Protein 6SF6 (pdb70)

Organism: Rattus norvegicus (NCBI:txid10116)

Radius of gyration: 32.2 Å; Cα contacts (8 Å, |Δi|>4): 2406; chains: 6; bounding box: 68×95×61 Å

Structure (mmCIF, N/CA/C/O backbone):
data_6SF6
#
_entry.id   6SF6
#
_cell.length_a   80.174
_cell.length_b   84.421
_cell.length_c   151.885
_cell.angle_alpha   90.000
_cell.angle_beta   90.000
_cell.angle_gamma   90.000
#
_symmetry.space_group_name_H-M   'P 21 21 21'
#
loop_
_entity.id
_entity.type
_entity.pdbx_description
1 polymer 'COMP-reactive monoclonal antibody 15A Fab fragment, heavy chain'
2 polymer 'COMP-reactive monoclonal antibody 15A Fab fragment, light chain'
3 polymer 'P6 epitope of cartilage oligomeric matrix protein (COMP)'
4 non-polymer 'SULFATE ION'
5 non-polymer GLYCEROL
6 water water
#
loop_
_atom_site.group_PDB
_atom_site.id
_atom_site.type_symbol
_atom_site.label_atom_id
_atom_site.label_alt_id
_atom_site.label_comp_id
_atom_site.label_asym_id
_atom_site.label_entity_id
_atom_site.label_seq_id
_atom_site.pdbx_PDB_ins_code
_atom_site.Cartn_x
_atom_site.Cartn_y
_atom_site.Cartn_z
_atom_site.occupancy
_atom_site.B_iso_or_equiv
_atom_site.auth_seq_id
_atom_site.auth_comp_id
_atom_site.auth_asym_id
_atom_site.auth_atom_id
_atom_site.pdbx_PDB_model_num
ATOM 1 N N . GLN A 1 1 ? 122.456 33.922 51.544 1.00 55.73 1 GLN H N 1
ATOM 2 C CA . GLN A 1 1 ? 122.421 32.537 50.972 1.00 53.59 1 GLN H CA 1
ATOM 3 C C . GLN A 1 1 ? 122.835 31.486 52.039 1.00 44.74 1 GLN H C 1
ATOM 4 O O . GLN A 1 1 ? 123.615 30.579 51.747 1.00 42.32 1 GLN H O 1
ATOM 10 N N . VAL A 1 2 ? 122.336 31.614 53.271 1.00 39.39 2 VAL H N 1
ATOM 11 C CA . VAL A 1 2 ? 122.867 30.836 54.377 1.00 36.89 2 VAL H CA 1
ATOM 12 C C . VAL A 1 2 ? 122.241 29.464 54.348 1.00 35.13 2 VAL H C 1
ATOM 13 O O . VAL A 1 2 ? 121.020 29.321 54.364 1.00 32.93 2 VAL H O 1
ATOM 17 N N . GLN A 1 3 ? 123.081 28.443 54.239 1.00 33.01 3 GLN H N 1
ATOM 18 C CA . GLN A 1 3 ? 122.558 27.115 54.266 1.00 33.68 3 GLN H CA 1
ATOM 19 C C . GLN A 1 3 ? 123.549 26.077 54.814 1.00 30.95 3 GLN H C 1
ATOM 20 O O . GLN A 1 3 ? 124.774 26.266 54.840 1.00 29.15 3 GLN H O 1
ATOM 26 N N . LEU A 1 4 ? 122.976 24.968 55.237 1.00 28.26 4 LEU H N 1
ATOM 27 C CA . LEU A 1 4 ? 123.721 23.827 55.697 1.00 27.35 4 LEU H CA 1
ATOM 28 C C . LEU A 1 4 ? 123.262 22.680 54.834 1.00 28.43 4 LEU H C 1
ATOM 29 O O . LEU A 1 4 ? 122.090 22.299 54.899 1.00 29.05 4 LEU H O 1
ATOM 34 N N . GLN A 1 5 ? 124.168 22.146 54.015 1.00 27.73 5 GLN H N 1
ATOM 35 C CA . GLN A 1 5 ? 123.806 21.109 53.053 1.00 28.81 5 GLN H CA 1
ATOM 36 C C . GLN A 1 5 ? 124.208 19.742 53.587 1.00 26.69 5 GLN H C 1
ATOM 37 O O . GLN A 1 5 ? 125.385 19.508 53.902 1.00 24.51 5 GLN H O 1
ATOM 43 N N . GLN A 1 6 ? 123.224 18.856 53.696 1.00 24.70 6 GLN H N 1
ATOM 44 C CA . GLN A 1 6 ? 123.455 17.480 54.086 1.00 24.55 6 GLN H CA 1
ATOM 45 C C . GLN A 1 6 ? 123.025 16.564 52.953 1.00 26.83 6 GLN H C 1
ATOM 46 O O . GLN A 1 6 ? 122.065 16.840 52.255 1.00 27.42 6 GLN H O 1
ATOM 52 N N . SER A 1 7 ? 123.687 15.435 52.812 1.00 28.52 7 SER H N 1
ATOM 53 C CA . SER A 1 7 ? 123.238 14.444 51.859 1.00 31.37 7 SER H CA 1
ATOM 54 C C . SER A 1 7 ? 121.874 13.912 52.296 1.00 28.27 7 SER H C 1
ATOM 55 O O . SER A 1 7 ? 121.589 13.794 53.492 1.00 26.60 7 SER H O 1
ATOM 58 N N . GLY A 1 8 ? 121.044 13.598 51.316 1.00 28.15 8 GLY H N 1
ATOM 59 C CA . GLY A 1 8 ? 119.702 13.074 51.563 1.00 28.92 8 GLY H CA 1
ATOM 60 C C . GLY A 1 8 ? 119.643 11.755 52.335 1.00 27.56 8 GLY H C 1
ATOM 61 O O . GLY A 1 8 ? 118.759 11.554 53.184 1.00 26.22 8 GLY H O 1
ATOM 62 N N . ALA A 1 9 ? 120.596 10.860 52.066 1.00 27.32 9 ALA H N 1
ATOM 63 C CA . ALA A 1 9 ? 120.567 9.504 52.626 1.00 27.10 9 ALA H CA 1
ATOM 64 C C . ALA A 1 9 ? 121.951 8.912 52.783 1.00 28.50 9 ALA H C 1
ATOM 65 O O . ALA A 1 9 ? 122.880 9.223 52.017 1.00 29.58 9 ALA H O 1
ATOM 67 N N . GLU A 1 1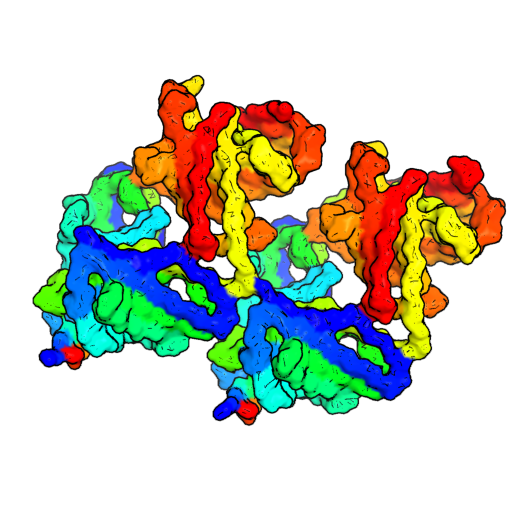0 ? 122.101 8.065 53.789 1.00 27.40 10 GLU H N 1
ATOM 68 C CA . GLU A 1 10 ? 123.270 7.207 53.894 1.00 28.96 10 GLU H CA 1
ATOM 69 C C . GLU A 1 10 ? 122.750 5.825 54.257 1.00 28.09 10 GLU H C 1
ATOM 70 O O . GLU A 1 10 ? 122.021 5.673 55.246 1.00 25.03 10 GLU H O 1
ATOM 76 N N . LEU A 1 11 ? 123.168 4.833 53.479 1.00 27.76 11 LEU H N 1
ATOM 77 C CA . LEU A 1 11 ? 122.930 3.423 53.785 1.00 27.65 11 LEU H CA 1
ATOM 78 C C . LEU A 1 11 ? 124.243 2.881 54.299 1.00 28.19 11 LEU H C 1
ATOM 79 O O . LEU A 1 11 ? 125.260 3.053 53.663 1.00 28.84 11 LEU H O 1
ATOM 84 N N . ALA A 1 12 ? 124.224 2.271 55.482 1.00 28.23 12 ALA H N 1
ATOM 85 C CA . ALA A 1 12 ? 125.411 1.676 56.090 1.00 28.56 12 ALA H CA 1
ATOM 86 C C . ALA A 1 12 ? 125.004 0.401 56.832 1.00 28.99 12 ALA H C 1
ATOM 87 O O . ALA A 1 12 ? 123.865 0.251 57.259 1.00 28.09 12 ALA H O 1
ATOM 89 N N . LYS A 1 13 ? 125.955 -0.509 56.978 1.00 30.08 13 LYS H N 1
ATOM 90 C CA . LYS A 1 13 ? 125.672 -1.845 57.478 1.00 30.20 13 LYS H CA 1
ATOM 91 C C . LYS A 1 13 ? 125.709 -1.883 58.993 1.00 28.55 13 LYS H C 1
ATOM 92 O O . LYS A 1 13 ? 126.486 -1.161 59.596 1.00 26.38 13 LYS H O 1
ATOM 98 N N . PRO A 1 14 ? 124.909 -2.772 59.608 1.00 28.30 14 PRO H N 1
ATOM 99 C CA . PRO A 1 14 ? 125.045 -3.007 61.045 1.00 27.97 14 PRO H CA 1
ATOM 100 C C . PRO A 1 14 ? 126.466 -3.369 61.439 1.00 27.50 14 PRO H C 1
ATOM 101 O O . PRO A 1 14 ? 127.127 -4.136 60.740 1.00 28.79 14 PRO H O 1
ATOM 105 N N . GLY A 1 15 ? 126.911 -2.807 62.546 1.00 26.79 15 GLY H N 1
ATOM 106 C CA . GLY A 1 15 ? 128.219 -3.076 63.077 1.00 28.20 15 GLY H CA 1
ATOM 107 C C . GLY A 1 15 ? 129.287 -2.253 62.390 1.00 28.87 15 GLY H C 1
ATOM 108 O O . GLY A 1 15 ? 130.438 -2.352 62.765 1.00 29.94 15 GLY H O 1
ATOM 109 N N . ALA A 1 16 ? 128.917 -1.428 61.402 1.00 28.50 16 ALA H N 1
ATOM 110 C CA . ALA A 1 16 ? 129.846 -0.510 60.750 1.00 28.23 16 ALA H CA 1
ATOM 111 C C . ALA A 1 16 ? 129.776 0.912 61.304 1.00 27.01 16 ALA H C 1
ATOM 112 O O . ALA A 1 16 ? 129.126 1.194 62.311 1.00 24.75 16 ALA H O 1
ATOM 114 N N . SER A 1 17 ? 130.437 1.841 60.612 1.00 26.81 17 SER H N 1
ATOM 115 C CA A SER A 1 17 ? 130.267 3.236 60.934 0.50 25.93 17 SER H CA 1
ATOM 116 C CA B SER A 1 17 ? 130.405 3.247 60.924 0.50 26.21 17 SER H CA 1
ATOM 117 C C . SER A 1 17 ? 129.905 4.009 59.691 1.00 25.80 17 SER H C 1
ATOM 118 O O . SER A 1 17 ? 129.965 3.507 58.575 1.00 26.53 17 SER H O 1
ATOM 123 N N . VAL A 1 18 ? 129.429 5.214 59.915 1.00 25.04 18 VAL H N 1
ATOM 124 C CA . VAL A 1 18 ? 129.075 6.108 58.834 1.00 25.60 18 VAL H CA 1
ATOM 125 C C . VAL A 1 18 ? 129.449 7.533 59.242 1.00 24.37 18 VAL H C 1
ATOM 126 O O . VAL A 1 18 ? 129.340 7.868 60.425 1.00 22.72 18 VAL H O 1
ATOM 130 N N . ASN A 1 19 ? 129.929 8.324 58.267 1.00 26.32 19 ASN H N 1
ATOM 131 C CA A ASN A 1 19 ? 130.285 9.736 58.439 0.50 26.32 19 ASN H CA 1
ATOM 132 C CA B ASN A 1 19 ? 130.297 9.739 58.484 0.50 27.48 19 ASN H CA 1
ATOM 133 C C . ASN A 1 19 ? 129.269 10.624 57.752 1.00 26.64 19 ASN H C 1
ATOM 134 O O . ASN A 1 19 ? 129.062 10.495 56.541 1.00 28.68 19 ASN H O 1
ATOM 143 N N . LEU A 1 20 ? 128.595 11.482 58.514 1.00 25.26 20 LEU H N 1
ATOM 144 C CA . LEU A 1 20 ? 127.582 12.387 57.974 1.00 25.03 20 LEU H CA 1
ATOM 145 C C . LEU A 1 20 ? 128.258 13.739 57.808 1.00 23.92 20 LEU H C 1
ATOM 146 O O . LEU A 1 20 ? 128.999 14.151 58.692 1.00 23.53 20 LEU H O 1
ATOM 151 N N . SER A 1 21 ? 128.013 14.396 56.682 1.00 24.18 21 SER H N 1
ATOM 152 C CA . SER A 1 21 ? 128.601 15.706 56.398 1.00 23.78 21 SER H CA 1
ATOM 153 C C . SER A 1 21 ? 127.537 16.785 56.424 1.00 22.81 21 SER H C 1
ATOM 154 O O . SER A 1 21 ? 126.375 16.547 56.103 1.00 21.64 21 SER H O 1
ATOM 157 N N . CYS A 1 22 ? 127.963 17.983 56.821 1.00 21.60 22 CYS H N 1
ATOM 158 C CA . CYS A 1 22 ? 127.120 19.153 56.913 1.00 22.37 22 CYS H CA 1
ATOM 159 C C . CYS A 1 22 ? 127.933 20.340 56.409 1.00 23.17 22 CYS H C 1
ATOM 160 O O . CYS A 1 22 ? 128.775 20.868 57.133 1.00 22.99 22 CYS H O 1
ATOM 163 N N . LYS A 1 23 ? 127.676 20.725 55.165 1.00 23.72 23 LYS H N 1
ATOM 164 C CA . LYS A 1 23 ? 128.506 21.701 54.447 1.00 27.64 23 LYS H CA 1
ATOM 165 C C . LYS A 1 23 ? 127.886 23.090 54.590 1.00 26.20 23 LYS H C 1
ATOM 166 O O . LYS A 1 23 ? 126.798 23.332 54.069 1.00 25.79 23 LYS H O 1
ATOM 172 N N . ALA A 1 24 ? 128.598 23.984 55.277 1.00 24.75 24 ALA H N 1
ATOM 173 C CA . ALA A 1 24 ? 128.134 25.365 55.493 1.00 24.81 24 ALA H CA 1
ATOM 174 C C . ALA A 1 24 ? 128.501 26.286 54.328 1.00 25.57 24 ALA H C 1
ATOM 175 O O . ALA A 1 24 ? 129.593 26.215 53.800 1.00 25.92 24 ALA H O 1
ATOM 177 N N . SER A 1 25 ? 127.559 27.109 53.887 1.00 25.19 25 SER H N 1
ATOM 178 C CA . SER A 1 25 ? 127.862 28.125 52.929 1.00 25.99 25 SER H CA 1
ATOM 179 C C . SER A 1 25 ? 127.038 29.367 53.242 1.00 25.21 25 SER H C 1
ATOM 180 O O . SER A 1 25 ? 126.000 29.298 53.929 1.00 22.48 25 SER H O 1
ATOM 183 N N . GLY A 1 26 ? 127.525 30.484 52.733 1.00 25.68 26 GLY H N 1
ATOM 184 C CA . GLY A 1 26 ? 126.862 31.772 52.887 1.00 27.06 26 GLY H CA 1
ATOM 185 C C . GLY A 1 26 ? 127.078 32.456 54.222 1.00 25.21 26 GLY H C 1
ATOM 186 O O . GLY A 1 26 ? 126.500 33.508 54.462 1.00 26.42 26 GLY H O 1
ATOM 187 N N . TYR A 1 27 ? 127.945 31.924 55.070 1.00 23.53 27 TYR H N 1
ATOM 188 C CA . TYR A 1 27 ? 128.300 32.614 56.316 1.00 22.72 27 TYR H CA 1
ATOM 189 C C . TYR A 1 27 ? 129.657 32.131 56.803 1.00 23.45 27 TYR H C 1
ATOM 190 O O . TYR A 1 27 ? 130.199 31.146 56.289 1.00 23.70 27 TYR H O 1
ATOM 199 N N . THR A 1 28 ? 130.213 32.831 57.785 1.00 23.43 28 THR H N 1
ATOM 200 C CA . THR A 1 28 ? 131.530 32.487 58.330 1.00 23.36 28 THR H CA 1
ATOM 201 C C . THR A 1 28 ? 131.394 31.291 59.266 1.00 21.56 28 THR H C 1
ATOM 202 O O . THR A 1 28 ? 130.926 31.389 60.416 1.00 19.93 28 THR H O 1
ATOM 206 N N . PHE A 1 29 ? 131.821 30.142 58.745 1.00 21.78 29 PHE H N 1
ATOM 207 C CA . PHE A 1 29 ? 131.700 28.865 59.433 1.00 22.44 29 PHE H CA 1
ATOM 208 C C . PHE A 1 29 ? 132.275 28.887 60.854 1.00 21.49 29 PHE H C 1
ATOM 209 O O . PHE A 1 29 ? 131.687 28.315 61.781 1.00 20.99 29 PHE H O 1
ATOM 217 N N . THR A 1 30 ? 133.381 29.605 61.033 1.00 22.14 30 THR H N 1
ATOM 218 C CA . THR A 1 30 ? 134.084 29.611 62.305 1.00 23.14 30 THR H CA 1
ATOM 219 C C . THR A 1 30 ? 133.544 30.607 63.336 1.00 21.84 30 THR H C 1
ATOM 220 O O . THR A 1 30 ? 134.217 30.852 64.340 1.00 22.42 30 THR H O 1
ATOM 224 N N . ASN A 1 31 ? 132.362 31.187 63.098 1.00 21.03 31 ASN H N 1
ATOM 225 C CA . ASN A 1 31 ? 131.747 32.119 64.079 1.00 20.14 31 ASN H CA 1
ATOM 226 C C . ASN A 1 31 ? 130.475 31.613 64.738 1.00 19.15 31 ASN H C 1
ATOM 227 O O . ASN A 1 31 ? 129.856 32.345 65.531 1.00 19.12 31 ASN H O 1
ATOM 232 N N . TYR A 1 32 ? 130.046 30.394 64.393 1.00 18.18 32 TYR H N 1
ATOM 233 C CA . TYR A 1 32 ? 128.803 29.852 64.916 1.00 18.14 32 TYR H CA 1
ATOM 234 C C . TYR A 1 32 ? 128.929 28.358 65.261 1.00 17.45 32 TYR H C 1
ATOM 235 O O . TYR A 1 32 ? 129.626 27.612 64.588 1.00 17.04 32 TYR H O 1
ATOM 244 N N . TRP A 1 33 ? 128.211 27.934 66.308 1.00 17.18 33 TRP H N 1
ATOM 245 C CA . TRP A 1 33 ? 128.173 26.527 66.676 1.00 16.74 33 TRP H CA 1
ATOM 246 C C . TRP A 1 33 ? 127.355 25.720 65.688 1.00 16.75 33 TRP H C 1
ATOM 247 O O . TRP A 1 33 ? 126.305 26.172 65.211 1.00 17.11 33 TRP H O 1
ATOM 258 N N . VAL A 1 34 ? 127.831 24.518 65.399 1.00 16.76 34 VAL H N 1
ATOM 259 C CA . VAL A 1 34 ? 127.025 23.550 64.665 1.00 17.88 34 VAL H CA 1
ATOM 260 C C . VAL A 1 34 ? 126.606 22.426 65.631 1.00 17.12 34 VAL H C 1
ATOM 261 O O . VAL A 1 34 ? 127.454 21.814 66.279 1.00 17.82 34 VAL H O 1
ATOM 265 N N . HIS A 1 35 ? 125.306 22.173 65.705 1.00 17.64 35 HIS H N 1
ATOM 266 C CA . HIS A 1 35 ? 124.747 21.115 66.546 1.00 17.56 35 HIS H CA 1
ATOM 267 C C . HIS A 1 35 ? 124.173 19.995 65.698 1.00 18.29 35 HIS H C 1
ATOM 268 O O . HIS A 1 35 ? 123.795 20.191 64.526 1.00 17.73 35 HIS H O 1
ATOM 275 N N . TRP A 1 36 ? 124.059 18.821 66.310 1.00 17.00 36 TRP H N 1
ATOM 276 C CA . TRP A 1 36 ? 123.456 17.685 65.629 1.00 16.63 36 TRP H CA 1
ATOM 277 C C . TRP A 1 36 ? 122.264 17.178 66.435 1.00 17.15 36 TRP H C 1
ATOM 278 O O . TRP A 1 36 ? 122.324 17.111 67.671 1.00 17.21 36 TRP H O 1
ATOM 289 N N . VAL A 1 37 ? 121.209 16.784 65.726 1.00 18.35 37 VAL H N 1
ATOM 290 C CA . VAL A 1 37 ? 119.928 16.405 66.323 1.00 19.01 37 VAL H CA 1
ATOM 291 C C . VAL A 1 37 ? 119.406 15.140 65.629 1.00 19.72 37 VAL H C 1
ATOM 292 O O . VAL A 1 37 ? 119.389 15.057 64.407 1.00 19.76 37 VAL H O 1
ATOM 296 N N . LYS A 1 38 ? 119.013 14.161 66.435 1.00 20.19 38 LYS H N 1
ATOM 297 C CA . LYS A 1 38 ? 118.426 12.905 65.970 1.00 20.20 38 LYS H CA 1
ATOM 298 C C . LYS A 1 38 ? 116.909 12.946 66.002 1.00 21.90 38 LYS H C 1
ATOM 299 O O . LYS A 1 38 ? 116.290 13.323 67.016 1.00 22.86 38 LYS H O 1
ATOM 305 N N . GLN A 1 39 ? 116.293 12.494 64.916 1.00 22.78 39 GLN H N 1
ATOM 306 C CA . GLN A 1 39 ? 114.855 12.318 64.897 1.00 25.02 39 GLN H CA 1
ATOM 307 C C . GLN A 1 39 ? 114.486 10.926 64.392 1.00 29.45 39 GLN H C 1
ATOM 308 O O . GLN A 1 39 ? 114.623 10.636 63.198 1.00 27.02 39 GLN H O 1
ATOM 314 N N . ARG A 1 40 ? 114.005 10.070 65.283 1.00 33.21 40 ARG H N 1
ATOM 315 C CA . ARG A 1 40 ? 113.508 8.747 64.856 1.00 39.39 40 ARG H CA 1
ATOM 316 C C . ARG A 1 40 ? 112.149 8.902 64.158 1.00 42.61 40 ARG H C 1
ATOM 317 O O . ARG A 1 40 ? 111.376 9.786 64.508 1.00 39.76 40 ARG H O 1
ATOM 325 N N . PRO A 1 41 ? 111.842 8.021 63.183 1.00 47.05 41 PRO H N 1
ATOM 326 C CA . PRO A 1 41 ? 110.606 8.212 62.429 1.00 49.47 41 PRO H CA 1
ATOM 327 C C . PRO A 1 41 ? 109.376 8.186 63.332 1.00 48.45 41 PRO H C 1
ATOM 328 O O . PRO A 1 41 ? 109.289 7.339 64.201 1.00 49.50 41 PRO H O 1
ATOM 332 N N . GLY A 1 42 ? 108.476 9.147 63.164 1.00 48.15 42 GLY H N 1
ATOM 333 C CA . GLY A 1 42 ? 107.283 9.262 63.993 1.00 49.83 42 GLY H CA 1
ATOM 334 C C . GLY A 1 42 ? 107.517 9.827 65.386 1.00 49.92 42 GLY H C 1
ATOM 335 O O . GLY A 1 42 ? 106.563 10.001 66.140 1.00 49.52 42 GLY H O 1
ATOM 336 N N . GLN A 1 43 ? 108.778 10.124 65.726 1.00 47.40 43 GLN H N 1
ATOM 337 C CA . GLN A 1 43 ? 109.164 10.462 67.110 1.00 46.53 43 GLN H CA 1
ATOM 338 C C . GLN A 1 43 ? 109.806 11.853 67.219 1.00 41.12 43 GLN H C 1
ATOM 339 O O . GLN A 1 43 ? 109.867 12.580 66.220 1.00 37.12 43 GLN H O 1
ATOM 345 N N . GLY A 1 44 ? 110.224 12.220 68.437 1.00 36.62 44 GLY H N 1
ATOM 346 C CA . GLY A 1 44 ? 110.650 13.577 68.733 1.00 34.11 44 GLY H CA 1
ATOM 347 C C . GLY A 1 44 ? 112.072 13.870 68.327 1.00 29.76 44 GLY H C 1
ATOM 348 O O . GLY A 1 44 ? 112.638 13.198 67.448 1.00 30.36 44 GLY H O 1
ATOM 349 N N . LEU A 1 45 ? 112.674 14.842 68.999 1.00 27.35 45 LEU H N 1
ATOM 350 C CA . LEU A 1 45 ? 113.996 15.331 68.643 1.00 24.64 45 LEU H CA 1
ATOM 351 C C . LEU A 1 45 ? 114.935 15.145 69.819 1.00 24.91 45 LEU H C 1
ATOM 352 O O . LEU A 1 45 ? 114.576 15.382 70.958 1.00 25.49 45 LEU H O 1
ATOM 357 N N . GLU A 1 46 ? 116.142 14.706 69.528 1.00 24.64 46 GLU H N 1
ATOM 358 C CA . GLU A 1 46 ? 117.106 14.421 70.554 1.00 26.10 46 GLU H CA 1
ATOM 359 C C . GLU A 1 46 ? 118.420 15.111 70.225 1.00 23.33 46 GLU H C 1
ATOM 360 O O . GLU A 1 46 ? 118.997 14.882 69.155 1.00 24.58 46 GLU H O 1
ATOM 366 N N . TRP A 1 47 ? 118.900 15.945 71.136 1.00 21.93 47 TRP H N 1
ATOM 367 C CA . TRP A 1 47 ? 120.131 16.689 70.910 1.00 20.35 47 TRP H CA 1
ATOM 368 C C . TRP A 1 47 ? 121.343 15.793 71.184 1.00 19.43 47 TRP H C 1
ATOM 369 O O . TRP A 1 47 ? 121.452 15.181 72.243 1.00 20.81 47 TRP H O 1
ATOM 380 N N . ILE A 1 48 ? 122.246 15.732 70.227 1.00 18.13 48 ILE H N 1
ATOM 381 C CA . ILE A 1 48 ? 123.424 14.864 70.296 1.00 19.07 48 ILE H CA 1
ATOM 382 C C . ILE A 1 48 ? 124.656 15.591 70.862 1.00 18.87 48 ILE H C 1
ATOM 383 O O . ILE A 1 48 ? 125.391 15.052 71.691 1.00 19.12 48 ILE H O 1
ATOM 388 N N . GLY A 1 49 ? 124.867 16.819 70.413 1.00 18.54 49 GLY H N 1
ATOM 389 C CA . GLY A 1 49 ? 126.065 17.567 70.763 1.00 18.28 49 GLY H CA 1
ATOM 390 C C . GLY A 1 49 ? 126.291 18.758 69.867 1.00 18.56 49 GLY H C 1
ATOM 391 O O . GLY A 1 49 ? 125.534 18.975 68.895 1.00 16.71 49 GLY H O 1
ATOM 392 N N . TYR A 1 50 ? 127.331 19.538 70.183 1.00 17.19 50 TYR H N 1
ATOM 393 C CA . TYR A 1 50 ? 127.747 20.603 69.277 1.00 18.35 50 TYR H CA 1
ATOM 394 C C . TYR A 1 50 ? 129.244 20.703 69.190 1.00 17.83 50 TYR H C 1
ATOM 395 O O . TYR A 1 50 ? 129.977 20.222 70.067 1.00 18.80 50 TYR H O 1
ATOM 404 N N . ILE A 1 51 ? 129.681 21.353 68.123 1.00 17.27 51 ILE H N 1
ATOM 405 C CA . ILE A 1 51 ? 131.092 21.675 67.938 1.00 18.27 51 ILE H CA 1
ATOM 406 C C . ILE A 1 51 ? 131.238 23.182 67.665 1.00 18.23 51 ILE H C 1
ATOM 407 O O . ILE A 1 51 ? 130.407 23.802 66.977 1.00 17.71 51 ILE H O 1
ATOM 412 N N . ASN A 1 52 ? 132.272 23.745 68.257 1.00 18.24 52 ASN H N 1
ATOM 413 C CA . ASN A 1 52 ? 132.816 25.034 67.899 1.00 18.27 52 ASN H CA 1
ATOM 414 C C . ASN A 1 52 ? 133.816 24.841 66.735 1.00 18.49 52 ASN H C 1
ATOM 415 O O . ASN A 1 52 ? 134.916 24.342 66.934 1.00 18.64 52 ASN H O 1
ATOM 420 N N . PRO A 1 53 ? 133.441 25.269 65.512 1.00 18.95 53 PRO H N 1
ATOM 421 C CA . PRO A 1 53 ? 134.358 25.032 64.389 1.00 19.99 53 PRO H CA 1
ATOM 422 C C . PRO A 1 53 ? 135.646 25.850 64.416 1.00 21.63 53 PRO H C 1
ATOM 423 O O . PRO A 1 53 ? 136.576 25.500 63.703 1.00 22.83 53 PRO H O 1
ATOM 427 N N . SER A 1 54 ? 135.725 26.937 65.192 1.00 22.05 54 SER H N 1
ATOM 428 C CA . SER A 1 54 ? 136.991 27.720 65.231 1.00 24.72 54 SER H CA 1
ATOM 429 C C . SER A 1 54 ? 138.108 27.037 66.006 1.00 24.69 54 SER H C 1
ATOM 430 O O . SER A 1 54 ? 139.275 27.154 65.639 1.00 25.31 54 SER H O 1
ATOM 433 N N . ASN A 1 55 ? 137.766 26.341 67.082 1.00 23.98 55 ASN H N 1
ATOM 434 C CA . ASN A 1 55 ? 138.799 25.709 67.931 1.00 24.47 55 ASN H CA 1
ATOM 435 C C . ASN A 1 55 ? 138.581 24.218 68.226 1.00 24.64 55 ASN H C 1
ATOM 436 O O . ASN A 1 55 ? 139.340 23.623 68.983 1.00 24.19 55 ASN H O 1
ATOM 441 N N . THR A 1 56 ? 137.541 23.652 67.623 1.00 23.50 56 THR H N 1
ATOM 442 C CA . THR A 1 56 ? 137.184 22.241 67.746 1.00 24.86 56 THR H CA 1
ATOM 443 C C . THR A 1 56 ? 136.694 21.821 69.141 1.00 23.48 56 THR H C 1
ATOM 444 O O . THR A 1 56 ? 136.646 20.630 69.416 1.00 23.59 56 THR H O 1
ATOM 448 N N . TYR A 1 57 ? 136.348 22.772 70.011 1.00 22.29 57 TYR H N 1
ATOM 449 C CA . TYR A 1 57 ? 135.682 22.432 71.282 1.00 22.26 57 TYR H CA 1
ATOM 450 C C . TYR A 1 57 ? 134.376 21.676 70.986 1.00 21.07 57 TYR H C 1
ATOM 451 O O . TYR A 1 57 ? 133.577 22.086 70.130 1.00 19.20 57 TYR H O 1
ATOM 460 N N . ILE A 1 58 ? 134.181 20.555 71.681 1.00 22.06 58 ILE H N 1
ATOM 461 C CA . ILE A 1 58 ? 132.963 19.740 71.513 1.00 21.96 58 ILE H CA 1
ATOM 462 C C . ILE A 1 58 ? 132.265 19.533 72.833 1.00 23.14 58 ILE H C 1
ATOM 463 O O . ILE A 1 58 ? 132.889 19.222 73.838 1.00 22.84 58 ILE H O 1
ATOM 468 N N . SER A 1 59 ? 130.950 19.709 72.803 1.00 23.49 59 SER H N 1
ATOM 469 C CA . SER A 1 59 ? 130.083 19.395 73.935 1.00 26.07 59 SER H CA 1
ATOM 470 C C . SER A 1 59 ? 129.149 18.238 73.497 1.00 25.30 59 SER H C 1
ATOM 471 O O . SER A 1 59 ? 128.458 18.366 72.456 1.00 23.30 59 SER H O 1
ATOM 474 N N . TYR A 1 60 ? 129.133 17.127 74.239 1.00 24.91 60 TYR H N 1
ATOM 475 C CA . TYR A 1 60 ? 128.342 15.939 73.882 1.00 24.97 60 TYR H CA 1
ATOM 476 C C . TYR A 1 60 ? 127.242 15.727 74.927 1.00 24.85 60 TYR H C 1
ATOM 477 O O . TYR A 1 60 ? 127.436 15.948 76.123 1.00 25.11 60 TYR H O 1
ATOM 486 N N . ASN A 1 61 ? 126.105 15.238 74.459 1.00 23.31 61 ASN H N 1
ATOM 487 C CA . ASN A 1 61 ? 125.155 14.547 75.310 1.00 24.64 61 ASN H CA 1
ATOM 488 C C . ASN A 1 61 ? 125.849 13.258 75.719 1.00 26.02 61 ASN H C 1
ATOM 489 O O . ASN A 1 61 ? 126.278 12.470 74.853 1.00 24.06 61 ASN H O 1
ATOM 494 N N . GLN A 1 62 ? 125.938 13.012 77.021 1.00 29.11 62 GLN H N 1
ATOM 495 C CA . GLN A 1 62 ? 126.671 11.841 77.505 1.00 32.55 62 GLN H CA 1
ATOM 496 C C . GLN A 1 62 ? 126.077 10.534 76.925 1.00 32.94 62 GLN H C 1
ATOM 497 O O . GLN A 1 62 ? 126.790 9.540 76.740 1.00 31.91 62 GLN H O 1
ATOM 503 N N . GLN A 1 63 ? 124.781 10.550 76.617 1.00 33.04 63 GLN H N 1
ATOM 504 C CA . GLN A 1 63 ? 124.087 9.417 75.983 1.00 35.43 63 GLN H CA 1
ATOM 505 C C . GLN A 1 63 ? 124.699 8.992 74.645 1.00 33.11 63 GLN H C 1
ATOM 506 O O . GLN A 1 63 ? 124.579 7.838 74.241 1.00 32.88 63 GLN H O 1
ATOM 512 N N . PHE A 1 64 ? 125.343 9.926 73.955 1.00 29.91 64 PHE H N 1
ATOM 513 C CA . PHE A 1 64 ? 125.970 9.637 72.671 1.00 29.18 64 PHE H CA 1
ATOM 514 C C . PHE A 1 64 ? 127.491 9.612 72.716 1.00 32.44 64 PHE H C 1
ATOM 515 O O . PHE A 1 64 ? 128.116 9.547 71.669 1.00 30.08 64 PHE H O 1
ATOM 523 N N . LYS A 1 65 ? 128.088 9.659 73.908 1.00 35.77 65 LYS H N 1
ATOM 524 C CA . LYS A 1 65 ? 129.535 9.856 73.996 1.00 39.26 65 LYS H CA 1
ATOM 525 C C . LYS A 1 65 ? 130.369 8.752 73.309 1.00 39.95 65 LYS H C 1
ATOM 526 O O . LYS A 1 65 ? 131.481 9.030 72.855 1.00 42.17 65 LYS H O 1
ATOM 532 N N . ASP A 1 66 ? 129.835 7.534 73.259 1.00 36.92 66 ASP H N 1
ATOM 533 C CA . ASP A 1 66 ? 130.486 6.428 72.568 1.00 38.61 66 ASP H CA 1
ATOM 534 C C . ASP A 1 66 ? 129.761 6.013 71.279 1.00 34.73 66 ASP H C 1
ATOM 535 O O . ASP A 1 66 ? 129.973 4.897 70.761 1.00 38.66 66 ASP H O 1
ATOM 540 N N . LYS A 1 67 ? 128.863 6.855 70.797 1.00 28.09 67 LYS H N 1
ATOM 541 C CA . LYS A 1 67 ? 128.126 6.588 69.565 1.00 26.54 67 LYS H CA 1
ATOM 542 C C . LYS A 1 67 ? 128.497 7.614 68.496 1.00 25.42 67 LYS H C 1
ATOM 543 O O . LYS A 1 67 ? 128.690 7.260 67.350 1.00 25.14 67 LYS H O 1
ATOM 549 N N . ALA A 1 68 ? 128.570 8.883 68.879 1.00 23.80 68 ALA H N 1
ATOM 550 C CA . ALA A 1 68 ? 128.879 9.963 67.953 1.00 22.71 68 ALA H CA 1
ATOM 551 C C . ALA A 1 68 ? 130.271 10.579 68.178 1.00 23.50 68 ALA H C 1
ATOM 552 O O . ALA A 1 68 ? 130.730 10.737 69.303 1.00 23.68 68 ALA H O 1
ATOM 554 N N . THR A 1 69 ? 130.924 10.940 67.080 1.00 23.38 69 THR H N 1
ATOM 555 C CA . THR A 1 69 ? 132.181 11.683 67.119 1.00 24.16 69 THR H CA 1
ATOM 556 C C . THR A 1 69 ? 132.052 12.889 66.168 1.00 22.75 69 THR H C 1
ATOM 557 O O . THR A 1 69 ? 131.776 12.703 64.983 1.00 21.27 69 THR H O 1
ATOM 561 N N . LEU A 1 70 ? 132.238 14.095 66.699 1.00 21.38 70 LEU H N 1
ATOM 562 C CA . LEU A 1 70 ? 132.068 15.308 65.923 1.00 21.50 70 LEU H CA 1
ATOM 563 C C . LEU A 1 70 ? 133.422 15.827 65.527 1.00 21.80 70 LEU H C 1
ATOM 564 O O . LEU A 1 70 ? 134.347 15.834 66.342 1.00 23.09 70 LEU H O 1
ATOM 569 N N . THR A 1 71 ? 133.526 16.298 64.288 1.00 21.55 71 THR H N 1
ATOM 570 C CA . THR A 1 71 ? 134.725 16.986 63.803 1.00 22.55 71 THR H CA 1
ATOM 571 C C . THR A 1 71 ? 134.278 18.163 62.897 1.00 23.43 71 THR H C 1
ATOM 572 O O . THR A 1 71 ? 133.096 18.303 62.561 1.00 19.89 71 THR H O 1
ATOM 576 N N . ALA A 1 72 ? 135.221 19.006 62.523 1.00 25.25 72 ALA H N 1
ATOM 577 C CA . ALA A 1 72 ? 134.917 20.139 61.641 1.00 28.42 72 ALA H CA 1
ATOM 578 C C . ALA A 1 72 ? 136.148 20.416 60.793 1.00 31.75 72 ALA H C 1
ATOM 579 O O . ALA A 1 72 ? 137.257 20.368 61.310 1.00 36.49 72 ALA H O 1
ATOM 581 N N . ASP A 1 73 ? 135.955 20.651 59.495 1.00 30.86 73 ASP H N 1
ATOM 582 C CA . ASP A 1 73 ? 137.052 20.959 58.583 1.00 32.22 73 ASP H CA 1
ATOM 583 C C . ASP A 1 73 ? 136.911 22.422 58.152 1.00 31.87 73 ASP H C 1
ATOM 584 O O . ASP A 1 73 ? 136.029 22.751 57.378 1.00 28.74 73 ASP H O 1
ATOM 589 N N . LYS A 1 74 ? 137.791 23.276 58.667 1.00 32.34 74 LYS H N 1
ATOM 590 C CA . LYS A 1 74 ? 137.742 24.717 58.393 1.00 35.18 74 LYS H CA 1
ATOM 591 C C . LYS A 1 74 ? 137.927 25.031 56.923 1.00 36.09 74 LYS H C 1
ATOM 592 O O . LYS A 1 74 ? 137.218 25.879 56.409 1.00 35.75 74 LYS H O 1
ATOM 598 N N . SER A 1 75 ? 138.838 24.336 56.237 1.00 36.83 75 SER H N 1
ATOM 599 C CA . SER A 1 75 ? 139.146 24.688 54.843 1.00 39.87 75 SER H CA 1
ATOM 600 C C . SER A 1 75 ? 137.977 24.420 53.902 1.00 38.28 75 SER H C 1
ATOM 601 O O . SER A 1 75 ? 137.805 25.128 52.929 1.00 40.94 75 SER H O 1
ATOM 604 N N . SER A 1 76 ? 137.157 23.425 54.211 1.00 34.62 76 SER H N 1
ATOM 605 C CA . SER A 1 76 ? 135.994 23.104 53.399 1.00 32.89 76 SER H CA 1
ATOM 606 C C . SER A 1 76 ? 134.685 23.554 54.032 1.00 30.09 76 SER H C 1
ATOM 607 O O . SER A 1 76 ? 133.610 23.262 53.509 1.00 30.06 76 SER H O 1
ATOM 610 N N . SER A 1 77 ? 134.771 24.228 55.173 1.00 27.17 77 SER H N 1
ATOM 611 C CA . SER A 1 77 ? 133.584 24.683 55.903 1.00 26.69 77 SER H CA 1
ATOM 612 C C . SER A 1 77 ? 132.556 23.577 56.093 1.00 25.20 77 SER H C 1
ATOM 613 O O . SER A 1 77 ? 131.356 23.772 55.878 1.00 23.53 77 SER H O 1
ATOM 616 N N . THR A 1 78 ? 133.045 22.408 56.508 1.00 25.34 78 THR H N 1
ATOM 617 C CA . THR A 1 78 ? 132.192 21.251 56.648 1.00 24.30 78 THR H CA 1
ATOM 618 C C . THR A 1 78 ? 132.338 20.669 58.058 1.00 23.60 78 THR H C 1
ATOM 619 O O . THR A 1 78 ? 133.451 20.472 58.551 1.00 24.57 78 THR H O 1
ATOM 623 N N . ALA A 1 79 ? 131.202 20.420 58.682 1.00 21.40 79 ALA H N 1
ATOM 624 C CA . ALA A 1 79 ? 131.118 19.714 59.971 1.00 21.10 79 ALA H CA 1
ATOM 625 C C . ALA A 1 79 ? 130.721 18.262 59.687 1.00 21.10 79 ALA H C 1
ATOM 626 O O . ALA A 1 79 ? 129.948 17.983 58.736 1.00 19.81 79 ALA H O 1
ATOM 628 N N . TYR A 1 80 ? 131.261 17.352 60.496 1.00 21.17 80 TYR H N 1
ATOM 629 C CA . TYR A 1 80 ? 131.019 15.916 60.345 1.00 21.29 80 TYR H CA 1
ATOM 630 C C . TYR A 1 80 ? 130.593 15.291 61.664 1.00 20.95 80 TYR H C 1
ATOM 631 O O . TYR A 1 80 ? 130.997 15.744 62.752 1.00 19.49 80 TYR H O 1
ATOM 640 N N . MET A 1 81 ? 129.763 14.254 61.547 1.00 20.52 81 MET H N 1
ATOM 641 C CA . MET A 1 81 ? 129.423 13.416 62.666 1.00 19.92 81 MET H CA 1
ATOM 642 C C . MET A 1 81 ? 129.572 11.966 62.245 1.00 21.67 81 MET H C 1
ATOM 643 O O . MET A 1 81 ? 128.919 11.526 61.297 1.00 21.73 81 MET H O 1
ATOM 648 N N . GLN A 1 82 ? 130.448 11.254 62.930 1.00 22.03 82 GLN H N 1
ATOM 649 C CA . GLN A 1 82 ? 130.602 9.842 62.732 1.00 24.90 82 GLN H CA 1
ATOM 650 C C . GLN A 1 82 ? 129.721 9.105 63.720 1.00 23.15 82 GLN H C 1
ATOM 651 O O . GLN A 1 82 ? 129.749 9.400 64.922 1.00 22.92 82 GLN H O 1
ATOM 657 N N . LEU A 1 83 ? 128.918 8.179 63.210 1.00 22.62 83 LEU H N 1
ATOM 658 C CA . LEU A 1 83 ? 128.172 7.248 64.062 1.00 22.97 83 LEU H CA 1
ATOM 659 C C . LEU A 1 83 ? 128.818 5.877 63.947 1.00 22.51 83 LEU H C 1
ATOM 660 O O . LEU A 1 83 ? 128.903 5.318 62.851 1.00 22.59 83 LEU H O 1
ATOM 665 N N . SER A 1 84 ? 129.264 5.328 65.074 1.00 22.46 84 SER H N 1
ATOM 666 C CA A SER A 1 84 ? 129.982 4.061 65.067 0.50 23.68 84 SER H CA 1
ATOM 667 C CA B SER A 1 84 ? 129.985 4.065 65.088 0.50 23.42 84 SER H CA 1
ATOM 668 C C . SER A 1 84 ? 129.150 2.914 65.652 1.00 23.66 84 SER H C 1
ATOM 669 O O . SER A 1 84 ? 128.126 3.140 66.288 1.00 22.38 84 SER H O 1
ATOM 674 N N . ARG A 1 85 ? 129.605 1.685 65.414 1.00 25.12 85 ARG H N 1
ATOM 675 C CA . ARG A 1 85 ? 128.964 0.457 65.926 1.00 26.73 85 ARG H CA 1
ATOM 676 C C . ARG A 1 85 ? 127.479 0.500 65.644 1.00 25.25 85 ARG H C 1
ATOM 677 O O . ARG A 1 85 ? 126.667 0.392 66.561 1.00 24.91 85 ARG H O 1
ATOM 685 N N . LEU A 1 86 ? 127.134 0.671 64.374 1.00 24.23 86 LEU H N 1
ATOM 686 C CA . LEU A 1 86 ? 125.749 0.955 63.990 1.00 24.33 86 LEU H CA 1
ATOM 687 C C . LEU A 1 86 ? 124.809 -0.180 64.345 1.00 25.32 86 LEU H C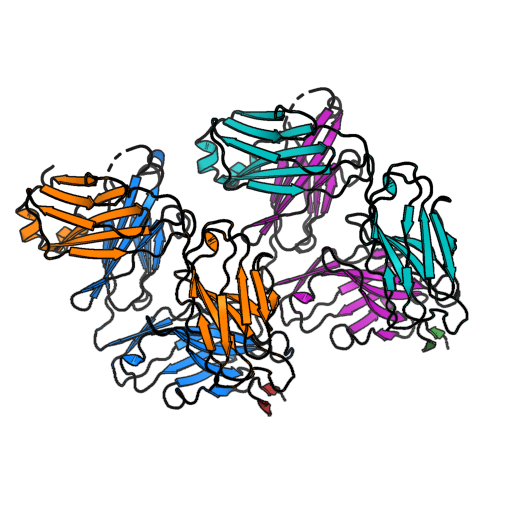 1
ATOM 688 O O . LEU A 1 86 ? 125.147 -1.353 64.158 1.00 25.79 86 LEU H O 1
ATOM 693 N N . THR A 1 87 ? 123.650 0.176 64.901 1.00 25.21 87 THR H N 1
ATOM 694 C CA . THR A 1 87 ? 122.561 -0.781 65.125 1.00 27.82 87 THR H CA 1
ATOM 695 C C . THR A 1 87 ? 121.306 -0.266 64.429 1.00 25.81 87 THR H C 1
ATOM 696 O O . THR A 1 87 ? 121.252 0.905 63.993 1.00 22.65 87 THR H O 1
ATOM 700 N N . TYR A 1 88 ? 120.287 -1.114 64.367 1.00 25.72 88 TYR H N 1
ATOM 701 C CA . TYR A 1 88 ? 119.025 -0.692 63.754 1.00 27.13 88 TYR H CA 1
ATOM 702 C C . TYR A 1 88 ? 118.373 0.490 64.457 1.00 27.26 88 TYR H C 1
ATOM 703 O O . TYR A 1 88 ? 117.666 1.286 63.844 1.00 28.70 88 TYR H O 1
ATOM 712 N N . GLU A 1 89 ? 118.653 0.653 65.743 1.00 28.63 89 GLU H N 1
ATOM 713 C CA . GLU A 1 89 ? 118.155 1.797 66.487 1.00 29.82 89 GLU H CA 1
ATOM 714 C C . GLU A 1 89 ? 118.803 3.132 66.068 1.00 26.15 89 GLU H C 1
ATOM 715 O O . GLU A 1 89 ? 118.296 4.199 66.394 1.00 25.58 89 GLU H O 1
ATOM 721 N N . ASP A 1 90 ? 119.921 3.081 65.348 1.00 24.86 90 ASP H N 1
ATOM 722 C CA . ASP A 1 90 ? 120.557 4.291 64.814 1.00 22.88 90 ASP H CA 1
ATOM 723 C C . ASP A 1 90 ? 119.915 4.768 63.513 1.00 22.27 90 ASP H C 1
ATOM 724 O O . ASP A 1 90 ? 120.189 5.892 63.074 1.00 21.63 90 ASP H O 1
ATOM 729 N N . SER A 1 91 ? 119.095 3.926 62.887 1.00 23.15 91 SER H N 1
ATOM 730 C CA . SER A 1 91 ? 118.328 4.361 61.722 1.00 22.60 91 SER H CA 1
ATOM 731 C C . SER A 1 91 ? 117.448 5.528 62.161 1.00 22.41 91 SER H C 1
ATOM 732 O O . SER A 1 91 ? 116.669 5.407 63.109 1.00 21.98 91 SER H O 1
ATOM 735 N N . SER A 1 92 ? 117.551 6.646 61.452 1.00 22.16 92 SER H N 1
ATOM 736 C CA . SER A 1 92 ? 116.845 7.886 61.805 1.00 22.58 92 SER H CA 1
ATOM 737 C C . SER A 1 92 ? 117.212 8.974 60.829 1.00 21.37 92 SER H C 1
ATOM 738 O O . SER A 1 92 ? 118.186 8.842 60.071 1.00 20.68 92 SER H O 1
ATOM 741 N N . VAL A 1 93 ? 116.475 10.080 60.917 1.00 21.14 93 VAL H N 1
ATOM 742 C CA . VAL A 1 93 ? 116.906 11.327 60.315 1.00 20.72 93 VAL H CA 1
ATOM 743 C C . VAL A 1 93 ? 117.833 12.051 61.287 1.00 19.91 93 VAL H C 1
ATOM 744 O O . VAL A 1 93 ? 117.525 12.172 62.475 1.00 20.57 93 VAL H O 1
ATOM 748 N N . TYR A 1 94 ? 118.965 12.523 60.793 1.00 19.12 94 TYR H N 1
ATOM 749 C CA . TYR A 1 94 ? 119.868 13.352 61.595 1.00 19.16 94 TYR H CA 1
ATOM 750 C C . TYR A 1 94 ? 119.986 14.728 60.953 1.00 19.80 94 TYR H C 1
ATOM 751 O O . TYR A 1 94 ? 120.289 14.826 59.742 1.00 21.04 94 TYR H O 1
ATOM 760 N N . TYR A 1 95 ? 119.752 15.770 61.746 1.00 19.45 95 TYR H N 1
ATOM 761 C CA . TYR A 1 95 ? 119.896 17.174 61.266 1.00 19.54 95 TYR H CA 1
ATOM 762 C C . TYR A 1 95 ? 121.155 17.761 61.846 1.00 18.99 95 TYR H C 1
ATOM 763 O O . TYR A 1 95 ? 121.509 17.457 63.001 1.00 18.71 95 TYR H O 1
ATOM 772 N N . CYS A 1 96 ? 121.838 18.593 61.057 1.00 18.74 96 CYS H N 1
ATOM 773 C CA . CYS A 1 96 ? 122.759 19.556 61.641 1.00 18.38 96 CYS H CA 1
ATOM 774 C C . CYS A 1 96 ? 122.029 20.885 61.688 1.00 17.86 96 CYS H C 1
ATOM 775 O O . CYS A 1 96 ? 121.078 21.123 60.917 1.00 18.31 96 CYS H O 1
ATOM 778 N N . ALA A 1 97 ? 122.437 21.743 62.599 1.00 17.03 97 ALA H N 1
ATOM 779 C CA . ALA A 1 97 ? 121.781 23.046 62.732 1.00 18.45 97 ALA H CA 1
ATOM 780 C C . ALA A 1 97 ? 122.763 24.085 63.228 1.00 18.34 97 ALA H C 1
ATOM 781 O O . ALA A 1 97 ? 123.626 23.778 64.074 1.00 16.95 97 ALA H O 1
ATOM 783 N N . ARG A 1 98 ? 122.621 25.308 62.727 1.00 17.47 98 ARG H N 1
ATOM 784 C CA . ARG A 1 98 ? 123.433 26.412 63.201 1.00 18.24 98 ARG H CA 1
ATOM 785 C C . ARG A 1 98 ? 122.814 26.934 64.480 1.00 18.96 98 ARG H C 1
ATOM 786 O O . ARG A 1 98 ? 121.644 27.304 64.487 1.00 20.65 98 ARG H O 1
ATOM 794 N N . GLY A 1 99 ? 123.569 26.925 65.571 1.00 18.79 99 GLY H N 1
ATOM 795 C CA . GLY A 1 99 ? 122.980 27.137 66.867 1.00 19.35 99 GLY H CA 1
ATOM 796 C C . GLY A 1 99 ? 123.741 28.131 67.690 1.00 19.96 99 GLY H C 1
ATOM 797 O O . GLY A 1 99 ? 124.171 27.818 68.821 1.00 19.10 99 GLY H O 1
ATOM 798 N N . GLY A 1 100 ? 123.903 29.321 67.114 1.00 19.04 100 GLY H N 1
ATOM 799 C CA . GLY A 1 100 ? 124.363 30.470 67.847 1.00 18.98 100 GLY H CA 1
ATOM 800 C C . GLY A 1 100 ? 125.610 31.106 67.274 1.00 19.61 100 GLY H C 1
ATOM 801 O O . GLY A 1 100 ? 126.645 30.467 67.175 1.00 18.95 100 GLY H O 1
ATOM 802 N N . PHE A 1 101 ? 125.502 32.397 66.943 1.00 19.35 101 PHE H N 1
ATOM 803 C CA . PHE A 1 101 ? 126.663 33.250 66.725 1.00 19.17 101 PHE H CA 1
ATOM 804 C C . PHE A 1 101 ? 127.347 33.402 68.079 1.00 18.80 101 PHE H C 1
ATOM 805 O O . PHE A 1 101 ? 126.665 33.734 69.058 1.00 20.07 101 PHE H O 1
ATOM 813 N N . PHE A 1 102 ? 128.658 33.197 68.153 1.00 18.30 102 PHE H N 1
ATOM 814 C CA . PHE A 1 102 ? 129.356 33.154 69.445 1.00 20.11 102 PHE H CA 1
ATOM 815 C C . PHE A 1 102 ? 129.159 34.416 70.299 1.00 21.27 102 PHE H C 1
ATOM 816 O O . PHE A 1 102 ? 128.959 34.307 71.498 1.00 22.73 102 PHE H O 1
ATOM 824 N N . TYR A 1 103 ? 129.216 35.586 69.678 1.00 21.61 103 TYR H N 1
ATOM 825 C CA . TYR A 1 103 ? 129.414 36.832 70.416 1.00 23.61 103 TYR H CA 1
ATOM 826 C C . TYR A 1 103 ? 128.153 37.669 70.621 1.00 24.34 103 TYR H C 1
ATOM 827 O O . TYR A 1 103 ? 128.247 38.830 71.010 1.00 25.41 103 TYR H O 1
ATOM 836 N N . ASP A 1 104 ? 126.982 37.097 70.369 1.00 22.09 104 ASP H N 1
ATOM 837 C CA . ASP A 1 104 ? 125.710 37.743 70.701 1.00 23.01 104 ASP H CA 1
ATOM 838 C C . ASP A 1 104 ? 124.881 36.680 71.406 1.00 22.75 104 ASP H C 1
ATOM 839 O O . ASP A 1 104 ? 124.305 35.814 70.762 1.00 21.38 104 ASP H O 1
ATOM 844 N N . TYR A 1 105 ? 124.834 36.766 72.725 1.00 25.11 105 TYR H N 1
ATOM 845 C CA . TYR A 1 105 ? 124.192 35.745 73.549 1.00 27.02 105 TYR H CA 1
ATOM 846 C C . TYR A 1 105 ? 122.673 35.672 73.392 1.00 26.57 105 TYR H C 1
ATOM 847 O O . TYR A 1 105 ? 122.064 34.644 73.707 1.00 26.10 105 TYR H O 1
ATOM 856 N N . ASP A 1 106 ? 122.058 36.727 72.882 1.00 27.15 106 ASP H N 1
ATOM 857 C CA . ASP A 1 106 ? 120.607 36.720 72.677 1.00 27.94 106 ASP H CA 1
ATOM 858 C C . ASP A 1 106 ? 120.159 35.842 71.510 1.00 26.40 106 ASP H C 1
ATOM 859 O O . ASP A 1 106 ? 118.986 35.469 71.453 1.00 28.48 106 ASP H O 1
ATOM 864 N N . VAL A 1 107 ? 121.060 35.503 70.594 1.00 23.03 107 VAL H N 1
ATOM 865 C CA . VAL A 1 107 ? 120.674 34.760 69.384 1.00 23.46 107 VAL H CA 1
ATOM 866 C C . VAL A 1 107 ? 121.255 33.338 69.385 1.00 21.82 107 VAL H C 1
ATOM 867 O O . VAL A 1 107 ? 121.543 32.741 68.332 1.00 20.99 107 VAL H O 1
ATOM 871 N N . TRP A 1 108 ? 121.437 32.785 70.593 1.00 21.46 108 TRP H N 1
ATOM 872 C CA . TRP A 1 108 ? 121.815 31.391 70.705 1.00 20.67 108 TRP H CA 1
ATOM 873 C C . TRP A 1 108 ? 120.540 30.596 70.570 1.00 21.06 108 TRP H C 1
ATOM 874 O O . TRP A 1 108 ? 119.762 30.460 71.540 1.00 21.48 108 TRP H O 1
ATOM 885 N N . TYR A 1 109 ? 120.294 30.150 69.344 1.00 20.60 109 TYR H N 1
ATOM 886 C CA . TYR A 1 109 ? 119.096 29.406 68.964 1.00 21.26 109 TYR H CA 1
ATOM 887 C C . TYR A 1 109 ? 119.369 28.733 67.618 1.00 20.20 109 TYR H C 1
ATOM 888 O O . TYR A 1 109 ? 120.407 29.012 66.987 1.00 19.44 109 TYR H O 1
ATOM 897 N N . PHE A 1 110 ? 118.489 27.824 67.201 1.00 19.94 110 PHE H N 1
ATOM 898 C CA . PHE A 1 110 ? 118.676 27.092 65.938 1.00 19.31 110 PHE H CA 1
ATOM 899 C C . PHE A 1 110 ? 117.962 27.824 64.815 1.00 20.74 110 PHE H C 1
ATOM 900 O O . PHE A 1 110 ? 116.800 27.577 64.544 1.00 21.42 110 PHE H O 1
ATOM 908 N N . ASP A 1 111 ? 118.660 28.744 64.171 1.00 21.20 111 ASP H N 1
ATOM 909 C CA . ASP A 1 111 ? 118.012 29.546 63.154 1.00 22.89 111 ASP H CA 1
ATOM 910 C C . ASP A 1 111 ? 118.088 28.935 61.762 1.00 23.47 111 ASP H C 1
ATOM 911 O O . ASP A 1 111 ? 117.210 29.209 60.958 1.00 25.08 111 ASP H O 1
ATOM 916 N N . VAL A 1 112 ? 119.110 28.147 61.472 1.00 20.75 112 VAL H N 1
ATOM 917 C CA . VAL A 1 112 ? 119.249 27.541 60.168 1.00 22.87 112 VAL H CA 1
ATOM 918 C C . VAL A 1 112 ? 119.450 26.050 60.388 1.00 21.32 112 VAL H C 1
ATOM 919 O O . VAL A 1 112 ? 120.331 25.636 61.152 1.00 19.58 112 VAL H O 1
ATOM 923 N N . TRP A 1 113 ? 118.615 25.254 59.738 1.00 21.11 113 TRP H N 1
ATOM 924 C CA . TRP A 1 113 ? 118.703 23.800 59.814 1.00 20.93 113 TRP H CA 1
ATOM 925 C C . TRP A 1 113 ? 119.139 23.231 58.497 1.00 21.64 113 TRP H C 1
ATOM 926 O O . TRP A 1 113 ? 118.722 23.721 57.447 1.00 22.01 113 TRP H O 1
ATOM 937 N N . GLY A 1 114 ? 119.938 22.168 58.555 1.00 20.99 114 GLY H N 1
ATOM 938 C CA . GLY A 1 114 ? 120.246 21.387 57.364 1.00 22.19 114 GLY H CA 1
ATOM 939 C C . GLY A 1 114 ? 118.972 20.650 56.914 1.00 23.44 114 GLY H C 1
ATOM 940 O O . GLY A 1 114 ? 118.000 20.631 57.647 1.00 21.78 114 GLY H O 1
ATOM 941 N N . THR A 1 115 ? 118.929 20.073 55.715 1.00 26.66 115 THR H N 1
ATOM 942 C CA . THR A 1 115 ? 117.698 19.422 55.259 1.00 28.64 115 THR H CA 1
ATOM 943 C C . THR A 1 115 ? 117.574 18.007 55.819 1.00 27.37 115 THR H C 1
ATOM 944 O O . THR A 1 115 ? 116.534 17.370 55.667 1.00 28.20 115 THR H O 1
ATOM 948 N N . GLY A 1 116 ? 118.590 17.528 56.521 1.00 24.08 116 GLY H N 1
ATOM 949 C CA . GLY A 1 116 ? 118.476 16.233 57.172 1.00 23.51 116 GLY H CA 1
ATOM 950 C C . GLY A 1 116 ? 119.034 15.103 56.348 1.00 22.67 116 GLY H C 1
ATOM 951 O O . GLY A 1 116 ? 118.850 15.067 55.156 1.00 23.02 116 GLY H O 1
ATOM 952 N N . THR A 1 117 ? 119.705 14.170 56.991 1.00 21.65 117 THR H N 1
ATOM 953 C CA . THR A 1 117 ? 120.150 12.945 56.315 1.00 21.50 117 THR H CA 1
ATOM 954 C C . THR A 1 117 ? 119.384 11.738 56.895 1.00 21.91 117 THR H C 1
ATOM 955 O O . THR A 1 117 ? 119.348 11.565 58.130 1.00 21.19 117 THR H O 1
ATOM 959 N N . THR A 1 118 ? 118.709 10.976 56.034 1.00 21.29 118 THR H N 1
ATOM 960 C CA . THR A 1 118 ? 118.081 9.727 56.465 1.00 22.31 118 THR H CA 1
ATOM 961 C C . THR A 1 118 ? 119.112 8.613 56.451 1.00 22.52 118 THR H C 1
ATOM 962 O O . THR A 1 118 ? 119.573 8.178 55.389 1.00 23.09 118 THR H O 1
ATOM 966 N N . VAL A 1 119 ? 119.525 8.212 57.645 1.00 22.16 119 VAL H N 1
ATOM 967 C CA . VAL A 1 119 ? 120.422 7.080 57.818 1.00 23.27 119 VAL H CA 1
ATOM 968 C C . VAL A 1 119 ? 119.609 5.787 57.943 1.00 23.24 119 VAL H C 1
ATOM 969 O O . VAL A 1 119 ? 118.713 5.679 58.793 1.00 22.79 119 VAL H O 1
ATOM 973 N N . THR A 1 120 ? 119.903 4.821 57.083 1.00 23.71 120 THR H N 1
ATOM 974 C CA . THR A 1 120 ? 119.307 3.485 57.160 1.00 24.27 120 THR H CA 1
ATOM 975 C C . THR A 1 120 ? 120.419 2.506 57.456 1.00 24.26 120 THR H C 1
ATOM 976 O O . THR A 1 120 ? 121.394 2.417 56.705 1.00 24.82 120 THR H O 1
ATOM 980 N N . VAL A 1 121 ? 120.281 1.779 58.562 1.00 23.61 121 VAL H N 1
ATOM 981 C CA . VAL A 1 121 ? 121.212 0.724 58.908 1.00 24.15 121 VAL H CA 1
ATOM 982 C C . VAL A 1 121 ? 120.638 -0.570 58.384 1.00 25.18 121 VAL H C 1
ATOM 983 O O . VAL A 1 121 ? 119.605 -1.032 58.856 1.00 25.69 121 VAL H O 1
ATOM 987 N N . SER A 1 122 ? 121.281 -1.143 57.374 1.00 25.36 122 SER H N 1
ATOM 988 C CA . SER A 1 122 ? 120.804 -2.373 56.760 1.00 27.41 122 SER H CA 1
ATOM 989 C C . SER A 1 122 ? 121.928 -3.017 55.974 1.00 28.27 122 SER H C 1
ATOM 990 O O . SER A 1 122 ? 122.839 -2.325 55.511 1.00 29.10 122 SER H O 1
ATOM 993 N N . SER A 1 123 ? 121.853 -4.323 55.808 1.00 30.43 123 SER H N 1
ATOM 994 C CA . SER A 1 123 ? 122.844 -5.042 55.025 1.00 31.59 123 SER H CA 1
ATOM 995 C C . SER A 1 123 ? 122.406 -5.151 53.552 1.00 32.89 123 SER H C 1
ATOM 996 O O . SER A 1 123 ? 123.166 -5.648 52.697 1.00 33.61 123 SER H O 1
ATOM 999 N N . ALA A 1 124 ? 121.165 -4.748 53.260 1.00 32.48 124 ALA H N 1
ATOM 1000 C CA . ALA A 1 124 ? 120.641 -4.827 51.897 1.00 34.75 124 ALA H CA 1
ATOM 1001 C C . ALA A 1 124 ? 121.349 -3.811 51.012 1.00 35.12 124 ALA H C 1
ATOM 1002 O O . ALA A 1 124 ? 121.908 -2.818 51.488 1.00 34.69 124 ALA H O 1
ATOM 1004 N N . LYS A 1 125 ? 121.321 -4.051 49.717 1.00 39.11 125 LYS H N 1
ATOM 1005 C CA . LYS A 1 125 ? 121.903 -3.103 48.805 1.00 39.63 125 LYS H CA 1
ATOM 1006 C C . LYS A 1 125 ? 120.905 -2.048 48.326 1.00 36.90 125 LYS H C 1
ATOM 1007 O O . LYS A 1 125 ? 119.706 -2.165 48.514 1.00 35.43 125 LYS H O 1
ATOM 1013 N N . THR A 1 126 ? 121.451 -1.001 47.730 1.00 35.31 126 THR H N 1
ATOM 1014 C CA . THR A 1 126 ? 120.674 0.091 47.206 1.00 35.35 126 THR H CA 1
ATOM 1015 C C . THR A 1 126 ? 119.949 -0.354 45.954 1.00 35.34 126 THR H C 1
ATOM 1016 O O . THR A 1 126 ? 120.548 -0.994 45.113 1.00 37.06 126 THR H O 1
ATOM 1020 N N . THR A 1 127 ? 118.664 -0.026 45.833 1.00 34.56 127 THR H N 1
ATOM 1021 C CA . THR A 1 127 ? 117.914 -0.262 44.592 1.00 34.78 127 THR H CA 1
ATOM 1022 C C . THR A 1 127 ? 117.217 1.037 44.180 1.00 33.35 127 THR H C 1
ATOM 1023 O O . THR A 1 127 ? 116.415 1.563 44.949 1.00 32.06 127 THR H O 1
ATOM 1027 N N . PRO A 1 128 ? 117.542 1.592 42.993 1.00 33.75 128 PRO H N 1
ATOM 1028 C CA . PRO A 1 128 ? 116.841 2.805 42.555 1.00 32.48 128 PRO H CA 1
ATOM 1029 C C . PRO A 1 128 ? 115.397 2.530 42.108 1.00 32.65 128 PRO H C 1
ATOM 1030 O O . PRO A 1 128 ? 115.084 1.406 41.724 1.00 33.64 128 PRO H O 1
ATOM 1034 N N . PRO A 1 129 ? 114.518 3.549 42.149 1.00 31.77 129 PRO H N 1
ATOM 1035 C CA . PRO A 1 129 ? 113.116 3.319 41.814 1.00 32.24 129 PRO H CA 1
ATOM 1036 C C . PRO A 1 129 ? 112.860 3.231 40.327 1.00 32.73 129 PRO H C 1
ATOM 1037 O O . PRO A 1 129 ? 113.572 3.824 39.545 1.00 32.88 129 PRO H O 1
ATOM 1041 N N . SER A 1 130 ? 111.827 2.495 39.948 1.00 33.64 130 SER H N 1
ATOM 1042 C CA . SER A 1 130 ? 111.221 2.666 38.649 1.00 35.25 130 SER H CA 1
ATOM 1043 C C . SER A 1 130 ? 110.163 3.740 38.811 1.00 34.22 130 SER H C 1
ATOM 1044 O O . SER A 1 130 ? 109.460 3.774 39.828 1.00 33.42 130 SER H O 1
ATOM 1047 N N . VAL A 1 131 ? 110.052 4.630 37.829 1.00 33.39 131 VAL H N 1
ATOM 1048 C CA . VAL A 1 131 ? 109.081 5.724 37.894 1.00 32.37 131 VAL H CA 1
ATOM 1049 C C . VAL A 1 131 ? 108.127 5.612 36.721 1.00 34.35 131 VAL H C 1
ATOM 1050 O O . VAL A 1 131 ? 108.552 5.633 35.553 1.00 33.70 131 VAL H O 1
ATOM 1054 N N . TYR A 1 132 ? 106.846 5.471 37.028 1.00 34.66 132 TYR H N 1
ATOM 1055 C CA . TYR A 1 132 ? 105.843 5.276 35.991 1.00 37.42 132 TYR H CA 1
ATOM 1056 C C . TYR A 1 132 ? 104.863 6.451 35.983 1.00 37.91 132 TYR H C 1
ATOM 1057 O O . TYR A 1 132 ? 104.362 6.860 37.042 1.00 35.23 132 TYR H O 1
ATOM 1066 N N . PRO A 1 133 ? 104.585 7.002 34.795 1.00 39.96 133 PRO H N 1
ATOM 1067 C CA . PRO A 1 133 ? 103.626 8.092 34.709 1.00 40.51 133 PRO H CA 1
ATOM 1068 C C . PRO A 1 133 ? 102.205 7.565 34.872 1.00 42.35 133 PRO H C 1
ATOM 1069 O O . PRO A 1 133 ? 101.900 6.455 34.435 1.00 44.72 133 PRO H O 1
ATOM 1073 N N . LEU A 1 134 ? 101.345 8.359 35.494 1.00 41.84 134 LEU H N 1
ATOM 1074 C CA . LEU A 1 134 ? 99.932 8.020 35.633 1.00 43.21 134 LEU H CA 1
ATOM 1075 C C . LEU A 1 134 ? 99.118 9.077 34.897 1.00 43.67 134 LEU H C 1
ATOM 1076 O O . LEU A 1 134 ? 98.986 10.218 35.356 1.00 41.84 134 LEU H O 1
ATOM 1081 N N . ALA A 1 135 ? 98.607 8.705 33.733 1.00 46.30 135 ALA H N 1
ATOM 1082 C CA . ALA A 1 135 ? 97.823 9.599 32.910 1.00 48.13 135 ALA H CA 1
ATOM 1083 C C . ALA A 1 135 ? 96.399 9.075 32.835 1.00 50.56 135 ALA H C 1
ATOM 1084 O O . ALA A 1 135 ? 96.183 7.869 32.818 1.00 51.58 135 ALA H O 1
ATOM 1086 N N . PRO A 1 136 ? 95.417 9.984 32.774 1.00 52.11 136 PRO H N 1
ATOM 1087 C CA . PRO A 1 136 ? 94.063 9.570 32.404 1.00 56.11 136 PRO H CA 1
ATOM 1088 C C . PRO A 1 136 ? 93.977 9.263 30.916 1.00 57.66 136 PRO H C 1
ATOM 1089 O O . PRO A 1 136 ? 94.100 8.111 30.540 1.00 60.56 136 PRO H O 1
ATOM 1093 N N . ASN A 1 143 ? 85.204 17.515 32.752 1.00 89.56 143 ASN H N 1
ATOM 1094 C CA . ASN A 1 143 ? 85.500 17.862 34.137 1.00 87.47 143 ASN H CA 1
ATOM 1095 C C . ASN A 1 143 ? 86.340 19.138 34.265 1.00 84.29 143 ASN H C 1
ATOM 1096 O O . ASN A 1 143 ? 87.169 19.433 33.415 1.00 84.10 143 ASN H O 1
ATOM 1101 N N . SER A 1 144 ? 86.121 19.880 35.344 1.00 81.78 144 SER H N 1
ATOM 1102 C CA . SER A 1 144 ? 86.808 21.154 35.574 1.00 79.12 144 SER H CA 1
ATOM 1103 C C . SER A 1 144 ? 88.316 20.988 35.833 1.00 74.62 144 SER H C 1
ATOM 1104 O O . SER A 1 144 ? 89.125 21.833 35.459 1.00 71.80 144 SER H O 1
ATOM 1107 N N . MET A 1 145 ? 88.688 19.891 36.469 1.00 70.80 145 MET H N 1
ATOM 1108 C CA . MET A 1 145 ? 90.069 19.666 36.862 1.00 67.25 145 MET H CA 1
ATOM 1109 C C . MET A 1 145 ? 90.537 18.312 36.367 1.00 63.50 145 MET H C 1
ATOM 1110 O O . MET A 1 145 ? 89.726 17.454 36.026 1.00 65.51 145 MET H O 1
ATOM 1115 N N . VAL A 1 146 ? 91.850 18.122 36.317 1.00 57.34 146 VAL H N 1
ATOM 1116 C CA . VAL A 1 146 ? 92.396 16.827 35.950 1.00 54.76 146 VAL H CA 1
ATOM 1117 C C . VAL A 1 146 ? 93.526 16.443 36.899 1.00 50.15 146 VAL H C 1
ATOM 1118 O O . VAL A 1 146 ? 94.393 17.258 37.224 1.00 47.27 146 VAL H O 1
ATOM 1122 N N . THR A 1 147 ? 93.498 15.189 37.339 1.00 48.61 147 THR H N 1
ATOM 1123 C CA . THR A 1 147 ? 94.497 14.662 38.250 1.00 44.99 147 THR H CA 1
ATOM 1124 C C . THR A 1 147 ? 95.460 13.755 37.501 1.00 43.93 147 THR H C 1
ATOM 1125 O O . THR A 1 147 ? 95.040 12.877 36.750 1.00 44.72 147 THR H O 1
ATOM 1129 N N . LEU A 1 148 ? 96.750 14.007 37.701 1.00 41.27 148 LEU H N 1
ATOM 1130 C CA . LEU A 1 148 ? 97.827 13.222 37.135 1.00 39.79 148 LEU H CA 1
ATOM 1131 C C . LEU A 1 148 ? 98.629 12.653 38.298 1.00 37.72 148 LEU H C 1
ATOM 1132 O O . LEU A 1 148 ? 98.447 13.060 39.447 1.00 36.80 148 LEU H O 1
ATOM 1137 N N . GLY A 1 149 ? 99.524 11.726 38.005 1.00 36.90 149 GLY H N 1
ATOM 1138 C CA . GLY A 1 149 ? 100.339 11.133 39.051 1.00 36.18 149 GLY H CA 1
ATOM 1139 C C . GLY A 1 149 ? 101.598 10.473 38.556 1.00 36.35 149 GLY H C 1
ATOM 1140 O O . GLY A 1 149 ? 101.816 10.354 37.346 1.00 36.13 149 GLY H O 1
ATOM 1141 N N . CYS A 1 150 ? 102.437 10.084 39.515 1.00 36.35 150 CYS H N 1
ATOM 1142 C CA . CYS A 1 150 ? 103.639 9.301 39.268 1.00 37.44 150 CYS H CA 1
ATOM 1143 C C . CYS A 1 150 ? 103.684 8.184 40.294 1.00 34.70 150 CYS H C 1
ATOM 1144 O O . CYS A 1 150 ? 103.422 8.417 41.483 1.00 32.29 150 CYS H O 1
ATOM 1147 N N . LEU A 1 151 ? 103.971 6.976 39.825 1.00 33.36 151 LEU H N 1
ATOM 1148 C CA . LEU A 1 151 ? 104.155 5.826 40.686 1.00 33.19 151 LEU H CA 1
ATOM 1149 C C . LEU A 1 151 ? 105.647 5.554 40.792 1.00 31.58 151 LEU H C 1
ATOM 1150 O O . LEU A 1 151 ? 106.346 5.412 39.783 1.00 30.52 151 LEU H O 1
ATOM 1155 N N . VAL A 1 152 ? 106.132 5.495 42.026 1.00 30.56 152 VAL H N 1
ATOM 1156 C CA . VAL A 1 152 ? 107.549 5.338 42.296 1.00 30.09 152 VAL H CA 1
ATOM 1157 C C . VAL A 1 152 ? 107.748 3.984 42.978 1.00 31.78 152 VAL H C 1
ATOM 1158 O O . VAL A 1 152 ? 107.478 3.834 44.166 1.00 31.57 152 VAL H O 1
ATOM 1162 N N . LYS A 1 153 ? 108.211 3.003 42.219 1.00 33.25 153 LYS H N 1
ATOM 1163 C CA . LYS A 1 153 ? 108.121 1.611 42.647 1.00 35.76 153 LYS H CA 1
ATOM 1164 C C . LYS A 1 153 ? 109.470 0.915 42.789 1.00 34.86 153 LYS H C 1
ATOM 1165 O O . LYS A 1 153 ? 110.368 1.084 41.950 1.00 34.15 153 LYS H O 1
ATOM 1171 N N . GLY A 1 154 ? 109.601 0.144 43.867 1.00 34.53 154 GLY H N 1
ATOM 1172 C CA . GLY A 1 154 ? 110.670 -0.817 44.021 1.00 34.42 154 GLY H CA 1
ATOM 1173 C C . GLY A 1 154 ? 112.020 -0.248 44.384 1.00 33.31 154 GLY H C 1
ATOM 1174 O O . GLY A 1 154 ? 113.035 -0.665 43.825 1.00 34.81 154 GLY H O 1
ATOM 1175 N N . TYR A 1 155 ? 112.051 0.683 45.335 1.00 31.41 155 TYR H N 1
ATOM 1176 C CA . TYR A 1 155 ? 113.315 1.293 45.745 1.00 29.64 155 TYR H CA 1
ATOM 1177 C C . TYR A 1 155 ? 113.713 0.957 47.193 1.00 29.34 155 TYR H C 1
ATOM 1178 O O . TYR A 1 155 ? 112.888 0.555 48.011 1.00 29.68 155 TYR H O 1
ATOM 1187 N N . PHE A 1 156 ? 115.000 1.111 47.477 1.00 28.45 156 PHE H N 1
ATOM 1188 C CA . PHE A 1 156 ? 115.547 0.925 48.821 1.00 28.23 156 PHE H CA 1
ATOM 1189 C C . PHE A 1 156 ? 116.889 1.627 48.881 1.00 27.63 156 PHE H C 1
ATOM 1190 O O . PHE A 1 156 ? 117.654 1.543 47.932 1.00 28.19 156 PHE H O 1
ATOM 1198 N N . PRO A 1 157 ? 117.208 2.283 50.011 1.00 28.13 157 PRO H N 1
ATOM 1199 C CA . PRO A 1 157 ? 116.369 2.558 51.156 1.00 28.23 157 PRO H CA 1
ATOM 1200 C C . PRO A 1 157 ? 115.573 3.856 50.948 1.00 28.37 157 PRO H C 1
ATOM 1201 O O . PRO A 1 157 ? 115.602 4.441 49.868 1.00 26.97 157 PRO H O 1
ATOM 1205 N N . GLU A 1 158 ? 114.889 4.307 51.990 1.00 29.76 158 GLU H N 1
ATOM 1206 C CA . GLU A 1 158 ? 114.264 5.623 51.994 1.00 31.33 158 GLU H CA 1
ATOM 1207 C C . GLU A 1 158 ? 115.343 6.705 52.043 1.00 31.12 158 GLU H C 1
ATOM 1208 O O . GLU A 1 158 ? 116.472 6.437 52.456 1.00 32.26 158 GLU H O 1
ATOM 1214 N N . PRO A 1 159 ? 114.994 7.936 51.643 1.00 29.92 159 PRO H N 1
ATOM 1215 C CA . PRO A 1 159 ? 113.710 8.337 51.106 1.00 29.54 159 PRO H CA 1
ATOM 1216 C C . PRO A 1 159 ? 113.759 8.543 49.595 1.00 29.27 159 PRO H C 1
ATOM 1217 O O . PRO A 1 159 ? 114.802 8.358 48.957 1.00 28.19 159 PRO H O 1
ATOM 1221 N N . VAL A 1 160 ? 112.615 8.905 49.028 1.00 29.81 160 VAL H N 1
ATOM 1222 C CA . VAL A 1 160 ? 112.582 9.578 47.728 1.00 30.47 160 VAL H CA 1
ATOM 1223 C C . VAL A 1 160 ? 111.865 10.926 47.908 1.00 31.56 160 VAL H C 1
ATOM 1224 O O . VAL A 1 160 ? 111.020 11.085 48.807 1.00 30.88 160 VAL H O 1
ATOM 1228 N N . THR A 1 161 ? 112.246 11.912 47.116 1.00 31.55 161 THR H N 1
ATOM 1229 C CA . THR A 1 161 ? 111.533 13.183 47.131 1.00 32.49 161 THR H CA 1
ATOM 1230 C C . THR A 1 161 ? 110.935 13.377 45.742 1.00 31.16 161 THR H C 1
ATOM 1231 O O . THR A 1 161 ? 111.577 13.076 44.723 1.00 30.77 161 THR H O 1
ATOM 1235 N N . VAL A 1 162 ? 109.702 13.866 45.710 1.00 29.29 162 VAL H N 1
ATOM 1236 C CA . VAL A 1 162 ? 109.000 14.075 44.473 1.00 28.15 162 VAL H CA 1
ATOM 1237 C C . VAL A 1 162 ? 108.638 15.544 44.373 1.00 28.99 162 VAL H C 1
ATOM 1238 O O . VAL A 1 162 ? 108.074 16.107 45.321 1.00 27.26 162 VAL H O 1
ATOM 1242 N N . THR A 1 163 ? 108.973 16.165 43.242 1.00 28.31 163 THR H N 1
ATOM 1243 C CA . THR A 1 163 ? 108.449 17.485 42.904 1.00 29.09 163 THR H CA 1
ATOM 1244 C C . THR A 1 163 ? 107.797 17.404 41.544 1.00 29.52 163 THR H C 1
ATOM 1245 O O . THR A 1 163 ? 107.925 16.381 40.834 1.00 29.33 163 THR H O 1
ATOM 1249 N N . TRP A 1 164 ? 107.096 18.469 41.169 1.00 29.54 164 TRP H N 1
ATOM 1250 C CA . TRP A 1 164 ? 106.466 18.549 39.858 1.00 30.25 164 TRP H CA 1
ATOM 1251 C C . TRP A 1 164 ? 106.948 19.811 39.153 1.00 31.25 164 TRP H C 1
ATOM 1252 O O . TRP A 1 164 ? 107.003 20.896 39.747 1.00 30.61 164 TRP H O 1
ATOM 1263 N N . ASN A 1 165 ? 107.321 19.665 37.884 1.00 32.43 165 ASN H N 1
ATOM 1264 C CA . ASN A 1 165 ? 107.914 20.756 37.111 1.00 34.25 165 ASN H CA 1
ATOM 1265 C C . ASN A 1 165 ? 109.023 21.451 37.896 1.00 34.75 165 ASN H C 1
ATOM 1266 O O . ASN A 1 165 ? 109.072 22.671 37.992 1.00 35.86 165 ASN H O 1
ATOM 1271 N N . SER A 1 166 ? 109.910 20.637 38.460 1.00 34.92 166 SER H N 1
ATOM 1272 C CA . SER A 1 166 ? 111.055 21.109 39.238 1.00 35.81 166 SER H CA 1
ATOM 1273 C C . SER A 1 166 ? 110.685 22.024 40.406 1.00 37.01 166 SER H C 1
ATOM 1274 O O . SER A 1 166 ? 111.442 22.908 40.753 1.00 38.23 166 SER H O 1
ATOM 1277 N N . GLY A 1 167 ? 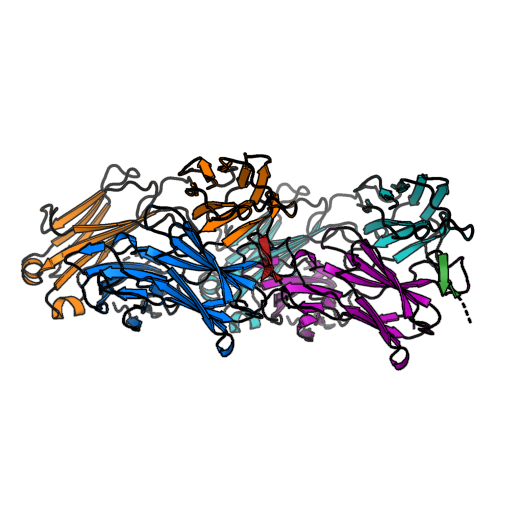109.527 21.802 41.016 1.00 36.66 167 GLY H N 1
ATOM 1278 C CA . GLY A 1 167 ? 109.100 22.590 42.163 1.00 37.05 167 GLY H CA 1
ATOM 1279 C C . GLY A 1 167 ? 108.201 23.765 41.830 1.00 39.22 167 GLY H C 1
ATOM 1280 O O . GLY A 1 167 ? 107.612 24.362 42.733 1.00 39.93 167 GLY H O 1
ATOM 1281 N N . SER A 1 168 ? 108.089 24.114 40.552 1.00 39.58 168 SER H N 1
ATOM 1282 C CA . SER A 1 168 ? 107.260 25.242 40.167 1.00 41.66 168 SER H CA 1
ATOM 1283 C C . SER A 1 168 ? 105.762 24.920 40.215 1.00 41.03 168 SER H C 1
ATOM 1284 O O . SER A 1 168 ? 104.938 25.813 40.266 1.00 41.78 168 SER H O 1
ATOM 1287 N N . LEU A 1 169 ? 105.412 23.643 40.214 1.00 39.63 169 LEU H N 1
ATOM 1288 C CA . LEU A 1 169 ? 104.028 23.207 40.385 1.00 39.95 169 LEU H CA 1
ATOM 1289 C C . LEU A 1 169 ? 103.893 22.605 41.778 1.00 39.20 169 LEU H C 1
ATOM 1290 O O . LEU A 1 169 ? 104.261 21.451 42.001 1.00 36.53 169 LEU H O 1
ATOM 1295 N N . SER A 1 170 ? 103.418 23.406 42.728 1.00 41.42 170 SER H N 1
ATOM 1296 C CA . SER A 1 170 ? 103.320 22.969 44.135 1.00 42.07 170 SER H CA 1
ATOM 1297 C C . SER A 1 170 ? 101.880 22.858 44.652 1.00 43.11 170 SER H C 1
ATOM 1298 O O . SER A 1 170 ? 101.608 22.071 45.570 1.00 42.52 170 SER H O 1
ATOM 1301 N N . SER A 1 171 ? 100.963 23.619 44.061 1.00 43.88 171 SER H N 1
ATOM 1302 C CA . SER A 1 171 ? 99.559 23.546 44.438 1.00 45.69 171 SER H CA 1
ATOM 1303 C C . SER A 1 171 ? 98.924 22.292 43.883 1.00 44.43 171 SER H C 1
ATOM 1304 O O . SER A 1 171 ? 99.231 21.883 42.773 1.00 44.76 171 SER H O 1
ATOM 1307 N N . GLY A 1 172 ? 98.029 21.695 44.667 1.00 44.37 172 GLY H N 1
ATOM 1308 C CA . GLY A 1 172 ? 97.264 20.521 44.257 1.00 43.97 172 GLY H CA 1
ATOM 1309 C C . GLY A 1 172 ? 98.076 19.238 44.305 1.00 41.39 172 GLY H C 1
ATOM 1310 O O . GLY A 1 172 ? 97.671 18.231 43.722 1.00 42.35 172 GLY H O 1
ATOM 1311 N N . VAL A 1 173 ? 99.224 19.267 44.982 1.00 38.86 173 VAL H N 1
ATOM 1312 C CA . VAL A 1 173 ? 100.118 18.109 45.028 1.00 35.90 173 VAL H CA 1
ATOM 1313 C C . VAL A 1 173 ? 99.882 17.322 46.303 1.00 35.78 173 VAL H C 1
ATOM 1314 O O . VAL A 1 173 ? 99.790 17.909 47.368 1.00 37.21 173 VAL H O 1
ATOM 1318 N N . HIS A 1 174 ? 99.788 15.998 46.179 1.00 34.66 174 HIS H N 1
ATOM 1319 C CA . HIS A 1 174 ? 99.800 15.081 47.320 1.00 35.58 174 HIS H CA 1
ATOM 1320 C C . HIS A 1 174 ? 100.859 14.027 47.067 1.00 33.88 174 HIS H C 1
ATOM 1321 O O . HIS A 1 174 ? 100.771 13.286 46.091 1.00 32.82 174 HIS H O 1
ATOM 1328 N N . THR A 1 175 ? 101.850 13.951 47.951 1.00 33.02 175 THR H N 1
ATOM 1329 C CA . THR A 1 175 ? 102.847 12.903 47.877 1.00 31.86 175 THR H CA 1
ATOM 1330 C C . THR A 1 175 ? 102.639 11.998 49.091 1.00 32.83 175 THR H C 1
ATOM 1331 O O . THR A 1 175 ? 102.608 12.468 50.221 1.00 32.77 175 THR H O 1
ATOM 1335 N N . PHE A 1 176 ? 102.446 10.704 48.843 1.00 32.29 176 PHE H N 1
ATOM 1336 C CA . PHE A 1 176 ? 101.977 9.780 49.863 1.00 33.47 176 PHE H CA 1
ATOM 1337 C C . PHE A 1 176 ? 103.149 9.043 50.508 1.00 33.03 176 PHE H C 1
ATOM 1338 O O . PHE A 1 176 ? 104.149 8.796 49.841 1.00 31.67 176 PHE H O 1
ATOM 1346 N N . PRO A 1 177 ? 103.044 8.712 51.814 1.00 34.39 177 PRO H N 1
ATOM 1347 C CA . PRO A 1 177 ? 104.095 7.907 52.435 1.00 34.40 177 PRO H CA 1
ATOM 1348 C C . PRO A 1 177 ? 104.318 6.564 51.729 1.00 34.79 177 PRO H C 1
ATOM 1349 O O . PRO A 1 177 ? 103.359 5.925 51.282 1.00 35.18 177 PRO H O 1
ATOM 1353 N N . ALA A 1 178 ? 105.572 6.143 51.645 1.00 35.03 178 ALA H N 1
ATOM 1354 C CA . ALA A 1 178 ? 105.925 4.876 50.998 1.00 36.57 178 ALA H CA 1
ATOM 1355 C C . ALA A 1 178 ? 105.401 3.704 51.802 1.00 39.79 178 ALA H C 1
ATOM 1356 O O . ALA A 1 178 ? 105.224 3.811 53.008 1.00 42.01 178 ALA H O 1
ATOM 1358 N N . VAL A 1 179 ? 105.134 2.600 51.120 1.00 41.41 179 VAL H N 1
ATOM 1359 C CA . VAL A 1 179 ? 104.810 1.350 51.790 1.00 44.68 179 VAL H CA 1
ATOM 1360 C C . VAL A 1 179 ? 105.867 0.329 51.407 1.00 44.56 179 VAL H C 1
ATOM 1361 O O . VAL A 1 179 ? 106.398 0.332 50.290 1.00 41.65 179 VAL H O 1
ATOM 1365 N N . LEU A 1 180 ? 106.197 -0.511 52.372 1.00 47.56 180 LEU H N 1
ATOM 1366 C CA . LEU A 1 180 ? 107.231 -1.512 52.227 1.00 49.51 180 LEU H CA 1
ATOM 1367 C C . LEU A 1 180 ? 106.570 -2.832 51.899 1.00 53.26 180 LEU H C 1
ATOM 1368 O O . LEU A 1 180 ? 105.676 -3.275 52.614 1.00 55.44 180 LEU H O 1
ATOM 1373 N N . GLN A 1 181 ? 107.011 -3.449 50.813 1.00 53.26 181 GLN H N 1
ATOM 1374 C CA . GLN A 1 181 ? 106.507 -4.743 50.409 1.00 57.83 181 GLN H CA 1
ATOM 1375 C C . GLN A 1 181 ? 107.632 -5.542 49.745 1.00 56.03 181 GLN H C 1
ATOM 1376 O O . GLN A 1 181 ? 108.244 -5.089 48.782 1.00 53.83 181 GLN H O 1
ATOM 1382 N N . SER A 1 182 ? 107.897 -6.737 50.265 1.00 57.20 182 SER H N 1
ATOM 1383 C CA . SER A 1 182 ? 108.953 -7.613 49.745 1.00 57.22 182 SER H CA 1
ATOM 1384 C C . SER A 1 182 ? 110.306 -6.907 49.741 1.00 52.62 182 SER H C 1
ATOM 1385 O O . SER A 1 182 ? 111.050 -6.975 48.769 1.00 49.06 182 SER H O 1
ATOM 1388 N N . ASP A 1 183 ? 110.602 -6.232 50.848 1.00 51.57 183 ASP H N 1
ATOM 1389 C CA . ASP A 1 183 ? 111.897 -5.585 51.069 1.00 49.56 183 ASP H CA 1
ATOM 1390 C C . ASP A 1 183 ? 112.157 -4.351 50.196 1.00 45.71 183 ASP H C 1
ATOM 1391 O O . ASP A 1 183 ? 113.285 -3.872 50.123 1.00 43.49 183 ASP H O 1
ATOM 1396 N N . LEU A 1 184 ? 111.117 -3.830 49.543 1.00 44.93 184 LEU H N 1
ATOM 1397 C CA . LEU A 1 184 ? 111.255 -2.641 48.703 1.00 41.56 184 LEU H CA 1
ATOM 1398 C C . LEU A 1 184 ? 110.125 -1.684 48.958 1.00 38.95 184 LEU H C 1
ATOM 1399 O O . LEU A 1 184 ? 109.028 -2.101 49.304 1.00 40.36 184 LEU H O 1
ATOM 1404 N N . TYR A 1 185 ? 110.397 -0.398 48.760 1.00 36.20 185 TYR H N 1
ATOM 1405 C CA . TYR A 1 185 ? 109.394 0.650 48.966 1.00 35.47 185 TYR H CA 1
ATOM 1406 C C . TYR A 1 185 ? 108.702 1.066 47.675 1.00 34.68 185 TYR H C 1
ATOM 1407 O O . TYR A 1 185 ? 109.276 0.996 46.587 1.00 33.53 185 TYR H O 1
ATOM 1416 N N . THR A 1 186 ? 107.455 1.501 47.823 1.00 35.03 186 THR H N 1
ATOM 1417 C CA . THR A 1 186 ? 106.671 2.068 46.728 1.00 34.14 186 THR H CA 1
ATOM 1418 C C . THR A 1 186 ? 105.885 3.259 47.252 1.00 33.15 186 THR H C 1
ATOM 1419 O O . THR A 1 186 ? 105.275 3.190 48.308 1.00 34.12 186 THR H O 1
ATOM 1423 N N . LEU A 1 187 ? 105.909 4.349 46.508 1.00 32.28 187 LEU H N 1
ATOM 1424 C CA . LEU A 1 187 ? 105.033 5.460 46.787 1.00 33.39 187 LEU H CA 1
ATOM 1425 C C . LEU A 1 187 ? 104.472 6.065 45.524 1.00 33.32 187 LEU H C 1
ATOM 1426 O O . LEU A 1 187 ? 104.872 5.726 44.414 1.00 33.22 187 LEU H O 1
ATOM 1431 N N . SER A 1 188 ? 103.517 6.959 45.711 1.00 33.66 188 SER H N 1
ATOM 1432 C CA . SER A 1 188 ? 102.900 7.656 44.607 1.00 33.02 188 SER H CA 1
ATOM 1433 C C . SER A 1 188 ? 102.766 9.128 44.943 1.00 32.20 188 SER H C 1
ATOM 1434 O O . SER A 1 188 ? 102.849 9.530 46.119 1.00 32.13 188 SER H O 1
ATOM 1437 N N . SER A 1 189 ? 102.580 9.929 43.899 1.00 31.00 189 SER H N 1
ATOM 1438 C CA . SER A 1 189 ? 102.301 11.344 44.048 1.00 30.91 189 SER H CA 1
ATOM 1439 C C . SER A 1 189 ? 101.252 11.730 43.022 1.00 32.43 189 SER H C 1
ATOM 1440 O O . SER A 1 189 ? 101.285 11.253 41.875 1.00 32.57 189 SER H O 1
ATOM 1443 N N . SER A 1 190 ? 100.321 12.580 43.440 1.00 33.45 190 SER H N 1
ATOM 1444 C CA . SER A 1 190 ? 99.310 13.098 42.551 1.00 35.35 190 SER H CA 1
ATOM 1445 C C . SER A 1 190 ? 99.429 14.603 42.467 1.00 35.66 190 SER H C 1
ATOM 1446 O O . SER A 1 190 ? 99.900 15.267 43.394 1.00 33.97 190 SER H O 1
ATOM 1449 N N . VAL A 1 191 ? 99.002 15.132 41.330 1.00 36.68 191 VAL H N 1
ATOM 1450 C CA . VAL A 1 191 ? 98.911 16.563 41.132 1.00 37.28 191 VAL H CA 1
ATOM 1451 C C . VAL A 1 191 ? 97.629 16.814 40.362 1.00 39.49 191 VAL H C 1
ATOM 1452 O O . VAL A 1 191 ? 97.279 16.055 39.454 1.00 39.62 191 VAL H O 1
ATOM 1456 N N . THR A 1 192 ? 96.906 17.850 40.773 1.00 41.07 192 THR H N 1
ATOM 1457 C CA . THR A 1 192 ? 95.639 18.204 40.166 1.00 43.39 192 THR H CA 1
ATOM 1458 C C . THR A 1 192 ? 95.788 19.593 39.581 1.00 44.53 192 THR H C 1
ATOM 1459 O O . THR A 1 192 ? 96.163 20.522 40.295 1.00 44.76 192 THR H O 1
ATOM 1463 N N . VAL A 1 193 ? 95.492 19.737 38.291 1.00 45.34 193 VAL H N 1
ATOM 1464 C CA . VAL A 1 193 ? 95.612 21.026 37.594 1.00 46.66 193 VAL H CA 1
ATOM 1465 C C . VAL A 1 193 ? 94.341 21.346 36.786 1.00 50.05 193 VAL H C 1
ATOM 1466 O O . VAL A 1 193 ? 93.459 20.486 36.643 1.00 50.56 193 VAL H O 1
ATOM 1470 N N . PRO A 1 194 ? 94.224 22.588 36.267 1.00 52.94 194 PRO H N 1
ATOM 1471 C CA . PRO A 1 194 ? 93.040 22.888 35.472 1.00 56.30 194 PRO H CA 1
ATOM 1472 C C . PRO A 1 194 ? 93.031 22.095 34.177 1.00 57.20 194 PRO H C 1
ATOM 1473 O O . PRO A 1 194 ? 94.058 21.972 33.511 1.00 56.36 194 PRO H O 1
ATOM 1477 N N . SER A 1 195 ? 91.858 21.569 33.838 1.00 59.28 195 SER H N 1
ATOM 1478 C CA . SER A 1 195 ? 91.690 20.691 32.682 1.00 60.87 195 SER H CA 1
ATOM 1479 C C . SER A 1 195 ? 92.062 21.370 31.366 1.00 62.86 195 SER H C 1
ATOM 1480 O O . SER A 1 195 ? 92.521 20.714 30.448 1.00 62.97 195 SER H O 1
ATOM 1483 N N . SER A 1 196 ? 91.910 22.683 31.291 1.00 64.90 196 SER H N 1
ATOM 1484 C CA A SER A 1 196 ? 92.330 23.420 30.108 0.50 67.01 196 SER H CA 1
ATOM 1485 C CA B SER A 1 196 ? 92.334 23.437 30.114 0.50 67.02 196 SER H CA 1
ATOM 1486 C C . SER A 1 196 ? 93.854 23.442 29.926 1.00 65.85 196 SER H C 1
ATOM 1487 O O . SER A 1 196 ? 94.338 23.695 28.832 1.00 67.95 196 SER H O 1
ATOM 1492 N N . THR A 1 197 ? 94.601 23.176 30.992 1.00 63.72 197 THR H N 1
ATOM 1493 C CA . THR A 1 197 ? 96.025 23.489 31.017 1.00 63.00 197 THR H CA 1
ATOM 1494 C C . THR A 1 197 ? 96.896 22.366 30.527 1.00 62.43 197 THR H C 1
ATOM 1495 O O . THR A 1 197 ? 97.950 22.605 29.921 1.00 64.01 197 THR H O 1
ATOM 1499 N N . TRP A 1 198 ? 96.461 21.151 30.839 1.00 60.42 198 TRP H N 1
ATOM 1500 C CA . TRP A 1 198 ? 97.134 19.950 30.426 1.00 57.80 198 TRP H CA 1
ATOM 1501 C C . TRP A 1 198 ? 96.233 19.378 29.342 1.00 59.87 198 TRP H C 1
ATOM 1502 O O . TRP A 1 198 ? 95.012 19.511 29.442 1.00 60.81 198 TRP H O 1
ATOM 1513 N N . PRO A 1 199 ? 96.822 18.769 28.301 1.00 59.85 199 PRO H N 1
ATOM 1514 C CA . PRO A 1 199 ? 98.262 18.580 28.170 1.00 58.25 199 PRO H CA 1
ATOM 1515 C C . PRO A 1 199 ? 98.995 19.750 27.507 1.00 57.94 199 PRO H C 1
ATOM 1516 O O . PRO A 1 199 ? 100.160 19.611 27.137 1.00 56.99 199 PRO H O 1
ATOM 1520 N N . SER A 1 200 ? 98.334 20.895 27.394 1.00 58.37 200 SER H N 1
ATOM 1521 C CA . SER A 1 200 ? 98.906 22.042 26.714 1.00 59.50 200 SER H CA 1
ATOM 1522 C C . SER A 1 200 ? 100.177 22.535 27.388 1.00 57.68 200 SER H C 1
ATOM 1523 O O . SER A 1 200 ? 101.177 22.810 26.719 1.00 59.07 200 SER H O 1
ATOM 1526 N N . GLU A 1 201 ? 100.133 22.613 28.717 1.00 55.10 201 GLU H N 1
ATOM 1527 C CA . GLU A 1 201 ? 101.244 23.074 29.529 1.00 52.94 201 GLU H CA 1
ATOM 1528 C C . GLU A 1 201 ? 101.768 21.836 30.260 1.00 48.74 201 GLU H C 1
ATOM 1529 O O . GLU A 1 201 ? 101.072 21.245 31.100 1.00 46.17 201 GLU H O 1
ATOM 1535 N N . THR A 1 202 ? 102.998 21.456 29.925 1.00 47.68 202 THR H N 1
ATOM 1536 C CA . THR A 1 202 ? 103.517 20.131 30.233 1.00 45.97 202 THR H CA 1
ATOM 1537 C C . THR A 1 202 ? 103.599 19.953 31.742 1.00 42.73 202 THR H C 1
ATOM 1538 O O . THR A 1 202 ? 103.755 20.923 32.473 1.00 41.97 202 THR H O 1
ATOM 1542 N N . VAL A 1 203 ? 103.465 18.713 32.193 1.00 40.80 203 VAL H N 1
ATOM 1543 C CA . VAL A 1 203 ? 103.589 18.360 33.582 1.00 38.86 203 VAL H CA 1
ATOM 1544 C C . VAL A 1 203 ? 104.550 17.182 33.676 1.00 37.57 203 VAL H C 1
ATOM 1545 O O . VAL A 1 203 ? 104.389 16.182 32.967 1.00 37.83 203 VAL H O 1
ATOM 1549 N N . THR A 1 204 ? 105.555 17.328 34.534 1.00 35.34 204 THR H N 1
ATOM 1550 C CA . THR A 1 204 ? 106.603 16.348 34.719 1.00 34.89 204 THR H CA 1
ATOM 1551 C C . THR A 1 204 ? 106.812 16.106 36.194 1.00 33.02 204 THR H C 1
ATOM 1552 O O . THR A 1 204 ? 106.871 17.047 36.978 1.00 31.89 204 THR H O 1
ATOM 1556 N N . CYS A 1 205 ? 106.945 14.852 36.594 1.00 33.71 205 CYS H N 1
ATOM 1557 C CA . CYS A 1 205 ? 107.309 14.586 37.980 1.00 34.26 205 CYS H CA 1
ATOM 1558 C C . CYS A 1 205 ? 108.796 14.291 38.049 1.00 32.77 205 CYS H C 1
ATOM 1559 O O . CYS A 1 205 ? 109.347 13.604 37.186 1.00 33.10 205 CYS H O 1
ATOM 1562 N N . ASN A 1 206 ? 109.441 14.854 39.061 1.00 30.30 206 ASN H N 1
ATOM 1563 C CA . ASN A 1 206 ? 110.872 14.730 39.267 1.00 30.24 206 ASN H CA 1
ATOM 1564 C C . ASN A 1 206 ? 111.065 13.929 40.554 1.00 28.34 206 ASN H C 1
ATOM 1565 O O . ASN A 1 206 ? 110.601 14.333 41.614 1.00 27.93 206 ASN H O 1
ATOM 1570 N N . VAL A 1 207 ? 111.725 12.786 40.446 1.00 27.67 207 VAL H N 1
ATOM 1571 C CA . VAL A 1 207 ? 111.904 11.876 41.574 1.00 26.32 207 VAL H CA 1
ATOM 1572 C C . VAL A 1 207 ? 113.372 11.782 41.898 1.00 27.07 207 VAL H C 1
ATOM 1573 O O . VAL A 1 207 ? 114.171 11.424 41.027 1.00 29.34 207 VAL H O 1
ATOM 1577 N N . ALA A 1 208 ? 113.742 12.086 43.138 1.00 26.49 208 ALA H N 1
ATOM 1578 C CA . ALA A 1 208 ? 115.116 11.925 43.568 1.00 26.50 208 ALA H CA 1
ATOM 1579 C C . ALA A 1 208 ? 115.186 10.786 44.567 1.00 26.00 208 ALA H C 1
ATOM 1580 O O . ALA A 1 208 ? 114.357 10.699 45.481 1.00 27.63 208 ALA H O 1
ATOM 1582 N N . HIS A 1 209 ? 116.178 9.926 44.389 1.00 25.50 209 HIS H N 1
ATOM 1583 C CA . HIS A 1 209 ? 116.464 8.854 45.316 1.00 25.74 209 HIS H CA 1
ATOM 1584 C C . HIS A 1 209 ? 117.903 9.038 45.791 1.00 26.00 209 HIS H C 1
ATOM 1585 O O . HIS A 1 209 ? 118.842 8.579 45.147 1.00 26.29 209 HIS H O 1
ATOM 1592 N N . PRO A 1 210 ? 118.086 9.746 46.907 1.00 25.71 210 PRO H N 1
ATOM 1593 C CA . PRO A 1 210 ? 119.449 10.162 47.232 1.00 26.10 210 PRO H CA 1
ATOM 1594 C C . PRO A 1 210 ? 120.415 9.009 47.510 1.00 26.66 210 PRO H C 1
ATOM 1595 O O . PRO A 1 210 ? 121.589 9.112 47.173 1.00 27.30 210 PRO H O 1
ATOM 1599 N N . ALA A 1 211 ? 119.933 7.886 48.025 1.00 27.42 211 ALA H N 1
ATOM 1600 C CA . ALA A 1 211 ? 120.835 6.756 48.285 1.00 28.72 211 ALA H CA 1
ATOM 1601 C C . ALA A 1 211 ? 121.523 6.200 47.039 1.00 30.38 211 ALA H C 1
ATOM 1602 O O . ALA A 1 211 ? 122.667 5.729 47.124 1.00 32.50 211 ALA H O 1
ATOM 1604 N N . SER A 1 212 ? 120.861 6.250 45.884 1.00 29.51 212 SER H N 1
ATOM 1605 C CA . SER A 1 212 ? 121.481 5.810 44.635 1.00 30.30 212 SER H CA 1
ATOM 1606 C C . SER A 1 212 ? 121.998 6.962 43.791 1.00 30.50 212 SER H C 1
ATOM 1607 O O . SER A 1 212 ? 122.421 6.751 42.646 1.00 31.37 212 SER H O 1
ATOM 1610 N N . SER A 1 213 ? 121.949 8.168 44.346 1.00 30.18 213 SER H N 1
ATOM 1611 C CA . SER A 1 213 ? 122.311 9.397 43.646 1.00 31.30 213 SER H CA 1
ATOM 1612 C C . SER A 1 213 ? 121.607 9.529 42.296 1.00 31.41 213 SER H C 1
ATOM 1613 O O . SER A 1 213 ? 122.216 9.993 41.334 1.00 31.33 213 SER H O 1
ATOM 1616 N N . THR A 1 214 ? 120.345 9.103 42.229 1.00 30.34 214 THR H N 1
ATOM 1617 C CA A THR A 1 214 ? 119.615 9.114 40.965 0.50 31.19 214 THR H CA 1
ATOM 1618 C CA B THR A 1 214 ? 119.586 9.069 40.977 0.50 31.08 214 THR H CA 1
ATOM 1619 C C . THR A 1 214 ? 118.444 10.075 40.997 1.00 30.34 214 THR H C 1
ATOM 1620 O O . THR A 1 214 ? 117.802 10.265 42.030 1.00 28.68 214 THR H O 1
ATOM 1627 N N . LYS A 1 215 ? 118.206 10.696 39.860 1.00 31.25 215 LYS H N 1
ATOM 1628 C CA . LYS A 1 215 ? 117.066 11.556 39.658 1.00 32.87 215 LYS H CA 1
ATOM 1629 C C . LYS A 1 215 ? 116.414 11.125 38.359 1.00 32.54 215 LYS H C 1
ATOM 1630 O O . LYS A 1 215 ? 117.106 10.911 37.360 1.00 33.41 215 LYS H O 1
ATOM 1636 N N . VAL A 1 216 ? 115.094 10.999 38.386 1.00 31.33 216 VAL H N 1
ATOM 1637 C CA . VAL A 1 216 ? 114.309 10.629 37.219 1.00 33.29 216 VAL H CA 1
ATOM 1638 C C . VAL A 1 216 ? 113.255 11.688 36.936 1.00 35.63 216 VAL H C 1
ATOM 1639 O O . VAL A 1 216 ? 112.559 12.129 37.840 1.00 35.49 216 VAL H O 1
ATOM 1643 N N . ASP A 1 217 ? 113.133 12.100 35.683 1.00 39.77 217 ASP H N 1
ATOM 1644 C CA . ASP A 1 217 ? 112.112 13.065 35.291 1.00 43.18 217 ASP H CA 1
ATOM 1645 C C . ASP A 1 217 ? 111.173 12.398 34.315 1.00 44.05 217 ASP H C 1
ATOM 1646 O O . ASP A 1 217 ? 111.601 11.987 33.255 1.00 45.74 217 ASP H O 1
ATOM 1651 N N . LYS A 1 218 ? 109.902 12.275 34.666 1.00 42.73 218 LYS H N 1
ATOM 1652 C CA . LYS A 1 218 ? 108.960 11.599 33.783 1.00 44.84 218 LYS H CA 1
ATOM 1653 C C . LYS A 1 218 ? 107.852 12.544 33.390 1.00 41.75 218 LYS H C 1
ATOM 1654 O O . LYS A 1 218 ? 107.078 12.969 34.243 1.00 37.92 218 LYS H O 1
ATOM 1660 N N . LYS A 1 219 ? 107.770 12.848 32.104 1.00 42.04 219 LYS H N 1
ATOM 1661 C CA . LYS A 1 219 ? 106.688 13.672 31.586 1.00 42.81 219 LYS H CA 1
ATOM 1662 C C . LYS A 1 219 ? 105.412 12.845 31.565 1.00 43.03 219 LYS H C 1
ATOM 1663 O O . LYS A 1 219 ? 105.435 11.661 31.221 1.00 44.24 219 LYS H O 1
ATOM 1669 N N . ILE A 1 220 ? 104.301 13.468 31.925 1.00 41.86 220 ILE H N 1
ATOM 1670 C CA . ILE A 1 220 ? 103.017 12.806 31.884 1.00 43.39 220 ILE H CA 1
ATOM 1671 C C . ILE A 1 220 ? 102.335 13.113 30.558 1.00 46.62 220 ILE H C 1
ATOM 1672 O O . ILE A 1 220 ? 102.051 14.261 30.270 1.00 47.52 220 ILE H O 1
ATOM 1677 N N . VAL A 1 221 ? 102.087 12.078 29.760 1.00 49.30 221 VAL H N 1
ATOM 1678 C CA . VAL A 1 221 ? 101.575 12.211 28.394 1.00 52.39 221 VAL H CA 1
ATOM 1679 C C . VAL A 1 221 ? 100.195 11.569 28.303 1.00 53.31 221 VAL H C 1
ATOM 1680 O O . VAL A 1 221 ? 99.977 10.516 28.887 1.00 52.77 221 VAL H O 1
ATOM 1684 N N . PRO A 1 222 ? 99.257 12.187 27.561 1.00 55.62 222 PRO H N 1
ATOM 1685 C CA . PRO A 1 222 ? 97.895 11.621 27.462 1.00 57.73 222 PRO H CA 1
ATOM 1686 C C . PRO A 1 222 ? 97.829 10.158 27.036 1.00 58.49 222 PRO H C 1
ATOM 1687 O O . PRO A 1 222 ? 98.652 9.734 26.242 1.00 59.33 222 PRO H O 1
ATOM 1691 N N . ASP B 2 1 ? 119.474 15.458 83.891 1.00 33.72 1 ASP L N 1
ATOM 1692 C CA . ASP B 2 1 ? 119.051 16.223 82.707 1.00 31.43 1 ASP L CA 1
ATOM 1693 C C . ASP B 2 1 ? 117.763 16.947 83.005 1.00 30.49 1 ASP L C 1
ATOM 1694 O O . ASP B 2 1 ? 117.012 16.549 83.884 1.00 30.84 1 ASP L O 1
ATOM 1699 N N . VAL B 2 2 ? 117.516 18.013 82.269 1.00 28.01 2 VAL L N 1
ATOM 1700 C CA . VAL B 2 2 ? 116.265 18.732 82.348 1.00 28.52 2 VAL L CA 1
ATOM 1701 C C . VAL B 2 2 ? 115.221 18.014 81.485 1.00 27.44 2 VAL L C 1
ATOM 1702 O O . VAL B 2 2 ? 115.393 17.877 80.269 1.00 26.46 2 VAL L O 1
ATOM 1706 N N . LEU B 2 3 ? 114.172 17.511 82.120 1.00 27.17 3 LEU L N 1
ATOM 1707 C CA . LEU B 2 3 ? 113.052 16.935 81.382 1.00 28.01 3 LEU L CA 1
ATOM 1708 C C . LEU B 2 3 ? 112.124 18.079 80.969 1.00 26.78 3 LEU L C 1
ATOM 1709 O O . LEU B 2 3 ? 111.753 18.912 81.810 1.00 26.32 3 LEU L O 1
ATOM 1714 N N . MET B 2 4 ? 111.732 18.103 79.695 1.00 25.24 4 MET L N 1
ATOM 1715 C CA . MET B 2 4 ? 110.772 19.077 79.166 1.00 24.55 4 MET L CA 1
ATOM 1716 C C . MET B 2 4 ? 109.463 18.324 78.892 1.00 26.21 4 MET L C 1
ATOM 1717 O O . MET B 2 4 ? 109.391 17.515 77.981 1.00 27.65 4 MET L O 1
ATOM 1722 N N . THR B 2 5 ? 108.440 18.581 79.700 1.00 26.00 5 THR L N 1
ATOM 1723 C CA . THR B 2 5 ? 107.161 17.879 79.578 1.00 27.87 5 THR L CA 1
ATOM 1724 C C . THR B 2 5 ? 106.134 18.754 78.871 1.00 26.94 5 THR L C 1
ATOM 1725 O O . THR B 2 5 ? 105.747 19.801 79.372 1.00 28.48 5 THR L O 1
ATOM 1729 N N . GLN B 2 6 ? 105.708 18.314 77.699 1.00 25.51 6 GLN L N 1
ATOM 1730 C CA . GLN B 2 6 ? 104.775 19.046 76.883 1.00 25.16 6 GLN L CA 1
ATOM 1731 C C . GLN B 2 6 ? 103.374 18.487 76.983 1.00 25.28 6 GLN L C 1
ATOM 1732 O O . GLN B 2 6 ? 103.189 17.281 76.919 1.00 24.96 6 GLN L O 1
ATOM 1738 N N . ILE B 2 7 ? 102.408 19.386 77.112 1.00 23.77 7 ILE L N 1
ATOM 1739 C CA . ILE B 2 7 ? 101.007 19.030 77.244 1.00 26.33 7 ILE L CA 1
ATOM 1740 C C . ILE B 2 7 ? 100.217 19.949 76.308 1.00 26.79 7 ILE L C 1
ATOM 1741 O O . ILE B 2 7 ? 100.438 21.178 76.310 1.00 27.16 7 ILE L O 1
ATOM 1746 N N . PRO B 2 8 ? 99.347 19.378 75.457 1.00 26.03 8 PRO L N 1
ATOM 1747 C CA . PRO B 2 8 ? 99.066 17.969 75.222 1.00 26.56 8 PRO L CA 1
ATOM 1748 C C . PRO B 2 8 ? 100.037 17.369 74.202 1.00 27.02 8 PRO L C 1
ATOM 1749 O O . PRO B 2 8 ? 100.934 18.060 73.744 1.00 26.64 8 PRO L O 1
ATOM 1753 N N . LEU B 2 9 ? 99.844 16.095 73.854 1.00 28.20 9 LEU L N 1
ATOM 1754 C CA . LEU B 2 9 ? 100.611 15.435 72.790 1.00 28.56 9 LEU L CA 1
ATOM 1755 C C . LEU B 2 9 ? 99.985 15.715 71.424 1.00 26.33 9 LEU L C 1
ATOM 1756 O O . LEU B 2 9 ? 100.689 15.820 70.432 1.00 24.30 9 LEU L O 1
ATOM 1761 N N . SER B 2 10 ? 98.659 15.787 71.377 1.00 25.59 10 SER L N 1
ATOM 1762 C CA . SER B 2 10 ? 97.955 16.218 70.180 1.00 25.59 10 SER L CA 1
ATOM 1763 C C . SER B 2 10 ? 96.745 17.057 70.554 1.00 25.56 10 SER L C 1
ATOM 1764 O O . SER B 2 10 ? 96.089 16.821 71.579 1.00 24.47 10 SER L O 1
ATOM 1767 N N . LEU B 2 11 ? 96.477 18.052 69.719 1.00 25.29 11 LEU L N 1
ATOM 1768 C CA . LEU B 2 11 ? 95.495 19.087 70.014 1.00 25.44 11 LEU L CA 1
ATOM 1769 C C . LEU B 2 11 ? 94.714 19.462 68.745 1.00 26.91 11 LEU L C 1
ATOM 1770 O O . LEU B 2 11 ? 95.251 20.126 67.868 1.00 26.14 11 LEU L O 1
ATOM 1775 N N . PRO B 2 12 ? 93.441 19.051 68.652 1.00 28.24 12 PRO L N 1
ATOM 1776 C CA . PRO B 2 12 ? 92.615 19.511 67.548 1.00 30.14 12 PRO L CA 1
ATOM 1777 C C . PRO B 2 12 ? 92.020 20.876 67.847 1.00 31.82 12 PRO L C 1
ATOM 1778 O O . PRO B 2 12 ? 91.567 21.120 68.962 1.00 32.57 12 PRO L O 1
ATOM 1782 N N . VAL B 2 13 ? 92.011 21.758 66.858 1.00 32.78 13 VAL L N 1
ATOM 1783 C CA A VAL B 2 13 ? 91.509 23.120 67.040 0.50 33.55 13 VAL L CA 1
ATOM 1784 C CA B VAL B 2 13 ? 91.501 23.115 67.040 0.50 33.61 13 VAL L CA 1
ATOM 1785 C C . VAL B 2 13 ? 90.739 23.545 65.789 1.00 35.32 13 VAL L C 1
ATOM 1786 O O . VAL B 2 13 ? 91.142 23.224 64.678 1.00 35.21 13 VAL L O 1
ATOM 1793 N N . SER B 2 14 ? 89.638 24.272 65.985 1.00 36.55 14 SER L N 1
ATOM 1794 C CA . SER B 2 14 ? 88.903 24.866 64.873 1.00 37.97 14 SER L CA 1
ATOM 1795 C C . SER B 2 14 ? 89.641 26.091 64.339 1.00 38.74 14 SER L C 1
ATOM 1796 O O . SER B 2 14 ? 90.300 26.813 65.095 1.00 36.59 14 SER L O 1
ATOM 1799 N N . LEU B 2 15 ? 89.540 26.325 63.026 1.00 40.88 15 LEU L N 1
ATOM 1800 C CA . LEU B 2 15 ? 90.130 27.515 62.416 1.00 41.88 15 LEU L CA 1
ATOM 1801 C C . LEU B 2 15 ? 89.583 28.730 63.124 1.00 41.94 15 LEU L C 1
ATOM 1802 O O . LEU B 2 15 ? 88.380 28.828 63.339 1.00 42.08 15 LEU L O 1
ATOM 1807 N N . GLY B 2 16 ? 90.453 29.663 63.467 1.00 40.64 16 GLY L N 1
ATOM 1808 C CA . GLY B 2 16 ? 90.019 30.908 64.067 1.00 42.48 16 GLY L CA 1
ATOM 1809 C C . GLY B 2 16 ? 90.056 30.893 65.572 1.00 41.92 16 GLY L C 1
ATOM 1810 O O . GLY B 2 16 ? 89.997 31.947 66.188 1.00 44.41 16 GLY L O 1
ATOM 1811 N N . ASP B 2 17 ? 90.156 29.715 66.181 1.00 40.79 17 ASP L N 1
ATOM 1812 C CA . ASP B 2 17 ? 90.220 29.635 67.631 1.00 40.65 17 ASP L CA 1
ATOM 1813 C C . ASP B 2 17 ? 91.651 29.799 68.108 1.00 38.55 17 ASP L C 1
ATOM 1814 O O . ASP B 2 17 ? 92.593 29.715 67.324 1.00 38.30 17 ASP L O 1
ATOM 1819 N N . GLN B 2 18 ? 91.808 30.032 69.408 1.00 37.59 18 GLN L N 1
ATOM 1820 C CA . GLN B 2 18 ? 93.126 30.063 70.024 1.00 37.73 18 GLN L CA 1
ATOM 1821 C C . GLN B 2 18 ? 93.547 28.656 70.441 1.00 34.83 18 GLN L C 1
ATOM 1822 O O . GLN B 2 18 ? 92.725 27.898 70.963 1.00 35.14 18 GLN L O 1
ATOM 1828 N N . ALA B 2 19 ? 94.808 28.304 70.203 1.00 32.19 19 ALA L N 1
ATOM 1829 C CA . ALA B 2 19 ? 95.380 27.0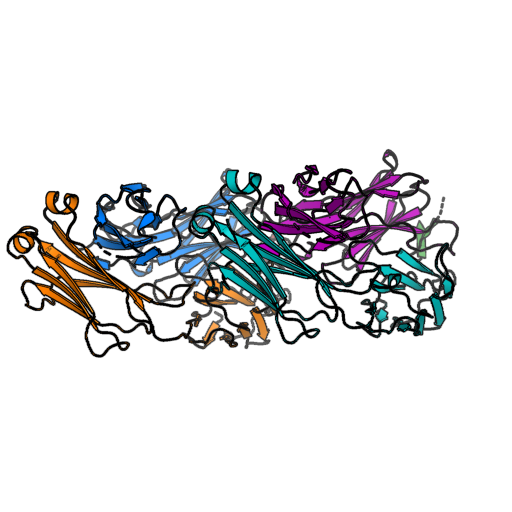86 70.755 1.00 30.97 19 ALA L CA 1
ATOM 1830 C C . ALA B 2 19 ? 96.414 27.465 71.806 1.00 31.27 19 ALA L C 1
ATOM 1831 O O . ALA B 2 19 ? 97.083 28.481 71.673 1.00 31.47 19 ALA L O 1
ATOM 1833 N N . SER B 2 20 ? 96.543 26.646 72.840 1.00 30.88 20 SER L N 1
ATOM 1834 C CA . SER B 2 20 ? 97.515 26.874 73.884 1.00 31.23 20 SER L CA 1
ATOM 1835 C C . SER B 2 20 ? 98.276 25.575 74.161 1.00 29.84 20 SER L C 1
ATOM 1836 O O . SER B 2 20 ? 97.673 24.497 74.250 1.00 29.21 20 SER L O 1
ATOM 1839 N N . ILE B 2 21 ? 99.596 25.677 74.262 1.00 27.47 21 ILE L N 1
ATOM 1840 C CA . ILE B 2 21 ? 100.476 24.516 74.453 1.00 26.82 21 ILE L CA 1
ATOM 1841 C C . ILE B 2 21 ? 101.417 24.838 75.599 1.00 26.70 21 ILE L C 1
ATOM 1842 O O . ILE B 2 21 ? 101.990 25.932 75.663 1.00 25.74 21 ILE L O 1
ATOM 1847 N N . SER B 2 22 ? 101.557 23.875 76.504 1.00 26.72 22 SER L N 1
ATOM 1848 C CA A SER B 2 22 ? 102.306 24.050 77.733 0.70 27.68 22 SER L CA 1
ATOM 1849 C CA B SER B 2 22 ? 102.334 24.057 77.722 0.30 27.46 22 SER L CA 1
ATOM 1850 C C . SER B 2 22 ? 103.605 23.230 77.698 1.00 27.33 22 SER L C 1
ATOM 1851 O O . SER B 2 22 ? 103.658 22.132 77.125 1.00 25.57 22 SER L O 1
ATOM 1856 N N . CYS B 2 23 ? 104.632 23.754 78.341 1.00 27.99 23 CYS L N 1
ATOM 1857 C CA . CYS B 2 23 ? 105.906 23.078 78.428 1.00 29.22 23 CYS L CA 1
ATOM 1858 C C . CYS B 2 23 ? 106.438 23.318 79.821 1.00 30.22 23 CYS L C 1
ATOM 1859 O O . CYS B 2 23 ? 106.577 24.468 80.231 1.00 29.84 23 CYS L O 1
ATOM 1862 N N . ARG B 2 24 ? 106.655 22.245 80.576 1.00 31.35 24 ARG L N 1
ATOM 1863 C CA . ARG B 2 24 ? 107.161 22.343 81.940 1.00 33.33 24 ARG L CA 1
ATOM 1864 C C . ARG B 2 24 ? 108.542 21.694 82.069 1.00 31.91 24 ARG L C 1
ATOM 1865 O O . ARG B 2 24 ? 108.748 20.559 81.665 1.00 31.55 24 ARG L O 1
ATOM 1873 N N . SER B 2 25 ? 109.490 22.441 82.612 1.00 30.63 25 SER L N 1
ATOM 1874 C CA . SER B 2 25 ? 110.848 21.949 82.788 1.00 29.48 25 SER L CA 1
ATOM 1875 C C . SER B 2 25 ? 110.941 21.327 84.178 1.00 30.96 25 SER L C 1
ATOM 1876 O O . SER B 2 25 ? 110.317 21.805 85.117 1.00 31.32 25 SER L O 1
ATOM 1879 N N . SER B 2 26 ? 111.722 20.262 84.324 1.00 30.39 26 SER L N 1
ATOM 1880 C CA . SER B 2 26 ? 111.838 19.593 85.608 1.00 31.12 26 SER L CA 1
ATOM 1881 C C . SER B 2 26 ? 112.695 20.387 86.587 1.00 33.13 26 SER L C 1
ATOM 1882 O O . SER B 2 26 ? 112.739 20.065 87.775 1.00 34.42 26 SER L O 1
ATOM 1885 N N . GLN B 2 27 ? 113.402 21.393 86.087 1.00 32.35 27 GLN L N 1
ATOM 1886 C CA . GLN B 2 27 ? 114.149 22.314 86.935 1.00 34.78 27 GLN L CA 1
ATOM 1887 C C . GLN B 2 27 ? 114.301 23.660 86.221 1.00 32.82 27 GLN L C 1
ATOM 1888 O O . GLN B 2 27 ? 113.885 23.804 85.064 1.00 30.64 27 GLN L O 1
ATOM 1894 N N . ASN B 2 28 ? 114.868 24.644 86.912 1.00 33.60 28 ASN L N 1
ATOM 1895 C CA . ASN B 2 28 ? 115.008 25.965 86.329 1.00 34.03 28 ASN L CA 1
ATOM 1896 C C . ASN B 2 28 ? 115.928 25.906 85.120 1.00 30.41 28 ASN L C 1
ATOM 1897 O O . ASN B 2 28 ? 116.855 25.099 85.073 1.00 29.17 28 ASN L O 1
ATOM 1902 N N . ILE B 2 29 ? 115.645 26.745 84.132 1.00 29.00 29 ILE L N 1
ATOM 1903 C CA . ILE B 2 29 ? 116.437 26.778 82.887 1.00 27.88 29 ILE L CA 1
ATOM 1904 C C . ILE B 2 29 ? 116.979 28.183 82.625 1.00 28.52 29 ILE L C 1
ATOM 1905 O O . ILE B 2 29 ? 116.998 28.666 81.487 1.00 27.49 29 ILE L O 1
ATOM 1910 N N . VAL B 2 30 ? 117.439 28.839 83.679 1.00 29.93 30 VAL L N 1
ATOM 1911 C CA . VAL B 2 30 ? 118.167 30.089 83.526 1.00 31.21 30 VAL L CA 1
ATOM 1912 C C . VAL B 2 30 ? 119.639 29.761 83.337 1.00 31.16 30 VAL L C 1
ATOM 1913 O O . VAL B 2 30 ? 120.270 29.192 84.224 1.00 31.53 30 VAL L O 1
ATOM 1917 N N . HIS B 2 31 ? 120.187 30.116 82.177 1.00 30.04 31 HIS L N 1
ATOM 1918 C CA . HIS B 2 31 ? 121.589 29.880 81.887 1.00 30.29 31 HIS L CA 1
ATOM 1919 C C . HIS B 2 31 ? 122.483 30.751 82.778 1.00 31.83 31 HIS L C 1
ATOM 1920 O O . HIS B 2 31 ? 122.076 31.814 83.239 1.00 30.96 31 HIS L O 1
ATOM 1927 N N . SER B 2 32 ? 123.716 30.292 82.996 1.00 32.30 32 SER L N 1
ATOM 1928 C CA . SER B 2 32 ? 124.670 31.009 83.822 1.00 34.93 32 SER L CA 1
ATOM 1929 C C . SER B 2 32 ? 124.987 32.419 83.304 1.00 35.27 32 SER L C 1
ATOM 1930 O O . SER B 2 32 ? 125.450 33.240 84.073 1.00 38.60 32 SER L O 1
ATOM 1933 N N . ASN B 2 33 ? 124.737 32.714 82.028 1.00 33.14 33 ASN L N 1
ATOM 1934 C CA . ASN B 2 33 ? 124.904 34.090 81.518 1.00 33.92 33 ASN L CA 1
ATOM 1935 C C . ASN B 2 33 ? 123.665 34.960 81.723 1.00 35.48 33 ASN L C 1
ATOM 1936 O O . ASN B 2 33 ? 123.620 36.089 81.239 1.00 37.76 33 ASN L O 1
ATOM 1941 N N . GLY B 2 34 ? 122.662 34.447 82.438 1.00 35.26 34 GLY L N 1
ATOM 1942 C CA . GLY B 2 34 ? 121.454 35.213 82.756 1.00 35.82 34 GLY L CA 1
ATOM 1943 C C . GLY B 2 34 ? 120.266 35.028 81.822 1.00 34.57 34 GLY L C 1
ATOM 1944 O O . GLY B 2 34 ? 119.147 35.385 82.177 1.00 36.61 34 GLY L O 1
ATOM 1945 N N . ASN B 2 35 ? 120.468 34.462 80.639 1.00 31.80 35 ASN L N 1
ATOM 1946 C CA . ASN B 2 35 ? 119.340 34.268 79.720 1.00 30.59 35 ASN L CA 1
ATOM 1947 C C . ASN B 2 35 ? 118.596 32.967 79.958 1.00 28.64 35 ASN L C 1
ATOM 1948 O O . ASN B 2 35 ? 119.213 31.947 80.269 1.00 28.32 35 ASN L O 1
ATOM 1953 N N . THR B 2 36 ? 117.280 32.996 79.762 1.00 27.84 36 THR L N 1
ATOM 1954 C CA . THR B 2 36 ? 116.470 31.774 79.714 1.00 26.16 36 THR L CA 1
ATOM 1955 C C . THR B 2 36 ? 116.285 31.305 78.273 1.00 24.67 36 THR L C 1
ATOM 1956 O O . THR B 2 36 ? 115.464 31.851 77.528 1.00 24.00 36 THR L O 1
ATOM 1960 N N . TYR B 2 37 ? 117.048 30.290 77.874 1.00 23.65 37 TYR L N 1
ATOM 1961 C CA . TYR B 2 37 ? 117.018 29.815 76.495 1.00 22.30 37 TYR L CA 1
ATOM 1962 C C . TYR B 2 37 ? 115.887 28.809 76.329 1.00 21.83 37 TYR L C 1
ATOM 1963 O O . TYR B 2 37 ? 116.108 27.606 76.329 1.00 22.11 37 TYR L O 1
ATOM 1972 N N . LEU B 2 38 ? 114.670 29.337 76.215 1.00 21.21 38 LEU L N 1
ATOM 1973 C CA . LEU B 2 38 ? 113.486 28.570 75.937 1.00 21.23 38 LEU L CA 1
ATOM 1974 C C . LEU B 2 38 ? 112.983 28.980 74.574 1.00 21.47 38 LEU L C 1
ATOM 1975 O O . LEU B 2 38 ? 112.638 30.159 74.349 1.00 22.24 38 LEU L O 1
ATOM 1980 N N . GLU B 2 39 ? 112.977 28.014 73.656 1.00 21.02 39 GLU L N 1
ATOM 1981 C CA . GLU B 2 39 ? 112.508 28.215 72.292 1.00 21.04 39 GLU L CA 1
ATOM 1982 C C . GLU B 2 39 ? 111.318 27.320 71.972 1.00 20.33 39 GLU L C 1
ATOM 1983 O O . GLU B 2 39 ? 111.148 26.258 72.561 1.00 18.87 39 GLU L O 1
ATOM 1989 N N . TRP B 2 40 ? 110.527 27.771 70.995 1.00 20.29 40 TRP L N 1
ATOM 1990 C CA . TRP B 2 40 ? 109.477 26.988 70.404 1.00 19.63 40 TRP L CA 1
ATOM 1991 C C . TRP B 2 40 ? 109.810 26.844 68.924 1.00 20.00 40 TRP L C 1
ATOM 1992 O O . TRP B 2 40 ? 110.098 27.855 68.240 1.00 20.23 40 TRP L O 1
ATOM 2003 N N . TYR B 2 41 ? 109.753 25.598 68.458 1.00 19.13 41 TYR L N 1
ATOM 2004 C CA . TYR B 2 41 ? 109.985 25.208 67.079 1.00 19.86 41 TYR L CA 1
ATOM 2005 C C . TYR B 2 41 ? 108.725 24.579 66.518 1.00 20.89 41 TYR L C 1
ATOM 2006 O O . TYR B 2 41 ? 107.946 23.960 67.257 1.00 23.55 41 TYR L O 1
ATOM 2015 N N . LEU B 2 42 ? 108.512 24.756 65.221 1.00 20.61 42 LEU L N 1
ATOM 2016 C CA . LEU B 2 42 ? 107.420 24.106 64.492 1.00 21.52 42 LEU L CA 1
ATOM 2017 C C . LEU B 2 42 ? 108.018 23.275 63.383 1.00 21.94 42 LEU L C 1
ATOM 2018 O O . LEU B 2 42 ? 108.856 23.772 62.589 1.00 22.67 42 LEU L O 1
ATOM 2023 N N . GLN B 2 43 ? 107.641 22.010 63.342 1.00 21.82 43 GLN L N 1
ATOM 2024 C CA . GLN B 2 43 ? 108.076 21.141 62.263 1.00 23.72 43 GLN L CA 1
ATOM 2025 C C . GLN B 2 43 ? 106.858 20.690 61.490 1.00 26.68 43 GLN L C 1
ATOM 2026 O O . GLN B 2 43 ? 105.976 19.989 62.027 1.00 24.29 43 GLN L O 1
ATOM 2032 N N . LYS B 2 44 ? 106.799 21.125 60.234 1.00 30.11 44 LYS L N 1
ATOM 2033 C CA . LYS B 2 44 ? 105.711 20.728 59.344 1.00 34.58 44 LYS L CA 1
ATOM 2034 C C . LYS B 2 44 ? 106.108 19.438 58.655 1.00 37.53 44 LYS L C 1
ATOM 2035 O O . LYS B 2 44 ? 107.300 19.124 58.553 1.00 37.56 44 LYS L O 1
ATOM 2041 N N . PRO B 2 45 ? 105.114 18.673 58.170 1.00 40.99 45 PRO L N 1
ATOM 2042 C CA . PRO B 2 45 ? 105.368 17.381 57.562 1.00 42.97 45 PRO L CA 1
ATOM 2043 C C . PRO B 2 45 ? 106.405 17.452 56.437 1.00 43.03 45 PRO L C 1
ATOM 2044 O O . PRO B 2 45 ? 106.317 18.317 55.583 1.00 44.19 45 PRO L O 1
ATOM 2048 N N . GLY B 2 46 ? 107.379 16.555 56.475 1.00 41.91 46 GLY L N 1
ATOM 2049 C CA . GLY B 2 46 ? 108.453 16.509 55.492 1.00 42.67 46 GLY L CA 1
ATOM 2050 C C . GLY B 2 46 ? 109.562 17.544 55.648 1.00 41.16 46 GLY L C 1
ATOM 2051 O O . GLY B 2 46 ? 110.519 17.521 54.891 1.00 44.23 46 GLY L O 1
ATOM 2052 N N . GLN B 2 47 ? 109.454 18.445 56.615 1.00 37.12 47 GLN L N 1
ATOM 2053 C CA . GLN B 2 47 ? 110.392 19.552 56.712 1.00 35.91 47 GLN L CA 1
ATOM 2054 C C . GLN B 2 47 ? 111.235 19.508 57.983 1.00 31.56 47 GLN L C 1
ATOM 2055 O O . GLN B 2 47 ? 110.932 18.781 58.929 1.00 28.14 47 GLN L O 1
ATOM 2061 N N . SER B 2 48 ? 112.285 20.327 58.003 1.00 30.13 48 SER L N 1
ATOM 2062 C CA A SER B 2 48 ? 113.065 20.519 59.220 0.50 28.81 48 SER L CA 1
ATOM 2063 C CA B SER B 2 48 ? 113.074 20.523 59.207 0.50 28.94 48 SER L CA 1
ATOM 2064 C C . SER B 2 48 ? 112.304 21.437 60.170 1.00 28.11 48 SER L C 1
ATOM 2065 O O . SER B 2 48 ? 111.413 22.172 59.758 1.00 28.81 48 SER L O 1
ATOM 2070 N N . PRO B 2 49 ? 112.630 21.381 61.464 1.00 26.83 49 PRO L N 1
ATOM 2071 C CA . PRO B 2 49 ? 111.989 22.316 62.367 1.00 25.50 49 PRO L CA 1
ATOM 2072 C C . PRO B 2 49 ? 112.356 23.758 62.007 1.00 25.27 49 PRO L C 1
ATOM 2073 O O . PRO B 2 49 ? 113.364 23.996 61.357 1.00 24.95 49 PRO L O 1
ATOM 2077 N N . LYS B 2 50 ? 111.507 24.702 62.389 1.00 24.87 50 LYS L N 1
ATOM 2078 C CA . LYS B 2 50 ? 111.805 26.119 62.166 1.00 26.29 50 LYS L CA 1
ATOM 2079 C C . LYS B 2 50 ? 111.478 26.919 63.419 1.00 24.37 50 LYS L C 1
ATOM 2080 O O . LYS B 2 50 ? 110.478 26.650 64.116 1.00 22.85 50 LYS L O 1
ATOM 2086 N N . LEU B 2 51 ? 112.335 27.897 63.707 1.00 22.00 51 LEU L N 1
ATOM 2087 C CA . LEU B 2 51 ? 112.244 28.667 64.922 1.00 21.53 51 LEU L CA 1
ATOM 2088 C C . LEU B 2 51 ? 111.046 29.632 64.900 1.00 22.13 51 LEU L C 1
ATOM 2089 O O . LEU B 2 51 ? 110.851 30.368 63.932 1.00 21.93 51 LEU L O 1
ATOM 2094 N N . LEU B 2 52 ? 110.261 29.628 65.965 1.00 21.71 52 LEU L N 1
ATOM 2095 C CA . LEU B 2 52 ? 109.141 30.562 66.116 1.00 23.72 52 LEU L CA 1
ATOM 2096 C C . LEU B 2 52 ? 109.402 31.601 67.207 1.00 23.35 52 LEU L C 1
ATOM 2097 O O . LEU B 2 52 ? 109.218 32.801 66.983 1.00 24.49 52 LEU L O 1
ATOM 2102 N N . ILE B 2 53 ? 109.807 31.126 68.384 1.00 22.43 53 ILE L N 1
ATOM 2103 C CA . ILE B 2 53 ? 109.949 31.953 69.554 1.00 22.83 53 ILE L CA 1
ATOM 2104 C C . ILE B 2 53 ? 111.249 31.619 70.256 1.00 21.67 53 ILE L C 1
ATOM 2105 O O . ILE B 2 53 ? 111.620 30.451 70.350 1.00 21.17 53 ILE L O 1
ATOM 2110 N N . TYR B 2 54 ? 111.949 32.640 70.739 1.00 21.41 54 TYR L N 1
ATOM 2111 C CA . TYR B 2 54 ? 113.188 32.420 71.484 1.00 21.19 54 TYR L CA 1
ATOM 2112 C C . TYR B 2 54 ? 113.205 33.268 72.743 1.00 22.38 54 TYR L C 1
ATOM 2113 O O . TYR B 2 54 ? 112.452 34.234 72.864 1.00 23.23 54 TYR L O 1
ATOM 2122 N N . LYS B 2 55 ? 114.074 32.893 73.672 1.00 22.24 55 LYS L N 1
ATOM 2123 C CA . LYS B 2 55 ? 114.149 33.537 74.970 1.00 23.73 55 LYS L CA 1
ATOM 2124 C C . LYS B 2 55 ? 112.754 33.763 75.559 1.00 23.65 55 LYS L C 1
ATOM 2125 O O . LYS B 2 55 ? 112.405 34.876 75.986 1.00 24.21 55 LYS L O 1
ATOM 2131 N N . VAL B 2 56 ? 111.974 32.683 75.555 1.00 22.49 56 VAL L N 1
ATOM 2132 C CA . VAL B 2 56 ? 110.647 32.582 76.171 1.00 23.60 56 VAL L CA 1
ATOM 2133 C C . VAL B 2 56 ? 109.531 33.290 75.395 1.00 24.69 56 VAL L C 1
ATOM 2134 O O . VAL B 2 56 ? 108.494 32.691 75.128 1.00 25.77 56 VAL L O 1
ATOM 2138 N N . SER B 2 57 ? 109.741 34.551 75.041 1.00 26.08 57 SER L N 1
ATOM 2139 C CA . SER B 2 57 ? 108.673 35.384 74.538 1.00 27.58 57 SER L CA 1
ATOM 2140 C C . SER B 2 57 ? 109.024 36.228 73.328 1.00 28.57 57 SER L C 1
ATOM 2141 O O . SER B 2 57 ? 108.223 37.065 72.932 1.00 28.60 57 SER L O 1
ATOM 2144 N N . ASN B 2 58 ? 110.202 36.034 72.728 1.00 27.59 58 ASN L N 1
ATOM 2145 C CA . ASN B 2 58 ? 110.596 36.881 71.594 1.00 28.98 58 ASN L CA 1
ATOM 2146 C C . ASN B 2 58 ? 110.254 36.207 70.294 1.00 28.36 58 ASN L C 1
ATOM 2147 O O . ASN B 2 58 ? 110.679 35.070 70.066 1.00 27.20 58 ASN L O 1
ATOM 2152 N N . ARG B 2 59 ? 109.512 36.896 69.438 1.00 28.89 59 ARG L N 1
ATOM 2153 C CA . ARG B 2 59 ? 109.176 36.334 68.143 1.00 30.41 59 ARG L CA 1
ATOM 2154 C C . ARG B 2 59 ? 110.376 36.421 67.212 1.00 30.43 59 ARG L C 1
ATOM 2155 O O . ARG B 2 59 ? 110.972 37.483 67.059 1.00 30.62 59 ARG L O 1
ATOM 2163 N N . PHE B 2 60 ? 110.693 35.319 66.554 1.00 29.60 60 PHE L N 1
ATOM 2164 C CA . PHE B 2 60 ? 111.739 35.321 65.550 1.00 29.08 60 PHE L CA 1
ATOM 2165 C C . PHE B 2 60 ? 111.292 36.065 64.287 1.00 31.56 60 PHE L C 1
ATOM 2166 O O . PHE B 2 60 ? 110.102 36.135 63.965 1.00 31.07 60 PHE L O 1
ATOM 2174 N N . SER B 2 61 ? 112.263 36.628 63.585 1.00 32.49 61 SER L N 1
ATOM 2175 C CA . SER B 2 61 ? 112.030 37.328 62.340 1.00 36.78 61 SER L CA 1
ATOM 2176 C C . SER B 2 61 ? 111.102 36.579 61.406 1.00 35.39 61 SER L C 1
ATOM 2177 O O . SER B 2 61 ? 111.334 35.417 61.104 1.00 35.13 61 SER L O 1
ATOM 2180 N N . GLY B 2 62 ? 110.044 37.251 60.965 1.00 35.46 62 GLY L N 1
ATOM 2181 C CA . GLY B 2 62 ? 109.114 36.705 59.989 1.00 36.30 62 GLY L CA 1
ATOM 2182 C C . GLY B 2 62 ? 107.940 35.935 60.587 1.00 36.22 62 GLY L C 1
ATOM 2183 O O . GLY B 2 62 ? 107.016 35.577 59.868 1.00 36.61 62 GLY L O 1
ATOM 2184 N N . VAL B 2 63 ? 107.961 35.676 61.890 1.00 33.72 63 VAL L N 1
ATOM 2185 C CA . VAL B 2 63 ? 106.876 34.912 62.520 1.00 33.80 63 VAL L CA 1
ATOM 2186 C C . VAL B 2 63 ? 105.683 35.815 62.830 1.00 36.76 63 VAL L C 1
ATOM 2187 O O . VAL B 2 63 ? 105.856 36.881 63.422 1.00 36.07 63 VAL L O 1
ATOM 2191 N N . PRO B 2 64 ? 104.464 35.382 62.460 1.00 38.39 64 PRO L N 1
ATOM 2192 C CA . PRO B 2 64 ? 103.301 36.248 62.661 1.00 41.69 64 PRO L CA 1
ATOM 2193 C C . PRO B 2 64 ? 103.014 36.599 64.116 1.00 41.58 64 PRO L C 1
ATOM 2194 O O . PRO B 2 64 ? 103.300 35.811 65.030 1.00 38.20 64 PRO L O 1
ATOM 2198 N N . ASP B 2 65 ? 102.397 37.762 64.279 1.00 43.29 65 ASP L N 1
ATOM 2199 C CA . ASP B 2 65 ? 101.937 38.307 65.547 1.00 45.96 65 ASP L CA 1
ATOM 2200 C C . ASP B 2 65 ? 101.058 37.337 66.362 1.00 42.31 65 ASP L C 1
ATOM 2201 O O . ASP B 2 65 ? 100.972 37.440 67.583 1.00 40.76 65 ASP L O 1
ATOM 2206 N N . ARG B 2 66 ? 100.380 36.418 65.703 1.00 40.38 66 ARG L N 1
ATOM 2207 C CA . ARG B 2 66 ? 99.463 35.548 66.449 1.00 40.55 66 ARG L CA 1
ATOM 2208 C C . ARG B 2 66 ? 100.130 34.478 67.292 1.00 36.63 66 ARG L C 1
ATOM 2209 O O . ARG B 2 66 ? 99.453 33.850 68.103 1.00 34.64 66 ARG L O 1
ATOM 2217 N N . PHE B 2 67 ? 101.437 34.284 67.119 1.00 33.86 67 PHE L N 1
ATOM 2218 C CA . PHE B 2 67 ? 102.209 33.380 67.968 1.00 31.25 67 PHE L CA 1
ATOM 2219 C C . PHE B 2 67 ? 102.774 34.182 69.120 1.00 31.73 67 PHE L C 1
ATOM 2220 O O . PHE B 2 67 ? 103.498 35.138 68.900 1.00 32.19 67 PHE L O 1
ATOM 2228 N N . SER B 2 68 ? 102.487 33.779 70.349 1.00 31.29 68 SER L N 1
ATOM 2229 C CA . SER B 2 68 ? 103.115 34.410 71.487 1.00 32.13 68 SER L CA 1
ATOM 2230 C C . SER B 2 68 ? 103.565 33.383 72.517 1.00 31.25 68 SER L C 1
ATOM 2231 O O . SER B 2 68 ? 102.920 32.345 72.703 1.00 32.58 68 SER L O 1
ATOM 2234 N N . GLY B 2 69 ? 104.699 33.669 73.140 1.00 28.48 69 GLY L N 1
ATOM 2235 C CA . GLY B 2 69 ? 105.266 32.818 74.152 1.00 27.89 69 GLY L CA 1
ATOM 2236 C C . GLY B 2 69 ? 105.315 33.572 75.459 1.00 29.73 69 GLY L C 1
ATOM 2237 O O . GLY B 2 69 ? 105.500 34.796 75.482 1.00 29.93 69 GLY L O 1
ATOM 2238 N N . SER B 2 70 ? 105.122 32.843 76.546 1.00 29.50 70 SER L N 1
ATOM 2239 C CA . SER B 2 70 ? 105.187 33.414 77.863 1.00 31.60 70 SER L CA 1
ATOM 2240 C C . SER B 2 70 ? 105.691 32.373 78.858 1.00 32.51 70 SER L C 1
ATOM 2241 O O . SER B 2 70 ? 105.862 31.197 78.523 1.00 30.07 70 SER L O 1
ATOM 2244 N N . GLY B 2 71 ? 105.928 32.825 80.079 1.00 36.05 71 GLY L N 1
ATOM 2245 C CA . GLY B 2 71 ? 106.145 31.935 81.202 1.00 39.04 71 GLY L CA 1
ATOM 2246 C C . GLY B 2 71 ? 107.369 32.321 81.984 1.00 43.09 71 GLY L C 1
ATOM 2247 O O . GLY B 2 71 ? 108.052 33.289 81.653 1.00 45.36 71 GLY L O 1
ATOM 2248 N N . SER B 2 72 ? 107.648 31.553 83.027 1.00 45.63 72 SER L N 1
ATOM 2249 C CA . SER B 2 72 ? 108.822 31.774 83.862 1.00 47.61 72 SER L CA 1
ATOM 2250 C C . SER B 2 72 ? 109.022 30.569 84.765 1.00 48.20 72 SER L C 1
ATOM 2251 O O . SER B 2 72 ? 108.123 29.744 84.926 1.00 47.27 72 SER L O 1
ATOM 2254 N N . GLY B 2 73 ? 110.183 30.501 85.396 1.00 49.61 73 GLY L N 1
ATOM 2255 C CA . GLY B 2 73 ? 110.457 29.435 86.342 1.00 49.95 73 GLY L CA 1
ATOM 2256 C C . GLY B 2 73 ? 110.472 28.148 85.553 1.00 47.09 73 GLY L C 1
ATOM 2257 O O . GLY B 2 73 ? 111.313 27.972 84.677 1.00 43.47 73 GLY L O 1
ATOM 2258 N N . THR B 2 74 ? 109.501 27.274 85.810 1.00 43.87 74 THR L N 1
ATOM 2259 C CA . THR B 2 74 ? 109.464 26.025 85.104 1.00 40.36 74 THR L CA 1
ATOM 2260 C C . THR B 2 74 ? 108.213 25.831 84.261 1.00 38.83 74 THR L C 1
ATOM 2261 O O . THR B 2 74 ? 107.993 24.735 83.789 1.00 37.83 74 THR L O 1
ATOM 2265 N N . ASP B 2 75 ? 107.399 26.867 84.058 1.00 37.63 75 ASP L N 1
ATOM 2266 C CA . ASP B 2 75 ? 106.209 26.709 83.235 1.00 37.46 75 ASP L CA 1
ATOM 2267 C C . ASP B 2 75 ? 106.151 27.721 82.076 1.00 33.19 75 ASP L C 1
ATOM 2268 O O . ASP B 2 75 ? 106.110 28.923 82.286 1.00 31.80 75 ASP L O 1
ATOM 2273 N N . PHE B 2 76 ? 106.136 27.205 80.854 1.00 28.82 76 PHE L N 1
ATOM 2274 C CA . PHE B 2 76 ? 106.152 28.027 79.648 1.00 27.60 76 PHE L CA 1
ATOM 2275 C C . PHE B 2 76 ? 104.968 27.686 78.772 1.00 27.02 76 PHE L C 1
ATOM 2276 O O . PHE B 2 76 ? 104.501 26.550 78.770 1.00 26.26 76 PHE L O 1
ATOM 2284 N N . THR B 2 77 ? 104.483 28.667 78.016 1.00 27.11 77 THR L N 1
ATOM 2285 C CA . THR B 2 77 ? 103.278 28.493 77.238 1.00 27.11 77 THR L CA 1
ATOM 2286 C C . THR B 2 77 ? 103.411 29.159 75.891 1.00 26.82 77 THR L C 1
ATOM 2287 O O . THR B 2 77 ? 103.843 30.319 75.797 1.00 27.03 77 THR L O 1
ATOM 2291 N N . LEU B 2 78 ? 102.998 28.435 74.864 1.00 25.89 78 LEU L N 1
ATOM 2292 C CA . LEU B 2 78 ? 102.843 28.979 73.517 1.00 26.24 78 LEU L CA 1
ATOM 2293 C C . LEU B 2 78 ? 101.352 29.119 73.248 1.00 28.03 78 LEU L C 1
ATOM 2294 O O . LEU B 2 78 ? 100.591 28.152 73.406 1.00 26.06 78 LEU L O 1
ATOM 2299 N N . LYS B 2 79 ? 100.949 30.325 72.845 1.00 28.74 79 LYS L N 1
ATOM 2300 C CA . LYS B 2 79 ? 99.586 30.587 72.408 1.00 32.48 79 LYS L CA 1
ATOM 2301 C C . LYS B 2 79 ? 99.561 30.963 70.945 1.00 32.63 79 LYS L C 1
ATOM 2302 O O . LYS B 2 79 ? 100.350 31.804 70.505 1.00 33.13 79 LYS L O 1
ATOM 2308 N N . ILE B 2 80 ? 98.667 30.325 70.196 1.00 32.02 80 ILE L N 1
ATOM 2309 C CA . ILE B 2 80 ? 98.464 30.639 68.802 1.00 31.62 80 ILE L CA 1
ATOM 2310 C C . ILE B 2 80 ? 97.053 31.187 68.674 1.00 34.04 80 ILE L C 1
ATOM 2311 O O . ILE B 2 80 ? 96.077 30.442 68.795 1.00 34.27 80 ILE L O 1
ATOM 2316 N N . SER B 2 81 ? 96.939 32.491 68.447 1.00 34.64 81 SER L N 1
ATOM 2317 C CA . SER B 2 81 ? 95.636 33.104 68.261 1.00 38.68 81 SER L CA 1
ATOM 2318 C C . SER B 2 81 ? 95.187 32.868 66.830 1.00 40.55 81 SER L C 1
ATOM 2319 O O . SER B 2 81 ? 96.034 32.713 65.923 1.00 40.37 81 SER L O 1
ATOM 2322 N N . ARG B 2 82 ? 93.879 32.822 66.632 1.00 48.49 82 ARG L N 1
ATOM 2323 C CA . ARG B 2 82 ? 93.313 32.774 65.302 1.00 51.39 82 ARG L CA 1
ATOM 2324 C C . ARG B 2 82 ? 94.025 31.747 64.433 1.00 47.65 82 ARG L C 1
ATOM 2325 O O . ARG B 2 82 ? 94.578 32.076 63.390 1.00 48.76 82 ARG L O 1
ATOM 2333 N N . VAL B 2 83 ? 93.986 30.493 64.862 1.00 44.27 83 VAL L N 1
ATOM 2334 C CA . VAL B 2 83 ? 94.650 29.413 64.154 1.00 41.38 83 VAL L CA 1
ATOM 2335 C C . VAL B 2 83 ? 94.251 29.333 62.677 1.00 42.82 83 VAL L C 1
ATOM 2336 O O . VAL B 2 83 ? 93.060 29.477 62.323 1.00 43.28 83 VAL L O 1
ATOM 2340 N N . GLU B 2 84 ? 95.277 29.141 61.838 1.00 42.20 84 GLU L N 1
ATOM 2341 C CA . GLU B 2 84 ? 95.140 29.020 60.389 1.00 45.14 84 GLU L CA 1
ATOM 2342 C C . GLU B 2 84 ? 95.583 27.643 59.947 1.00 42.47 84 GLU L C 1
ATOM 2343 O O . GLU B 2 84 ? 96.360 26.975 60.633 1.00 39.93 84 GLU L O 1
ATOM 2349 N N . ALA B 2 85 ? 95.104 27.222 58.786 1.00 42.49 85 ALA L N 1
ATOM 2350 C CA . ALA B 2 85 ? 95.458 25.916 58.238 1.00 42.46 85 ALA L CA 1
ATOM 2351 C C . ALA B 2 85 ? 96.979 25.705 58.149 1.00 41.97 85 ALA L C 1
ATOM 2352 O O . ALA B 2 85 ? 97.480 24.595 58.390 1.00 41.26 85 ALA L O 1
ATOM 2354 N N . GLU B 2 86 ? 97.710 26.780 57.840 1.00 41.98 86 GLU L N 1
ATOM 2355 C CA . GLU B 2 86 ? 99.169 26.724 57.693 1.00 41.83 86 GLU L CA 1
ATOM 2356 C C . GLU B 2 86 ? 99.919 26.466 59.020 1.00 36.90 86 GLU L C 1
ATOM 2357 O O . GLU B 2 86 ? 101.104 26.127 59.027 1.00 33.53 86 GLU L O 1
ATOM 2363 N N . ASP B 2 87 ? 99.211 26.575 60.139 1.00 35.82 87 ASP L N 1
ATOM 2364 C CA . ASP B 2 87 ? 99.809 26.367 61.455 1.00 34.04 87 ASP L CA 1
ATOM 2365 C C . ASP B 2 87 ? 99.985 24.900 61.845 1.00 33.37 87 ASP L C 1
ATOM 2366 O O . ASP B 2 87 ? 100.570 24.587 62.884 1.00 31.81 87 ASP L O 1
ATOM 2371 N N . LEU B 2 88 ? 99.467 24.012 61.016 1.00 33.71 88 LEU L N 1
ATOM 2372 C CA . LEU B 2 88 ? 99.552 22.583 61.225 1.00 35.43 88 LEU L CA 1
ATOM 2373 C C . LEU B 2 88 ? 100.980 22.042 61.347 1.00 31.98 88 LEU L C 1
ATOM 2374 O O . LEU B 2 88 ? 101.832 22.390 60.554 1.00 29.80 88 LEU L O 1
ATOM 2379 N N . GLY B 2 89 ? 101.199 21.109 62.275 1.00 28.89 89 GLY L N 1
ATOM 2380 C CA . GLY B 2 89 ? 102.479 20.434 62.385 1.00 26.42 89 GLY L CA 1
ATOM 2381 C C . GLY B 2 89 ? 102.729 20.112 63.831 1.00 24.89 89 GLY L C 1
ATOM 2382 O O . GLY B 2 89 ? 101.806 20.119 64.658 1.00 25.03 89 GLY L O 1
ATOM 2383 N N . VAL B 2 90 ? 103.977 19.809 64.141 1.00 23.31 90 VAL L N 1
ATOM 2384 C CA . VAL B 2 90 ? 104.346 19.431 65.507 1.00 23.03 90 VAL L CA 1
ATOM 2385 C C . VAL B 2 90 ? 105.181 20.538 66.117 1.00 22.35 90 VAL L C 1
ATOM 2386 O O . VAL B 2 90 ? 106.223 20.940 65.542 1.00 22.75 90 VAL L O 1
ATOM 2390 N N . TYR B 2 91 ? 104.721 21.018 67.273 1.00 21.40 91 TYR L N 1
ATOM 2391 C CA . TYR B 2 91 ? 105.368 22.111 68.005 1.00 20.88 91 TYR L CA 1
ATOM 2392 C C . TYR B 2 91 ? 106.232 21.502 69.090 1.00 20.36 91 TYR L C 1
ATOM 2393 O O . TYR B 2 91 ? 105.766 20.633 69.841 1.00 20.36 91 TYR L O 1
ATOM 2402 N N . TYR B 2 92 ? 107.482 21.973 69.193 1.00 20.39 92 TYR L N 1
ATOM 2403 C CA . TYR B 2 92 ? 108.392 21.502 70.219 1.00 20.02 92 TYR L CA 1
ATOM 2404 C C . TYR B 2 92 ? 108.910 22.668 71.032 1.00 20.53 92 TYR L C 1
ATOM 2405 O O . TYR B 2 92 ? 109.351 23.680 70.479 1.00 21.51 92 TYR L O 1
ATOM 2414 N N . CYS B 2 93 ? 108.884 22.543 72.344 1.00 20.37 93 CYS L N 1
ATOM 2415 C CA . CYS B 2 93 ? 109.668 23.437 73.152 1.00 21.10 93 CYS L CA 1
ATOM 2416 C C . CYS B 2 93 ? 111.091 22.862 73.272 1.00 20.22 93 CYS L C 1
ATOM 2417 O O . CYS B 2 93 ? 111.319 21.677 73.027 1.00 21.29 93 CYS L O 1
ATOM 2420 N N . PHE B 2 94 ? 112.038 23.717 73.627 1.00 20.49 94 PHE L N 1
ATOM 2421 C CA . PHE B 2 94 ? 113.443 23.357 73.732 1.00 19.17 94 PHE L CA 1
ATOM 2422 C C . PHE B 2 94 ? 114.093 24.241 74.786 1.00 19.35 94 PHE L C 1
ATOM 2423 O O . PHE B 2 94 ? 113.846 25.448 74.810 1.00 20.33 94 PHE L O 1
ATOM 2431 N N . GLN B 2 95 ? 114.926 23.643 75.636 1.00 19.05 95 GLN L N 1
ATOM 2432 C CA . GLN B 2 95 ? 115.784 24.400 76.545 1.00 19.86 95 GLN L CA 1
ATOM 2433 C C . GLN B 2 95 ? 117.228 24.264 76.116 1.00 19.01 95 GLN L C 1
ATOM 2434 O O . GLN B 2 95 ? 117.733 23.148 75.925 1.00 18.48 95 GLN L O 1
ATOM 2440 N N . GLY B 2 96 ? 117.856 25.428 75.963 1.00 20.52 96 GLY L N 1
ATOM 2441 C CA . GLY B 2 96 ? 119.252 25.557 75.564 1.00 21.28 96 GLY L CA 1
ATOM 2442 C C . GLY B 2 96 ? 120.118 26.127 76.686 1.00 21.88 96 GLY L C 1
ATOM 2443 O O . GLY B 2 96 ? 121.156 26.723 76.413 1.00 21.47 96 GLY L O 1
ATOM 2444 N N . SER B 2 97 ? 119.713 25.891 77.937 1.00 21.91 97 SER L N 1
ATOM 2445 C CA . SER B 2 97 ? 120.356 26.491 79.111 1.00 24.19 97 SER L CA 1
ATOM 2446 C C . SER B 2 97 ? 121.302 25.552 79.885 1.00 25.47 97 SER L C 1
ATOM 2447 O O . SER B 2 97 ? 122.297 26.008 80.469 1.00 28.42 97 SER L O 1
ATOM 2450 N N . HIS B 2 98 ? 120.983 24.266 79.929 1.00 24.47 98 HIS L N 1
ATOM 2451 C CA . HIS B 2 98 ? 121.794 23.300 80.664 1.00 25.65 98 HIS L CA 1
ATOM 2452 C C . HIS B 2 98 ? 122.014 22.072 79.814 1.00 25.70 98 HIS L C 1
ATOM 2453 O O . HIS B 2 98 ? 121.051 21.441 79.351 1.00 26.15 98 HIS L O 1
ATOM 2460 N N . VAL B 2 99 ? 123.278 21.739 79.584 1.00 24.97 99 VAL L N 1
ATOM 2461 C CA A VAL B 2 99 ? 123.620 20.524 78.858 0.50 24.85 99 VAL L CA 1
ATOM 2462 C CA B VAL B 2 99 ? 123.644 20.534 78.858 0.50 25.12 99 VAL L CA 1
ATOM 2463 C C . VAL B 2 99 ? 123.254 19.294 79.675 1.00 25.61 99 VAL L C 1
ATOM 2464 O O . VAL B 2 99 ? 123.434 19.285 80.895 1.00 25.55 99 VAL L O 1
ATOM 2471 N N . PRO B 2 100 ? 122.712 18.253 79.011 1.00 24.58 100 PRO L N 1
ATOM 2472 C CA . PRO B 2 100 ? 122.405 18.135 77.596 1.00 22.94 100 PRO L CA 1
ATOM 2473 C C . PRO B 2 100 ? 121.154 18.932 77.258 1.00 21.80 100 PRO L C 1
ATOM 2474 O O . PRO B 2 100 ? 120.183 18.897 78.000 1.00 20.54 100 PRO L O 1
ATOM 2478 N N . PHE B 2 101 ? 121.189 19.694 76.169 1.00 20.73 101 PHE L N 1
ATOM 2479 C CA . PHE B 2 101 ? 120.014 20.449 75.770 1.00 19.38 101 PHE L CA 1
ATOM 2480 C C . PHE B 2 101 ? 118.892 19.465 75.437 1.00 19.07 101 PHE L C 1
ATOM 2481 O O . PHE B 2 101 ? 119.165 18.360 74.961 1.00 19.19 101 PHE L O 1
ATOM 2489 N N . THR B 2 102 ? 117.638 19.850 75.686 1.00 19.06 102 THR L N 1
ATOM 2490 C CA . THR B 2 102 ? 116.535 18.910 75.594 1.00 20.20 102 THR L CA 1
ATOM 2491 C C . THR B 2 102 ? 115.294 19.527 74.975 1.00 19.76 102 THR L C 1
ATOM 2492 O O . THR B 2 102 ? 114.983 20.710 75.198 1.00 19.70 102 THR L O 1
ATOM 2496 N N . PHE B 2 103 ? 114.600 18.697 74.188 1.00 20.11 103 PHE L N 1
ATOM 2497 C CA . PHE B 2 103 ? 113.327 19.064 73.547 1.00 20.53 103 PHE L CA 1
ATOM 2498 C C . PHE B 2 103 ? 112.158 18.473 74.322 1.00 21.57 103 PHE L C 1
ATOM 2499 O O . PHE B 2 103 ? 112.287 17.417 74.910 1.00 21.41 103 PHE L O 1
ATOM 2507 N N . GLY B 2 104 ? 111.002 19.148 74.320 1.00 21.86 104 GLY L N 1
ATOM 2508 C CA . GLY B 2 104 ? 109.755 18.530 74.746 1.00 22.81 104 GLY L CA 1
ATOM 2509 C C . GLY B 2 104 ? 109.367 17.414 73.779 1.00 23.29 104 GLY L C 1
ATOM 2510 O O . GLY B 2 104 ? 109.950 17.286 72.712 1.00 21.06 104 GLY L O 1
ATOM 2511 N N . SER B 2 105 ? 108.377 16.613 74.150 1.00 24.94 105 SER L N 1
ATOM 2512 C CA . SER B 2 105 ? 107.966 15.477 73.338 1.00 28.27 105 SER L CA 1
ATOM 2513 C C . SER B 2 105 ? 107.151 15.878 72.108 1.00 27.57 105 SER L C 1
ATOM 2514 O O . SER B 2 105 ? 106.920 15.059 71.226 1.00 29.25 105 SER L O 1
ATOM 2517 N N . GLY B 2 106 ? 106.755 17.141 72.008 1.00 24.92 106 GLY L N 1
ATOM 2518 C CA . GLY B 2 106 ? 106.055 17.589 70.820 1.00 24.32 106 GLY L CA 1
ATOM 2519 C C . GLY B 2 106 ? 104.561 17.584 71.015 1.00 24.53 106 GLY L C 1
ATOM 2520 O O . GLY B 2 106 ? 104.027 16.760 71.745 1.00 26.51 106 GLY L O 1
ATOM 2521 N N . THR B 2 107 ? 103.898 18.548 70.382 1.00 23.84 107 THR L N 1
ATOM 2522 C CA . THR B 2 107 ? 102.467 18.653 70.381 1.00 24.36 107 THR L CA 1
ATOM 2523 C C . THR B 2 107 ? 102.048 18.740 68.924 1.00 24.51 107 THR L C 1
ATOM 2524 O O . THR B 2 107 ? 102.416 19.673 68.222 1.00 23.70 107 THR L O 1
ATOM 2528 N N . LYS B 2 108 ? 101.277 17.760 68.464 1.00 25.12 108 LYS L N 1
ATOM 2529 C CA . LYS B 2 108 ? 100.783 17.785 67.114 1.00 26.53 108 LYS L CA 1
ATOM 2530 C C . LYS B 2 108 ? 99.484 18.604 67.070 1.00 27.99 108 LYS L C 1
ATOM 2531 O O . LYS B 2 108 ? 98.467 18.216 67.688 1.00 27.31 108 LYS L O 1
ATOM 2537 N N . LEU B 2 109 ? 99.533 19.731 66.356 1.00 27.31 109 LEU L N 1
ATOM 2538 C CA . LEU B 2 109 ? 98.357 20.580 66.154 1.00 29.63 109 LEU L CA 1
ATOM 2539 C C . LEU B 2 109 ? 97.586 20.066 64.936 1.00 30.21 109 LEU L C 1
ATOM 2540 O O . LEU B 2 109 ? 98.158 19.919 63.862 1.00 28.83 109 LEU L O 1
ATOM 2545 N N . GLU B 2 110 ? 96.306 19.767 65.150 1.00 31.25 110 GLU L N 1
ATOM 2546 C CA . GLU B 2 110 ? 95.410 19.211 64.140 1.00 33.05 110 GLU L CA 1
ATOM 2547 C C . GLU B 2 110 ? 94.263 20.196 63.958 1.00 34.73 110 GLU L C 1
ATOM 2548 O O . GLU B 2 110 ? 93.857 20.855 64.921 1.00 33.44 110 GLU L O 1
ATOM 2554 N N . ILE B 2 111 ? 93.746 20.293 62.730 1.00 36.09 111 ILE L N 1
ATOM 2555 C CA . ILE B 2 111 ? 92.717 21.257 62.395 1.00 39.05 111 ILE L CA 1
ATOM 2556 C C . ILE B 2 111 ? 91.367 20.547 62.228 1.00 41.09 111 ILE L C 1
ATOM 2557 O O . ILE B 2 111 ? 91.249 19.537 61.516 1.00 40.18 111 ILE L O 1
ATOM 2562 N N . LYS B 2 112 ? 90.351 21.107 62.871 1.00 43.04 112 LYS L N 1
ATOM 2563 C CA . LYS B 2 112 ? 88.971 20.700 62.639 1.00 46.98 112 LYS L CA 1
ATOM 2564 C C . LYS B 2 112 ? 88.404 21.522 61.502 1.00 48.70 112 LYS L C 1
ATOM 2565 O O . LYS B 2 112 ? 88.692 22.691 61.390 1.00 50.11 112 LYS L O 1
ATOM 2571 N N . ARG B 2 113 ? 87.587 20.918 60.658 1.00 50.85 113 ARG L N 1
ATOM 2572 C CA . ARG B 2 113 ? 86.966 21.652 59.545 1.00 52.27 113 ARG L CA 1
ATOM 2573 C C . ARG B 2 113 ? 85.708 20.941 59.084 1.00 55.38 113 ARG L C 1
ATOM 2574 O O . ARG B 2 113 ? 85.382 19.876 59.603 1.00 55.00 113 ARG L O 1
ATOM 2582 N N . ALA B 2 114 ? 85.024 21.523 58.096 1.00 57.99 114 ALA L N 1
ATOM 2583 C CA . ALA B 2 114 ? 83.798 20.948 57.563 1.00 61.68 114 ALA L CA 1
ATOM 2584 C C . ALA B 2 114 ? 84.084 19.644 56.819 1.00 61.72 114 ALA L C 1
ATOM 2585 O O . ALA B 2 114 ? 85.176 19.445 56.272 1.00 60.21 114 ALA L O 1
ATOM 2587 N N . ASP B 2 115 ? 83.099 18.757 56.809 1.00 64.25 115 ASP L N 1
ATOM 2588 C CA . ASP B 2 115 ? 83.192 17.515 56.057 1.00 64.80 115 ASP L CA 1
ATOM 2589 C C . ASP B 2 115 ? 83.384 17.793 54.569 1.00 63.88 115 ASP L C 1
ATOM 2590 O O . ASP B 2 115 ? 82.830 18.749 54.031 1.00 65.61 115 ASP L O 1
ATOM 2595 N N . ALA B 2 116 ? 84.172 16.939 53.923 1.00 61.88 116 ALA L N 1
ATOM 2596 C CA . ALA B 2 116 ? 84.399 17.006 52.482 1.00 61.28 116 ALA L CA 1
ATOM 2597 C C . ALA B 2 116 ? 84.448 15.593 51.887 1.00 60.57 116 ALA L C 1
ATOM 2598 O O . ALA B 2 116 ? 85.074 14.679 52.445 1.00 59.79 116 ALA L O 1
ATOM 2600 N N . ALA B 2 117 ? 83.775 15.418 50.757 1.00 62.04 117 ALA L N 1
ATOM 2601 C CA . ALA B 2 117 ? 83.774 14.149 50.040 1.00 61.95 117 ALA L CA 1
ATOM 2602 C C . ALA B 2 117 ? 85.080 14.010 49.251 1.00 59.19 117 ALA L C 1
ATOM 2603 O O . ALA B 2 117 ? 85.632 15.008 48.779 1.00 57.91 117 ALA L O 1
ATOM 2605 N N . PRO B 2 118 ? 85.579 12.773 49.108 1.00 58.10 118 PRO L N 1
ATOM 2606 C CA . PRO B 2 118 ? 86.831 12.560 48.389 1.00 56.38 118 PRO L CA 1
ATOM 2607 C C . PRO B 2 118 ? 86.654 12.748 46.899 1.00 57.60 118 PRO L C 1
ATOM 2608 O O . PRO B 2 118 ? 85.586 12.465 46.377 1.00 59.95 118 PRO L O 1
ATOM 2612 N N . THR B 2 119 ? 87.684 13.253 46.234 1.00 56.47 119 THR L N 1
ATOM 2613 C CA . THR B 2 119 ? 87.745 13.222 44.779 1.00 57.81 119 THR L CA 1
ATOM 2614 C C . THR B 2 119 ? 88.529 11.971 44.400 1.00 56.94 119 THR L C 1
ATOM 2615 O O . THR B 2 119 ? 89.696 11.828 44.792 1.00 53.61 119 THR L O 1
ATOM 2619 N N . VAL B 2 120 ? 87.882 11.072 43.655 1.00 58.29 120 VAL L N 1
ATOM 2620 C CA . VAL B 2 120 ? 88.445 9.759 43.329 1.00 58.30 120 VAL L CA 1
ATOM 2621 C C . VAL B 2 120 ? 88.892 9.681 41.869 1.00 58.40 120 VAL L C 1
ATOM 2622 O O . VAL B 2 120 ? 88.169 10.093 40.970 1.00 60.06 120 VAL L O 1
ATOM 2626 N N . SER B 2 121 ? 90.091 9.140 41.655 1.00 56.59 121 SER L N 1
ATOM 2627 C CA . SER B 2 121 ? 90.663 8.982 40.323 1.00 57.38 121 SER L CA 1
ATOM 2628 C C . SER B 2 121 ? 91.372 7.634 40.235 1.00 56.66 121 SER L C 1
ATOM 2629 O O . SER B 2 121 ? 92.155 7.282 41.118 1.00 54.90 121 SER L O 1
ATOM 2632 N N . ILE B 2 122 ? 91.105 6.895 39.163 1.00 57.69 122 ILE L N 1
ATOM 2633 C CA . ILE B 2 122 ? 91.681 5.570 38.959 1.00 57.10 122 ILE L CA 1
ATOM 2634 C C . ILE B 2 122 ? 92.593 5.623 37.731 1.00 56.50 122 ILE L C 1
ATOM 2635 O O . ILE B 2 122 ? 92.295 6.327 36.771 1.00 56.50 122 ILE L O 1
ATOM 2640 N N . PHE B 2 123 ? 93.715 4.907 37.780 1.00 54.97 123 PHE L N 1
ATOM 2641 C CA . PHE B 2 123 ? 94.689 4.906 36.686 1.00 54.84 123 PHE L CA 1
ATOM 2642 C C . PHE B 2 123 ? 95.136 3.496 36.358 1.00 56.42 123 PHE L C 1
ATOM 2643 O O . PHE B 2 123 ? 95.534 2.746 37.262 1.00 55.11 123 PHE L O 1
ATOM 2651 N N . PRO B 2 124 ? 95.096 3.130 35.064 1.00 58.54 124 PRO L N 1
ATOM 2652 C CA . PRO B 2 124 ? 95.568 1.818 34.664 1.00 59.82 124 PRO L CA 1
ATOM 2653 C C . PRO B 2 124 ? 97.087 1.759 34.699 1.00 58.13 124 PRO L C 1
ATOM 2654 O O . PRO B 2 124 ? 97.743 2.793 34.768 1.00 56.29 124 PRO L O 1
ATOM 2658 N N . PRO B 2 125 ? 97.650 0.545 34.652 1.00 59.61 125 PRO L N 1
ATOM 2659 C CA . PRO B 2 125 ? 99.095 0.412 34.548 1.00 58.56 125 PRO L CA 1
ATOM 2660 C C . PRO B 2 125 ? 99.614 1.197 33.347 1.00 59.12 125 PRO L C 1
ATOM 2661 O O . PRO B 2 125 ? 98.954 1.222 32.307 1.00 60.43 125 PRO L O 1
ATOM 2665 N N . SER B 2 126 ? 100.764 1.841 33.500 1.00 57.24 126 SER L N 1
ATOM 2666 C CA . SER B 2 126 ? 101.426 2.494 32.384 1.00 58.26 126 SER L CA 1
ATOM 2667 C C . SER B 2 126 ? 101.956 1.455 31.406 1.00 60.92 126 SER L C 1
ATOM 2668 O O . SER B 2 126 ? 102.253 0.321 31.780 1.00 61.30 126 SER L O 1
ATOM 2671 N N . SER B 2 127 ? 102.069 1.846 30.143 1.00 63.24 127 SER L N 1
ATOM 2672 C CA . SER B 2 127 ? 102.659 0.974 29.130 1.00 66.15 127 SER L CA 1
ATOM 2673 C C . SER B 2 127 ? 104.099 0.642 29.506 1.00 64.88 127 SER L C 1
ATOM 2674 O O . SER B 2 127 ? 104.549 -0.474 29.286 1.00 65.80 127 SER L O 1
ATOM 2677 N N . GLU B 2 128 ? 104.813 1.595 30.101 1.00 63.13 128 GLU L N 1
ATOM 2678 C CA . GLU B 2 128 ? 106.185 1.337 30.547 1.00 62.35 128 GLU L CA 1
ATOM 2679 C C . GLU B 2 128 ? 106.274 0.212 31.569 1.00 60.58 128 GLU L C 1
ATOM 2680 O O . GLU B 2 128 ? 107.149 -0.641 31.469 1.00 62.19 128 GLU L O 1
ATOM 2686 N N . GLN B 2 129 ? 105.375 0.202 32.545 1.00 58.13 129 GLN L N 1
ATOM 2687 C CA . GLN B 2 129 ? 105.389 -0.846 33.561 1.00 57.10 129 GLN L CA 1
ATOM 2688 C C . GLN B 2 129 ? 105.081 -2.212 32.938 1.00 60.29 129 GLN L C 1
ATOM 2689 O O . GLN B 2 129 ? 105.721 -3.210 33.267 1.00 60.31 129 GLN L O 1
ATOM 2695 N N . LEU B 2 130 ? 104.103 -2.237 32.040 1.00 62.48 130 LEU L N 1
ATOM 2696 C CA . LEU B 2 130 ? 103.708 -3.470 31.375 1.00 66.48 130 LEU L CA 1
ATOM 2697 C C . LEU B 2 130 ? 104.869 -4.083 30.598 1.00 69.06 130 LEU L C 1
ATOM 2698 O O . LEU B 2 130 ? 105.053 -5.296 30.602 1.00 70.43 130 LEU L O 1
ATOM 2703 N N . THR B 2 131 ? 105.673 -3.237 29.968 1.00 70.35 131 THR L N 1
ATOM 2704 C CA . THR B 2 131 ? 106.879 -3.697 29.294 1.00 73.02 131 THR L CA 1
ATOM 2705 C C . THR B 2 131 ? 107.840 -4.373 30.276 1.00 72.49 131 THR L C 1
ATOM 2706 O O . THR B 2 131 ? 1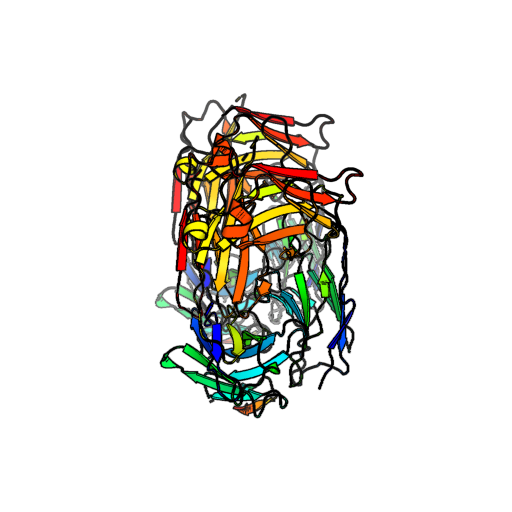08.540 -5.310 29.909 1.00 74.62 131 THR L O 1
ATOM 2710 N N . SER B 2 132 ? 107.867 -3.916 31.521 1.00 70.14 132 SER L N 1
ATOM 2711 C CA . SER B 2 132 ? 108.722 -4.545 32.532 1.00 69.62 132 SER L CA 1
ATOM 2712 C C . SER B 2 132 ? 108.116 -5.811 33.170 1.00 70.06 132 SER L C 1
ATOM 2713 O O . SER B 2 132 ? 108.768 -6.453 34.001 1.00 69.95 132 SER L O 1
ATOM 2716 N N . GLY B 2 133 ? 106.876 -6.150 32.823 1.00 70.17 133 GLY L N 1
ATOM 2717 C CA . GLY B 2 133 ? 106.247 -7.380 33.304 1.00 71.00 133 GLY L CA 1
ATOM 2718 C C . GLY B 2 133 ? 105.420 -7.269 34.580 1.00 69.16 133 GLY L C 1
ATOM 2719 O O . GLY B 2 133 ? 104.975 -8.282 35.120 1.00 70.02 133 GLY L O 1
ATOM 2720 N N . GLY B 2 134 ? 105.218 -6.046 35.066 1.00 66.27 134 GLY L N 1
ATOM 2721 C CA . GLY B 2 134 ? 104.334 -5.786 36.213 1.00 65.08 134 GLY L CA 1
ATOM 2722 C C . GLY B 2 134 ? 103.115 -4.967 35.814 1.00 64.64 134 GLY L C 1
ATOM 2723 O O . GLY B 2 134 ? 103.087 -4.385 34.729 1.00 65.47 134 GLY L O 1
ATOM 2724 N N . ALA B 2 135 ? 102.114 -4.933 36.695 1.00 63.63 135 ALA L N 1
ATOM 2725 C CA . ALA B 2 135 ? 100.883 -4.177 36.476 1.00 63.18 135 ALA L CA 1
ATOM 2726 C C . ALA B 2 135 ? 100.338 -3.646 37.806 1.00 61.74 135 ALA L C 1
ATOM 2727 O O . ALA B 2 135 ? 99.853 -4.411 38.641 1.00 64.31 135 ALA L O 1
ATOM 2729 N N . SER B 2 136 ? 100.438 -2.335 38.008 1.00 57.58 136 SER L N 1
ATOM 2730 C CA . SER B 2 136 ? 99.893 -1.686 39.198 1.00 55.47 136 SER L CA 1
ATOM 2731 C C . SER B 2 136 ? 98.726 -0.802 38.792 1.00 55.44 136 SER L C 1
ATOM 2732 O O . SER B 2 136 ? 98.837 -0.012 37.858 1.00 56.11 136 SER L O 1
ATOM 2735 N N . VAL B 2 137 ? 97.611 -0.939 39.496 1.00 55.37 137 VAL L N 1
ATOM 2736 C CA . VAL B 2 137 ? 96.467 -0.074 39.282 1.00 55.89 137 VAL L CA 1
ATOM 2737 C C . VAL B 2 137 ? 96.375 0.870 40.475 1.00 54.20 137 VAL L C 1
ATOM 2738 O O . VAL B 2 137 ? 96.389 0.428 41.625 1.00 53.41 137 VAL L O 1
ATOM 2742 N N . VAL B 2 138 ? 96.320 2.172 40.199 1.00 53.25 138 VAL L N 1
ATOM 2743 C CA . VAL B 2 138 ? 96.393 3.181 41.252 1.00 51.04 138 VAL L CA 1
ATOM 2744 C C . VAL B 2 138 ? 95.089 3.949 41.355 1.00 52.12 138 VAL L C 1
ATOM 2745 O O . VAL B 2 138 ? 94.487 4.316 40.347 1.00 53.01 138 VAL L O 1
ATOM 2749 N N . CYS B 2 139 ? 94.654 4.151 42.593 1.00 52.49 139 CYS L N 1
ATOM 2750 C CA . CYS B 2 139 ? 93.466 4.913 42.895 1.00 54.62 139 CYS L CA 1
ATOM 2751 C C . CYS B 2 139 ? 93.797 5.970 43.938 1.00 52.64 139 CYS L C 1
ATOM 2752 O O . CYS B 2 139 ? 94.294 5.633 45.024 1.00 51.03 139 CYS L O 1
ATOM 2755 N N . PHE B 2 140 ? 93.556 7.239 43.600 1.00 51.77 140 PHE L N 1
ATOM 2756 C CA . PHE B 2 140 ? 93.728 8.346 44.546 1.00 49.85 140 PHE L CA 1
ATOM 2757 C C . PHE B 2 140 ? 92.365 8.766 45.082 1.00 51.30 140 PHE L C 1
ATOM 2758 O O . PHE B 2 140 ? 91.437 8.978 44.311 1.00 52.35 140 PHE L O 1
ATOM 2766 N N . LEU B 2 141 ? 92.261 8.869 46.405 1.00 50.50 141 LEU L N 1
ATOM 2767 C CA . LEU B 2 141 ? 91.085 9.414 47.070 1.00 51.95 141 LEU L CA 1
ATOM 2768 C C . LEU B 2 141 ? 91.537 10.694 47.757 1.00 49.64 141 LEU L C 1
ATOM 2769 O O . LEU B 2 141 ? 92.174 10.645 48.812 1.00 48.73 141 LEU L O 1
ATOM 2774 N N . ASN B 2 142 ? 91.237 11.843 47.152 1.00 49.83 142 ASN L N 1
ATOM 2775 C CA . ASN B 2 142 ? 91.872 13.099 47.552 1.00 48.39 142 ASN L CA 1
ATOM 2776 C C . ASN B 2 142 ? 90.976 14.150 48.187 1.00 48.86 142 ASN L C 1
ATOM 2777 O O . ASN B 2 142 ? 89.813 14.312 47.813 1.00 49.71 142 ASN L O 1
ATOM 2782 N N . ASN B 2 143 ? 91.565 14.861 49.152 1.00 46.82 143 ASN L N 1
ATOM 2783 C CA . ASN B 2 143 ? 90.951 16.017 49.804 1.00 47.88 143 ASN L CA 1
ATOM 2784 C C . ASN B 2 143 ? 89.607 15.737 50.455 1.00 48.87 143 ASN L C 1
ATOM 2785 O O . ASN B 2 143 ? 88.610 16.367 50.129 1.00 51.03 143 ASN L O 1
ATOM 2790 N N . PHE B 2 144 ? 89.603 14.796 51.388 1.00 48.31 144 PHE L N 1
ATOM 2791 C CA . PHE B 2 144 ? 88.408 14.464 52.144 1.00 50.23 144 PHE L CA 1
ATOM 2792 C C . PHE B 2 144 ? 88.585 14.762 53.621 1.00 48.86 144 PHE L C 1
ATOM 2793 O O . PHE B 2 144 ? 89.709 14.901 54.109 1.00 45.86 144 PHE L O 1
ATOM 2801 N N . TYR B 2 145 ? 87.458 14.860 54.324 1.00 53.01 145 TYR L N 1
ATOM 2802 C CA . TYR B 2 145 ? 87.436 15.063 55.766 1.00 53.31 145 TYR L CA 1
ATOM 2803 C C . TYR B 2 145 ? 86.127 14.517 56.331 1.00 57.65 145 TYR L C 1
ATOM 2804 O O . TYR B 2 145 ? 85.076 14.746 55.753 1.00 59.11 145 TYR L O 1
ATOM 2813 N N . PRO B 2 146 ? 86.178 13.797 57.464 1.00 59.77 146 PRO L N 1
ATOM 2814 C CA . PRO B 2 146 ? 87.328 13.459 58.300 1.00 59.03 146 PRO L CA 1
ATOM 2815 C C . PRO B 2 146 ? 88.169 12.316 57.727 1.00 59.35 146 PRO L C 1
ATOM 2816 O O . PRO B 2 146 ? 87.855 11.785 56.657 1.00 60.71 146 PRO L O 1
ATOM 2820 N N . LYS B 2 147 ? 89.216 11.938 58.449 1.00 59.63 147 LYS L N 1
ATOM 2821 C CA . LYS B 2 147 ? 90.264 11.068 57.913 1.00 60.57 147 LYS L CA 1
ATOM 2822 C C . LYS B 2 147 ? 89.858 9.627 57.624 1.00 63.00 147 LYS L C 1
ATOM 2823 O O . LYS B 2 147 ? 90.504 8.964 56.814 1.00 63.09 147 LYS L O 1
ATOM 2829 N N . ASP B 2 148 ? 88.807 9.137 58.269 1.00 66.58 148 ASP L N 1
ATOM 2830 C CA . ASP B 2 148 ? 88.410 7.740 58.094 1.00 69.52 148 ASP L CA 1
ATOM 2831 C C . ASP B 2 148 ? 87.726 7.534 56.756 1.00 68.79 148 ASP L C 1
ATOM 2832 O O . ASP B 2 148 ? 86.849 8.296 56.371 1.00 68.43 148 ASP L O 1
ATOM 2837 N N . ILE B 2 149 ? 88.156 6.501 56.044 1.00 68.41 149 ILE L N 1
ATOM 2838 C CA . ILE B 2 149 ? 87.614 6.189 54.737 1.00 68.58 149 ILE L CA 1
ATOM 2839 C C . ILE B 2 149 ? 87.838 4.710 54.434 1.00 70.09 149 ILE L C 1
ATOM 2840 O O . ILE B 2 149 ? 88.745 4.095 54.983 1.00 69.81 149 ILE L O 1
ATOM 2845 N N . ASN B 2 150 ? 87.013 4.141 53.567 1.00 71.76 150 ASN L N 1
ATOM 2846 C CA . ASN B 2 150 ? 87.176 2.748 53.154 1.00 74.09 150 ASN L CA 1
ATOM 2847 C C . ASN B 2 150 ? 87.317 2.671 51.645 1.00 72.75 150 ASN L C 1
ATOM 2848 O O . ASN B 2 150 ? 86.615 3.375 50.923 1.00 72.88 150 ASN L O 1
ATOM 2853 N N . VAL B 2 151 ? 88.227 1.827 51.174 1.00 71.90 151 VAL L N 1
ATOM 2854 C CA . VAL B 2 151 ? 88.394 1.597 49.745 1.00 71.48 151 VAL L CA 1
ATOM 2855 C C . VAL B 2 151 ? 88.280 0.104 49.456 1.00 74.13 151 VAL L C 1
ATOM 2856 O O . VAL B 2 151 ? 88.804 -0.716 50.202 1.00 74.76 151 VAL L O 1
ATOM 2860 N N . LYS B 2 152 ? 87.580 -0.243 48.383 1.00 75.89 152 LYS L N 1
ATOM 2861 C CA . LYS B 2 152 ? 87.514 -1.624 47.931 1.00 78.91 152 LYS L CA 1
ATOM 2862 C C . LYS B 2 152 ? 87.819 -1.712 46.456 1.00 77.53 152 LYS L C 1
ATOM 2863 O O . LYS B 2 152 ? 87.430 -0.834 45.685 1.00 76.54 152 LYS L O 1
ATOM 2869 N N . TRP B 2 153 ? 88.499 -2.788 46.070 1.00 77.69 153 TRP L N 1
ATOM 2870 C CA . TRP B 2 153 ? 88.794 -3.053 44.676 1.00 77.38 153 TRP L CA 1
ATOM 2871 C C . TRP B 2 153 ? 87.971 -4.225 44.167 1.00 81.80 153 TRP L C 1
ATOM 2872 O O . TRP B 2 153 ? 87.793 -5.217 44.867 1.00 84.03 153 TRP L O 1
ATOM 2883 N N . LYS B 2 154 ? 87.488 -4.107 42.936 1.00 83.53 154 LYS L N 1
ATOM 2884 C CA . LYS B 2 154 ? 86.796 -5.206 42.276 1.00 88.46 154 LYS L CA 1
ATOM 2885 C C . LYS B 2 154 ? 87.348 -5.406 40.875 1.00 87.88 154 LYS L C 1
ATOM 2886 O O . LYS B 2 154 ? 87.627 -4.434 40.172 1.00 85.45 154 LYS L O 1
ATOM 2892 N N . ILE B 2 155 ? 87.518 -6.674 40.499 1.00 90.37 155 ILE L N 1
ATOM 2893 C CA . ILE B 2 155 ? 87.954 -7.070 39.163 1.00 90.46 155 ILE L CA 1
ATOM 2894 C C . ILE B 2 155 ? 86.837 -7.904 38.548 1.00 95.58 155 ILE L C 1
ATOM 2895 O O . ILE B 2 155 ? 86.493 -8.953 39.078 1.00 99.26 155 ILE L O 1
ATOM 2900 N N . ASP B 2 156 ? 86.251 -7.409 37.462 1.00 96.89 156 ASP L N 1
ATOM 2901 C CA . ASP B 2 156 ? 85.065 -8.025 36.855 1.00 102.30 156 ASP L CA 1
ATOM 2902 C C . ASP B 2 156 ? 83.973 -8.308 37.878 1.00 106.11 156 ASP L C 1
ATOM 2903 O O . ASP B 2 156 ? 83.437 -9.416 37.951 1.00 110.34 156 ASP L O 1
ATOM 2908 N N . GLY B 2 157 ? 83.674 -7.296 38.684 1.00 104.61 157 GLY L N 1
ATOM 2909 C CA . GLY B 2 157 ? 82.604 -7.368 39.670 1.00 108.72 157 GLY L CA 1
ATOM 2910 C C . GLY B 2 157 ? 82.942 -8.090 40.964 1.00 109.75 157 GLY L C 1
ATOM 2911 O O . GLY B 2 157 ? 82.128 -8.109 41.885 1.00 112.35 157 GLY L O 1
ATOM 2912 N N . SER B 2 158 ? 84.138 -8.671 41.056 1.00 108.05 158 SER L N 1
ATOM 2913 C CA . SER B 2 158 ? 84.502 -9.492 42.207 1.00 110.19 158 SER L CA 1
ATOM 2914 C C . SER B 2 158 ? 85.551 -8.810 43.077 1.00 105.59 158 SER L C 1
ATOM 2915 O O . SER B 2 158 ? 86.590 -8.363 42.583 1.00 101.22 158 SER L O 1
ATOM 2918 N N . GLU B 2 159 ? 85.280 -8.759 44.379 1.00 107.11 159 GLU L N 1
ATOM 2919 C CA . GLU B 2 159 ? 86.158 -8.063 45.317 1.00 103.33 159 GLU L CA 1
ATOM 2920 C C . GLU B 2 159 ? 87.521 -8.728 45.363 1.00 101.08 159 GLU L C 1
ATOM 2921 O O . GLU B 2 159 ? 87.634 -9.935 45.150 1.00 103.62 159 GLU L O 1
ATOM 2927 N N . ARG B 2 160 ? 88.552 -7.926 45.601 1.00 96.62 160 ARG L N 1
ATOM 2928 C CA . ARG B 2 160 ? 89.897 -8.453 45.750 1.00 95.13 160 ARG L CA 1
ATOM 2929 C C . ARG B 2 160 ? 90.649 -7.800 46.893 1.00 92.07 160 ARG L C 1
ATOM 2930 O O . ARG B 2 160 ? 91.225 -6.726 46.750 1.00 88.35 160 ARG L O 1
ATOM 2938 N N . GLN B 2 161 ? 90.699 -8.474 48.025 1.00 94.19 161 GLN L N 1
ATOM 2939 C CA . GLN B 2 161 ? 91.426 -7.919 49.145 1.00 91.95 161 GLN L CA 1
ATOM 2940 C C . GLN B 2 161 ? 92.916 -8.059 48.899 1.00 89.15 161 GLN L C 1
ATOM 2941 O O . GLN B 2 161 ? 93.691 -7.221 49.336 1.00 85.81 161 GLN L O 1
ATOM 2947 N N . ASN B 2 162 ? 93.311 -9.109 48.182 1.00 89.96 162 ASN L N 1
ATOM 2948 C CA . ASN B 2 162 ? 94.728 -9.450 48.045 1.00 88.18 162 ASN L CA 1
ATOM 2949 C C . ASN B 2 162 ? 95.467 -8.487 47.107 1.00 82.59 162 ASN L C 1
ATOM 2950 O O . ASN B 2 162 ? 94.921 -8.080 46.086 1.00 80.93 162 ASN L O 1
ATOM 2955 N N . GLY B 2 163 ? 96.695 -8.119 47.474 1.00 79.45 163 GLY L N 1
ATOM 2956 C CA . GLY B 2 163 ? 97.580 -7.339 46.604 1.00 75.36 163 GLY L CA 1
ATOM 2957 C C . GLY B 2 163 ? 97.395 -5.832 46.671 1.00 71.02 163 GLY L C 1
ATOM 2958 O O . GLY B 2 163 ? 97.940 -5.096 45.841 1.00 68.30 163 GLY L O 1
ATOM 2959 N N . VAL B 2 164 ? 96.647 -5.363 47.665 1.00 70.00 164 VAL L N 1
ATOM 2960 C CA . VAL B 2 164 ? 96.326 -3.947 47.780 1.00 66.10 164 VAL L CA 1
ATOM 2961 C C . VAL B 2 164 ? 97.179 -3.307 48.862 1.00 64.29 164 VAL L C 1
ATOM 2962 O O . VAL B 2 164 ? 97.260 -3.822 49.973 1.00 66.26 164 VAL L O 1
ATOM 2966 N N . LEU B 2 165 ? 97.809 -2.183 48.532 1.00 60.61 165 LEU L N 1
ATOM 2967 C CA . LEU B 2 165 ? 98.600 -1.430 49.499 1.00 58.71 165 LEU L CA 1
ATOM 2968 C C . LEU B 2 165 ? 98.096 0.005 49.569 1.00 55.20 165 LEU L C 1
ATOM 2969 O O . LEU B 2 165 ? 97.838 0.649 48.541 1.00 53.18 165 LEU L O 1
ATOM 2974 N N . ASN B 2 166 ? 97.962 0.494 50.797 1.00 54.36 166 ASN L N 1
ATOM 2975 C CA . ASN B 2 166 ? 97.309 1.764 51.067 1.00 52.38 166 ASN L CA 1
ATOM 2976 C C . ASN B 2 166 ? 98.223 2.726 51.816 1.00 50.87 166 ASN L C 1
ATOM 2977 O O . ASN B 2 166 ? 99.041 2.300 52.634 1.00 52.05 166 ASN L O 1
ATOM 2982 N N . SER B 2 167 ? 98.058 4.021 51.559 1.00 48.44 167 SER L N 1
ATOM 2983 C CA . SER B 2 167 ? 98.881 5.050 52.189 1.00 47.55 167 SER L CA 1
ATOM 2984 C C . SER B 2 167 ? 98.080 6.339 52.391 1.00 46.35 167 SER L C 1
ATOM 2985 O O . SER B 2 167 ? 97.373 6.771 51.486 1.00 44.70 167 SER L O 1
ATOM 2988 N N . TRP B 2 168 ? 98.225 6.957 53.562 1.00 47.12 168 TRP L N 1
ATOM 2989 C CA . TRP B 2 168 ? 97.493 8.176 53.929 1.00 47.67 168 TRP L CA 1
ATOM 2990 C C . TRP B 2 168 ? 98.447 9.354 54.105 1.00 45.78 168 TRP L C 1
ATOM 2991 O O . TRP B 2 168 ? 99.499 9.216 54.724 1.00 45.37 168 TRP L O 1
ATOM 3002 N N . THR B 2 169 ? 98.083 10.517 53.570 1.00 44.37 169 THR L N 1
ATOM 3003 C CA . THR B 2 169 ? 98.862 11.718 53.816 1.00 44.12 169 THR L CA 1
ATOM 3004 C C . THR B 2 169 ? 98.607 12.280 55.201 1.00 44.19 169 THR L C 1
ATOM 3005 O O . THR B 2 169 ? 97.610 11.980 55.849 1.00 43.61 169 THR L O 1
ATOM 3009 N N . ASP B 2 170 ? 99.531 13.121 55.634 1.00 44.62 170 ASP L N 1
ATOM 3010 C CA . ASP B 2 170 ? 99.280 14.029 56.745 1.00 45.00 170 ASP L CA 1
ATOM 3011 C C . ASP B 2 170 ? 98.230 15.055 56.292 1.00 42.88 170 ASP L C 1
ATOM 3012 O O . ASP B 2 170 ? 98.006 15.250 55.096 1.00 41.08 170 ASP L O 1
ATOM 3017 N N . GLN B 2 171 ? 97.600 15.710 57.254 1.00 41.80 171 GLN L N 1
ATOM 3018 C CA . GLN B 2 171 ? 96.617 16.739 56.966 1.00 41.28 171 GLN L CA 1
ATOM 3019 C C . GLN B 2 171 ? 97.222 17.837 56.062 1.00 41.04 171 GLN L C 1
ATOM 3020 O O . GLN B 2 171 ? 98.384 18.207 56.195 1.00 40.88 171 GLN L O 1
ATOM 3026 N N . ASP B 2 172 ? 96.442 18.323 55.123 1.00 41.61 172 ASP L N 1
ATOM 3027 C CA . ASP B 2 172 ? 96.921 19.292 54.136 1.00 43.17 172 ASP L CA 1
ATOM 3028 C C . ASP B 2 172 ? 97.057 20.672 54.749 1.00 43.68 172 ASP L C 1
ATOM 3029 O O . ASP B 2 172 ? 96.167 21.113 55.464 1.00 43.62 172 ASP L O 1
ATOM 3034 N N . SER B 2 173 ? 98.169 21.348 54.464 1.00 45.61 173 SER L N 1
ATOM 3035 C CA . SER B 2 173 ? 98.459 22.666 55.052 1.00 47.56 173 SER L CA 1
ATOM 3036 C C . SER B 2 173 ? 97.617 23.810 54.508 1.00 48.90 173 SER L C 1
ATOM 3037 O O . SER B 2 173 ? 97.594 24.882 55.099 1.00 50.84 173 SER L O 1
ATOM 3040 N N . LYS B 2 174 ? 96.952 23.603 53.380 1.00 49.53 174 LYS L N 1
ATOM 3041 C CA . LYS B 2 174 ? 96.129 24.666 52.812 1.00 51.71 174 LYS L CA 1
ATOM 3042 C C . LYS B 2 174 ? 94.641 24.497 53.159 1.00 50.20 174 LYS L C 1
ATOM 3043 O O . LYS B 2 174 ? 94.011 25.453 53.602 1.00 51.56 174 LYS L O 1
ATOM 3049 N N . ASP B 2 175 ? 94.079 23.304 52.961 1.00 48.00 175 ASP L N 1
ATOM 3050 C CA . ASP B 2 175 ? 92.633 23.111 53.150 1.00 47.46 175 ASP L CA 1
ATOM 3051 C C . ASP B 2 175 ? 92.266 22.165 54.295 1.00 45.84 175 ASP L C 1
ATOM 3052 O O . ASP B 2 175 ? 91.097 21.827 54.461 1.00 46.48 175 ASP L O 1
ATOM 3057 N N . SER B 2 176 ? 93.271 21.735 55.059 1.00 44.24 176 SER L N 1
ATOM 3058 C CA . SER B 2 176 ? 93.072 20.868 56.210 1.00 42.98 176 SER L CA 1
ATOM 3059 C C . SER B 2 176 ? 92.368 19.549 55.889 1.00 42.76 176 SER L C 1
ATOM 3060 O O . SER B 2 176 ? 91.722 18.969 56.770 1.00 42.86 176 SER L O 1
ATOM 3063 N N . THR B 2 177 ? 92.489 19.066 54.650 1.00 41.91 177 THR L N 1
ATOM 3064 C CA . THR B 2 177 ? 91.923 17.772 54.304 1.00 42.06 177 THR L CA 1
ATOM 3065 C C . THR B 2 177 ? 92.967 16.676 54.372 1.00 41.09 177 THR L C 1
ATOM 3066 O O . THR B 2 177 ? 94.155 16.931 54.622 1.00 39.75 177 THR L O 1
ATOM 3070 N N . TYR B 2 178 ? 92.487 15.450 54.195 1.00 41.35 178 TYR L N 1
ATOM 3071 C CA . TYR B 2 178 ? 93.313 14.270 54.116 1.00 41.31 178 TYR L CA 1
ATOM 3072 C C . TYR B 2 178 ? 93.183 13.670 52.723 1.00 41.33 178 TYR L C 1
ATOM 3073 O O . TYR B 2 178 ? 92.192 13.909 52.013 1.00 42.41 178 TYR L O 1
ATOM 3082 N N . SER B 2 179 ? 94.191 12.894 52.335 1.00 40.68 179 SER L N 1
ATOM 3083 C CA . SER B 2 179 ? 94.147 12.143 51.091 1.00 41.32 179 SER L CA 1
ATOM 3084 C C . SER B 2 179 ? 94.670 10.736 51.318 1.00 42.02 179 SER L C 1
ATOM 3085 O O . SER B 2 179 ? 95.366 10.471 52.294 1.00 41.48 179 SER L O 1
ATOM 3088 N N . MET B 2 180 ? 94.320 9.841 50.401 1.00 43.68 180 MET L N 1
ATOM 3089 C CA . MET B 2 180 ? 94.721 8.443 50.492 1.00 45.33 180 MET L CA 1
ATOM 3090 C C . MET B 2 180 ? 95.005 7.868 49.111 1.00 45.36 180 MET L C 1
ATOM 3091 O O . MET B 2 180 ? 94.324 8.179 48.140 1.00 45.37 180 MET L O 1
ATOM 3096 N N . SER B 2 181 ? 96.020 7.020 49.045 1.00 45.53 181 SER L N 1
ATOM 3097 C CA . SER B 2 181 ? 96.404 6.356 47.819 1.00 46.29 181 SER L CA 1
ATOM 3098 C C . SER B 2 181 ? 96.239 4.856 48.028 1.00 47.85 181 SER L C 1
ATOM 3099 O O . SER B 2 181 ? 96.637 4.331 49.061 1.00 48.72 181 SER L O 1
ATOM 3102 N N . SER B 2 182 ? 95.637 4.179 47.057 1.00 49.01 182 SER L N 1
ATOM 3103 C CA . SER B 2 182 ? 95.487 2.730 47.094 1.00 51.11 182 SER L CA 1
ATOM 3104 C C . SER B 2 182 ? 96.021 2.146 45.795 1.00 51.25 182 SER L C 1
ATOM 3105 O O . SER B 2 182 ? 95.649 2.597 44.714 1.00 50.60 182 SER L O 1
ATOM 3108 N N . THR B 2 183 ? 96.902 1.155 45.912 1.00 51.83 183 THR L N 1
ATOM 3109 C CA . THR B 2 183 ? 97.520 0.522 44.754 1.00 52.04 183 THR L CA 1
ATOM 3110 C C . THR B 2 183 ? 97.271 -0.979 44.768 1.00 54.56 183 THR L C 1
ATOM 3111 O O . THR B 2 183 ? 97.610 -1.671 45.732 1.00 55.73 183 THR L O 1
ATOM 3115 N N . LEU B 2 184 ? 96.672 -1.463 43.686 1.00 55.69 184 LEU L N 1
ATOM 3116 C CA . LEU B 2 184 ? 96.466 -2.884 43.469 1.00 58.25 184 LEU L CA 1
ATOM 3117 C C . LEU B 2 184 ? 97.577 -3.392 42.554 1.00 58.43 184 LEU L C 1
ATOM 3118 O O . LEU B 2 184 ? 97.667 -2.994 41.389 1.00 57.59 184 LEU L O 1
ATOM 3123 N N . THR B 2 185 ? 98.440 -4.258 43.067 1.00 59.75 185 THR L N 1
ATOM 3124 C CA . THR B 2 185 ? 99.521 -4.775 42.237 1.00 60.94 185 THR L CA 1
ATOM 3125 C C . THR B 2 185 ? 99.283 -6.233 41.841 1.00 64.19 185 THR L C 1
ATOM 3126 O O . THR B 2 185 ? 98.946 -7.076 42.676 1.00 65.46 185 THR L O 1
ATOM 3130 N N . LEU B 2 186 ? 99.452 -6.485 40.541 1.00 65.39 186 LEU L N 1
ATOM 3131 C CA . LEU B 2 186 ? 99.210 -7.777 39.922 1.00 68.66 186 LEU L CA 1
ATOM 3132 C C . LEU B 2 186 ? 100.388 -8.108 39.028 1.00 69.36 186 LEU L C 1
ATOM 3133 O O . LEU B 2 186 ? 101.194 -7.237 38.683 1.00 67.43 186 LEU L O 1
ATOM 3138 N N . THR B 2 187 ? 100.467 -9.369 38.623 1.00 72.01 187 THR L N 1
ATOM 3139 C CA . THR B 2 187 ? 101.350 -9.747 37.534 1.00 72.91 187 THR L CA 1
ATOM 3140 C C . THR B 2 187 ? 100.692 -9.227 36.268 1.00 72.54 187 THR L C 1
ATOM 3141 O O . THR B 2 187 ? 99.465 -9.097 36.208 1.00 72.44 187 THR L O 1
ATOM 3145 N N . LYS B 2 188 ? 101.506 -8.906 35.273 1.00 73.07 188 LYS L N 1
ATOM 3146 C CA . LYS B 2 188 ? 100.998 -8.600 33.947 1.00 74.81 188 LYS L CA 1
ATOM 3147 C C . LYS B 2 188 ? 100.100 -9.745 33.455 1.00 78.37 188 LYS L C 1
ATOM 3148 O O . LYS B 2 188 ? 99.053 -9.489 32.855 1.00 79.35 188 LYS L O 1
ATOM 3154 N N . ASP B 2 189 ? 100.499 -10.993 33.730 1.00 81.60 189 ASP L N 1
ATOM 3155 C CA . ASP B 2 189 ? 99.704 -12.158 33.320 1.00 85.78 189 ASP L CA 1
ATOM 3156 C C . ASP B 2 189 ? 98.272 -12.077 33.842 1.00 86.11 189 ASP L C 1
ATOM 3157 O O . ASP B 2 189 ? 97.322 -12.186 33.068 1.00 87.93 189 ASP L O 1
ATOM 3162 N N . GLU B 2 190 ? 98.118 -11.857 35.145 1.00 85.28 190 GLU L N 1
ATOM 3163 C CA . GLU B 2 190 ? 96.780 -11.788 35.727 1.00 86.02 190 GLU L CA 1
ATOM 3164 C C . GLU B 2 190 ? 96.015 -10.547 35.266 1.00 83.15 190 GLU L C 1
ATOM 3165 O O . GLU B 2 190 ? 94.803 -10.608 35.063 1.00 84.04 190 GLU L O 1
ATOM 3171 N N . TYR B 2 191 ? 96.723 -9.429 35.099 1.00 79.39 191 TYR L N 1
ATOM 3172 C CA . TYR B 2 191 ? 96.102 -8.192 34.624 1.00 77.07 191 TYR L CA 1
ATOM 3173 C C . TYR B 2 191 ? 95.471 -8.408 33.245 1.00 79.47 191 TYR L C 1
ATOM 3174 O O . TYR B 2 191 ? 94.314 -8.043 33.007 1.00 79.75 191 TYR L O 1
ATOM 3183 N N . GLU B 2 192 ? 96.245 -9.026 32.358 1.00 81.29 192 GLU L N 1
ATOM 3184 C CA . GLU B 2 192 ? 95.821 -9.265 30.990 1.00 84.40 192 GLU L CA 1
ATOM 3185 C C . GLU B 2 192 ? 94.644 -10.229 30.895 1.00 87.52 192 GLU L C 1
ATOM 3186 O O . GLU B 2 192 ? 93.902 -10.190 29.916 1.00 89.74 192 GLU L O 1
ATOM 3192 N N . ARG B 2 193 ? 94.465 -11.087 31.895 1.00 88.20 193 ARG L N 1
ATOM 3193 C CA . ARG B 2 193 ? 93.391 -12.073 31.856 1.00 92.20 193 ARG L CA 1
ATOM 3194 C C . ARG B 2 193 ? 92.029 -11.408 32.047 1.00 92.93 193 ARG L C 1
ATOM 3195 O O . ARG B 2 193 ? 91.028 -11.913 31.566 1.00 96.46 193 ARG L O 1
ATOM 3203 N N . HIS B 2 194 ? 91.995 -10.271 32.736 1.00 89.92 194 HIS L N 1
ATOM 3204 C CA . HIS B 2 194 ? 90.744 -9.585 33.058 1.00 90.96 194 HIS L CA 1
ATOM 3205 C C . HIS B 2 194 ? 90.712 -8.203 32.413 1.00 88.89 194 HIS L C 1
ATOM 3206 O O . HIS B 2 194 ? 91.758 -7.625 32.143 1.00 86.49 194 HIS L O 1
ATOM 3213 N N . ASN B 2 195 ? 89.523 -7.659 32.181 1.00 90.79 195 ASN L N 1
ATOM 3214 C CA . ASN B 2 195 ? 89.405 -6.347 31.527 1.00 90.19 195 ASN L CA 1
ATOM 3215 C C . ASN B 2 195 ? 88.780 -5.220 32.380 1.00 88.71 195 ASN L C 1
ATOM 3216 O O . ASN B 2 195 ? 88.977 -4.053 32.051 1.00 86.90 195 ASN L O 1
ATOM 3221 N N . SER B 2 196 ? 88.044 -5.533 33.454 1.00 89.05 196 SER L N 1
ATOM 3222 C CA . SER B 2 196 ? 87.388 -4.479 34.251 1.00 87.77 196 SER L CA 1
ATOM 3223 C C . SER B 2 196 ? 87.949 -4.307 35.667 1.00 84.46 196 SER L C 1
ATOM 3224 O O . SER B 2 196 ? 87.966 -5.252 36.458 1.00 85.37 196 SER L O 1
ATOM 3227 N N . TYR B 2 197 ? 88.374 -3.081 35.980 1.00 80.65 197 TYR L N 1
ATOM 3228 C CA . TYR B 2 197 ? 89.021 -2.774 37.256 1.00 77.03 197 TYR L CA 1
ATOM 3229 C C . TYR B 2 197 ? 88.330 -1.605 37.942 1.00 76.08 197 TYR L C 1
ATOM 3230 O O . TYR B 2 197 ? 88.119 -0.550 37.341 1.00 75.24 197 TYR L O 1
ATOM 3239 N N . THR B 2 198 ? 87.969 -1.802 39.205 1.00 76.36 198 THR L N 1
ATOM 3240 C CA . THR B 2 198 ? 87.122 -0.855 39.900 1.00 76.88 198 THR L CA 1
ATOM 3241 C C . THR B 2 198 ? 87.659 -0.513 41.271 1.00 74.81 198 THR L C 1
ATOM 3242 O O . THR B 2 198 ? 88.011 -1.399 42.048 1.00 74.70 198 THR L O 1
ATOM 3246 N N . CYS B 2 199 ? 87.702 0.791 41.539 1.00 73.29 199 CYS L N 1
ATOM 3247 C CA . CYS B 2 199 ? 88.070 1.337 42.829 1.00 71.87 199 CYS L CA 1
ATOM 3248 C C . CYS B 2 199 ? 86.864 2.112 43.344 1.00 72.60 199 CYS L C 1
ATOM 3249 O O . CYS B 2 199 ? 86.394 3.032 42.681 1.00 71.90 199 CYS L O 1
ATOM 3252 N N . GLU B 2 200 ? 86.352 1.739 44.512 1.00 74.08 200 GLU L N 1
ATOM 3253 C CA . GLU B 2 200 ? 85.244 2.484 45.108 1.00 76.12 200 GLU L CA 1
ATOM 3254 C C . GLU B 2 200 ? 85.499 2.834 46.571 1.00 74.47 200 GLU L C 1
ATOM 3255 O O . GLU B 2 200 ? 86.061 2.046 47.329 1.00 73.33 200 GLU L O 1
ATOM 3261 N N . ALA B 2 201 ? 85.063 4.032 46.949 1.00 74.08 201 ALA L N 1
ATOM 3262 C CA . ALA B 2 201 ? 85.368 4.610 48.246 1.00 72.56 201 ALA L CA 1
ATOM 3263 C C . ALA B 2 201 ? 84.104 4.806 49.053 1.00 75.87 201 ALA L C 1
ATOM 3264 O O . ALA B 2 201 ? 83.149 5.387 48.552 1.00 78.34 201 ALA L O 1
ATOM 3266 N N . THR B 2 202 ? 84.117 4.349 50.301 1.00 76.70 202 THR L N 1
ATOM 3267 C CA . THR B 2 202 ? 83.031 4.609 51.224 1.00 79.77 202 THR L CA 1
ATOM 3268 C C . THR B 2 202 ? 83.478 5.657 52.226 1.00 77.01 202 THR L C 1
ATOM 3269 O O . THR B 2 202 ? 84.468 5.458 52.927 1.00 74.62 202 THR L O 1
ATOM 3273 N N . HIS B 2 203 ? 82.748 6.769 52.284 1.00 77.62 203 HIS L N 1
ATOM 3274 C CA . HIS B 2 203 ? 83.060 7.870 53.198 1.00 75.76 203 HIS L CA 1
ATOM 3275 C C . HIS B 2 203 ? 81.793 8.367 53.906 1.00 79.36 203 HIS L C 1
ATOM 3276 O O . HIS B 2 203 ? 80.699 8.271 53.366 1.00 83.39 203 HIS L O 1
ATOM 3283 N N . LYS B 2 204 ? 81.966 8.911 55.111 1.00 78.62 204 LYS L N 1
ATOM 3284 C CA . LYS B 2 204 ? 80.872 9.451 55.934 1.00 81.84 204 LYS L CA 1
ATOM 3285 C C . LYS B 2 204 ? 80.021 10.524 55.229 1.00 82.41 204 LYS L C 1
ATOM 3286 O O . LYS B 2 204 ? 78.852 10.727 55.565 1.00 86.24 204 LYS L O 1
ATOM 3292 N N . THR B 2 205 ? 80.604 11.199 54.246 1.00 78.98 205 THR L N 1
ATOM 3293 C CA . THR B 2 205 ? 79.887 12.230 53.511 1.00 79.91 205 THR L CA 1
ATOM 3294 C C . THR B 2 205 ? 78.679 11.683 52.735 1.00 85.40 205 THR L C 1
ATOM 3295 O O . THR B 2 205 ? 77.714 12.410 52.517 1.00 87.87 205 THR L O 1
ATOM 3299 N N . SER B 2 206 ? 78.725 10.418 52.315 1.00 87.03 206 SER L N 1
ATOM 3300 C CA . SER B 2 206 ? 77.596 9.832 51.587 1.00 92.31 206 SER L CA 1
ATOM 3301 C C . SER B 2 206 ? 77.312 8.391 51.993 1.00 95.75 206 SER L C 1
ATOM 3302 O O . SER B 2 206 ? 78.203 7.668 52.435 1.00 93.86 206 SER L O 1
ATOM 3305 N N . THR B 2 207 ? 76.057 7.975 51.839 1.00 101.75 207 THR L N 1
ATOM 3306 C CA . THR B 2 207 ? 75.683 6.590 52.107 1.00 105.38 207 THR L CA 1
ATOM 3307 C C . THR B 2 207 ? 76.168 5.689 50.975 1.00 104.28 207 THR L C 1
ATOM 3308 O O . THR B 2 207 ? 76.539 4.542 51.214 1.00 104.78 207 THR L O 1
ATOM 3312 N N . SER B 2 208 ? 76.167 6.217 49.750 1.00 102.95 208 SER L N 1
ATOM 3313 C CA . SER B 2 208 ? 76.571 5.458 48.563 1.00 102.13 208 SER L CA 1
ATOM 3314 C C . SER B 2 208 ? 78.060 5.622 48.275 1.00 95.53 208 SER L C 1
ATOM 3315 O O . SER B 2 208 ? 78.578 6.735 48.348 1.00 91.11 208 SER L O 1
ATOM 3318 N N . PRO B 2 209 ? 78.752 4.519 47.926 1.00 94.49 209 PRO L N 1
ATOM 3319 C CA . PRO B 2 209 ? 80.169 4.668 47.604 1.00 89.08 209 PRO L CA 1
ATOM 3320 C C . PRO B 2 209 ? 80.415 5.436 46.307 1.00 87.51 209 PRO L C 1
ATOM 3321 O O . PRO B 2 209 ? 79.618 5.354 45.379 1.00 91.02 209 PRO L O 1
ATOM 3325 N N . ILE B 2 210 ? 81.513 6.181 46.258 1.00 83.21 210 ILE L N 1
ATOM 3326 C CA . ILE B 2 210 ? 81.965 6.801 45.021 1.00 81.66 210 ILE L CA 1
ATOM 3327 C C . ILE B 2 210 ? 82.766 5.745 44.270 1.00 80.60 210 ILE L C 1
ATOM 3328 O O . ILE B 2 210 ? 83.682 5.130 44.822 1.00 78.11 210 ILE L O 1
ATOM 3333 N N . VAL B 2 211 ? 82.424 5.545 43.003 1.00 82.66 211 VAL L N 1
ATOM 3334 C CA . VAL B 2 211 ? 82.955 4.433 42.230 1.00 82.38 211 VAL L CA 1
ATOM 3335 C C . VAL B 2 211 ? 83.666 4.958 40.986 1.00 80.02 211 VAL L C 1
ATOM 3336 O O . VAL B 2 211 ? 83.130 5.793 40.259 1.00 81.60 211 VAL L O 1
ATOM 3340 N N . LYS B 2 212 ? 84.890 4.484 40.765 1.00 76.23 212 LYS L N 1
ATOM 3341 C CA . LYS B 2 212 ? 85.625 4.793 39.545 1.00 74.80 212 LYS L CA 1
ATOM 3342 C C . LYS B 2 212 ? 86.162 3.514 38.941 1.00 75.00 212 LYS L C 1
ATOM 3343 O O . LYS B 2 212 ? 86.594 2.612 39.663 1.00 74.21 212 LYS L O 1
ATOM 3349 N N . SER B 2 213 ? 86.132 3.437 37.616 1.00 76.31 213 SER L N 1
ATOM 3350 C CA . SER B 2 213 ? 86.548 2.234 36.934 1.00 77.16 213 SER L CA 1
ATOM 3351 C C . SER B 2 213 ? 87.018 2.480 35.508 1.00 77.60 213 SER L C 1
ATOM 3352 O O . SER B 2 213 ? 86.818 3.555 34.961 1.00 77.92 213 SER L O 1
ATOM 3355 N N . PHE B 2 214 ? 87.650 1.467 34.923 1.00 77.78 214 PHE L N 1
ATOM 3356 C CA . PHE B 2 214 ? 88.009 1.490 33.514 1.00 79.54 214 PHE L CA 1
ATOM 3357 C C . PHE B 2 214 ? 87.997 0.065 32.979 1.00 81.89 214 PHE L C 1
ATOM 3358 O O . PHE B 2 214 ? 88.083 -0.896 33.751 1.00 80.86 214 PHE L O 1
ATOM 3366 N N . ASN B 2 215 ? 87.893 -0.055 31.659 1.00 84.92 215 ASN L N 1
ATOM 3367 C CA . ASN B 2 215 ? 88.054 -1.333 30.982 1.00 87.32 215 ASN L CA 1
ATOM 3368 C C . ASN B 2 215 ? 89.386 -1.391 30.280 1.00 85.62 215 ASN L C 1
ATOM 3369 O O . ASN B 2 215 ? 89.751 -0.467 29.558 1.00 85.87 215 ASN L O 1
ATOM 3374 N N . ARG B 2 216 ? 90.118 -2.470 30.513 1.00 84.52 216 ARG L N 1
ATOM 3375 C CA . ARG B 2 216 ? 91.328 -2.741 29.768 1.00 83.91 216 ARG L CA 1
ATOM 3376 C C . ARG B 2 216 ? 90.960 -3.048 28.327 1.00 88.01 216 ARG L C 1
ATOM 3377 O O . ARG B 2 216 ? 91.568 -2.514 27.408 1.00 88.97 216 ARG L O 1
ATOM 3385 N N . GLN C 1 1 ? 123.494 -7.995 51.577 1.00 53.55 1 GLN A N 1
ATOM 3386 C CA . GLN C 1 1 ? 122.829 -8.861 52.606 1.00 50.86 1 GLN A CA 1
ATOM 3387 C C . GLN C 1 1 ? 123.803 -9.832 53.239 1.00 44.10 1 GLN A C 1
ATOM 3388 O O . GLN C 1 1 ? 124.791 -10.215 52.649 1.00 44.42 1 GLN A O 1
ATOM 3394 N N . VAL C 1 2 ? 123.537 -10.175 54.485 1.00 38.86 2 VAL A N 1
ATOM 3395 C CA . VAL C 1 2 ? 124.392 -11.085 55.201 1.00 35.49 2 VAL A CA 1
ATOM 3396 C C . VAL C 1 2 ? 123.932 -12.503 54.907 1.00 33.06 2 VAL A C 1
ATOM 3397 O O . VAL C 1 2 ? 122.752 -12.774 54.892 1.00 31.10 2 VAL A O 1
ATOM 3401 N N . GLN C 1 3 ? 124.878 -13.399 54.697 1.00 31.70 3 GLN A N 1
ATOM 3402 C CA . GLN C 1 3 ? 124.550 -14.806 54.465 1.00 31.56 3 GLN A CA 1
ATOM 3403 C C . GLN C 1 3 ? 125.477 -15.711 55.235 1.00 28.25 3 GLN A C 1
ATOM 3404 O O . GLN C 1 3 ? 126.645 -15.381 55.410 1.00 26.62 3 GLN A O 1
ATOM 3410 N N . LEU C 1 4 ? 124.930 -16.799 55.766 1.00 26.45 4 LEU A N 1
ATOM 3411 C CA . LEU C 1 4 ? 125.725 -17.875 56.330 1.00 26.32 4 LEU A CA 1
ATOM 3412 C C . LEU C 1 4 ? 125.378 -19.135 55.545 1.00 26.30 4 LEU A C 1
ATOM 3413 O O . LEU C 1 4 ? 124.319 -19.747 55.740 1.00 25.96 4 LEU A O 1
ATOM 3418 N N . GLN C 1 5 ? 126.265 -19.526 54.656 1.00 26.32 5 GLN A N 1
ATOM 3419 C CA . GLN C 1 5 ? 125.946 -20.579 53.693 1.00 28.38 5 GLN A CA 1
ATOM 3420 C C . GLN C 1 5 ? 126.482 -21.941 54.173 1.00 25.84 5 GLN A C 1
ATOM 3421 O O . GLN C 1 5 ? 127.673 -22.086 54.406 1.00 24.54 5 GLN A O 1
ATOM 3427 N N . GLN C 1 6 ? 125.589 -22.912 54.349 1.00 24.76 6 GLN A N 1
ATOM 3428 C CA . GLN C 1 6 ? 125.947 -24.247 54.804 1.00 23.52 6 GLN A CA 1
ATOM 3429 C C . GLN C 1 6 ? 125.751 -25.272 53.718 1.00 24.88 6 GLN A C 1
ATOM 3430 O O . GLN C 1 6 ? 124.919 -25.100 52.852 1.00 26.18 6 GLN A O 1
ATOM 3436 N N . SER C 1 7 ? 126.494 -26.373 53.763 1.00 25.12 7 SER A N 1
ATOM 3437 C CA A SER C 1 7 ? 126.231 -27.468 52.846 0.50 26.57 7 SER A CA 1
ATOM 3438 C CA B SER C 1 7 ? 126.231 -27.462 52.845 0.50 26.44 7 SER A CA 1
ATOM 3439 C C . SER C 1 7 ? 124.858 -28.035 53.181 1.00 25.93 7 SER A C 1
ATOM 3440 O O . SER C 1 7 ? 124.465 -28.071 54.344 1.00 24.84 7 SER A O 1
ATOM 3445 N N . GLY C 1 8 ? 124.139 -28.462 52.169 1.00 26.24 8 GLY A N 1
ATOM 3446 C CA . GLY C 1 8 ? 122.806 -29.015 52.336 1.00 27.28 8 GLY A CA 1
ATOM 3447 C C . GLY C 1 8 ? 122.753 -30.304 53.140 1.00 25.93 8 GLY A C 1
ATOM 3448 O O . GLY C 1 8 ? 121.808 -30.521 53.909 1.00 25.62 8 GLY A O 1
ATOM 3449 N N . ALA C 1 9 ? 123.765 -31.163 52.981 1.00 25.60 9 ALA A N 1
ATOM 3450 C CA . ALA C 1 9 ? 123.748 -32.493 53.567 1.00 25.15 9 ALA A CA 1
ATOM 3451 C C . ALA C 1 9 ? 125.156 -33.017 53.848 1.00 26.55 9 ALA A C 1
ATOM 3452 O O . ALA C 1 9 ? 126.099 -32.701 53.120 1.00 27.29 9 ALA A O 1
ATOM 3454 N N . GLU C 1 10 ? 125.286 -33.808 54.908 1.00 25.32 10 GLU A N 1
ATOM 3455 C CA . GLU C 1 10 ? 126.494 -34.577 55.167 1.00 26.02 10 GLU A CA 1
ATOM 3456 C C . GLU C 1 10 ? 126.049 -35.982 55.595 1.00 25.23 10 GLU A C 1
ATOM 3457 O O . GLU C 1 10 ? 125.166 -36.108 56.439 1.00 24.10 10 GLU A O 1
ATOM 3463 N N . LEU C 1 11 ? 126.622 -37.000 54.964 1.00 24.53 11 LEU A N 1
ATOM 3464 C CA . LEU C 1 11 ? 126.306 -38.409 55.215 1.00 24.52 11 LEU A CA 1
ATOM 3465 C C . LEU C 1 11 ? 127.577 -39.106 55.674 1.00 24.40 11 LEU A C 1
ATOM 3466 O O . LEU C 1 11 ? 128.586 -39.016 54.980 1.00 24.90 11 LEU A O 1
ATOM 3471 N N . ALA C 1 12 ? 127.537 -39.806 56.804 1.00 23.37 12 ALA A N 1
ATOM 3472 C CA . ALA C 1 12 ? 128.666 -40.644 57.248 1.00 22.82 12 ALA A CA 1
ATOM 3473 C C . ALA C 1 12 ? 128.167 -41.826 58.033 1.00 23.72 12 ALA A C 1
ATOM 3474 O O . ALA C 1 12 ? 127.045 -41.801 58.573 1.00 21.82 12 ALA A O 1
ATOM 3476 N N . LYS C 1 13 ? 129.025 -42.852 58.127 1.00 24.17 13 LYS A N 1
ATOM 3477 C CA . LYS C 1 13 ? 128.660 -44.079 58.780 1.00 25.23 13 LYS A CA 1
ATOM 3478 C C . LYS C 1 13 ? 128.805 -43.925 60.271 1.00 24.21 13 LYS A C 1
ATOM 3479 O O . LYS C 1 13 ? 129.555 -43.054 60.769 1.00 23.91 13 LYS A O 1
ATOM 3485 N N . PRO C 1 14 ? 128.057 -44.750 61.004 1.00 24.20 14 PRO A N 1
ATOM 3486 C CA . PRO C 1 14 ? 128.212 -44.757 62.438 1.00 24.07 14 PRO A CA 1
ATOM 3487 C C . PRO C 1 14 ? 129.691 -44.981 62.818 1.00 24.90 14 PRO A C 1
ATOM 3488 O O . PRO C 1 14 ? 130.367 -45.812 62.198 1.00 24.72 14 PRO A O 1
ATOM 3492 N N . GLY C 1 15 ? 130.150 -44.249 63.818 1.00 24.71 15 GLY A N 1
ATOM 3493 C CA . GLY C 1 15 ? 131.535 -44.310 64.307 1.00 26.43 15 GLY A CA 1
ATOM 3494 C C . GLY C 1 15 ? 132.469 -43.337 63.608 1.00 26.19 15 GLY A C 1
ATOM 3495 O O . GLY C 1 15 ? 133.554 -43.059 64.095 1.00 26.56 15 GLY A O 1
ATOM 3496 N N . ALA C 1 16 ? 132.045 -42.824 62.461 1.00 25.84 16 ALA A N 1
ATOM 3497 C CA . ALA C 1 16 ? 132.868 -41.926 61.668 1.00 26.55 16 ALA A CA 1
ATOM 3498 C C . ALA C 1 16 ? 132.658 -40.460 62.099 1.00 26.81 16 ALA A C 1
ATOM 3499 O O . ALA C 1 16 ? 132.109 -40.183 63.164 1.00 25.93 16 ALA A O 1
ATOM 3501 N N . SER C 1 17 ? 133.115 -39.525 61.276 1.00 27.57 17 SER A N 1
ATOM 3502 C CA . SER C 1 17 ? 132.905 -38.104 61.558 1.00 28.75 17 SER A CA 1
ATOM 3503 C C . SER C 1 17 ? 132.378 -37.362 60.332 1.00 28.63 17 SER A C 1
ATOM 3504 O O . SER C 1 17 ? 132.493 -37.842 59.207 1.00 28.01 17 SER A O 1
ATOM 3507 N N . VAL C 1 18 ? 131.799 -36.187 60.569 1.00 26.89 18 VAL A N 1
ATOM 3508 C CA . VAL C 1 18 ? 131.397 -35.267 59.499 1.00 27.34 18 VAL A CA 1
ATOM 3509 C C . VAL C 1 18 ? 131.890 -33.877 59.882 1.00 25.93 18 VAL A C 1
ATOM 3510 O O . VAL C 1 18 ? 132.027 -33.581 61.060 1.00 24.13 18 VAL A O 1
ATOM 3514 N N . ASN C 1 19 ? 132.174 -33.061 58.870 1.00 26.97 19 ASN A N 1
ATOM 3515 C CA A ASN C 1 19 ? 132.624 -31.690 59.021 0.50 27.30 19 ASN A CA 1
ATOM 3516 C CA B ASN C 1 19 ? 132.633 -31.671 59.073 0.50 27.55 19 ASN A CA 1
ATOM 3517 C C . ASN C 1 19 ? 131.612 -30.780 58.344 1.00 27.39 19 ASN A C 1
ATOM 3518 O O . ASN C 1 19 ? 131.366 -30.922 57.128 1.00 27.52 19 ASN A O 1
ATOM 3527 N N . LEU C 1 20 ? 130.995 -29.895 59.109 1.00 24.43 20 LEU A N 1
ATOM 3528 C CA . LEU C 1 20 ? 129.974 -28.994 58.571 1.00 23.90 20 LEU A CA 1
ATOM 3529 C C . LEU C 1 20 ? 130.634 -27.635 58.384 1.00 23.23 20 LEU A C 1
ATOM 3530 O O . LEU C 1 20 ? 131.415 -27.218 59.227 1.00 22.40 20 LEU A O 1
ATOM 3535 N N . SER C 1 21 ? 130.330 -26.978 57.277 1.00 24.21 21 SER A N 1
ATOM 3536 C CA . SER C 1 21 ? 130.884 -25.662 56.967 1.00 25.06 21 SER A CA 1
ATOM 3537 C C . SER C 1 21 ? 129.786 -24.610 57.040 1.00 24.40 21 SER A C 1
ATOM 3538 O O . SER C 1 21 ? 128.616 -24.879 56.742 1.00 23.16 21 SER A O 1
ATOM 3541 N N . CYS C 1 22 ? 130.212 -23.394 57.376 1.00 24.38 22 CYS A N 1
ATOM 3542 C CA . CYS C 1 22 ? 129.341 -22.237 57.471 1.00 24.08 22 CYS A CA 1
ATOM 3543 C C . CYS C 1 22 ? 130.118 -21.030 56.944 1.00 23.48 22 CYS A C 1
ATOM 3544 O O . CYS C 1 22 ? 130.924 -20.467 57.661 1.00 22.07 22 CYS A O 1
ATOM 3547 N N . LYS C 1 23 ? 129.861 -20.674 55.685 1.00 24.68 23 LYS A N 1
ATOM 3548 C CA . LYS C 1 23 ? 130.596 -19.632 54.973 1.00 27.44 23 LYS A CA 1
ATOM 3549 C C . LYS C 1 23 ? 129.897 -18.284 55.141 1.00 26.32 23 LYS A C 1
ATOM 3550 O O . LYS C 1 23 ? 128.774 -18.104 54.653 1.00 25.46 23 LYS A O 1
ATOM 3556 N N . ALA C 1 24 ? 130.563 -17.352 55.825 1.00 25.68 24 ALA A N 1
ATOM 3557 C CA . ALA C 1 24 ? 130.030 -15.993 56.092 1.00 25.69 24 ALA A CA 1
ATOM 3558 C C . ALA C 1 24 ? 130.309 -15.022 54.964 1.00 27.37 24 ALA A C 1
ATOM 3559 O O . ALA C 1 24 ? 131.416 -15.004 54.409 1.00 27.45 24 ALA A O 1
ATOM 3561 N N . SER C 1 25 ? 129.316 -14.219 54.602 1.00 26.84 25 SER A N 1
ATOM 3562 C CA . SER C 1 25 ? 129.540 -13.126 53.686 1.00 28.03 25 SER A CA 1
ATOM 3563 C C . SER C 1 25 ? 128.652 -11.948 54.050 1.00 28.05 25 SER A C 1
ATOM 3564 O O . SER C 1 25 ? 127.640 -12.111 54.746 1.00 25.94 25 SER A O 1
ATOM 3567 N N . GLY C 1 26 ? 129.057 -10.778 53.577 1.00 28.41 26 GLY A N 1
ATOM 3568 C CA . GLY C 1 26 ? 128.321 -9.527 53.767 1.00 28.72 26 GLY A CA 1
ATOM 3569 C C . GLY C 1 26 ? 128.574 -8.813 55.088 1.00 27.49 26 GLY A C 1
ATOM 3570 O O . GLY C 1 26 ? 127.888 -7.836 55.383 1.00 27.07 26 GLY A O 1
ATOM 3571 N N . TYR C 1 27 ? 129.548 -9.278 55.883 1.00 25.80 27 TYR A N 1
ATOM 3572 C CA . TYR C 1 27 ? 129.917 -8.594 57.112 1.00 25.62 27 TYR A CA 1
ATOM 3573 C C . TYR C 1 27 ? 131.340 -8.962 57.529 1.00 26.43 27 TYR A C 1
ATOM 3574 O O . TYR C 1 27 ? 131.949 -9.856 56.948 1.00 26.36 27 TYR A O 1
ATOM 3583 N N . THR C 1 28 ? 131.851 -8.282 58.550 1.00 26.07 28 THR A N 1
ATOM 3584 C CA . THR C 1 28 ? 133.184 -8.572 59.076 1.00 26.86 28 THR A CA 1
ATOM 3585 C C . THR C 1 28 ? 133.140 -9.799 59.990 1.00 24.53 28 THR A C 1
ATOM 3586 O O . THR C 1 28 ? 132.689 -9.745 61.148 1.00 22.50 28 THR A O 1
ATOM 3590 N N . PHE C 1 29 ? 133.597 -10.912 59.435 1.00 25.16 29 PHE A N 1
ATOM 3591 C CA . PHE C 1 29 ? 133.562 -12.212 60.074 1.00 23.95 29 PHE A CA 1
ATOM 3592 C C . PHE C 1 29 ? 134.159 -12.185 61.490 1.00 23.37 29 PHE A C 1
ATOM 3593 O O . PHE C 1 29 ? 133.647 -12.834 62.402 1.00 21.97 29 PHE A O 1
ATOM 3601 N N . THR C 1 30 ? 135.234 -11.429 61.661 1.00 24.06 30 THR A N 1
ATOM 3602 C CA . THR C 1 30 ? 135.970 -11.449 62.926 1.00 24.04 30 THR A CA 1
ATOM 3603 C C . THR C 1 30 ? 135.404 -10.516 63.996 1.00 23.34 30 THR A C 1
ATOM 3604 O O . THR C 1 30 ? 136.098 -10.286 64.975 1.00 23.96 30 THR A O 1
ATOM 3608 N N . ASN C 1 31 ? 134.174 -9.998 63.816 1.00 22.00 31 ASN A N 1
ATOM 3609 C CA . ASN C 1 31 ? 133.533 -9.134 64.806 1.00 21.86 31 ASN A CA 1
ATOM 3610 C C . ASN C 1 31 ? 132.269 -9.727 65.458 1.00 20.91 31 ASN A C 1
ATOM 3611 O O . ASN C 1 31 ? 131.644 -9.051 66.269 1.00 21.00 31 ASN A O 1
ATOM 3616 N N . TYR C 1 32 ? 131.901 -10.956 65.091 1.00 20.08 32 TYR A N 1
ATOM 3617 C CA . TYR C 1 32 ? 130.702 -11.607 65.631 1.00 19.53 32 TYR A CA 1
ATOM 3618 C C . TYR C 1 32 ? 130.932 -13.068 65.961 1.00 19.22 32 TYR A C 1
ATOM 3619 O O . TYR C 1 32 ? 131.670 -13.764 65.253 1.00 18.43 32 TYR A O 1
ATOM 3628 N N . TRP C 1 33 ? 130.235 -13.545 66.989 1.00 19.06 33 TRP A N 1
ATOM 3629 C CA . TRP C 1 33 ? 130.250 -14.951 67.343 1.00 19.24 33 TRP A CA 1
ATOM 3630 C C . TRP C 1 33 ? 129.424 -15.771 66.349 1.00 19.25 33 TRP A C 1
ATOM 3631 O O . TRP C 1 33 ? 128.358 -15.336 65.891 1.00 18.71 33 TRP A O 1
ATOM 3642 N N . VAL C 1 34 ? 129.956 -16.936 65.995 1.00 19.19 34 VAL A N 1
ATOM 3643 C CA . VAL C 1 34 ? 129.202 -17.931 65.236 1.00 19.44 34 VAL A CA 1
ATOM 3644 C C . VAL C 1 34 ? 128.861 -19.077 66.177 1.00 18.94 34 VAL A C 1
ATOM 3645 O O . VAL C 1 34 ? 129.759 -19.658 66.817 1.00 19.81 34 VAL A O 1
ATOM 3649 N N . HIS C 1 35 ? 127.572 -19.360 66.314 1.00 18.45 35 HIS A N 1
ATOM 3650 C CA . HIS C 1 35 ? 127.067 -20.445 67.169 1.00 18.60 35 HIS A CA 1
ATOM 3651 C C . HIS C 1 35 ? 126.557 -21.605 66.299 1.00 18.22 35 HIS A C 1
ATOM 3652 O O . HIS C 1 35 ? 126.173 -21.408 65.145 1.00 18.72 35 HIS A O 1
ATOM 3659 N N . TRP C 1 36 ? 126.451 -22.775 66.911 1.00 18.04 36 TRP A N 1
ATOM 3660 C CA . TRP C 1 36 ? 125.866 -23.943 66.267 1.00 17.50 36 TRP A CA 1
ATOM 3661 C C . TRP C 1 36 ? 124.727 -24.513 67.106 1.00 17.64 36 TRP A C 1
ATOM 3662 O O . TRP C 1 36 ? 124.804 -24.543 68.333 1.00 17.94 36 TRP A O 1
ATOM 3673 N N . VAL C 1 37 ? 123.662 -24.921 66.421 1.00 16.90 37 VAL A N 1
ATOM 3674 C CA . VAL C 1 37 ? 122.412 -25.312 67.027 1.00 18.42 37 VAL A CA 1
ATOM 3675 C C . VAL C 1 37 ? 121.898 -26.575 66.336 1.00 19.01 37 VAL A C 1
ATOM 3676 O O . VAL C 1 37 ? 121.861 -26.659 65.093 1.00 18.65 37 VAL A O 1
ATOM 3680 N N . LYS C 1 38 ? 121.546 -27.556 67.146 1.00 19.27 38 LYS A N 1
ATOM 3681 C CA . LYS C 1 38 ? 121.012 -28.833 66.684 1.00 19.73 38 LYS A CA 1
ATOM 3682 C C . LYS C 1 38 ? 119.494 -28.845 66.715 1.00 22.19 38 LYS A C 1
ATOM 3683 O O . LYS C 1 38 ? 118.870 -28.506 67.736 1.00 23.51 38 LYS A O 1
ATOM 3689 N N . GLN C 1 39 ? 118.886 -29.316 65.635 1.00 23.24 39 GLN A N 1
ATOM 3690 C CA . GLN C 1 39 ? 117.460 -29.533 65.620 1.00 26.24 39 GLN A CA 1
ATOM 3691 C C . GLN C 1 39 ? 117.140 -30.941 65.167 1.00 29.75 39 GLN A C 1
ATOM 3692 O O . GLN C 1 39 ? 117.261 -31.285 63.982 1.00 28.25 39 GLN A O 1
ATOM 3698 N N . ARG C 1 40 ? 116.705 -31.770 66.108 1.00 33.68 40 ARG A N 1
ATOM 3699 C CA . ARG C 1 40 ? 116.337 -33.138 65.791 1.00 39.45 40 ARG A CA 1
ATOM 3700 C C . ARG C 1 40 ? 114.859 -33.158 65.364 1.00 42.15 40 ARG A C 1
ATOM 3701 O O . ARG C 1 40 ? 114.148 -32.203 65.610 1.00 42.39 40 ARG A O 1
ATOM 3709 N N . PRO C 1 41 ? 114.410 -34.198 64.648 1.00 47.50 41 PRO A N 1
ATOM 3710 C CA . PRO C 1 41 ? 112.983 -34.179 64.289 1.00 52.05 41 PRO A CA 1
ATOM 3711 C C . PRO C 1 41 ? 112.026 -33.943 65.449 1.00 55.64 41 PRO A C 1
ATOM 3712 O O . PRO C 1 41 ? 111.085 -33.170 65.289 1.00 63.87 41 PRO A O 1
ATOM 3716 N N . GLY C 1 42 ? 112.244 -34.579 66.596 1.00 54.88 42 GLY A N 1
ATOM 3717 C CA . GLY C 1 42 ? 111.304 -34.423 67.728 1.00 60.76 42 GLY A CA 1
ATOM 3718 C C . GLY C 1 42 ? 111.760 -33.708 69.004 1.00 61.94 42 GLY A C 1
ATOM 3719 O O . GLY C 1 42 ? 111.054 -33.757 70.026 1.00 63.06 42 GLY A O 1
ATOM 3720 N N . GLN C 1 43 ? 112.899 -33.016 68.948 1.00 59.40 43 GLN A N 1
ATOM 3721 C CA . GLN C 1 43 ? 113.597 -32.554 70.158 1.00 60.07 43 GLN A CA 1
ATOM 3722 C C . GLN C 1 43 ? 113.951 -31.041 70.157 1.00 56.60 43 GLN A C 1
ATOM 3723 O O . GLN C 1 43 ? 115.030 -30.663 70.672 1.00 56.99 43 GLN A O 1
ATOM 3729 N N . GLY C 1 44 ? 113.101 -30.184 69.553 1.00 37.62 44 GLY A N 1
ATOM 3730 C CA . GLY C 1 44 ? 113.283 -28.712 69.626 1.00 32.47 44 GLY A CA 1
ATOM 3731 C C . GLY C 1 44 ? 114.628 -28.213 69.089 1.00 27.55 44 GLY A C 1
ATOM 3732 O O . GLY C 1 44 ? 115.160 -28.750 68.106 1.00 26.12 44 GLY A O 1
ATOM 3733 N N . LEU C 1 45 ? 115.206 -27.221 69.764 1.00 24.63 45 LEU A N 1
ATOM 3734 C CA . LEU C 1 45 ? 116.532 -26.686 69.399 1.00 21.72 45 LEU A CA 1
ATOM 3735 C C . LEU C 1 45 ? 117.473 -26.858 70.569 1.00 20.94 45 LEU A C 1
ATOM 3736 O O . LEU C 1 45 ? 117.099 -26.654 71.704 1.00 20.93 45 LEU A O 1
ATOM 3741 N N . GLU C 1 46 ? 118.708 -27.195 70.282 1.00 20.71 46 GLU A N 1
ATOM 3742 C CA . GLU C 1 46 ? 119.712 -27.392 71.305 1.00 21.54 46 GLU A CA 1
ATOM 3743 C C . GLU C 1 46 ? 120.989 -26.652 70.959 1.00 20.12 46 GLU A C 1
ATOM 3744 O O . GLU C 1 46 ? 121.556 -26.842 69.874 1.00 20.11 46 GLU A O 1
ATOM 3750 N N . TRP C 1 47 ? 121.452 -25.797 71.858 1.00 19.39 47 TRP A N 1
ATOM 3751 C CA . TRP C 1 47 ? 122.649 -25.009 71.610 1.00 18.24 47 TRP A CA 1
ATOM 3752 C C . TRP C 1 47 ? 123.902 -25.867 71.871 1.00 19.15 47 TRP A C 1
ATOM 3753 O O . TRP C 1 47 ? 124.043 -26.452 72.940 1.00 18.96 47 TRP A O 1
ATOM 3764 N N . ILE C 1 48 ? 124.801 -25.893 70.904 1.00 18.09 48 ILE A N 1
ATOM 3765 C CA . ILE C 1 48 ? 126.012 -26.702 70.975 1.00 18.35 48 ILE A CA 1
ATOM 3766 C C . ILE C 1 48 ? 127.207 -25.937 71.508 1.00 17.19 48 ILE A C 1
ATOM 3767 O O . ILE C 1 48 ? 127.962 -26.431 72.346 1.00 16.84 48 ILE A O 1
ATOM 3772 N N . GLY C 1 49 ? 127.371 -24.714 71.010 1.00 17.18 49 GLY A N 1
ATOM 3773 C CA . GLY C 1 49 ? 128.513 -23.888 71.349 1.00 17.62 49 GLY A CA 1
ATOM 3774 C C . GLY C 1 49 ? 128.677 -22.709 70.424 1.00 17.50 49 GLY A C 1
ATOM 3775 O O . GLY C 1 49 ? 127.901 -22.541 69.466 1.00 17.22 49 GLY A O 1
ATOM 3776 N N . TYR C 1 50 ? 129.681 -21.896 70.695 1.00 17.69 50 TYR A N 1
ATOM 3777 C CA . TYR C 1 50 ? 130.079 -20.835 69.792 1.00 18.05 50 TYR A CA 1
ATOM 3778 C C . TYR C 1 50 ? 131.580 -20.679 69.693 1.00 19.08 50 TYR A C 1
ATOM 3779 O O . TYR C 1 50 ? 132.323 -21.107 70.574 1.00 18.19 50 TYR A O 1
ATOM 3788 N N . ILE C 1 51 ? 131.996 -20.026 68.607 1.00 18.64 51 ILE A N 1
ATOM 3789 C CA . ILE C 1 51 ? 133.383 -19.659 68.420 1.00 18.92 51 ILE A CA 1
ATOM 3790 C C . ILE C 1 51 ? 133.482 -18.154 68.152 1.00 19.28 51 ILE A C 1
ATOM 3791 O O . ILE C 1 51 ? 132.618 -17.548 67.505 1.00 18.87 51 ILE A O 1
ATOM 3796 N N . ASN C 1 52 ? 134.507 -17.570 68.744 1.00 19.41 52 ASN A N 1
ATOM 3797 C CA . ASN C 1 52 ? 135.011 -16.259 68.404 1.00 20.06 52 ASN A CA 1
ATOM 3798 C C . ASN C 1 52 ? 135.977 -16.387 67.225 1.00 20.96 52 ASN A C 1
ATOM 3799 O O . ASN C 1 52 ? 137.118 -16.877 67.396 1.00 20.27 52 ASN A O 1
ATOM 3804 N N . PRO C 1 53 ? 135.558 -15.950 66.023 1.00 20.82 53 PRO A N 1
ATOM 3805 C CA . PRO C 1 53 ? 136.462 -16.141 64.889 1.00 22.21 53 PRO A CA 1
ATOM 3806 C C . PRO C 1 53 ? 137.710 -15.261 64.893 1.00 22.89 53 PRO A C 1
ATOM 3807 O O . PRO C 1 53 ? 138.641 -15.550 64.142 1.00 23.65 53 PRO A O 1
ATOM 3811 N N . SER C 1 54 ? 137.764 -14.206 65.706 1.00 22.43 54 SER A N 1
ATOM 3812 C CA A SER C 1 54 ? 138.983 -13.374 65.736 0.50 23.88 54 SER A CA 1
ATOM 3813 C CA B SER C 1 54 ? 138.954 -13.377 65.764 0.50 23.40 54 SER A CA 1
ATOM 3814 C C . SER C 1 54 ? 140.134 -14.052 66.464 1.00 24.07 54 SER A C 1
ATOM 3815 O O . SER C 1 54 ? 141.281 -13.879 66.072 1.00 25.10 54 SER A O 1
ATOM 3820 N N . ASN C 1 55 ? 139.842 -14.793 67.532 1.00 23.21 55 ASN A N 1
ATOM 3821 C CA . ASN C 1 55 ? 140.910 -15.372 68.366 1.00 24.34 55 ASN A CA 1
ATOM 3822 C C . ASN C 1 55 ? 140.761 -16.857 68.673 1.00 24.36 55 ASN A C 1
ATOM 3823 O O . ASN C 1 55 ? 141.590 -17.436 69.363 1.00 24.45 55 ASN A O 1
ATOM 3828 N N . THR C 1 56 ? 139.732 -17.468 68.095 1.00 23.76 56 THR A N 1
ATOM 3829 C CA . THR C 1 56 ? 139.445 -18.900 68.213 1.00 24.62 56 THR A CA 1
ATOM 3830 C C . THR C 1 56 ? 138.954 -19.376 69.593 1.00 24.24 56 THR A C 1
ATOM 3831 O O . THR C 1 56 ? 138.932 -20.569 69.842 1.00 24.39 56 THR A O 1
ATOM 3835 N N . TYR C 1 57 ? 138.568 -18.466 70.479 1.00 22.98 57 TYR A N 1
ATOM 3836 C CA . TYR C 1 57 ? 137.951 -18.851 71.734 1.00 21.58 57 TYR A CA 1
ATOM 3837 C C . TYR C 1 57 ? 136.662 -19.625 71.455 1.00 21.85 57 TYR A C 1
ATOM 3838 O O . TYR C 1 57 ? 135.843 -19.206 70.607 1.00 20.53 57 TYR A O 1
ATOM 3847 N N . ILE C 1 58 ? 136.483 -20.744 72.161 1.00 20.71 58 ILE A N 1
ATOM 3848 C CA . ILE C 1 58 ? 135.274 -21.539 72.019 1.00 21.79 58 ILE A CA 1
ATOM 3849 C C . ILE C 1 58 ? 134.577 -21.715 73.350 1.00 22.00 58 ILE A C 1
ATOM 3850 O O . ILE C 1 58 ? 135.214 -22.051 74.367 1.00 22.06 58 ILE A O 1
ATOM 3855 N N . SER C 1 59 ? 133.266 -21.508 73.338 1.00 21.15 59 SER A N 1
ATOM 3856 C CA . SER C 1 59 ? 132.403 -21.798 74.482 1.00 22.20 59 SER A CA 1
ATOM 3857 C C . SER C 1 59 ? 131.500 -22.975 74.067 1.00 22.56 59 SER A C 1
ATOM 3858 O O . SER C 1 59 ? 130.866 -22.938 72.987 1.00 22.39 59 SER A O 1
ATOM 3861 N N . TYR C 1 60 ? 131.478 -24.031 74.874 1.00 22.21 60 TYR A N 1
ATOM 3862 C CA . TYR C 1 60 ? 130.738 -25.243 74.530 1.00 22.99 60 TYR A CA 1
ATOM 3863 C C . TYR C 1 60 ? 129.748 -25.663 75.616 1.00 21.56 60 TYR A C 1
ATOM 3864 O O . TYR C 1 60 ? 129.972 -25.463 76.817 1.00 21.34 60 TYR A O 1
ATOM 3873 N N . ASN C 1 61 ? 128.641 -26.227 75.150 1.00 20.04 61 ASN A N 1
ATOM 3874 C CA . ASN C 1 61 ? 127.725 -26.963 76.006 1.00 19.67 61 ASN A CA 1
ATOM 3875 C C . ASN C 1 61 ? 128.458 -28.235 76.420 1.00 20.48 61 ASN A C 1
ATOM 3876 O O . ASN C 1 61 ? 128.956 -28.967 75.560 1.00 21.28 61 ASN A O 1
ATOM 3881 N N . GLN C 1 62 ? 128.540 -28.488 77.723 1.00 20.55 62 GLN A N 1
ATOM 3882 C CA . GLN C 1 62 ? 129.293 -29.636 78.231 1.00 22.68 62 GLN A CA 1
ATOM 3883 C C . GLN C 1 62 ? 128.757 -30.932 77.639 1.00 23.82 62 GLN A C 1
ATOM 3884 O O . GLN C 1 62 ? 129.497 -31.889 77.448 1.00 23.14 62 GLN A O 1
ATOM 3890 N N . GLN C 1 63 ? 127.469 -30.942 77.302 1.00 24.18 63 GLN A N 1
ATOM 3891 C CA . GLN C 1 63 ? 126.842 -32.118 76.687 1.00 27.16 63 GLN A CA 1
ATOM 3892 C C . GLN C 1 63 ? 127.517 -32.510 75.358 1.00 25.14 63 GLN A C 1
ATOM 3893 O O . GLN C 1 63 ? 127.443 -33.670 74.947 1.00 24.55 63 GLN A O 1
ATOM 3899 N N . PHE C 1 64 ? 128.117 -31.537 74.665 1.00 23.66 64 PHE A N 1
ATOM 3900 C CA . PHE C 1 64 ? 128.767 -31.786 73.369 1.00 23.64 64 PHE A CA 1
ATOM 3901 C C . PHE C 1 64 ? 130.298 -31.733 73.432 1.00 24.92 64 PHE A C 1
ATOM 3902 O O . PHE C 1 64 ? 130.960 -31.712 72.389 1.00 24.03 64 PHE A O 1
ATOM 3910 N N . LYS C 1 65 ? 130.859 -31.714 74.637 1.00 26.68 65 LYS A N 1
ATOM 3911 C CA . LYS C 1 65 ? 132.317 -31.531 74.780 1.00 29.43 65 LYS A CA 1
ATOM 3912 C C . LYS C 1 65 ? 133.170 -32.606 74.093 1.00 29.56 65 LYS A C 1
ATOM 3913 O O . LYS C 1 65 ? 134.309 -32.317 73.705 1.00 28.79 65 LYS A O 1
ATOM 3919 N N . ASP C 1 66 ? 132.647 -33.827 73.988 1.00 28.41 66 ASP A N 1
ATOM 3920 C CA . ASP C 1 66 ? 133.342 -34.911 73.294 1.00 31.07 66 ASP A CA 1
ATOM 3921 C C . ASP C 1 66 ? 132.728 -35.263 71.943 1.00 30.48 66 ASP A C 1
ATOM 3922 O O . ASP C 1 66 ? 133.060 -36.318 71.368 1.00 37.67 66 ASP A O 1
ATOM 3927 N N . LYS C 1 67 ? 131.806 -34.436 71.473 1.00 25.61 67 LYS A N 1
ATOM 3928 C CA . LYS C 1 67 ? 131.086 -34.696 70.250 1.00 24.09 67 LYS A CA 1
ATOM 3929 C C . LYS C 1 67 ? 131.406 -33.666 69.186 1.00 23.30 67 LYS A C 1
ATOM 3930 O O . LYS C 1 67 ? 131.587 -34.021 68.026 1.00 24.14 67 LYS A O 1
ATOM 3936 N N . ALA C 1 68 ? 131.412 -32.394 69.560 1.00 22.02 68 ALA A N 1
ATOM 3937 C CA . ALA C 1 68 ? 131.635 -31.319 68.601 1.00 21.65 68 ALA A CA 1
ATOM 3938 C C . ALA C 1 68 ? 133.010 -30.654 68.762 1.00 22.49 68 ALA A C 1
ATOM 3939 O O . ALA C 1 68 ? 133.495 -30.460 69.878 1.00 21.61 68 ALA A O 1
ATOM 3941 N N . THR C 1 69 ? 133.620 -30.314 67.626 1.00 22.53 69 THR A N 1
ATOM 3942 C CA . THR C 1 69 ? 134.857 -29.533 67.599 1.00 23.09 69 THR A CA 1
ATOM 3943 C C . THR C 1 69 ? 134.657 -28.357 66.638 1.00 21.97 69 THR A C 1
ATOM 3944 O O . THR C 1 69 ? 134.349 -28.561 65.464 1.00 20.90 69 THR A O 1
ATOM 3948 N N . LEU C 1 70 ? 134.793 -27.140 67.151 1.00 21.77 70 LEU A N 1
ATOM 3949 C CA . LEU C 1 70 ? 134.549 -25.919 66.376 1.00 21.91 70 LEU A CA 1
ATOM 3950 C C . LEU C 1 70 ? 135.880 -25.323 65.945 1.00 23.44 70 LEU A C 1
ATOM 3951 O O . LEU C 1 70 ? 136.839 -25.311 66.732 1.00 24.35 70 LEU A O 1
ATOM 3956 N N . THR C 1 71 ? 135.944 -24.871 64.693 1.00 23.61 71 THR A N 1
ATOM 3957 C CA . THR C 1 71 ? 137.109 -24.131 64.195 1.00 24.67 71 THR A CA 1
ATOM 3958 C C . THR C 1 71 ? 136.601 -22.984 63.308 1.00 24.15 71 THR A C 1
ATOM 3959 O O . THR C 1 71 ? 135.423 -22.909 62.992 1.00 22.62 71 THR A O 1
ATOM 3963 N N . ALA C 1 72 ? 137.495 -22.081 62.938 1.00 25.57 72 ALA A N 1
ATOM 3964 C CA . ALA C 1 72 ? 137.133 -20.943 62.088 1.00 27.56 72 ALA A CA 1
ATOM 3965 C C . ALA C 1 72 ? 138.342 -20.580 61.239 1.00 30.17 72 ALA A C 1
ATOM 3966 O O . ALA C 1 72 ? 139.462 -20.547 61.746 1.00 31.54 72 ALA A O 1
ATOM 3968 N N . ASP C 1 73 ? 138.124 -20.378 59.944 1.00 30.58 73 ASP A N 1
ATOM 3969 C CA . ASP C 1 73 ? 139.182 -19.961 59.049 1.00 33.29 73 ASP A CA 1
ATOM 3970 C C . ASP C 1 73 ? 138.968 -18.498 58.621 1.00 33.03 73 ASP A C 1
ATOM 3971 O O . ASP C 1 73 ? 138.056 -18.201 57.865 1.00 30.02 73 ASP A O 1
ATOM 3976 N N . LYS C 1 74 ? 139.846 -17.616 59.078 1.00 35.51 74 LYS A N 1
ATOM 3977 C CA . LYS C 1 74 ? 139.722 -16.173 58.826 1.00 36.89 74 LYS A CA 1
ATOM 3978 C C . LYS C 1 74 ? 139.843 -15.830 57.359 1.00 38.14 74 LYS A C 1
ATOM 3979 O O . LYS C 1 74 ? 139.066 -15.029 56.872 1.00 37.92 74 LYS A O 1
ATOM 3985 N N . SER C 1 75 ? 140.777 -16.453 56.645 1.00 39.24 75 SER A N 1
ATOM 3986 C CA . SER C 1 75 ? 141.025 -16.062 55.265 1.00 42.44 75 SER A CA 1
ATOM 3987 C C . SER C 1 75 ? 139.834 -16.380 54.367 1.00 40.71 75 SER A C 1
ATOM 3988 O O . SER C 1 75 ? 139.597 -15.661 53.396 1.00 43.02 75 SER A O 1
ATOM 3991 N N . SER C 1 76 ? 139.083 -17.433 54.683 1.00 35.36 76 SER A N 1
ATOM 3992 C CA . SER C 1 76 ? 137.929 -17.799 53.875 1.00 33.88 76 SER A CA 1
ATOM 3993 C C . SER C 1 76 ? 136.607 -17.419 54.530 1.00 31.26 76 SER A C 1
ATOM 3994 O O . SER C 1 76 ? 135.546 -17.751 54.023 1.00 29.92 76 SER A O 1
ATOM 3997 N N . SER C 1 77 ? 136.675 -16.763 55.679 1.00 30.47 77 SER A N 1
ATOM 3998 C CA . SER C 1 77 ? 135.479 -16.380 56.445 1.00 28.41 77 SER A CA 1
ATOM 3999 C C . SER C 1 77 ? 134.530 -17.555 56.605 1.00 27.40 77 SER A C 1
ATOM 4000 O O . SER C 1 77 ? 133.315 -17.423 56.410 1.00 25.13 77 SER A O 1
ATOM 4003 N N . THR C 1 78 ? 135.085 -18.705 57.003 1.00 25.96 78 THR A N 1
ATOM 4004 C CA . THR C 1 78 ? 134.288 -19.923 57.136 1.00 24.85 78 THR A CA 1
ATOM 4005 C C . THR C 1 78 ? 134.479 -20.502 58.537 1.00 23.55 78 THR A C 1
ATOM 4006 O O . THR C 1 78 ? 135.612 -20.641 59.007 1.00 24.48 78 THR A O 1
ATOM 4010 N N . ALA C 1 79 ? 133.359 -20.816 59.184 1.00 22.63 79 ALA A N 1
ATOM 4011 C CA . ALA C 1 79 ? 133.343 -21.539 60.449 1.00 21.89 79 ALA A CA 1
ATOM 4012 C C . ALA C 1 79 ? 133.019 -23.024 60.150 1.00 22.09 79 ALA A C 1
ATOM 4013 O O . ALA C 1 79 ? 132.256 -23.332 59.230 1.00 22.28 79 ALA A O 1
ATOM 4015 N N . TYR C 1 80 ? 133.579 -23.908 60.959 1.00 22.50 80 TYR A N 1
ATOM 4016 C CA . TYR C 1 80 ? 133.386 -25.342 60.814 1.00 24.02 80 TYR A CA 1
ATOM 4017 C C . TYR C 1 80 ? 133.018 -25.994 62.124 1.00 22.49 80 TYR A C 1
ATOM 4018 O O . TYR C 1 80 ? 133.416 -25.538 63.214 1.00 21.01 80 TYR A O 1
ATOM 4027 N N . MET C 1 81 ? 132.250 -27.082 62.011 1.00 22.78 81 MET A N 1
ATOM 4028 C CA . MET C 1 81 ? 131.947 -27.928 63.163 1.00 21.84 81 MET A CA 1
ATOM 4029 C C . MET C 1 81 ? 132.111 -29.371 62.782 1.00 22.10 81 MET A C 1
ATOM 4030 O O . MET C 1 81 ? 131.438 -29.848 61.874 1.00 22.00 81 MET A O 1
ATOM 4035 N N . GLN C 1 82 ? 133.016 -30.049 63.467 1.00 22.76 82 GLN A N 1
ATOM 4036 C CA . GLN C 1 82 ? 133.193 -31.473 63.279 1.00 25.07 82 GLN A CA 1
ATOM 4037 C C . GLN C 1 82 ? 132.356 -32.210 64.308 1.00 24.14 82 GLN A C 1
ATOM 4038 O O . GLN C 1 82 ? 132.430 -31.901 65.500 1.00 24.66 82 GLN A O 1
ATOM 4044 N N . LEU C 1 83 ? 131.586 -33.191 63.853 1.00 23.19 83 LEU A N 1
ATOM 4045 C CA . LEU C 1 83 ? 130.924 -34.132 64.757 1.00 23.45 83 LEU A CA 1
ATOM 4046 C C . LEU C 1 83 ? 131.596 -35.486 64.643 1.00 23.56 83 LEU A C 1
ATOM 4047 O O . LEU C 1 83 ? 131.672 -36.046 63.552 1.00 24.58 83 LEU A O 1
ATOM 4052 N N . SER C 1 84 ? 132.126 -35.990 65.748 1.00 23.10 84 SER A N 1
ATOM 4053 C CA . SER C 1 84 ? 132.928 -37.203 65.733 1.00 25.35 84 SER A CA 1
ATOM 4054 C C . SER C 1 84 ? 132.211 -38.384 66.425 1.00 24.87 84 SER A C 1
ATOM 4055 O O . SER C 1 84 ? 131.202 -38.186 67.105 1.00 22.24 84 SER A O 1
ATOM 4058 N N . ARG C 1 85 ? 132.735 -39.591 66.215 1.00 25.91 85 ARG A N 1
ATOM 4059 C CA . ARG C 1 85 ? 132.177 -40.818 66.831 1.00 28.25 85 ARG A CA 1
ATOM 4060 C C . ARG C 1 85 ? 130.673 -40.880 66.633 1.00 25.59 85 ARG A C 1
ATOM 4061 O O . ARG C 1 85 ? 129.898 -40.977 67.588 1.00 24.81 85 ARG A O 1
ATOM 4069 N N . LEU C 1 86 ? 130.266 -40.773 65.380 1.00 23.93 86 LEU A N 1
ATOM 4070 C CA . LEU C 1 86 ? 128.855 -40.553 65.064 1.00 23.35 86 LEU A CA 1
ATOM 4071 C C . LEU C 1 86 ? 127.971 -41.708 65.553 1.00 24.34 86 LEU A C 1
ATOM 4072 O O . LEU C 1 86 ? 128.358 -42.872 65.429 1.00 24.70 86 LEU A O 1
ATOM 4077 N N . THR C 1 87 ? 126.810 -41.367 66.119 1.00 23.68 87 THR A N 1
ATOM 4078 C CA . THR C 1 87 ? 125.752 -42.342 66.410 1.00 24.07 87 THR A CA 1
ATOM 4079 C C . THR C 1 87 ? 124.472 -41.869 65.746 1.00 24.04 87 THR A C 1
ATOM 4080 O O . THR C 1 87 ? 124.382 -40.745 65.209 1.00 21.53 87 THR A O 1
ATOM 4084 N N . TYR C 1 88 ? 123.455 -42.721 65.775 1.00 24.77 88 TYR A N 1
ATOM 4085 C CA . TYR C 1 88 ? 122.199 -42.379 65.138 1.00 25.46 88 TYR A CA 1
ATOM 4086 C C . TYR C 1 88 ? 121.548 -41.149 65.790 1.00 24.65 88 TYR A C 1
ATOM 4087 O O . TYR C 1 88 ? 120.808 -40.432 65.127 1.00 24.22 88 TYR A O 1
ATOM 4096 N N . GLU C 1 89 ? 121.872 -40.905 67.055 1.00 25.71 89 GLU A N 1
ATOM 4097 C CA . GLU C 1 89 ? 121.362 -39.747 67.766 1.00 28.18 89 GLU A CA 1
ATOM 4098 C C . GLU C 1 89 ? 121.883 -38.433 67.163 1.00 25.33 89 GLU A C 1
ATOM 4099 O O . GLU C 1 89 ? 121.328 -37.373 67.428 1.00 23.08 89 GLU A O 1
ATOM 4105 N N . ASP C 1 90 ? 122.981 -38.505 66.423 1.00 22.97 90 ASP A N 1
ATOM 4106 C CA . ASP C 1 90 ? 123.563 -37.317 65.805 1.00 22.33 90 ASP A CA 1
ATOM 4107 C C . ASP C 1 90 ? 122.877 -36.939 64.492 1.00 21.02 90 ASP A C 1
ATOM 4108 O O . ASP C 1 90 ? 123.075 -35.828 64.011 1.00 20.86 90 ASP A O 1
ATOM 4113 N N . SER C 1 91 ? 122.072 -37.839 63.922 1.00 20.08 91 SER A N 1
ATOM 4114 C CA . SER C 1 91 ? 121.259 -37.491 62.769 1.00 20.12 91 SER A CA 1
ATOM 4115 C C . SER C 1 91 ? 120.291 -36.352 63.140 1.00 21.08 91 SER A C 1
ATOM 4116 O O . SER C 1 91 ? 119.552 -36.459 64.105 1.00 21.14 91 SER A O 1
ATOM 4119 N N . SER C 1 92 ? 120.329 -35.263 62.375 1.00 20.25 92 SER A N 1
ATOM 4120 C CA . SER C 1 92 ? 119.577 -34.033 62.683 1.00 20.82 92 SER A CA 1
ATOM 4121 C C . SER C 1 92 ? 119.895 -32.949 61.657 1.00 20.01 92 SER A C 1
ATOM 4122 O O . SER C 1 92 ? 120.859 -33.073 60.869 1.00 19.55 92 SER A O 1
ATOM 4125 N N . VAL C 1 93 ? 119.106 -31.867 61.701 1.00 19.21 93 VAL A N 1
ATOM 4126 C CA . VAL C 1 93 ? 119.476 -30.611 61.047 1.00 20.12 93 VAL A CA 1
ATOM 4127 C C . VAL C 1 93 ? 120.327 -29.769 61.996 1.00 19.58 93 VAL A C 1
ATOM 4128 O O . VAL C 1 93 ? 120.058 -29.701 63.195 1.00 19.73 93 VAL A O 1
ATOM 4132 N N . TYR C 1 94 ? 121.417 -29.211 61.489 1.00 18.32 94 TYR A N 1
ATOM 4133 C CA . TYR C 1 94 ? 122.274 -28.348 62.288 1.00 18.42 94 TYR A CA 1
ATOM 4134 C C . TYR C 1 94 ? 122.330 -26.972 61.619 1.00 19.11 94 TYR A C 1
ATOM 4135 O O . TYR C 1 94 ? 122.572 -26.882 60.400 1.00 19.54 94 TYR A O 1
ATOM 4144 N N . TYR C 1 95 ? 122.146 -25.932 62.422 1.00 18.48 95 TYR A N 1
ATOM 4145 C CA . TYR C 1 95 ? 122.287 -24.546 61.945 1.00 18.86 95 TYR A CA 1
ATOM 4146 C C . TYR C 1 95 ? 123.528 -23.919 62.533 1.00 20.77 95 TYR A C 1
ATOM 4147 O O . TYR C 1 95 ? 123.868 -24.166 63.696 1.00 19.59 95 TYR A O 1
ATOM 4156 N N . CYS C 1 96 ? 124.203 -23.086 61.737 1.00 20.49 96 CYS A N 1
ATOM 4157 C CA . CYS C 1 96 ? 125.085 -22.075 62.310 1.00 21.37 96 CYS A CA 1
ATOM 4158 C C . CYS C 1 96 ? 124.286 -20.786 62.390 1.00 20.66 96 CYS A C 1
ATOM 4159 O O . CYS C 1 96 ? 123.292 -20.607 61.670 1.00 21.69 96 CYS A O 1
ATOM 4162 N N . ALA C 1 97 ? 124.686 -19.890 63.286 1.00 18.85 97 ALA A N 1
ATOM 4163 C CA . ALA C 1 97 ? 123.965 -18.640 63.445 1.00 18.96 97 ALA A CA 1
ATOM 4164 C C . ALA C 1 97 ? 124.883 -17.576 63.941 1.00 19.02 97 ALA A C 1
ATOM 4165 O O . ALA C 1 97 ? 125.759 -17.839 64.789 1.00 19.03 97 ALA A O 1
ATOM 4167 N N . ARG C 1 98 ? 124.675 -16.365 63.449 1.00 18.72 98 ARG A N 1
ATOM 4168 C CA . ARG C 1 98 ? 125.456 -15.231 63.917 1.00 19.54 98 ARG A CA 1
ATOM 4169 C C . ARG C 1 98 ? 124.820 -14.736 65.200 1.00 19.63 98 ARG A C 1
ATOM 4170 O O . ARG C 1 98 ? 123.677 -14.342 65.198 1.00 20.56 98 ARG A O 1
ATOM 4178 N N . GLY C 1 99 ? 125.584 -14.721 66.283 1.00 20.20 99 GLY A N 1
ATOM 4179 C CA . GLY C 1 99 ? 125.016 -14.495 67.582 1.00 20.51 99 GLY A CA 1
ATOM 4180 C C . GLY C 1 99 ? 125.772 -13.508 68.420 1.00 21.01 99 GLY A C 1
ATOM 4181 O O . GLY C 1 99 ? 126.233 -13.834 69.532 1.00 20.82 99 GLY A O 1
ATOM 4182 N N . GLY C 1 100 ? 125.864 -12.285 67.895 1.00 20.38 100 GLY A N 1
ATOM 4183 C CA . GLY C 1 100 ? 126.303 -11.151 68.702 1.00 19.63 100 GLY A CA 1
ATOM 4184 C C . GLY C 1 100 ? 127.558 -10.463 68.195 1.00 20.19 100 GLY A C 1
ATOM 4185 O O . GLY C 1 100 ? 128.590 -11.087 68.000 1.00 20.28 100 GLY A O 1
ATOM 4186 N N . PHE C 1 101 ? 127.426 -9.178 67.927 1.00 21.21 101 PHE A N 1
ATOM 4187 C CA . PHE C 1 101 ? 128.541 -8.290 67.648 1.00 21.80 101 PHE A CA 1
ATOM 4188 C C . PHE C 1 101 ? 129.274 -8.131 68.963 1.00 22.20 101 PHE A C 1
ATOM 4189 O O . PHE C 1 101 ? 128.654 -7.805 69.963 1.00 21.65 101 PHE A O 1
ATOM 4197 N N . PHE C 1 102 ? 130.586 -8.344 68.949 1.00 22.62 102 PHE A N 1
ATOM 4198 C CA . PHE C 1 102 ? 131.359 -8.336 70.195 1.00 22.75 102 PHE A CA 1
ATOM 4199 C C . PHE C 1 102 ? 131.202 -7.038 70.978 1.00 23.52 102 PHE A C 1
ATOM 4200 O O . PHE C 1 102 ? 131.189 -7.071 72.198 1.00 24.46 102 PHE A O 1
ATOM 4208 N N . TYR C 1 103 ? 131.085 -5.907 70.282 1.00 23.91 103 TYR A N 1
ATOM 4209 C CA . TYR C 1 103 ? 131.319 -4.598 70.882 1.00 25.30 103 TYR A CA 1
ATOM 4210 C C . TYR C 1 103 ? 130.056 -3.846 71.252 1.00 25.87 103 TYR A C 1
ATOM 4211 O O . TYR C 1 103 ? 130.113 -2.653 71.500 1.00 26.02 103 TYR A O 1
ATOM 4220 N N . ASP C 1 104 ? 128.913 -4.534 71.277 1.00 24.07 104 ASP A N 1
ATOM 4221 C CA . ASP C 1 104 ? 127.687 -3.925 71.769 1.00 25.34 104 ASP A CA 1
ATOM 4222 C C . ASP C 1 104 ? 126.847 -5.026 72.419 1.00 24.97 104 ASP A C 1
ATOM 4223 O O . ASP C 1 104 ? 126.232 -5.828 71.725 1.00 23.04 104 ASP A O 1
ATOM 4228 N N . TYR C 1 105 ? 126.803 -5.038 73.750 1.00 25.97 105 TYR A N 1
ATOM 4229 C CA . TYR C 1 105 ? 126.131 -6.126 74.457 1.00 27.06 105 TYR A CA 1
ATOM 4230 C C . TYR C 1 105 ? 124.594 -6.110 74.336 1.00 27.25 105 TYR A C 1
ATOM 4231 O O . TYR C 1 105 ? 123.948 -7.113 74.621 1.00 25.38 105 TYR A O 1
ATOM 4240 N N . ASP C 1 106 ? 124.013 -5.011 73.860 1.00 26.96 106 ASP A N 1
ATOM 4241 C CA . ASP C 1 106 ? 122.567 -4.960 73.629 1.00 28.73 106 ASP A CA 1
ATOM 4242 C C . ASP C 1 106 ? 122.086 -5.745 72.418 1.00 27.39 106 ASP A C 1
ATOM 4243 O O . ASP C 1 106 ? 120.904 -6.091 72.337 1.00 29.02 106 ASP A O 1
ATOM 4248 N N . VAL C 1 107 ? 122.995 -6.102 71.503 1.00 24.76 107 VAL A N 1
ATOM 4249 C CA . VAL C 1 107 ? 122.593 -6.806 70.281 1.00 23.76 107 VAL A CA 1
ATOM 4250 C C . VAL C 1 107 ? 123.162 -8.228 70.237 1.00 22.40 107 VAL A C 1
ATOM 4251 O O . VAL C 1 107 ? 123.429 -8.819 69.174 1.00 21.76 107 VAL A O 1
ATOM 4255 N N . TRP C 1 108 ? 123.340 -8.809 71.418 1.00 22.11 108 TRP A N 1
ATOM 4256 C CA . TRP C 1 108 ? 123.690 -10.217 71.506 1.00 21.81 108 TRP A CA 1
ATOM 4257 C C . TRP C 1 108 ? 122.426 -11.041 71.322 1.00 21.90 108 TRP A C 1
ATOM 4258 O O . TRP C 1 108 ? 121.636 -11.210 72.262 1.00 22.96 108 TRP A O 1
ATOM 4269 N N . TYR C 1 109 ? 122.230 -11.502 70.091 1.00 21.01 109 TYR A N 1
ATOM 4270 C CA . TYR C 1 109 ? 121.067 -12.287 69.686 1.00 21.10 109 TYR A CA 1
ATOM 4271 C C . TYR C 1 109 ? 121.387 -12.971 68.348 1.00 21.26 109 TYR A C 1
ATOM 4272 O O . TYR C 1 109 ? 122.416 -12.643 67.720 1.00 20.40 109 TYR A O 1
ATOM 4281 N N . PHE C 1 110 ? 120.535 -13.901 67.915 1.00 20.16 110 PHE A N 1
ATOM 4282 C CA . PHE C 1 110 ? 120.752 -14.615 66.663 1.00 20.65 110 PHE A CA 1
ATOM 4283 C C . PHE C 1 110 ? 120.052 -13.884 65.522 1.00 21.47 110 PHE A C 1
ATOM 4284 O O . PHE C 1 110 ? 118.897 -14.171 65.210 1.00 21.39 110 PHE A O 1
ATOM 4292 N N . ASP C 1 111 ? 120.735 -12.913 64.909 1.00 21.78 111 ASP A N 1
ATOM 4293 C CA . ASP C 1 111 ? 120.061 -12.104 63.906 1.00 23.25 111 ASP A CA 1
ATOM 4294 C C . ASP C 1 111 ? 120.110 -12.713 62.515 1.00 23.41 111 ASP A C 1
ATOM 4295 O O . ASP C 1 111 ? 119.280 -12.372 61.706 1.00 24.48 111 ASP A O 1
ATOM 4300 N N . VAL C 1 112 ? 121.062 -13.607 62.256 1.00 22.37 112 VAL A N 1
ATOM 4301 C CA . VAL C 1 112 ? 121.173 -14.276 60.973 1.00 23.83 112 VAL A CA 1
ATOM 4302 C C . VAL C 1 112 ? 121.425 -15.761 61.213 1.00 23.88 112 VAL A C 1
ATOM 4303 O O . VAL C 1 112 ? 122.354 -16.131 61.947 1.00 22.30 112 VAL A O 1
ATOM 4307 N N . TRP C 1 113 ? 120.579 -16.598 60.620 1.00 24.19 113 TRP A N 1
ATOM 4308 C CA . TRP C 1 113 ? 120.717 -18.052 60.691 1.00 23.68 113 TRP A CA 1
ATOM 4309 C C . TRP C 1 113 ? 121.163 -18.604 59.367 1.00 22.95 113 TRP A C 1
ATOM 4310 O O . TRP C 1 113 ? 120.765 -18.120 58.318 1.00 25.57 113 TRP A O 1
ATOM 4321 N N . GLY C 1 114 ? 122.042 -19.594 59.404 1.00 22.64 114 GLY A N 1
ATOM 4322 C CA . GLY C 1 114 ? 122.424 -20.309 58.203 1.00 22.84 114 GLY A CA 1
ATOM 4323 C C . GLY C 1 114 ? 121.291 -21.113 57.615 1.00 22.55 114 GLY A C 1
ATOM 4324 O O . GLY C 1 114 ? 120.193 -21.237 58.185 1.00 21.27 114 GLY A O 1
ATOM 4325 N N . THR C 1 115 ? 121.626 -21.651 56.463 1.00 23.28 115 THR A N 1
ATOM 4326 C CA . THR C 1 115 ? 120.687 -22.341 55.592 1.00 25.59 115 THR A CA 1
ATOM 4327 C C . THR C 1 115 ? 120.366 -23.755 56.102 1.00 24.20 115 THR A C 1
ATOM 4328 O O . THR C 1 115 ? 119.425 -24.361 55.637 1.00 25.99 115 THR A O 1
ATOM 4332 N N . GLY C 1 116 ? 121.169 -24.270 57.028 1.00 20.79 116 GLY A N 1
ATOM 4333 C CA . GLY C 1 116 ? 120.956 -25.571 57.668 1.00 22.19 116 GLY A CA 1
ATOM 4334 C C . GLY C 1 116 ? 121.615 -26.713 56.915 1.00 21.15 116 GLY A C 1
ATOM 4335 O O . GLY C 1 116 ? 121.657 -26.713 55.704 1.00 23.29 116 GLY A O 1
ATOM 4336 N N . THR C 1 117 ? 122.180 -27.667 57.638 1.00 21.30 117 THR A N 1
ATOM 4337 C CA . THR C 1 117 ? 122.735 -28.882 57.052 1.00 20.59 117 THR A CA 1
ATOM 4338 C C . THR C 1 117 ? 122.018 -30.101 57.634 1.00 20.86 117 THR A C 1
ATOM 4339 O O . THR C 1 117 ? 121.908 -30.231 58.860 1.00 22.46 117 THR A O 1
ATOM 4343 N N . THR C 1 118 ? 121.519 -30.978 56.773 1.00 20.20 118 THR A N 1
ATOM 4344 C CA . THR C 1 118 ? 120.951 -32.250 57.225 1.00 20.41 118 THR A CA 1
ATOM 4345 C C . THR C 1 118 ? 122.033 -33.320 57.329 1.00 19.52 118 THR A C 1
ATOM 4346 O O . THR C 1 118 ? 122.602 -33.740 56.307 1.00 21.66 118 THR A O 1
ATOM 4350 N N . VAL C 1 119 ? 122.352 -33.703 58.558 1.00 18.31 119 VAL A N 1
ATOM 4351 C CA . VAL C 1 119 ? 123.298 -34.762 58.838 1.00 18.89 119 VAL A CA 1
ATOM 4352 C C . VAL C 1 119 ? 122.569 -36.106 58.998 1.00 19.51 119 VAL A C 1
ATOM 4353 O O . VAL C 1 119 ? 121.636 -36.236 59.799 1.00 18.55 119 VAL A O 1
ATOM 4357 N N . THR C 1 120 ? 122.982 -37.083 58.203 1.00 18.93 120 THR A N 1
ATOM 4358 C CA . THR C 1 120 ? 122.460 -38.428 58.294 1.00 19.78 120 THR A CA 1
ATOM 4359 C C . THR C 1 120 ? 123.585 -39.411 58.656 1.00 20.06 120 THR A C 1
ATOM 4360 O O . THR C 1 120 ? 124.646 -39.451 57.996 1.00 20.82 120 THR A O 1
ATOM 4364 N N . VAL C 1 121 ? 123.360 -40.171 59.717 1.00 19.08 121 VAL A N 1
ATOM 4365 C CA . VAL C 1 121 ? 124.283 -41.227 60.123 1.00 20.36 121 VAL A CA 1
ATOM 4366 C C . VAL C 1 121 ? 123.738 -42.552 59.645 1.00 21.28 121 VAL A C 1
ATOM 4367 O O . VAL C 1 121 ? 122.719 -43.027 60.151 1.00 21.86 121 VAL A O 1
ATOM 4371 N N . SER C 1 122 ? 124.414 -43.135 58.659 1.00 20.77 122 SER A N 1
ATOM 4372 C CA . SER C 1 122 ? 123.949 -44.341 58.033 1.00 21.82 122 SER A CA 1
ATOM 4373 C C . SER C 1 122 ? 125.070 -44.967 57.231 1.00 22.84 122 SER A C 1
ATOM 4374 O O . SER C 1 122 ? 126.002 -44.274 56.815 1.00 22.91 122 SER A O 1
ATOM 4377 N N . SER C 1 123 ? 124.976 -46.268 57.002 1.00 24.00 123 SER A N 1
ATOM 4378 C CA . SER C 1 123 ? 125.960 -46.974 56.213 1.00 24.65 123 SER A CA 1
ATOM 4379 C C . SER C 1 123 ? 125.578 -46.944 54.725 1.00 25.74 123 SER A C 1
ATOM 4380 O O . SER C 1 123 ? 126.368 -47.346 53.871 1.00 26.55 123 SER A O 1
ATOM 4383 N N . ALA C 1 124 ? 124.354 -46.547 54.424 1.00 25.59 124 ALA A N 1
ATOM 4384 C CA . ALA C 1 124 ? 123.876 -46.533 53.048 1.00 27.25 124 ALA A CA 1
ATOM 4385 C C . ALA C 1 124 ? 124.578 -45.454 52.215 1.00 27.71 124 ALA A C 1
ATOM 4386 O O . ALA C 1 124 ? 125.127 -44.486 52.746 1.00 26.00 124 ALA A O 1
ATOM 4388 N N . LYS C 1 125 ? 124.657 -45.675 50.915 1.00 29.41 125 LYS A N 1
ATOM 4389 C CA . LYS C 1 125 ? 125.424 -44.757 50.079 1.00 32.01 125 LYS A CA 1
ATOM 4390 C C . LYS C 1 125 ? 124.518 -43.687 49.485 1.00 30.66 125 LYS A C 1
ATOM 4391 O O . LYS C 1 125 ? 123.308 -43.819 49.523 1.00 30.36 125 LYS A O 1
ATOM 4397 N N . THR C 1 126 ? 125.125 -42.632 48.958 1.00 29.81 126 THR A N 1
ATOM 4398 C CA . THR C 1 126 ? 124.386 -41.559 48.316 1.00 28.84 126 THR A CA 1
ATOM 4399 C C . THR C 1 126 ? 123.789 -42.062 47.010 1.00 29.41 126 THR A C 1
ATOM 4400 O O . THR C 1 126 ? 124.478 -42.700 46.225 1.00 29.77 126 THR A O 1
ATOM 4404 N N . THR C 1 127 ? 122.498 -41.836 46.821 1.00 28.94 127 THR A N 1
ATOM 4405 C CA . THR C 1 127 ? 121.782 -42.209 45.585 1.00 30.61 127 THR A CA 1
ATOM 4406 C C .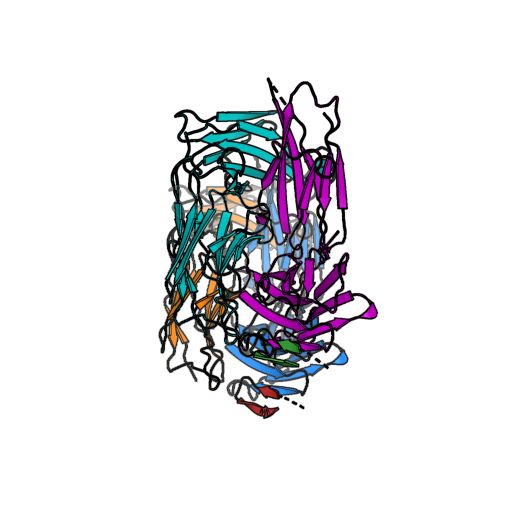 THR C 1 127 ? 120.987 -40.983 45.123 1.00 28.37 127 THR A C 1
ATOM 4407 O O . THR C 1 127 ? 120.156 -40.491 45.871 1.00 25.39 127 THR A O 1
ATOM 4411 N N . PRO C 1 128 ? 121.259 -40.461 43.908 1.00 28.48 128 PRO A N 1
ATOM 4412 C CA . PRO C 1 128 ? 120.462 -39.332 43.424 1.00 28.57 128 PRO A CA 1
ATOM 4413 C C . PRO C 1 128 ? 119.043 -39.760 43.019 1.00 28.90 128 PRO A C 1
ATOM 4414 O O . PRO C 1 128 ? 118.811 -40.911 42.722 1.00 27.86 128 PRO A O 1
ATOM 4418 N N . PRO C 1 129 ? 118.088 -38.817 42.998 1.00 29.47 129 PRO A N 1
ATOM 4419 C CA . PRO C 1 129 ? 116.697 -39.206 42.734 1.00 30.02 129 PRO A CA 1
ATOM 4420 C C . PRO C 1 129 ? 116.407 -39.428 41.272 1.00 30.45 129 PRO A C 1
ATOM 4421 O O . PRO C 1 129 ? 117.074 -38.868 40.443 1.00 31.46 129 PRO A O 1
ATOM 4425 N N . SER C 1 130 ? 115.421 -40.256 40.974 1.00 31.81 130 SER A N 1
ATOM 4426 C CA . SER C 1 130 ? 114.790 -40.259 39.664 1.00 32.84 130 SER A CA 1
ATOM 4427 C C . SER C 1 130 ? 113.654 -39.269 39.773 1.00 32.93 130 SER A C 1
ATOM 4428 O O . SER C 1 130 ? 112.967 -39.228 40.792 1.00 32.70 130 SER A O 1
ATOM 4431 N N . VAL C 1 131 ? 113.468 -38.456 38.741 1.00 32.73 131 VAL A N 1
ATOM 4432 C CA . VAL C 1 131 ? 112.425 -37.447 38.746 1.00 32.89 131 VAL A CA 1
ATOM 4433 C C . VAL C 1 131 ? 111.447 -37.730 37.589 1.00 34.68 131 VAL A C 1
ATOM 4434 O O . VAL C 1 131 ? 111.842 -37.759 36.416 1.00 36.03 131 VAL A O 1
ATOM 4438 N N . TYR C 1 132 ? 110.189 -37.998 37.926 1.00 34.53 132 TYR A N 1
ATOM 4439 C CA . TYR C 1 132 ? 109.196 -38.391 36.952 1.00 36.33 132 TYR A CA 1
ATOM 4440 C C . TYR C 1 132 ? 108.102 -37.317 36.873 1.00 37.18 132 TYR A C 1
ATOM 4441 O O . TYR C 1 132 ? 107.582 -36.865 37.896 1.00 35.59 132 TYR A O 1
ATOM 4450 N N . PRO C 1 133 ? 107.738 -36.929 35.653 1.00 38.80 133 PRO A N 1
ATOM 4451 C CA . PRO C 1 133 ? 106.695 -35.933 35.501 1.00 40.67 133 PRO A CA 1
ATOM 4452 C C . PRO C 1 133 ? 105.311 -36.536 35.751 1.00 41.24 133 PRO A C 1
ATOM 4453 O O . PRO C 1 133 ? 105.075 -37.694 35.435 1.00 42.67 133 PRO A O 1
ATOM 4457 N N . LEU C 1 134 ? 104.407 -35.741 36.311 1.00 41.83 134 LEU A N 1
ATOM 4458 C CA . LEU C 1 134 ? 103.024 -36.156 36.522 1.00 43.34 134 LEU A CA 1
ATOM 4459 C C . LEU C 1 134 ? 102.128 -35.225 35.709 1.00 45.45 134 LEU A C 1
ATOM 4460 O O . LEU C 1 134 ? 101.934 -34.065 36.063 1.00 45.54 134 LEU A O 1
ATOM 4465 N N . ALA C 1 135 ? 101.614 -35.737 34.607 1.00 48.07 135 ALA A N 1
ATOM 4466 C CA . ALA C 1 135 ? 100.753 -34.972 33.719 1.00 51.04 135 ALA A CA 1
ATOM 4467 C C . ALA C 1 135 ? 99.361 -35.573 33.707 1.00 53.32 135 ALA A C 1
ATOM 4468 O O . ALA C 1 135 ? 99.212 -36.784 33.823 1.00 53.37 135 ALA A O 1
ATOM 4470 N N . PRO C 1 136 ? 98.331 -34.731 33.544 1.00 56.75 136 PRO A N 1
ATOM 4471 C CA . PRO C 1 136 ? 96.993 -35.255 33.297 1.00 59.55 136 PRO A CA 1
ATOM 4472 C C . PRO C 1 136 ? 96.867 -35.781 31.872 1.00 62.18 136 PRO A C 1
ATOM 4473 O O . PRO C 1 136 ? 97.003 -36.982 31.668 1.00 63.41 136 PRO A O 1
ATOM 4477 N N . ASN C 1 143 ? 88.958 -27.860 34.780 1.00 95.83 143 ASN A N 1
ATOM 4478 C CA . ASN C 1 143 ? 88.332 -26.775 34.032 1.00 97.75 143 ASN A CA 1
ATOM 4479 C C . ASN C 1 143 ? 89.205 -25.517 34.028 1.00 94.31 143 ASN A C 1
ATOM 4480 O O . ASN C 1 143 ? 90.147 -25.442 33.246 1.00 93.87 143 ASN A O 1
ATOM 4485 N N . SER C 1 144 ? 88.911 -24.542 34.889 1.00 91.77 144 SER A N 1
ATOM 4486 C CA . SER C 1 144 ? 89.656 -23.294 34.903 1.00 88.85 144 SER A CA 1
ATOM 4487 C C . SER C 1 144 ? 91.090 -23.479 35.416 1.00 83.26 144 SER A C 1
ATOM 4488 O O . SER C 1 144 ? 91.982 -22.727 35.022 1.00 83.25 144 SER A O 1
ATOM 4491 N N . MET C 1 145 ? 91.321 -24.480 36.271 1.00 78.78 145 MET A N 1
ATOM 4492 C CA A MET C 1 145 ? 92.651 -24.760 36.807 0.50 74.13 145 MET A CA 1
ATOM 4493 C CA B MET C 1 145 ? 92.666 -24.748 36.780 0.50 73.59 145 MET A CA 1
ATOM 4494 C C . MET C 1 145 ? 93.099 -26.172 36.449 1.00 70.94 145 MET A C 1
ATOM 4495 O O . MET C 1 145 ? 92.273 -27.050 36.189 1.00 71.98 145 MET A O 1
ATOM 4504 N N . VAL C 1 146 ? 94.406 -26.389 36.437 1.00 48.31 146 VAL A N 1
ATOM 4505 C CA . VAL C 1 146 ? 94.980 -27.717 36.190 1.00 46.07 146 VAL A CA 1
ATOM 4506 C C . VAL C 1 146 ? 96.141 -27.975 37.152 1.00 43.09 146 VAL A C 1
ATOM 4507 O O . VAL C 1 146 ? 96.976 -27.103 37.383 1.00 41.52 146 VAL A O 1
ATOM 4511 N N . THR C 1 147 ? 96.176 -29.185 37.700 1.00 40.84 147 THR A N 1
ATOM 4512 C CA . THR C 1 147 ? 97.213 -29.584 38.633 1.00 38.81 147 THR A CA 1
ATOM 4513 C C . THR C 1 147 ? 98.215 -30.510 37.943 1.00 38.53 147 THR A C 1
ATOM 4514 O O . THR C 1 147 ? 97.827 -31.476 37.286 1.00 38.79 147 THR A O 1
ATOM 4518 N N . LEU C 1 148 ? 99.494 -30.177 38.097 1.00 38.01 148 LEU A N 1
ATOM 4519 C CA . LEU C 1 148 ? 100.611 -30.958 37.589 1.00 37.93 148 LEU A CA 1
ATOM 4520 C C . LEU C 1 148 ? 101.459 -31.377 38.777 1.00 36.33 148 LEU A C 1
ATOM 4521 O O . LEU C 1 148 ? 101.261 -30.895 39.892 1.00 34.83 148 LEU A O 1
ATOM 4526 N N . GLY C 1 149 ? 102.409 -32.280 38.550 1.00 35.94 149 GLY A N 1
ATOM 4527 C CA . GLY C 1 149 ? 103.287 -32.720 39.639 1.00 34.81 149 GLY A CA 1
ATOM 4528 C C . GLY C 1 149 ? 104.590 -33.332 39.169 1.00 35.19 149 GLY A C 1
ATOM 4529 O O . GLY C 1 149 ? 104.787 -33.553 37.976 1.00 34.67 149 GLY A O 1
ATOM 4530 N N . CYS C 1 150 ? 105.470 -33.589 40.137 1.00 35.07 150 CYS A N 1
ATOM 4531 C CA . CYS C 1 150 ? 106.717 -34.309 39.940 1.00 36.16 150 CYS A CA 1
ATOM 4532 C C . CYS C 1 150 ? 106.852 -35.340 41.060 1.00 33.15 150 CYS A C 1
ATOM 4533 O O . CYS C 1 150 ? 106.600 -35.029 42.225 1.00 31.01 150 CYS A O 1
ATOM 4536 N N . LEU C 1 151 ? 107.228 -36.557 40.682 1.00 31.59 151 LEU A N 1
ATOM 4537 C CA . LEU C 1 151 ? 107.519 -37.609 41.628 1.00 31.00 151 LEU A CA 1
ATOM 4538 C C . LEU C 1 151 ? 109.034 -37.766 41.714 1.00 30.47 151 LEU A C 1
ATOM 4539 O O . LEU C 1 151 ? 109.730 -37.905 40.701 1.00 30.14 151 LEU A O 1
ATOM 4544 N N . VAL C 1 152 ? 109.546 -37.688 42.932 1.00 29.50 152 VAL A N 1
ATOM 4545 C CA . VAL C 1 152 ? 110.974 -37.682 43.184 1.00 29.46 152 VAL A CA 1
ATOM 4546 C C . VAL C 1 152 ? 111.260 -38.959 43.951 1.00 30.06 152 VAL A C 1
ATOM 4547 O O . VAL C 1 152 ? 111.019 -39.031 45.154 1.00 29.99 152 VAL A O 1
ATOM 4551 N N . LYS C 1 153 ? 111.777 -39.958 43.254 1.00 30.60 153 LYS A N 1
ATOM 4552 C CA . LYS C 1 153 ? 111.795 -41.308 43.778 1.00 32.88 153 LYS A CA 1
ATOM 4553 C C . LYS C 1 153 ? 113.205 -41.864 43.935 1.00 32.26 153 LYS A C 1
ATOM 4554 O O . LYS C 1 153 ? 114.085 -41.639 43.088 1.00 32.96 153 LYS A O 1
ATOM 4560 N N . GLY C 1 154 ? 113.419 -42.551 45.051 1.00 32.18 154 GLY A N 1
ATOM 4561 C CA . GLY C 1 154 ? 114.573 -43.407 45.213 1.00 32.30 154 GLY A CA 1
ATOM 4562 C C . GLY C 1 154 ? 115.880 -42.690 45.476 1.00 31.00 154 GLY A C 1
ATOM 4563 O O . GLY C 1 154 ? 116.921 -43.072 44.929 1.00 31.81 154 GLY A O 1
ATOM 4564 N N . TYR C 1 155 ? 115.855 -41.683 46.345 1.00 28.96 155 TYR A N 1
ATOM 4565 C CA . TYR C 1 155 ? 117.080 -40.947 46.705 1.00 27.27 155 TYR A CA 1
ATOM 4566 C C . TYR C 1 155 ? 117.505 -41.190 48.147 1.00 26.28 155 TYR A C 1
ATOM 4567 O O . TYR C 1 155 ? 116.710 -41.628 48.988 1.00 26.52 155 TYR A O 1
ATOM 4576 N N . PHE C 1 156 ? 118.778 -40.933 48.409 1.00 25.26 156 PHE A N 1
ATOM 4577 C CA . PHE C 1 156 ? 119.313 -41.000 49.771 1.00 24.48 156 PHE A CA 1
ATOM 4578 C C . PHE C 1 156 ? 120.591 -40.195 49.800 1.00 24.29 156 PHE A C 1
ATOM 4579 O O . PHE C 1 156 ? 121.342 -40.242 48.833 1.00 24.42 156 PHE A O 1
ATOM 4587 N N . PRO C 1 157 ? 120.850 -39.448 50.900 1.00 23.70 157 PRO A N 1
ATOM 4588 C CA . PRO C 1 157 ? 119.985 -39.197 52.047 1.00 23.52 157 PRO A CA 1
ATOM 4589 C C . PRO C 1 157 ? 119.113 -37.968 51.790 1.00 22.98 157 PRO A C 1
ATOM 4590 O O . PRO C 1 157 ? 119.127 -37.411 50.688 1.00 22.70 157 PRO A O 1
ATOM 4594 N N . GLU C 1 158 ? 118.412 -37.499 52.821 1.00 23.58 158 GLU A N 1
ATOM 4595 C CA . GLU C 1 158 ? 117.716 -36.220 52.741 1.00 24.28 158 GLU A CA 1
ATOM 4596 C C . GLU C 1 158 ? 118.732 -35.089 52.706 1.00 24.34 158 GLU A C 1
ATOM 4597 O O . GLU C 1 158 ? 119.856 -35.276 53.164 1.00 24.78 158 GLU A O 1
ATOM 4603 N N . PRO C 1 159 ? 118.330 -33.894 52.214 1.00 24.47 159 PRO A N 1
ATOM 4604 C CA . PRO C 1 159 ? 117.024 -33.581 51.681 1.00 25.01 159 PRO A CA 1
ATOM 4605 C C . PRO C 1 159 ? 117.040 -33.454 50.160 1.00 26.01 159 PRO A C 1
ATOM 4606 O O . PRO C 1 159 ? 118.089 -33.607 49.536 1.00 25.55 159 PRO A O 1
ATOM 4610 N N . VAL C 1 160 ? 115.873 -33.185 49.588 1.00 26.49 160 VAL A N 1
ATOM 4611 C CA . VAL C 1 160 ? 115.782 -32.611 48.267 1.00 28.20 160 VAL A CA 1
ATOM 4612 C C . VAL C 1 160 ? 114.987 -31.312 48.383 1.00 28.65 160 VAL A C 1
ATOM 4613 O O . VAL C 1 160 ? 114.133 -31.181 49.256 1.00 28.20 160 VAL A O 1
ATOM 4617 N N . THR C 1 161 ? 115.256 -30.365 47.507 1.00 30.03 161 THR A N 1
ATOM 4618 C CA . THR C 1 161 ? 114.426 -29.161 47.427 1.00 32.29 161 THR A CA 1
ATOM 4619 C C . THR C 1 161 ? 113.802 -29.119 46.041 1.00 32.67 161 THR A C 1
ATOM 4620 O O . THR C 1 161 ? 114.446 -29.438 45.047 1.00 33.53 161 THR A O 1
ATOM 4624 N N . VAL C 1 162 ? 112.535 -28.733 45.977 1.00 32.83 162 VAL A N 1
ATOM 4625 C CA . VAL C 1 162 ? 111.804 -28.689 44.722 1.00 32.95 162 VAL A CA 1
ATOM 4626 C C . VAL C 1 162 ? 111.337 -27.265 44.502 1.00 34.09 162 VAL A C 1
ATOM 4627 O O . VAL C 1 162 ? 110.756 -26.669 45.403 1.00 33.80 162 VAL A O 1
ATOM 4631 N N . THR C 1 163 ? 111.609 -26.717 43.322 1.00 34.83 163 THR A N 1
ATOM 4632 C CA . THR C 1 163 ? 110.979 -25.486 42.879 1.00 36.71 163 THR A CA 1
ATOM 4633 C C . THR C 1 163 ? 110.314 -25.741 41.529 1.00 36.48 163 THR A C 1
ATOM 4634 O O . THR C 1 163 ? 110.504 -26.796 40.915 1.00 35.36 163 THR A O 1
ATOM 4638 N N . TRP C 1 164 ? 109.530 -24.769 41.075 1.00 37.47 164 TRP A N 1
ATOM 4639 C CA . TRP C 1 164 ? 108.878 -24.853 39.771 1.00 38.77 164 TRP A CA 1
ATOM 4640 C C . TRP C 1 164 ? 109.231 -23.626 38.939 1.00 42.04 164 TRP A C 1
ATOM 4641 O O . TRP C 1 164 ? 109.206 -22.481 39.439 1.00 42.94 164 TRP A O 1
ATOM 4652 N N . ASN C 1 165 ? 109.570 -23.863 37.672 1.00 44.11 165 ASN A N 1
ATOM 4653 C CA . ASN C 1 165 ? 110.056 -22.803 36.790 1.00 46.86 165 ASN A CA 1
ATOM 4654 C C . ASN C 1 165 ? 111.102 -21.943 37.493 1.00 48.60 165 ASN A C 1
ATOM 4655 O O . ASN C 1 165 ? 111.047 -20.706 37.477 1.00 50.48 165 ASN A O 1
ATOM 4660 N N . SER C 1 166 ? 112.068 -22.626 38.102 1.00 47.98 166 SER A N 1
ATOM 4661 C CA . SER C 1 166 ? 113.192 -21.989 38.791 1.00 50.17 166 SER A CA 1
ATOM 4662 C C . SER C 1 166 ? 112.787 -21.007 39.884 1.00 51.53 166 SER A C 1
ATOM 4663 O O . SER C 1 166 ? 113.478 -20.027 40.120 1.00 54.40 166 SER A O 1
ATOM 4666 N N . GLY C 1 167 ? 111.674 -21.271 40.556 1.00 50.99 167 GLY A N 1
ATOM 4667 C CA . GLY C 1 167 ? 111.225 -20.421 41.649 1.00 51.72 167 GLY A CA 1
ATOM 4668 C C . GLY C 1 167 ? 110.224 -19.358 41.249 1.00 54.79 167 GLY A C 1
ATOM 4669 O O . GLY C 1 167 ? 109.606 -18.739 42.114 1.00 57.06 167 GLY A O 1
ATOM 4670 N N . SER C 1 168 ? 110.042 -19.132 39.952 1.00 56.97 168 SER A N 1
ATOM 4671 C CA . SER C 1 168 ? 109.102 -18.121 39.505 1.00 59.13 168 SER A CA 1
ATOM 4672 C C . SER C 1 168 ? 107.636 -18.562 39.656 1.00 57.14 168 SER A C 1
ATOM 4673 O O . SER C 1 168 ? 106.733 -17.727 39.648 1.00 59.22 168 SER A O 1
ATOM 4676 N N . LEU C 1 169 ? 107.400 -19.863 39.753 1.00 54.18 169 LEU A N 1
ATOM 4677 C CA . LEU C 1 169 ? 106.081 -20.411 40.057 1.00 52.64 169 LEU A CA 1
ATOM 4678 C C . LEU C 1 169 ? 106.102 -20.835 41.502 1.00 50.11 169 LEU A C 1
ATOM 4679 O O . LEU C 1 169 ? 106.572 -21.936 41.796 1.00 47.51 169 LEU A O 1
ATOM 4684 N N . SER C 1 170 ? 105.614 -19.988 42.405 1.00 50.90 170 SER A N 1
ATOM 4685 C CA . SER C 1 170 ? 105.566 -20.335 43.835 1.00 50.59 170 SER A CA 1
ATOM 4686 C C . SER C 1 170 ? 104.141 -20.500 44.392 1.00 49.46 170 SER A C 1
ATOM 4687 O O . SER C 1 170 ? 103.928 -21.254 45.351 1.00 48.57 170 SER A O 1
ATOM 4690 N N . SER C 1 171 ? 103.169 -19.832 43.785 1.00 49.40 171 SER A N 1
ATOM 4691 C CA . SER C 1 171 ? 101.772 -19.992 44.166 1.00 48.21 171 SER A CA 1
ATOM 4692 C C . SER C 1 171 ? 101.230 -21.306 43.653 1.00 44.92 171 SER A C 1
ATOM 4693 O O . SER C 1 171 ? 101.570 -21.741 42.558 1.00 45.36 171 SER A O 1
ATOM 4696 N N . GLY C 1 172 ? 100.381 -21.928 44.464 1.00 42.71 172 GLY A N 1
ATOM 4697 C CA . GLY C 1 172 ? 99.697 -23.159 44.104 1.00 40.41 172 GLY A CA 1
ATOM 4698 C C . GLY C 1 172 ? 100.588 -24.386 44.224 1.00 37.38 172 GLY A C 1
ATOM 4699 O O . GLY C 1 172 ? 100.229 -25.444 43.742 1.00 36.74 172 GLY A O 1
ATOM 4700 N N . VAL C 1 173 ? 101.730 -24.245 44.892 1.00 35.96 173 VAL A N 1
ATOM 4701 C CA . VAL C 1 173 ? 102.696 -25.330 45.032 1.00 34.45 173 VAL A CA 1
ATOM 4702 C C . VAL C 1 173 ? 102.532 -26.024 46.384 1.00 33.23 173 VAL A C 1
ATOM 4703 O O . VAL C 1 173 ? 102.427 -25.362 47.408 1.00 33.12 173 VAL A O 1
ATOM 4707 N N . HIS C 1 174 ? 102.510 -27.353 46.356 1.00 31.68 174 HIS A N 1
ATOM 4708 C CA . HIS C 1 174 ? 102.569 -28.174 47.553 1.00 31.53 174 HIS A CA 1
ATOM 4709 C C . HIS C 1 174 ? 103.694 -29.176 47.377 1.00 30.55 174 HIS A C 1
ATOM 4710 O O . HIS C 1 174 ? 103.656 -29.988 46.462 1.00 29.56 174 HIS A O 1
ATOM 4717 N N . THR C 1 175 ? 104.690 -29.118 48.250 1.00 30.85 175 THR A N 1
ATOM 4718 C CA . THR C 1 175 ? 105.771 -30.094 48.245 1.00 30.97 175 THR A CA 1
ATOM 4719 C C . THR C 1 175 ? 105.650 -30.916 49.520 1.00 31.03 175 THR A C 1
ATOM 4720 O O . THR C 1 175 ? 105.612 -30.363 50.617 1.00 30.89 175 THR A O 1
ATOM 4724 N N . PHE C 1 176 ? 105.544 -32.235 49.366 1.00 29.36 176 PHE A N 1
ATOM 4725 C CA . PHE C 1 176 ? 105.179 -33.103 50.467 1.00 29.91 176 PHE A CA 1
ATOM 4726 C C . PHE C 1 176 ? 106.418 -33.689 51.143 1.00 30.02 176 PHE A C 1
ATOM 4727 O O . PHE C 1 176 ? 107.412 -33.931 50.473 1.00 30.03 176 PHE A O 1
ATOM 4735 N N . PRO C 1 177 ? 106.376 -33.905 52.470 1.00 30.59 177 PRO A N 1
ATOM 4736 C CA . PRO C 1 177 ? 107.491 -34.589 53.117 1.00 30.56 177 PRO A CA 1
ATOM 4737 C C . PRO C 1 177 ? 107.786 -35.966 52.512 1.00 30.60 177 PRO A C 1
ATOM 4738 O O . PRO C 1 177 ? 106.860 -36.712 52.165 1.00 30.61 177 PRO A O 1
ATOM 4742 N N . ALA C 1 178 ? 109.071 -36.308 52.432 1.00 29.71 178 ALA A N 1
ATOM 4743 C CA . ALA C 1 178 ? 109.507 -37.603 51.887 1.00 29.76 178 ALA A CA 1
ATOM 4744 C C . ALA C 1 178 ? 109.101 -38.735 52.802 1.00 31.46 178 ALA A C 1
ATOM 4745 O O . ALA C 1 178 ? 108.941 -38.526 54.006 1.00 31.22 178 ALA A O 1
ATOM 4747 N N . VAL C 1 179 ? 108.893 -39.919 52.218 1.00 32.64 179 VAL A N 1
ATOM 4748 C CA . VAL C 1 179 ? 108.695 -41.136 52.963 1.00 36.06 179 VAL A CA 1
ATOM 4749 C C . VAL C 1 179 ? 109.860 -42.081 52.659 1.00 37.50 179 VAL A C 1
ATOM 4750 O O . VAL C 1 179 ? 110.333 -42.160 51.524 1.00 35.68 179 VAL A O 1
ATOM 4754 N N . LEU C 1 180 ? 110.312 -42.779 53.694 1.00 39.91 180 LEU A N 1
ATOM 4755 C CA . LEU C 1 180 ? 111.413 -43.720 53.584 1.00 42.85 180 LEU A CA 1
ATOM 4756 C C . LEU C 1 180 ? 110.839 -45.107 53.400 1.00 47.05 180 LEU A C 1
ATOM 4757 O O . LEU C 1 180 ? 109.995 -45.536 54.178 1.00 48.95 180 LEU A O 1
ATOM 4762 N N . GLN C 1 181 ? 111.274 -45.794 52.354 1.00 51.13 181 GLN A N 1
ATOM 4763 C CA . GLN C 1 181 ? 110.833 -47.168 52.087 1.00 56.72 181 GLN A CA 1
ATOM 4764 C C . GLN C 1 181 ? 111.964 -47.944 51.419 1.00 57.21 181 GLN A C 1
ATOM 4765 O O . GLN C 1 181 ? 112.512 -47.510 50.394 1.00 56.65 181 GLN A O 1
ATOM 4771 N N . SER C 1 182 ? 112.336 -49.068 52.013 1.00 59.20 182 SER A N 1
ATOM 4772 C CA . SER C 1 182 ? 113.416 -49.890 51.474 1.00 59.04 182 SER A CA 1
ATOM 4773 C C . SER C 1 182 ? 114.730 -49.121 51.365 1.00 54.26 182 SER A C 1
ATOM 4774 O O . SER C 1 182 ? 115.434 -49.217 50.359 1.00 53.94 182 SER A O 1
ATOM 4777 N N . ASP C 1 183 ? 115.034 -48.339 52.399 1.00 51.08 183 ASP A N 1
ATOM 4778 C CA . ASP C 1 183 ? 116.281 -47.590 52.504 1.00 47.45 183 ASP A CA 1
ATOM 4779 C C . ASP C 1 183 ? 116.424 -46.407 51.525 1.00 42.01 183 ASP A C 1
ATOM 4780 O O . ASP C 1 183 ? 117.503 -45.868 51.374 1.00 39.45 183 ASP A O 1
ATOM 4785 N N . LEU C 1 184 ? 115.336 -45.996 50.886 1.00 38.48 184 LEU A N 1
ATOM 4786 C CA . LEU C 1 184 ? 115.361 -44.867 49.956 1.00 35.20 184 LEU A CA 1
ATOM 4787 C C . LEU C 1 184 ? 114.153 -43.978 50.193 1.00 33.20 184 LEU A C 1
ATOM 4788 O O . LEU C 1 184 ? 113.105 -44.452 50.615 1.00 34.45 184 LEU A O 1
ATOM 4793 N N . TYR C 1 185 ? 114.315 -42.699 49.910 1.00 30.18 185 TYR A N 1
ATOM 4794 C CA . TYR C 1 185 ? 113.238 -41.716 50.075 1.00 29.73 185 TYR A CA 1
ATOM 4795 C C . TYR C 1 185 ? 112.480 -41.469 48.782 1.00 29.06 185 TYR A C 1
ATOM 4796 O O . TYR C 1 185 ? 113.043 -41.558 47.686 1.00 28.74 185 TYR A O 1
ATOM 4805 N N . THR C 1 186 ? 111.212 -41.129 48.940 1.00 28.92 186 THR A N 1
ATOM 4806 C CA . THR C 1 186 ? 110.369 -40.700 47.827 1.00 29.05 186 THR A CA 1
ATOM 4807 C C . THR C 1 186 ? 109.510 -39.530 48.286 1.00 28.63 186 THR A C 1
ATOM 4808 O O . THR C 1 186 ? 108.952 -39.542 49.376 1.00 28.96 186 THR A O 1
ATOM 4812 N N . LEU C 1 187 ? 109.432 -38.506 47.459 1.00 28.76 187 LEU A N 1
ATOM 4813 C CA . LEU C 1 187 ? 108.491 -37.432 47.692 1.00 29.58 187 LEU A CA 1
ATOM 4814 C C . LEU C 1 187 ? 107.846 -36.991 46.414 1.00 29.30 187 LEU A C 1
ATOM 4815 O O . LEU C 1 187 ? 108.282 -37.348 45.322 1.00 27.64 187 LEU A O 1
ATOM 4820 N N . SER C 1 188 ? 106.819 -36.170 46.562 1.00 30.29 188 SER A N 1
ATOM 4821 C CA . SER C 1 188 ? 106.143 -35.580 45.419 1.00 30.28 188 SER A CA 1
ATOM 4822 C C . SER C 1 188 ? 105.915 -34.090 45.627 1.00 29.42 188 SER A C 1
ATOM 4823 O O . SER C 1 188 ? 106.000 -33.579 46.748 1.00 28.62 188 SER A O 1
ATOM 4826 N N . SER C 1 189 ? 105.683 -33.390 44.523 1.00 29.08 189 SER A N 1
ATOM 4827 C CA . SER C 1 189 ? 105.314 -31.983 44.545 1.00 29.18 189 SER A CA 1
ATOM 4828 C C . SER C 1 189 ? 104.217 -31.763 43.517 1.00 29.87 189 SER A C 1
ATOM 4829 O O . SER C 1 189 ? 104.267 -32.331 42.420 1.00 29.09 189 SER A O 1
ATOM 4832 N N . SER C 1 190 ? 103.233 -30.941 43.880 1.00 30.24 190 SER A N 1
ATOM 4833 C CA . SER C 1 190 ? 102.163 -30.566 42.962 1.00 31.80 190 SER A CA 1
ATOM 4834 C C . SER C 1 190 ? 102.195 -29.069 42.750 1.00 32.67 190 SER A C 1
ATOM 4835 O O . SER C 1 190 ? 102.657 -28.308 43.615 1.00 32.75 190 SER A O 1
ATOM 4838 N N . VAL C 1 191 ? 101.725 -28.655 41.585 1.00 34.01 191 VAL A N 1
ATOM 4839 C CA . VAL C 1 191 ? 101.540 -27.253 41.285 1.00 35.43 191 VAL A CA 1
ATOM 4840 C C . VAL C 1 191 ? 100.234 -27.130 40.514 1.00 37.37 191 VAL A C 1
ATOM 4841 O O . VAL C 1 191 ? 99.918 -27.966 39.665 1.00 36.68 191 VAL A O 1
ATOM 4845 N N . THR C 1 192 ? 99.475 -26.086 40.831 1.00 38.92 192 THR A N 1
ATOM 4846 C CA . THR C 1 192 ? 98.189 -25.848 40.209 1.00 41.32 192 THR A CA 1
ATOM 4847 C C . THR C 1 192 ? 98.259 -24.506 39.511 1.00 42.73 192 THR A C 1
ATOM 4848 O O . THR C 1 192 ? 98.611 -23.509 40.127 1.00 42.93 192 THR A O 1
ATOM 4852 N N . VAL C 1 193 ? 97.951 -24.495 38.218 1.00 44.39 193 VAL A N 1
ATOM 4853 C CA . VAL C 1 193 ? 98.022 -23.275 37.425 1.00 46.62 193 VAL A CA 1
ATOM 4854 C C . VAL C 1 193 ? 96.720 -23.055 36.644 1.00 49.02 193 VAL A C 1
ATOM 4855 O O . VAL C 1 193 ? 95.894 -23.971 36.537 1.00 48.97 193 VAL A O 1
ATOM 4859 N N . PRO C 1 194 ? 96.525 -21.833 36.109 1.00 50.93 194 PRO A N 1
ATOM 4860 C CA . PRO C 1 194 ? 95.357 -21.638 35.270 1.00 52.89 194 PRO A CA 1
ATOM 4861 C C . PRO C 1 194 ? 95.414 -22.519 34.024 1.00 54.87 194 PRO A C 1
ATOM 4862 O O . PRO C 1 194 ? 96.463 -22.641 33.382 1.00 54.62 194 PRO A O 1
ATOM 4866 N N . SER C 1 195 ? 94.282 -23.107 33.673 1.00 55.79 195 SER A N 1
ATOM 4867 C CA . SER C 1 195 ? 94.203 -24.010 32.534 1.00 57.58 195 SER A CA 1
ATOM 4868 C C . SER C 1 195 ? 94.640 -23.365 31.209 1.00 59.16 195 SER A C 1
ATOM 4869 O O . SER C 1 195 ? 95.143 -24.038 30.321 1.00 58.96 195 SER A O 1
ATOM 4872 N N . SER C 1 196 ? 94.430 -22.062 31.079 1.00 60.87 196 SER A N 1
ATOM 4873 C CA . SER C 1 196 ? 94.895 -21.325 29.899 1.00 64.14 196 SER A CA 1
ATOM 4874 C C . SER C 1 196 ? 96.420 -21.297 29.756 1.00 65.67 196 SER A C 1
ATOM 4875 O O . SER C 1 196 ? 96.939 -21.087 28.658 1.00 68.87 196 SER A O 1
ATOM 4878 N N . THR C 1 197 ? 97.128 -21.499 30.861 1.00 63.92 197 THR A N 1
ATOM 4879 C CA . THR C 1 197 ? 98.561 -21.286 30.902 1.00 65.72 197 THR A CA 1
ATOM 4880 C C . THR C 1 197 ? 99.341 -22.546 30.507 1.00 64.99 197 THR A C 1
ATOM 4881 O O . THR C 1 197 ? 100.454 -22.445 29.987 1.00 67.24 197 THR A O 1
ATOM 4885 N N . TRP C 1 198 ? 98.758 -23.723 30.732 1.00 61.50 198 TRP A N 1
ATOM 4886 C CA . TRP C 1 198 ? 99.370 -24.983 30.314 1.00 60.91 198 TRP A CA 1
ATOM 4887 C C . TRP C 1 198 ? 98.479 -25.803 29.360 1.00 62.76 198 TRP A C 1
ATOM 4888 O O . TRP C 1 198 ? 97.271 -25.831 29.528 1.00 65.46 198 TRP A O 1
ATOM 4899 N N . PRO C 1 199 ? 99.079 -26.469 28.350 1.00 64.55 199 PRO A N 1
ATOM 4900 C CA . PRO C 1 199 ? 100.516 -26.526 28.124 1.00 65.07 199 PRO A CA 1
ATOM 4901 C C . PRO C 1 199 ? 101.067 -25.390 27.253 1.00 68.28 199 PRO A C 1
ATOM 4902 O O . PRO C 1 199 ? 102.210 -25.481 26.798 1.00 70.27 199 PRO A O 1
ATOM 4906 N N . SER C 1 200 ? 100.302 -24.318 27.055 1.00 68.85 200 SER A N 1
ATOM 4907 C CA . SER C 1 200 ? 100.730 -23.240 26.157 1.00 72.66 200 SER A CA 1
ATOM 4908 C C . SER C 1 200 ? 102.005 -22.570 26.684 1.00 72.17 200 SER A C 1
ATOM 4909 O O . SER C 1 200 ? 102.868 -22.196 25.901 1.00 74.52 200 SER A O 1
ATOM 4912 N N . GLU C 1 201 ? 102.118 -22.429 28.006 1.00 68.72 201 GLU A N 1
ATOM 4913 C CA . GLU C 1 201 ? 103.372 -22.012 28.661 1.00 67.47 201 GLU A CA 1
ATOM 4914 C C . GLU C 1 201 ? 103.955 -23.223 29.377 1.00 63.69 201 GLU A C 1
ATOM 4915 O O . GLU C 1 201 ? 103.219 -24.006 29.971 1.00 60.42 201 GLU A O 1
ATOM 4921 N N . THR C 1 202 ? 105.272 -23.369 29.332 1.00 62.13 202 THR A N 1
ATOM 4922 C CA . THR C 1 202 ? 105.905 -24.544 29.894 1.00 59.31 202 THR A CA 1
ATOM 4923 C C . THR C 1 202 ? 105.968 -24.522 31.431 1.00 54.61 202 THR A C 1
ATOM 4924 O O . THR C 1 202 ? 106.068 -23.471 32.068 1.00 53.89 202 THR A O 1
ATOM 4928 N N . VAL C 1 203 ? 105.873 -25.708 32.015 1.00 51.36 203 VAL A N 1
ATOM 4929 C CA . VAL C 1 203 ? 106.009 -25.881 33.446 1.00 47.51 203 VAL A CA 1
ATOM 4930 C C . VAL C 1 203 ? 107.043 -26.972 33.668 1.00 45.98 203 VAL A C 1
ATOM 4931 O O . VAL C 1 203 ? 106.950 -28.051 33.072 1.00 44.65 203 VAL A O 1
ATOM 4935 N N . THR C 1 204 ? 108.010 -26.658 34.527 1.00 44.67 204 THR A N 1
ATOM 4936 C CA . THR C 1 204 ? 109.134 -27.522 34.824 1.00 44.34 204 THR A CA 1
ATOM 4937 C C . THR C 1 204 ? 109.370 -27.591 36.328 1.00 42.18 204 THR A C 1
ATOM 4938 O O . THR C 1 204 ? 109.351 -26.585 37.018 1.00 41.13 204 THR A O 1
ATOM 4942 N N . CYS C 1 205 ? 109.596 -28.785 36.845 1.00 41.75 205 CYS A N 1
ATOM 4943 C CA . CYS C 1 205 ? 109.982 -28.889 38.241 1.00 41.45 205 CYS A CA 1
ATOM 4944 C C . CYS C 1 205 ? 111.494 -29.063 38.342 1.00 39.56 205 CYS A C 1
ATOM 4945 O O . CYS C 1 205 ? 112.090 -29.757 37.521 1.00 41.40 205 CYS A O 1
ATOM 4948 N N . ASN C 1 206 ? 112.098 -28.356 39.293 1.00 37.60 206 ASN A N 1
ATOM 4949 C CA . ASN C 1 206 ? 113.540 -28.326 39.481 1.00 38.31 206 ASN A CA 1
ATOM 4950 C C . ASN C 1 206 ? 113.839 -28.981 40.821 1.00 35.89 206 ASN A C 1
ATOM 4951 O O . ASN C 1 206 ? 113.364 -28.521 41.852 1.00 35.46 206 ASN A O 1
ATOM 4956 N N . VAL C 1 207 ? 114.597 -30.070 40.792 1.00 34.39 207 VAL A N 1
ATOM 4957 C CA . VAL C 1 207 ? 114.837 -30.875 41.983 1.00 33.08 207 VAL A CA 1
ATOM 4958 C C . VAL C 1 207 ? 116.318 -30.844 42.313 1.00 32.97 207 VAL A C 1
ATOM 4959 O O . VAL C 1 207 ? 117.140 -31.247 41.488 1.00 34.31 207 VAL A O 1
ATOM 4963 N N . ALA C 1 208 ? 116.664 -30.362 43.500 1.00 31.14 208 ALA A N 1
ATOM 4964 C CA . ALA C 1 208 ? 118.056 -30.356 43.926 1.00 30.79 208 ALA A CA 1
ATOM 4965 C C . ALA C 1 208 ? 118.241 -31.406 45.012 1.00 29.31 208 ALA A C 1
ATOM 4966 O O . ALA C 1 208 ? 117.426 -31.511 45.943 1.00 28.26 208 ALA A O 1
ATOM 4968 N N . HIS C 1 209 ? 119.301 -32.204 44.868 1.00 27.94 209 HIS A N 1
ATOM 4969 C CA . HIS C 1 209 ? 119.688 -33.189 45.861 1.00 26.43 209 HIS A CA 1
ATOM 4970 C C . HIS C 1 209 ? 121.116 -32.874 46.317 1.00 26.74 209 HIS A C 1
ATOM 4971 O O . HIS C 1 209 ? 122.082 -33.286 45.684 1.00 27.38 209 HIS A O 1
ATOM 4978 N N . PRO C 1 210 ? 121.259 -32.126 47.416 1.00 26.16 210 PRO A N 1
ATOM 4979 C CA . PRO C 1 210 ? 122.609 -31.631 47.701 1.00 26.50 210 PRO A CA 1
ATOM 4980 C C . PRO C 1 210 ? 123.663 -32.727 47.996 1.00 25.87 210 PRO A C 1
ATOM 4981 O O . PRO C 1 210 ? 124.835 -32.560 47.644 1.00 24.81 210 PRO A O 1
ATOM 4985 N N . ALA C 1 211 ? 123.255 -33.839 48.596 1.00 24.84 211 ALA A N 1
ATOM 4986 C CA . ALA C 1 211 ? 124.223 -34.875 48.939 1.00 25.07 211 ALA A CA 1
ATOM 4987 C C . ALA C 1 211 ? 124.935 -35.441 47.697 1.00 26.20 211 ALA A C 1
ATOM 4988 O O . ALA C 1 211 ? 126.094 -35.824 47.802 1.00 27.09 211 ALA A O 1
ATOM 4990 N N . SER C 1 212 ? 124.263 -35.474 46.542 1.00 26.28 212 SER A N 1
ATOM 4991 C CA . SER C 1 212 ? 124.900 -35.944 45.294 1.00 27.35 212 SER A CA 1
ATOM 4992 C C . SER C 1 212 ? 125.319 -34.794 44.380 1.00 28.44 212 SER A C 1
ATOM 4993 O O . SER C 1 212 ? 125.752 -35.027 43.245 1.00 29.31 212 SER A O 1
ATOM 4996 N N . SER C 1 213 ? 125.197 -33.558 44.873 1.00 28.21 213 SER A N 1
ATOM 4997 C CA . SER C 1 213 ? 125.483 -32.347 44.104 1.00 29.91 213 SER A CA 1
ATOM 4998 C C . SER C 1 213 ? 124.757 -32.309 42.761 1.00 30.90 213 SER A C 1
ATOM 4999 O O . SER C 1 213 ? 125.305 -31.815 41.780 1.00 32.21 213 SER A O 1
ATOM 5002 N N . THR C 1 214 ? 123.533 -32.827 42.721 1.00 30.68 214 THR A N 1
ATOM 5003 C CA A THR C 1 214 ? 122.782 -32.933 41.464 0.50 32.29 214 THR A CA 1
ATOM 5004 C CA B THR C 1 214 ? 122.783 -32.944 41.469 0.50 32.05 214 THR A CA 1
ATOM 5005 C C . THR C 1 214 ? 121.539 -32.056 41.463 1.00 32.45 214 THR A C 1
ATOM 5006 O O . THR C 1 214 ? 120.904 -31.864 42.501 1.00 31.30 214 THR A O 1
ATOM 5013 N N . LYS C 1 215 ? 121.214 -31.525 40.286 1.00 34.37 215 LYS A N 1
ATOM 5014 C CA . LYS C 1 215 ? 119.978 -30.833 40.034 1.00 36.33 215 LYS A CA 1
ATOM 5015 C C . LYS C 1 215 ? 119.353 -31.423 38.782 1.00 37.17 215 LYS A C 1
ATOM 5016 O O . LYS C 1 215 ? 120.039 -31.631 37.790 1.00 38.27 215 LYS A O 1
ATOM 5022 N N . VAL C 1 216 ? 118.057 -31.702 38.839 1.00 36.76 216 VAL A N 1
ATOM 5023 C CA . VAL C 1 216 ? 117.318 -32.244 37.698 1.00 38.76 216 VAL A CA 1
ATOM 5024 C C . VAL C 1 216 ? 116.168 -31.324 37.327 1.00 40.92 216 VAL A C 1
ATOM 5025 O O . VAL C 1 216 ? 115.433 -30.878 38.202 1.00 39.72 216 VAL A O 1
ATOM 5029 N N . ASP C 1 217 ? 116.007 -31.039 36.045 1.00 44.35 217 ASP A N 1
ATOM 5030 C CA . ASP C 1 217 ? 114.897 -30.203 35.605 1.00 48.38 217 ASP A CA 1
ATOM 5031 C C . ASP C 1 217 ? 114.012 -31.030 34.725 1.00 49.63 217 ASP A C 1
ATOM 5032 O O . ASP C 1 217 ? 114.444 -31.507 33.696 1.00 55.69 217 ASP A O 1
ATOM 5037 N N . LYS C 1 218 ? 112.765 -31.203 35.104 1.00 47.22 218 LYS A N 1
ATOM 5038 C CA . LYS C 1 218 ? 111.913 -32.072 34.362 1.00 47.51 218 LYS A CA 1
ATOM 5039 C C . LYS C 1 218 ? 110.675 -31.335 33.852 1.00 46.94 218 LYS A C 1
ATOM 5040 O O . LYS C 1 218 ? 109.852 -30.869 34.640 1.00 43.29 218 LYS A O 1
ATOM 5046 N N . LYS C 1 219 ? 110.551 -31.211 32.528 1.00 48.29 219 LYS A N 1
ATOM 5047 C CA . LYS C 1 219 ? 109.410 -30.531 31.929 1.00 49.29 219 LYS A CA 1
ATOM 5048 C C . LYS C 1 219 ? 108.180 -31.430 31.971 1.00 48.10 219 LYS A C 1
ATOM 5049 O O . LYS C 1 219 ? 108.265 -32.628 31.717 1.00 48.30 219 LYS A O 1
ATOM 5055 N N . ILE C 1 220 ? 107.034 -30.845 32.280 1.00 46.79 220 ILE A N 1
ATOM 5056 C CA . ILE C 1 220 ? 105.777 -31.583 32.298 1.00 46.57 220 ILE A CA 1
ATOM 5057 C C . ILE C 1 220 ? 105.071 -31.452 30.945 1.00 49.70 220 ILE A C 1
ATOM 5058 O O . ILE C 1 220 ? 104.702 -30.353 30.559 1.00 50.37 220 ILE A O 1
ATOM 5063 N N . VAL C 1 221 ? 104.863 -32.579 30.259 1.00 50.96 221 VAL A N 1
ATOM 5064 C CA . VAL C 1 221 ? 104.314 -32.620 28.904 1.00 54.02 221 VAL A CA 1
ATOM 5065 C C . VAL C 1 221 ? 102.966 -33.365 28.883 1.00 54.05 221 VAL A C 1
ATOM 5066 O O . VAL C 1 221 ? 102.808 -34.359 29.576 1.00 52.04 221 VAL A O 1
ATOM 5070 N N . PRO C 1 222 ? 101.986 -32.894 28.089 1.00 56.05 222 PRO A N 1
ATOM 5071 C CA . PRO C 1 222 ? 100.653 -33.531 28.107 1.00 55.97 222 PRO A CA 1
ATOM 5072 C C . PRO C 1 222 ? 100.686 -35.025 27.848 1.00 56.08 222 PRO A C 1
ATOM 5073 O O . PRO C 1 222 ? 101.514 -35.469 27.064 1.00 58.04 222 PRO A O 1
ATOM 5077 N N . ASP D 2 1 ? 121.741 -26.438 84.457 1.00 31.16 1 ASP B N 1
ATOM 5078 C CA . ASP D 2 1 ? 121.321 -25.669 83.270 1.00 29.56 1 ASP B CA 1
ATOM 5079 C C . ASP D 2 1 ? 119.974 -25.009 83.546 1.00 28.24 1 ASP B C 1
ATOM 5080 O O . ASP D 2 1 ? 119.207 -25.462 84.383 1.00 28.44 1 ASP B O 1
ATOM 5085 N N . VAL D 2 2 ? 119.698 -23.947 82.814 1.00 25.84 2 VAL B N 1
ATOM 5086 C CA . VAL D 2 2 ? 118.404 -23.294 82.854 1.00 25.26 2 VAL B CA 1
ATOM 5087 C C . VAL D 2 2 ? 117.425 -24.059 81.957 1.00 24.53 2 VAL B C 1
ATOM 5088 O O . VAL D 2 2 ? 117.634 -24.177 80.750 1.00 25.73 2 VAL B O 1
ATOM 5092 N N . LEU D 2 3 ? 116.371 -24.587 82.543 1.00 24.71 3 LEU B N 1
ATOM 5093 C CA . LEU D 2 3 ? 115.294 -25.199 81.782 1.00 26.05 3 LEU B CA 1
ATOM 5094 C C . LEU D 2 3 ? 114.310 -24.097 81.358 1.00 25.17 3 LEU B C 1
ATOM 5095 O O . LEU D 2 3 ? 113.887 -23.293 82.199 1.00 23.72 3 LEU B O 1
ATOM 5100 N N . MET D 2 4 ? 113.948 -24.074 80.070 1.00 24.31 4 MET B N 1
ATOM 5101 C CA . MET D 2 4 ? 112.982 -23.134 79.529 1.00 24.45 4 MET B CA 1
ATOM 5102 C C . MET D 2 4 ? 111.710 -23.921 79.197 1.00 25.22 4 MET B C 1
ATOM 5103 O O . MET D 2 4 ? 111.707 -24.751 78.282 1.00 27.38 4 MET B O 1
ATOM 5108 N N . THR D 2 5 ? 110.653 -23.717 79.969 1.00 23.99 5 THR B N 1
ATOM 5109 C CA . THR D 2 5 ? 109.433 -24.491 79.806 1.00 24.79 5 THR B CA 1
ATOM 5110 C C . THR D 2 5 ? 108.406 -23.671 79.052 1.00 24.44 5 THR B C 1
ATOM 5111 O O . THR D 2 5 ? 107.946 -22.634 79.541 1.00 24.50 5 THR B O 1
ATOM 5115 N N . GLN D 2 6 ? 108.065 -24.120 77.851 1.00 23.51 6 GLN B N 1
ATOM 5116 C CA . GLN D 2 6 ? 107.125 -23.412 76.989 1.00 23.65 6 GLN B CA 1
ATOM 5117 C C . GLN D 2 6 ? 105.763 -24.042 77.027 1.00 23.77 6 GLN B C 1
ATOM 5118 O O . GLN D 2 6 ? 105.625 -25.269 76.954 1.00 24.09 6 GLN B O 1
ATOM 5124 N N . ILE D 2 7 ? 104.747 -23.194 77.108 1.00 23.00 7 ILE B N 1
ATOM 5125 C CA . ILE D 2 7 ? 103.351 -23.622 77.138 1.00 24.02 7 ILE B CA 1
ATOM 5126 C C . ILE D 2 7 ? 102.567 -22.729 76.159 1.00 23.77 7 ILE B C 1
ATOM 5127 O O . ILE D 2 7 ? 102.709 -21.506 76.198 1.00 24.78 7 ILE B O 1
ATOM 5132 N N . PRO D 2 8 ? 101.719 -23.318 75.291 1.00 23.92 8 PRO B N 1
ATOM 5133 C CA . PRO D 2 8 ? 101.447 -24.734 75.061 1.00 24.56 8 PRO B CA 1
ATOM 5134 C C . PRO D 2 8 ? 102.446 -25.287 74.056 1.00 24.93 8 PRO B C 1
ATOM 5135 O O . PRO D 2 8 ? 103.351 -24.566 73.634 1.00 25.44 8 PRO B O 1
ATOM 5139 N N . LEU D 2 9 ? 102.298 -26.552 73.696 1.00 26.10 9 LEU B N 1
ATOM 5140 C CA . LEU D 2 9 ? 103.113 -27.162 72.650 1.00 28.28 9 LEU B CA 1
ATOM 5141 C C . LEU D 2 9 ? 102.514 -26.864 71.288 1.00 26.07 9 LEU B C 1
ATOM 5142 O O . LEU D 2 9 ? 103.245 -26.715 70.305 1.00 26.02 9 LEU B O 1
ATOM 5147 N N . SER D 2 10 ? 101.188 -26.809 71.217 1.00 24.94 10 SER B N 1
ATOM 5148 C CA . SER D 2 10 ? 100.490 -26.372 70.007 1.00 25.18 10 SER B CA 1
ATOM 5149 C C . SER D 2 10 ? 99.240 -25.581 70.352 1.00 24.98 10 SER B C 1
ATOM 5150 O O . SER D 2 10 ? 98.559 -25.873 71.346 1.00 24.86 10 SER B O 1
ATOM 5153 N N . LEU D 2 11 ? 98.939 -24.600 69.506 1.00 23.63 11 LEU B N 1
ATOM 5154 C CA . LEU D 2 11 ? 97.914 -23.592 69.788 1.00 24.24 11 LEU B CA 1
ATOM 5155 C C . LEU D 2 11 ? 97.162 -23.200 68.521 1.00 24.50 11 LEU B C 1
ATOM 5156 O O . LEU D 2 11 ? 97.713 -22.517 67.662 1.00 24.21 11 LEU B O 1
ATOM 5161 N N . PRO D 2 12 ? 95.904 -23.612 68.392 1.00 25.45 12 PRO B N 1
ATOM 5162 C CA . PRO D 2 12 ? 95.084 -23.138 67.275 1.00 26.05 12 PRO B CA 1
ATOM 5163 C C . PRO D 2 12 ? 94.444 -21.768 67.556 1.00 25.90 12 PRO B C 1
ATOM 5164 O O . PRO D 2 12 ? 93.960 -21.536 68.658 1.00 26.23 12 PRO B O 1
ATOM 5168 N N . VAL D 2 13 ? 94.451 -20.884 66.571 1.00 25.27 13 VAL B N 1
ATOM 5169 C CA A VAL D 2 13 ? 93.907 -19.542 66.746 0.50 25.43 13 VAL B CA 1
ATOM 5170 C CA B VAL D 2 13 ? 93.941 -19.516 66.738 0.50 25.80 13 VAL B CA 1
ATOM 5171 C C . VAL D 2 13 ? 93.177 -19.095 65.482 1.00 26.43 13 VAL B C 1
ATOM 5172 O O . VAL D 2 13 ? 93.603 -19.403 64.382 1.00 26.19 13 VAL B O 1
ATOM 5179 N N . SER D 2 14 ? 92.069 -18.389 65.662 1.00 26.97 14 SER B N 1
ATOM 5180 C CA . SER D 2 14 ? 91.337 -17.794 64.546 1.00 28.68 14 SER B CA 1
ATOM 5181 C C . SER D 2 14 ? 92.068 -16.557 64.037 1.00 28.64 14 SER B C 1
ATOM 5182 O O . SER D 2 14 ? 92.684 -15.830 64.805 1.00 27.32 14 SER B O 1
ATOM 5185 N N . LEU D 2 15 ? 91.967 -16.306 62.732 1.00 29.88 15 LEU B N 1
ATOM 5186 C CA . LEU D 2 15 ? 92.524 -15.098 62.146 1.00 29.03 15 LEU B CA 1
ATOM 5187 C C . LEU D 2 15 ? 91.937 -13.891 62.849 1.00 28.91 15 LEU B C 1
ATOM 5188 O O . LEU D 2 15 ? 90.740 -13.811 63.048 1.00 28.09 15 LEU B O 1
ATOM 5193 N N . GLY D 2 16 ? 92.781 -12.935 63.198 1.00 28.51 16 GLY B N 1
ATOM 5194 C CA . GLY D 2 16 ? 92.308 -11.710 63.812 1.00 29.09 16 GLY B CA 1
ATOM 5195 C C . GLY D 2 16 ? 92.329 -11.750 65.326 1.00 28.14 16 GLY B C 1
ATOM 5196 O O . GLY D 2 16 ? 92.251 -10.707 65.954 1.00 28.58 16 GLY B O 1
ATOM 5197 N N . ASP D 2 17 ? 92.425 -12.934 65.921 1.00 27.27 17 ASP B N 1
ATOM 5198 C CA . ASP D 2 17 ? 92.481 -13.045 67.374 1.00 27.05 17 ASP B CA 1
ATOM 5199 C C . ASP D 2 17 ? 93.890 -12.886 67.890 1.00 25.97 17 ASP B C 1
ATOM 5200 O O . ASP D 2 17 ? 94.860 -12.946 67.128 1.00 25.81 17 ASP B O 1
ATOM 5205 N N . GLN D 2 18 ? 94.002 -12.687 69.198 1.00 25.13 18 GLN B N 1
ATOM 5206 C CA . GLN D 2 18 ? 95.307 -12.686 69.854 1.00 25.02 18 GLN B CA 1
ATOM 5207 C C . GLN D 2 18 ? 95.724 -14.098 70.259 1.00 24.24 18 GLN B C 1
ATOM 5208 O O . GLN D 2 18 ? 94.907 -14.855 70.765 1.00 23.58 18 GLN B O 1
ATOM 5214 N N . ALA D 2 19 ? 96.995 -14.435 70.044 1.00 22.26 19 ALA B N 1
ATOM 5215 C CA . ALA D 2 19 ? 97.583 -15.640 70.607 1.00 22.41 19 ALA B CA 1
ATOM 5216 C C . ALA D 2 19 ? 98.581 -15.255 71.677 1.00 22.33 19 ALA B C 1
ATOM 5217 O O . ALA D 2 19 ? 99.237 -14.226 71.566 1.00 22.06 19 ALA B O 1
ATOM 5219 N N . SER D 2 20 ? 98.681 -16.080 72.710 1.00 22.59 20 SER B N 1
ATOM 5220 C CA A SER D 2 20 ? 99.605 -15.847 73.792 0.50 22.64 20 SER B CA 1
ATOM 5221 C CA B SER D 2 20 ? 99.610 -15.864 73.814 0.50 23.14 20 SER B CA 1
ATOM 5222 C C . SER D 2 20 ? 100.396 -17.130 74.062 1.00 23.41 20 SER B C 1
ATOM 5223 O O . SER D 2 20 ? 99.811 -18.223 74.135 1.00 24.08 20 SER B O 1
ATOM 5228 N N . ILE D 2 21 ? 101.716 -16.986 74.214 1.00 22.91 21 ILE B N 1
ATOM 5229 C CA . ILE D 2 21 ? 102.621 -18.112 74.432 1.00 24.59 21 ILE B CA 1
ATOM 5230 C C . ILE D 2 21 ? 103.517 -17.779 75.612 1.00 25.85 21 ILE B C 1
ATOM 5231 O O . ILE D 2 21 ? 104.025 -16.654 75.726 1.00 23.94 21 ILE B O 1
ATOM 5236 N N . SER D 2 22 ? 103.663 -18.748 76.509 1.00 25.86 22 SER B N 1
ATOM 5237 C CA . SER D 2 22 ? 104.350 -18.557 77.773 1.00 28.16 22 SER B CA 1
ATOM 5238 C C . SER D 2 22 ? 105.681 -19.324 77.792 1.00 28.42 22 SER B C 1
ATOM 5239 O O . SER D 2 22 ? 105.815 -20.410 77.204 1.00 25.57 22 SER B O 1
ATOM 5242 N N . CYS D 2 23 ? 106.645 -18.767 78.505 1.00 27.57 23 CYS B N 1
ATOM 5243 C CA . CYS D 2 23 ? 107.939 -19.374 78.661 1.00 28.91 23 CYS B CA 1
ATOM 5244 C C . CYS D 2 23 ? 108.394 -19.109 80.090 1.00 28.89 23 CYS B C 1
ATOM 5245 O O . CYS D 2 23 ? 108.473 -17.958 80.512 1.00 28.84 23 CYS B O 1
ATOM 5248 N N . ARG D 2 24 ? 108.673 -20.164 80.834 1.00 27.58 24 ARG B N 1
ATOM 5249 C CA . ARG D 2 24 ? 109.150 -20.038 82.207 1.00 29.93 24 ARG B CA 1
ATOM 5250 C C . ARG D 2 24 ? 110.561 -20.610 82.363 1.00 27.84 24 ARG B C 1
ATOM 5251 O O . ARG D 2 24 ? 110.834 -21.739 81.948 1.00 27.26 24 ARG B O 1
ATOM 5259 N N . SER D 2 25 ? 111.452 -19.832 82.966 1.00 25.35 25 SER B N 1
ATOM 5260 C CA . SER D 2 25 ? 112.825 -20.277 83.179 1.00 25.07 25 SER B CA 1
ATOM 5261 C C . SER D 2 25 ? 112.920 -20.912 84.561 1.00 25.63 25 SER B C 1
ATOM 5262 O O . SER D 2 25 ? 112.229 -20.490 85.488 1.00 26.60 25 SER B O 1
ATOM 5265 N N . SER D 2 26 ? 113.753 -21.935 84.713 1.00 25.27 26 SER B N 1
ATOM 5266 C CA . SER D 2 26 ? 113.862 -22.630 85.998 1.00 27.17 26 SER B CA 1
ATOM 5267 C C . SER D 2 26 ? 114.646 -21.825 87.013 1.00 28.38 26 SER B C 1
ATOM 5268 O O . SER D 2 26 ? 114.662 -22.152 88.188 1.00 29.10 26 SER B O 1
ATOM 5271 N N . GLN D 2 27 ? 115.345 -20.803 86.544 1.00 27.98 27 GLN B N 1
ATOM 5272 C CA . GLN D 2 27 ? 116.020 -19.876 87.417 1.00 29.95 27 GLN B CA 1
ATOM 5273 C C . GLN D 2 27 ? 116.116 -18.533 86.722 1.00 28.81 27 GLN B C 1
ATOM 5274 O O . GLN D 2 27 ? 115.712 -18.383 85.563 1.00 25.82 27 GLN B O 1
ATOM 5280 N N . ASN D 2 28 ? 116.643 -17.539 87.434 1.00 30.56 28 ASN B N 1
ATOM 5281 C CA . ASN D 2 28 ? 116.759 -16.201 86.867 1.00 30.53 28 ASN B CA 1
ATOM 5282 C C . ASN D 2 28 ? 117.706 -16.201 85.680 1.00 27.86 28 ASN B C 1
ATOM 5283 O O . ASN D 2 28 ? 118.671 -16.963 85.641 1.00 27.80 28 ASN B O 1
ATOM 5288 N N . ILE D 2 29 ? 117.410 -15.369 84.699 1.00 25.67 29 ILE B N 1
ATOM 5289 C CA . ILE D 2 29 ? 118.208 -15.278 83.480 1.00 24.23 29 ILE B CA 1
ATOM 5290 C C . ILE D 2 29 ? 118.700 -13.855 83.250 1.00 24.77 29 ILE B C 1
ATOM 5291 O O . ILE D 2 29 ? 118.712 -13.347 82.122 1.00 25.25 29 ILE B O 1
ATOM 5296 N N . VAL D 2 30 ? 119.150 -13.235 84.322 1.00 25.88 30 VAL B N 1
ATOM 5297 C CA . VAL D 2 30 ? 119.809 -11.954 84.236 1.00 27.71 30 VAL B CA 1
ATOM 5298 C C . VAL D 2 30 ? 121.306 -12.199 84.084 1.00 27.23 30 VAL B C 1
ATOM 5299 O O . VAL D 2 30 ? 121.952 -12.742 84.974 1.00 27.06 30 VAL B O 1
ATOM 5303 N N . HIS D 2 31 ? 121.857 -11.799 82.944 1.00 26.69 31 HIS B N 1
ATOM 5304 C CA . HIS D 2 31 ? 123.296 -11.932 82.694 1.00 27.39 31 HIS B CA 1
ATOM 5305 C C . HIS D 2 31 ? 124.093 -11.032 83.655 1.00 29.50 31 HIS B C 1
ATOM 5306 O O . HIS D 2 31 ? 123.572 -10.012 84.163 1.00 30.26 31 HIS B O 1
ATOM 5313 N N . SER D 2 32 ? 125.353 -11.380 83.885 1.00 31.06 32 SER B N 1
ATOM 5314 C CA . SER D 2 32 ? 126.195 -10.605 84.783 1.00 34.36 32 SER B CA 1
ATOM 5315 C C . SER D 2 32 ? 126.371 -9.128 84.377 1.00 35.16 32 SER B C 1
ATOM 5316 O O . SER D 2 32 ? 126.709 -8.298 85.219 1.00 37.72 32 SER B O 1
ATOM 5319 N N . ASN D 2 33 ? 126.155 -8.792 83.105 1.00 32.81 33 ASN B N 1
ATOM 5320 C CA . ASN D 2 33 ? 126.221 -7.391 82.647 1.00 33.37 33 ASN B CA 1
ATOM 5321 C C . ASN D 2 33 ? 124.913 -6.641 82.847 1.00 34.05 33 ASN B C 1
ATOM 5322 O O . ASN D 2 33 ? 124.783 -5.492 82.407 1.00 34.79 33 ASN B O 1
ATOM 5327 N N . GLY D 2 34 ? 123.932 -7.283 83.488 1.00 32.99 34 GLY B N 1
ATOM 5328 C CA . GLY D 2 34 ? 122.646 -6.640 83.779 1.00 32.63 34 GLY B CA 1
ATOM 5329 C C . GLY D 2 34 ? 121.515 -6.891 82.787 1.00 29.52 34 GLY B C 1
ATOM 5330 O O . GLY D 2 34 ? 120.365 -6.615 83.101 1.00 30.03 34 GLY B O 1
ATOM 5331 N N . ASN D 2 35 ? 121.813 -7.370 81.579 1.00 27.96 35 ASN B N 1
ATOM 5332 C CA . ASN D 2 35 ? 120.768 -7.618 80.582 1.00 26.60 35 ASN B CA 1
ATOM 5333 C C . ASN D 2 35 ? 120.106 -8.970 80.756 1.00 25.47 35 ASN B C 1
ATOM 5334 O O . ASN D 2 35 ? 120.765 -9.953 81.078 1.00 24.46 35 ASN B O 1
ATOM 5339 N N . THR D 2 36 ? 118.799 -9.015 80.498 1.00 25.14 36 THR B N 1
ATOM 5340 C CA . THR D 2 36 ? 118.067 -10.264 80.404 1.00 23.10 36 THR B CA 1
ATOM 5341 C C . THR D 2 36 ? 117.943 -10.702 78.938 1.00 22.36 36 THR B C 1
ATOM 5342 O O . THR D 2 36 ? 117.119 -10.179 78.190 1.00 21.68 36 THR B O 1
ATOM 5346 N N . TYR D 2 37 ? 118.765 -11.663 78.532 1.00 21.56 37 TYR B N 1
ATOM 5347 C CA . TYR D 2 37 ? 118.799 -12.117 77.136 1.00 21.23 37 TYR B CA 1
ATOM 5348 C C . TYR D 2 37 ? 117.721 -13.172 76.895 1.00 22.11 37 TYR B C 1
ATOM 5349 O O . TYR D 2 37 ? 118.012 -14.367 76.835 1.00 23.56 37 TYR B O 1
ATOM 5358 N N . LEU D 2 38 ? 116.476 -12.703 76.802 1.00 21.32 38 LEU B N 1
ATOM 5359 C CA . LEU D 2 38 ? 115.344 -13.517 76.495 1.00 20.42 38 LEU B CA 1
ATOM 5360 C C . LEU D 2 38 ? 114.869 -13.094 75.114 1.00 20.05 38 LEU B C 1
ATOM 5361 O O . LEU D 2 38 ? 114.481 -11.932 74.906 1.00 20.64 38 LEU B O 1
ATOM 5366 N N . GLU D 2 39 ? 114.932 -14.040 74.184 1.00 19.26 39 GLU B N 1
ATOM 5367 C CA . GLU D 2 39 ? 114.491 -13.844 72.811 1.00 19.60 39 GLU B CA 1
ATOM 5368 C C . GLU D 2 39 ? 113.367 -14.783 72.430 1.00 19.15 39 GLU B C 1
ATOM 5369 O O . GLU D 2 39 ? 113.201 -15.869 72.990 1.00 18.77 39 GLU B O 1
ATOM 5375 N N . TRP D 2 40 ? 112.592 -14.348 71.441 1.00 20.21 40 TRP B N 1
ATOM 5376 C CA . TRP D 2 40 ? 111.602 -15.186 70.792 1.00 19.48 40 TRP B CA 1
ATOM 5377 C C . TRP D 2 40 ? 111.974 -15.290 69.307 1.00 19.52 40 TRP B C 1
ATOM 5378 O O . TRP D 2 40 ? 112.254 -14.264 68.669 1.00 19.60 40 TRP B O 1
ATOM 5389 N N . TYR D 2 41 ? 111.948 -16.528 68.796 1.00 18.41 41 TYR B N 1
ATOM 5390 C CA . TYR D 2 41 ? 112.250 -16.885 67.413 1.00 18.87 41 TYR B CA 1
ATOM 5391 C C . TYR D 2 41 ? 111.027 -17.545 66.806 1.00 19.43 41 TYR B C 1
ATOM 5392 O O . TYR D 2 41 ? 110.269 -18.208 67.511 1.00 19.68 41 TYR B O 1
ATOM 5401 N N . LEU D 2 42 ? 110.842 -17.352 65.503 1.00 19.26 42 LEU B N 1
ATOM 5402 C CA . LEU D 2 42 ? 109.793 -18.021 64.742 1.00 19.58 42 LEU B CA 1
ATOM 5403 C C . LEU D 2 42 ? 110.462 -18.809 63.627 1.00 20.90 42 LEU B C 1
ATOM 5404 O O . LEU D 2 42 ? 111.289 -18.255 62.865 1.00 20.48 42 LEU B O 1
ATOM 5409 N N . GLN D 2 43 ? 110.112 -20.092 63.532 1.00 20.46 43 GLN B N 1
ATOM 5410 C CA . GLN D 2 43 ? 110.568 -20.910 62.440 1.00 22.84 43 GLN B CA 1
ATOM 5411 C C . GLN D 2 43 ? 109.363 -21.359 61.629 1.00 24.64 43 GLN B C 1
ATOM 5412 O O . GLN D 2 43 ? 108.504 -22.124 62.120 1.00 23.91 43 GLN B O 1
ATOM 5418 N N . LYS D 2 44 ? 109.277 -20.837 60.409 1.00 26.59 44 LYS B N 1
ATOM 5419 C CA . LYS D 2 44 ? 108.206 -21.197 59.483 1.00 29.14 44 LYS B CA 1
ATOM 5420 C C . LYS D 2 44 ? 108.611 -22.449 58.748 1.00 31.30 44 LYS B C 1
ATOM 5421 O O . LYS D 2 44 ? 109.806 -22.762 58.651 1.00 30.55 44 LYS B O 1
ATOM 5427 N N . PRO D 2 45 ? 107.617 -23.191 58.231 1.00 35.42 45 PRO B N 1
ATOM 5428 C CA . PRO D 2 45 ? 107.910 -24.468 57.584 1.00 37.13 45 PRO B CA 1
ATOM 5429 C C . PRO D 2 45 ? 108.937 -24.333 56.492 1.00 39.24 45 PRO B C 1
ATOM 5430 O O . PRO D 2 45 ? 108.832 -23.437 55.655 1.00 39.82 45 PRO B O 1
ATOM 5434 N N . GLY D 2 46 ? 109.908 -25.237 56.492 1.00 38.79 46 GLY B N 1
ATOM 5435 C CA . GLY D 2 46 ? 110.943 -25.233 55.493 1.00 41.07 46 GLY B CA 1
ATOM 5436 C C . GLY D 2 46 ? 112.023 -24.179 55.656 1.00 38.97 46 GLY B C 1
ATOM 5437 O O . GLY D 2 46 ? 112.943 -24.145 54.844 1.00 42.51 46 GLY B O 1
ATOM 5438 N N . GLN D 2 47 ? 111.956 -23.349 56.701 1.00 35.95 47 GLN B N 1
ATOM 5439 C CA . GLN D 2 47 ? 112.897 -22.231 56.860 1.00 34.67 47 GLN B CA 1
ATOM 5440 C C . GLN D 2 47 ? 113.737 -22.300 58.137 1.00 30.64 47 GLN B C 1
ATOM 5441 O O . GLN D 2 47 ? 113.449 -23.062 59.070 1.00 28.75 47 GLN B O 1
ATOM 5447 N N . SER D 2 48 ? 114.770 -21.457 58.180 1.00 28.84 48 SER B N 1
ATOM 5448 C CA A SER D 2 48 ? 115.529 -21.292 59.404 0.50 26.95 48 SER B CA 1
ATOM 5449 C CA B SER D 2 48 ? 115.594 -21.225 59.353 0.50 27.25 48 SER B CA 1
ATOM 5450 C C . SER D 2 48 ? 114.766 -20.406 60.360 1.00 25.79 48 SER B C 1
ATOM 5451 O O . SER D 2 48 ? 113.867 -19.673 59.969 1.00 27.21 48 SER B O 1
ATOM 5456 N N . PRO D 2 49 ? 115.064 -20.511 61.655 1.00 24.30 49 PRO B N 1
ATOM 5457 C CA . PRO D 2 49 ? 114.419 -19.582 62.568 1.00 22.90 49 PRO B CA 1
ATOM 5458 C C . PRO D 2 49 ? 114.732 -18.102 62.228 1.00 23.21 49 PRO B C 1
ATOM 5459 O O . PRO D 2 49 ? 115.733 -17.816 61.559 1.00 24.78 49 PRO B O 1
ATOM 5463 N N . LYS D 2 50 ? 113.874 -17.191 62.675 1.00 22.50 50 LYS B N 1
ATOM 5464 C CA . LYS D 2 50 ? 114.110 -15.748 62.526 1.00 24.08 50 LYS B CA 1
ATOM 5465 C C . LYS D 2 50 ? 113.769 -15.030 63.834 1.00 21.82 50 LYS B C 1
ATOM 5466 O O . LYS D 2 50 ? 112.780 -15.370 64.511 1.00 20.47 50 LYS B O 1
ATOM 5472 N N . LEU D 2 51 ? 114.579 -14.036 64.175 1.00 20.44 51 LEU B N 1
ATOM 5473 C CA . LEU D 2 51 ? 114.415 -13.297 65.410 1.00 19.65 51 LEU B CA 1
ATOM 5474 C C . LEU D 2 51 ? 113.183 -12.384 65.375 1.00 19.85 51 LEU B C 1
ATOM 5475 O O . LEU D 2 51 ? 113.012 -11.610 64.427 1.00 19.69 51 LEU B O 1
ATOM 5480 N N . LEU D 2 52 ? 112.375 -12.434 66.429 1.00 18.60 52 LEU B N 1
ATOM 5481 C CA . LEU D 2 52 ? 111.229 -11.541 66.561 1.00 20.47 52 LEU B CA 1
ATOM 5482 C C . LEU D 2 52 ? 111.406 -10.507 67.679 1.00 20.22 52 LEU B C 1
ATOM 5483 O O . LEU D 2 52 ? 111.161 -9.305 67.467 1.00 20.22 52 LEU B O 1
ATOM 5488 N N . ILE D 2 53 ? 111.793 -10.988 68.858 1.00 19.16 53 ILE B N 1
ATOM 5489 C CA . ILE D 2 53 ? 111.852 -10.170 70.054 1.00 19.94 53 ILE B CA 1
ATOM 5490 C C . ILE D 2 53 ? 113.150 -10.462 70.786 1.00 19.09 53 ILE B C 1
ATOM 5491 O O . ILE D 2 53 ? 113.567 -11.615 70.866 1.00 17.80 53 ILE B O 1
ATOM 5496 N N . TYR D 2 54 ? 113.787 -9.418 71.304 1.00 19.49 54 TYR B N 1
ATOM 5497 C CA . TYR D 2 54 ? 115.001 -9.596 72.097 1.00 19.71 54 TYR B CA 1
ATOM 5498 C C . TYR D 2 54 ? 114.948 -8.773 73.364 1.00 20.47 54 TYR B C 1
ATOM 5499 O O . TYR D 2 54 ? 114.146 -7.843 73.491 1.00 20.78 54 TYR B O 1
ATOM 5508 N N . LYS D 2 55 ? 115.818 -9.124 74.313 1.00 20.14 55 LYS B N 1
ATOM 5509 C CA . LYS D 2 55 ? 115.826 -8.502 75.625 1.00 20.88 55 LYS B CA 1
ATOM 5510 C C . LYS D 2 55 ? 114.403 -8.350 76.191 1.00 21.02 55 LYS B C 1
ATOM 5511 O O . LYS D 2 55 ? 113.995 -7.263 76.619 1.00 22.19 55 LYS B O 1
ATOM 5517 N N . VAL D 2 56 ? 113.674 -9.470 76.142 1.00 20.16 56 VAL B N 1
ATOM 5518 C CA . VAL D 2 56 ? 112.340 -9.651 76.712 1.00 20.48 56 VAL B CA 1
ATOM 5519 C C . VAL D 2 56 ? 111.229 -8.977 75.901 1.00 20.65 56 VAL B C 1
ATOM 5520 O O . VAL D 2 56 ? 110.224 -9.609 75.580 1.00 21.04 56 VAL B O 1
ATOM 5524 N N . SER D 2 57 ? 111.394 -7.689 75.620 1.00 21.40 57 SER B N 1
ATOM 5525 C CA . SER D 2 57 ? 110.291 -6.886 75.106 1.00 22.80 57 SER B CA 1
ATOM 5526 C C . SER D 2 57 ? 110.645 -6.002 73.927 1.00 23.37 57 SER B C 1
ATOM 5527 O O . SER D 2 57 ? 109.802 -5.205 73.521 1.00 24.47 57 SER B O 1
ATOM 5530 N N . ASN D 2 58 ? 111.844 -6.131 73.357 1.00 22.36 58 ASN B N 1
ATOM 5531 C CA . ASN D 2 58 ? 112.230 -5.243 72.254 1.00 24.02 58 ASN B CA 1
ATOM 5532 C C . ASN D 2 58 ? 111.953 -5.914 70.933 1.00 23.29 58 ASN B C 1
ATOM 5533 O O . ASN D 2 58 ? 112.443 -7.021 70.668 1.00 21.59 58 ASN B O 1
ATOM 5538 N N . ARG D 2 59 ? 111.182 -5.252 70.099 1.00 24.38 59 ARG B N 1
ATOM 5539 C CA . ARG D 2 59 ? 110.852 -5.779 68.790 1.00 26.78 59 ARG B CA 1
ATOM 5540 C C . ARG D 2 59 ? 112.060 -5.594 67.861 1.00 25.38 59 ARG B C 1
ATOM 5541 O O . ARG D 2 59 ? 112.638 -4.510 67.781 1.00 25.97 59 ARG B O 1
ATOM 5549 N N . PHE D 2 60 ? 112.486 -6.676 67.212 1.00 23.64 60 PHE B N 1
ATOM 5550 C CA . PHE D 2 60 ? 113.600 -6.618 66.273 1.00 22.95 60 PHE B CA 1
ATOM 5551 C C . PHE D 2 60 ? 113.188 -5.864 65.021 1.00 24.84 60 PHE B C 1
ATOM 5552 O O . PHE D 2 60 ? 112.024 -5.881 64.611 1.00 23.58 60 PHE B O 1
ATOM 5560 N N . SER D 2 61 ? 114.157 -5.191 64.415 1.00 26.21 61 SER B N 1
ATOM 5561 C CA . SER D 2 61 ? 113.922 -4.420 63.201 1.00 29.11 61 SER B CA 1
ATOM 5562 C C . SER D 2 61 ? 113.140 -5.192 62.150 1.00 28.67 61 SER B C 1
ATOM 5563 O O . SER D 2 61 ? 113.490 -6.322 61.811 1.00 28.62 61 SER B O 1
ATOM 5566 N N . GLY D 2 62 ? 112.074 -4.583 61.652 1.00 29.76 62 GLY B N 1
ATOM 5567 C CA . GLY D 2 62 ? 111.275 -5.169 60.570 1.00 31.15 62 GLY B CA 1
ATOM 5568 C C . GLY D 2 62 ? 110.153 -6.080 61.048 1.00 29.28 62 GLY B C 1
ATOM 5569 O O . GLY D 2 62 ? 109.313 -6.483 60.253 1.00 30.04 62 GLY B O 1
ATOM 5570 N N . VAL D 2 63 ? 110.117 -6.410 62.338 1.00 27.66 63 VAL B N 1
ATOM 5571 C CA . VAL D 2 63 ? 109.023 -7.235 62.877 1.00 27.49 63 VAL B CA 1
ATOM 5572 C C . VAL D 2 63 ? 107.770 -6.390 63.102 1.00 28.67 63 VAL B C 1
ATOM 5573 O O . VAL D 2 63 ? 107.853 -5.330 63.707 1.00 29.27 63 VAL B O 1
ATOM 5577 N N . PRO D 2 64 ? 106.604 -6.869 62.651 1.00 29.74 64 PRO B N 1
ATOM 5578 C CA . PRO D 2 64 ? 105.380 -6.076 62.811 1.00 32.44 64 PRO B CA 1
ATOM 5579 C C . PRO D 2 64 ? 105.014 -5.755 64.252 1.00 32.16 64 PRO B C 1
ATOM 5580 O O . PRO D 2 64 ? 105.319 -6.540 65.177 1.00 28.06 64 PRO B O 1
ATOM 5584 N N . ASP D 2 65 ? 104.328 -4.623 64.406 1.00 33.30 65 ASP B N 1
ATOM 5585 C CA . ASP D 2 65 ? 103.850 -4.129 65.698 1.00 35.79 65 ASP B CA 1
ATOM 5586 C C . ASP D 2 65 ? 102.981 -5.130 66.456 1.00 32.21 65 ASP B C 1
ATOM 5587 O O . ASP D 2 65 ? 102.880 -5.060 67.668 1.00 30.59 65 ASP B O 1
ATOM 5592 N N . ARG D 2 66 ? 102.362 -6.067 65.755 1.00 31.88 66 ARG B N 1
ATOM 5593 C CA . ARG D 2 66 ? 101.477 -6.994 66.446 1.00 30.63 66 ARG B CA 1
ATOM 5594 C C . ARG D 2 66 ? 102.175 -8.040 67.304 1.00 27.66 66 ARG B C 1
ATOM 5595 O O . ARG D 2 66 ? 101.522 -8.695 68.104 1.00 26.83 66 ARG B O 1
ATOM 5603 N N . PHE D 2 67 ? 103.496 -8.176 67.177 1.00 25.50 67 PHE B N 1
ATOM 5604 C CA . PHE D 2 67 ? 104.266 -9.053 68.063 1.00 24.02 67 PHE B CA 1
ATOM 5605 C C . PHE D 2 67 ? 104.778 -8.261 69.258 1.00 24.78 67 PHE B C 1
ATOM 5606 O O . PHE D 2 67 ? 105.426 -7.237 69.073 1.00 25.20 67 PHE B O 1
ATOM 5614 N N . SER D 2 68 ? 104.482 -8.708 70.475 1.00 24.20 68 SER B N 1
ATOM 5615 C CA . SER D 2 68 ? 105.008 -8.053 71.644 1.00 26.29 68 SER B CA 1
ATOM 5616 C C . SER D 2 68 ? 105.438 -9.075 72.692 1.00 25.20 68 SER B C 1
ATOM 5617 O O . SER D 2 68 ? 104.816 -10.138 72.852 1.00 24.15 68 SER B O 1
ATOM 5620 N N . GLY D 2 69 ? 106.498 -8.737 73.409 1.00 24.60 69 GLY B N 1
ATOM 5621 C CA . GLY D 2 69 ? 107.028 -9.588 74.443 1.00 23.53 69 GLY B CA 1
ATOM 5622 C C . GLY D 2 69 ? 106.961 -8.865 75.751 1.00 24.48 69 GLY B C 1
ATOM 5623 O O . GLY D 2 69 ? 107.113 -7.629 75.818 1.00 23.95 69 GLY B O 1
ATOM 5624 N N . SER D 2 70 ? 106.764 -9.632 76.819 1.00 24.39 70 SER B N 1
ATOM 5625 C CA . SER D 2 70 ? 106.752 -9.079 78.150 1.00 26.36 70 SER B CA 1
ATOM 5626 C C . SER D 2 70 ? 107.258 -10.109 79.151 1.00 26.87 70 SER B C 1
ATOM 5627 O O . SER D 2 70 ? 107.513 -11.260 78.810 1.00 23.56 70 SER B O 1
ATOM 5630 N N . GLY D 2 71 ? 107.425 -9.663 80.385 1.00 30.63 71 GLY B N 1
ATOM 5631 C CA . GLY D 2 71 ? 107.627 -10.560 81.509 1.00 35.00 71 GLY B CA 1
ATOM 5632 C C . GLY D 2 71 ? 108.768 -10.105 82.366 1.00 39.36 71 GLY B C 1
ATOM 5633 O O . GLY D 2 71 ? 109.422 -9.109 82.064 1.00 43.21 71 GLY B O 1
ATOM 5634 N N . SER D 2 72 ? 109.032 -10.856 83.429 1.00 42.21 72 SER B N 1
ATOM 5635 C CA . SER D 2 72 ? 110.181 -10.585 84.291 1.00 43.68 72 SER B CA 1
ATOM 5636 C C . SER D 2 72 ? 110.431 -11.771 85.205 1.00 44.89 72 SER B C 1
ATOM 5637 O O . SER D 2 72 ? 109.585 -12.650 85.340 1.00 46.34 72 SER B O 1
ATOM 5640 N N . GLY D 2 73 ? 111.589 -11.780 85.854 1.00 46.21 73 GLY B N 1
ATOM 5641 C CA . GLY D 2 73 ? 111.922 -12.842 86.790 1.00 44.65 73 GLY B CA 1
ATOM 5642 C C . GLY D 2 73 ? 112.039 -14.113 85.988 1.00 41.81 73 GLY B C 1
ATOM 5643 O O . GLY D 2 73 ? 112.959 -14.261 85.167 1.00 43.61 73 GLY B O 1
ATOM 5644 N N . THR D 2 74 ? 111.112 -15.037 86.199 1.00 37.59 74 THR B N 1
ATOM 5645 C CA . THR D 2 74 ? 111.182 -16.282 85.477 1.00 34.63 74 THR B CA 1
ATOM 5646 C C . THR D 2 74 ? 109.977 -16.512 84.586 1.00 32.60 74 THR B C 1
ATOM 5647 O O . THR D 2 74 ? 109.803 -17.624 84.114 1.00 31.45 74 THR B O 1
ATOM 5651 N N . ASP D 2 75 ? 109.118 -15.515 84.366 1.00 31.56 75 ASP B N 1
ATOM 5652 C CA A ASP D 2 75 ? 107.945 -15.727 83.510 0.50 31.01 75 ASP B CA 1
ATOM 5653 C CA B ASP D 2 75 ? 107.951 -15.739 83.500 0.50 31.05 75 ASP B CA 1
ATOM 5654 C C . ASP D 2 75 ? 107.878 -14.746 82.349 1.00 29.00 75 ASP B C 1
ATOM 5655 O O . ASP D 2 75 ? 107.791 -13.556 82.568 1.00 28.97 75 ASP B O 1
ATOM 5664 N N . PHE D 2 76 ? 107.894 -15.260 81.126 1.00 26.55 76 PHE B N 1
ATOM 5665 C CA . PHE D 2 76 ? 107.924 -14.439 79.923 1.00 25.03 76 PHE B CA 1
ATOM 5666 C C . PHE D 2 76 ? 106.779 -14.824 78.983 1.00 25.93 76 PHE B C 1
ATOM 5667 O O . PHE D 2 76 ? 106.365 -15.980 78.953 1.00 25.98 76 PHE B O 1
ATOM 5675 N N . THR D 2 77 ? 106.273 -13.854 78.222 1.00 23.67 77 THR B N 1
ATOM 5676 C CA . THR D 2 77 ? 105.128 -14.064 77.386 1.00 22.82 77 THR B CA 1
ATOM 5677 C C . THR D 2 77 ? 105.280 -13.366 76.047 1.00 22.85 77 THR B C 1
ATOM 5678 O O . THR D 2 77 ? 105.663 -12.192 75.992 1.00 22.18 77 THR B O 1
ATOM 5682 N N . LEU D 2 78 ? 104.976 -14.098 74.982 1.00 21.74 78 LEU B N 1
ATOM 5683 C CA . LEU D 2 78 ? 104.846 -13.523 73.632 1.00 21.12 78 LEU B CA 1
ATOM 5684 C C . LEU D 2 78 ? 103.374 -13.441 73.314 1.00 22.45 78 LEU B C 1
ATOM 5685 O O . LEU D 2 78 ? 102.635 -14.444 73.450 1.00 22.28 78 LEU B O 1
ATOM 5690 N N . LYS D 2 79 ? 102.948 -12.248 72.901 1.00 21.89 79 LYS B N 1
ATOM 5691 C CA . LYS D 2 79 ? 101.613 -12.036 72.423 1.00 23.91 79 LYS B CA 1
ATOM 5692 C C . LYS D 2 79 ? 101.656 -11.650 70.957 1.00 24.36 79 LYS B C 1
ATOM 5693 O O . LYS D 2 79 ? 102.381 -10.730 70.564 1.00 25.06 79 LYS B O 1
ATOM 5699 N N . ILE D 2 80 ? 100.830 -12.315 70.159 1.00 24.25 80 ILE B N 1
ATOM 5700 C CA . ILE D 2 80 ? 100.653 -11.967 68.754 1.00 24.92 80 ILE B CA 1
ATOM 5701 C C . ILE D 2 80 ? 99.234 -11.454 68.591 1.00 25.21 80 ILE B C 1
ATOM 5702 O O . ILE D 2 80 ? 98.270 -12.220 68.697 1.00 23.74 80 ILE B O 1
ATOM 5707 N N . SER D 2 81 ? 99.092 -10.156 68.378 1.00 25.37 81 SER B N 1
ATOM 5708 C CA . SER D 2 81 ? 97.777 -9.570 68.167 1.00 27.12 81 SER B CA 1
ATOM 5709 C C . SER D 2 81 ? 97.384 -9.768 66.720 1.00 27.66 81 SER B C 1
ATOM 5710 O O . SER D 2 81 ? 98.244 -9.919 65.857 1.00 26.60 81 SER B O 1
ATOM 5713 N N . ARG D 2 82 ? 96.082 -9.790 66.475 1.00 28.56 82 ARG B N 1
ATOM 5714 C CA . ARG D 2 82 ? 95.548 -9.825 65.129 1.00 30.43 82 ARG B CA 1
ATOM 5715 C C . ARG D 2 82 ? 96.298 -10.836 64.248 1.00 28.73 82 ARG B C 1
ATOM 5716 O O . ARG D 2 82 ? 96.877 -10.479 63.221 1.00 27.85 82 ARG B O 1
ATOM 5724 N N . VAL D 2 83 ? 96.265 -12.094 64.665 1.00 26.78 83 VAL B N 1
ATOM 5725 C CA . VAL D 2 83 ? 96.975 -13.159 63.971 1.00 26.66 83 VAL B CA 1
ATOM 5726 C C . VAL D 2 83 ? 96.602 -13.202 62.482 1.00 27.33 83 VAL B C 1
ATOM 5727 O O . VAL D 2 83 ? 95.408 -13.094 62.111 1.00 26.29 83 VAL B O 1
ATOM 5731 N N . GLU D 2 84 ? 97.639 -13.349 61.650 1.00 26.86 84 GLU B N 1
ATOM 5732 C CA . GLU D 2 84 ? 97.502 -13.509 60.202 1.00 29.07 84 GLU B CA 1
ATOM 5733 C C . GLU D 2 84 ? 97.959 -14.915 59.775 1.00 28.35 84 GLU B C 1
ATOM 5734 O O . GLU D 2 84 ? 98.749 -15.555 60.466 1.00 27.52 84 GLU B O 1
ATOM 5740 N N . ALA D 2 85 ? 97.477 -15.360 58.623 1.00 29.56 85 ALA B N 1
ATOM 5741 C CA . ALA D 2 85 ? 97.825 -16.663 58.063 1.00 30.65 85 ALA B CA 1
ATOM 5742 C C . ALA D 2 85 ? 99.324 -16.876 58.003 1.00 30.00 85 ALA B C 1
ATOM 5743 O O . ALA D 2 85 ? 99.815 -17.967 58.291 1.00 29.33 85 ALA B O 1
ATOM 5745 N N . GLU D 2 86 ? 100.064 -15.823 57.674 1.00 30.75 86 GLU B N 1
ATOM 5746 C CA . GLU D 2 86 ? 101.516 -15.920 57.534 1.00 32.52 86 GLU B CA 1
ATOM 5747 C C . GLU D 2 86 ? 102.255 -16.130 58.867 1.00 28.96 86 GLU B C 1
ATOM 5748 O O . GLU D 2 86 ? 103.452 -16.373 58.854 1.00 29.90 86 GLU B O 1
ATOM 5754 N N . ASP D 2 87 ? 101.575 -15.989 60.003 1.00 26.77 87 ASP B N 1
ATOM 5755 C CA . ASP D 2 87 ? 102.195 -16.135 61.325 1.00 25.05 87 ASP B CA 1
ATOM 5756 C C . ASP D 2 87 ? 102.380 -17.577 61.775 1.00 24.61 87 ASP B C 1
ATOM 5757 O O . ASP D 2 87 ? 102.969 -17.846 62.845 1.00 23.54 87 ASP B O 1
ATOM 5762 N N . LEU D 2 88 ? 101.874 -18.500 60.983 1.00 25.82 88 LEU B N 1
ATOM 5763 C CA . LEU D 2 88 ? 101.990 -19.892 61.343 1.00 27.45 88 LEU B CA 1
ATOM 5764 C C . LEU D 2 88 ? 103.447 -20.401 61.331 1.00 26.61 88 LEU B C 1
ATOM 5765 O O . LEU D 2 88 ? 104.323 -19.937 60.568 1.00 29.32 88 LEU B O 1
ATOM 5770 N N . GLY D 2 89 ? 103.714 -21.324 62.239 1.00 25.46 89 GLY B N 1
ATOM 5771 C CA . GLY D 2 89 ? 105.033 -21.906 62.386 1.00 24.49 89 GLY B CA 1
ATOM 5772 C C . GLY D 2 89 ? 105.271 -22.259 63.841 1.00 23.19 89 GLY B C 1
ATOM 5773 O O . GLY D 2 89 ? 104.335 -22.289 64.647 1.00 22.40 89 GLY B O 1
ATOM 5774 N N . VAL D 2 90 ? 106.529 -22.494 64.180 1.00 21.56 90 VAL B N 1
ATOM 5775 C CA . VAL D 2 90 ? 106.904 -22.853 65.550 1.00 20.94 90 VAL B CA 1
ATOM 5776 C C . VAL D 2 90 ? 107.676 -21.727 66.208 1.00 20.32 90 VAL B C 1
ATOM 5777 O O . VAL D 2 90 ? 108.702 -21.257 65.670 1.00 21.44 90 VAL B O 1
ATOM 5781 N N . TYR D 2 91 ? 107.182 -21.301 67.365 1.00 19.08 91 TYR B N 1
ATOM 5782 C CA . TYR D 2 91 ? 107.751 -20.193 68.133 1.00 19.51 91 TYR B CA 1
ATOM 5783 C C . TYR D 2 91 ? 108.579 -20.756 69.269 1.00 19.73 91 TYR B C 1
ATOM 5784 O O . TYR D 2 91 ? 108.123 -21.678 69.976 1.00 20.09 91 TYR B O 1
ATOM 5793 N N . TYR D 2 92 ? 109.798 -20.237 69.424 1.00 19.20 92 TYR B N 1
ATOM 5794 C CA . TYR D 2 92 ? 110.715 -20.693 70.485 1.00 18.91 92 TYR B CA 1
ATOM 5795 C C . TYR D 2 92 ? 111.174 -19.546 71.340 1.00 19.29 92 TYR B C 1
ATOM 5796 O O . TYR D 2 92 ? 111.577 -18.505 70.809 1.00 19.04 92 TYR B O 1
ATOM 5805 N N . CYS D 2 93 ? 111.153 -19.713 72.657 1.00 19.14 93 CYS B N 1
ATOM 5806 C CA . CYS D 2 93 ? 111.871 -18.787 73.506 1.00 19.92 93 CYS B CA 1
ATOM 5807 C C . CYS D 2 93 ? 113.296 -19.286 73.658 1.00 18.67 93 CYS B C 1
ATOM 5808 O O . CYS D 2 93 ? 113.562 -20.446 73.404 1.00 19.63 93 CYS B O 1
ATOM 5811 N N . PHE D 2 94 ? 114.193 -18.388 74.052 1.00 18.98 94 PHE B N 1
ATOM 5812 C CA . PHE D 2 94 ? 115.626 -18.668 74.204 1.00 18.85 94 PHE B CA 1
ATOM 5813 C C . PHE D 2 94 ? 116.198 -17.774 75.294 1.00 18.95 94 PHE B C 1
ATOM 5814 O O . PHE D 2 94 ? 115.858 -16.581 75.353 1.00 19.86 94 PHE B O 1
ATOM 5822 N N . GLN D 2 95 ? 117.043 -18.342 76.160 1.00 18.40 95 GLN B N 1
ATOM 5823 C CA . GLN D 2 95 ? 117.823 -17.549 77.105 1.00 18.26 95 GLN B CA 1
ATOM 5824 C C . GLN D 2 95 ? 119.288 -17.627 76.716 1.00 17.71 95 GLN B C 1
ATOM 5825 O O . GLN D 2 95 ? 119.837 -18.720 76.508 1.00 17.71 95 GLN B O 1
ATOM 5831 N N . GLY D 2 96 ? 119.879 -16.447 76.580 1.00 18.21 96 GLY B N 1
ATOM 5832 C CA . GLY D 2 96 ? 121.283 -16.252 76.217 1.00 19.02 96 GLY B CA 1
ATOM 5833 C C . GLY D 2 96 ? 122.108 -15.670 77.348 1.00 19.41 96 GLY B C 1
ATOM 5834 O O . GLY D 2 96 ? 123.118 -14.991 77.103 1.00 18.02 96 GLY B O 1
ATOM 5835 N N . SER D 2 97 ? 121.675 -15.916 78.587 1.00 19.75 97 SER B N 1
ATOM 5836 C CA . SER D 2 97 ? 122.264 -15.289 79.768 1.00 21.45 97 SER B CA 1
ATOM 5837 C C . SER D 2 97 ? 123.240 -16.178 80.527 1.00 23.33 97 SER B C 1
ATOM 5838 O O . SER D 2 97 ? 124.209 -15.691 81.127 1.00 24.26 97 SER B O 1
ATOM 5841 N N . HIS D 2 98 ? 122.952 -17.473 80.576 1.00 23.68 98 HIS B N 1
ATOM 5842 C CA . HIS D 2 98 ? 123.793 -18.416 81.328 1.00 24.27 98 HIS B CA 1
ATOM 5843 C C . HIS D 2 98 ? 124.091 -19.625 80.450 1.00 23.40 98 HIS B C 1
ATOM 5844 O O . HIS D 2 98 ? 123.170 -20.269 79.943 1.00 20.88 98 HIS B O 1
ATOM 5851 N N . VAL D 2 99 ? 125.376 -19.910 80.272 1.00 23.06 99 VAL B N 1
ATOM 5852 C CA A VAL D 2 99 ? 125.817 -21.096 79.551 0.50 23.21 99 VAL B CA 1
ATOM 5853 C CA B VAL D 2 99 ? 125.829 -21.098 79.546 0.50 23.28 99 VAL B CA 1
ATOM 5854 C C . VAL D 2 99 ? 125.463 -22.360 80.338 1.00 24.30 99 VAL B C 1
ATOM 5855 O O . VAL D 2 99 ? 125.582 -22.384 81.556 1.00 25.39 99 VAL B O 1
ATOM 5862 N N . PRO D 2 100 ? 124.977 -23.418 79.656 1.00 23.48 100 PRO B N 1
ATOM 5863 C CA . PRO D 2 100 ? 124.684 -23.525 78.228 1.00 21.65 100 PRO B CA 1
ATOM 5864 C C . PRO D 2 100 ? 123.418 -22.750 77.896 1.00 20.95 100 PRO B C 1
ATOM 5865 O O . PRO D 2 100 ? 122.443 -22.853 78.603 1.00 19.65 100 PRO B O 1
ATOM 5869 N N . PHE D 2 101 ? 123.449 -21.970 76.816 1.00 20.07 101 PHE B N 1
ATOM 5870 C CA . PHE D 2 101 ? 122.229 -21.290 76.380 1.00 19.92 101 PHE B CA 1
ATOM 5871 C C . PHE D 2 101 ? 121.173 -22.332 76.017 1.00 19.84 101 PHE B C 1
ATOM 5872 O O . PHE D 2 101 ? 121.513 -23.411 75.553 1.00 20.61 101 PHE B O 1
ATOM 5880 N N . THR D 2 102 ? 119.890 -22.029 76.262 1.00 19.32 102 THR B N 1
ATOM 5881 C CA . THR D 2 102 ? 118.830 -23.011 76.132 1.00 18.89 102 THR B CA 1
ATOM 5882 C C . THR D 2 102 ? 117.567 -22.435 75.514 1.00 18.58 102 THR B C 1
ATOM 5883 O O . THR D 2 102 ? 117.256 -21.244 75.673 1.00 17.77 102 THR B O 1
ATOM 5887 N N . PHE D 2 103 ? 116.876 -23.298 74.775 1.00 18.57 103 PHE B N 1
ATOM 5888 C CA . PHE D 2 103 ? 115.652 -22.958 74.073 1.00 18.82 103 PHE B CA 1
ATOM 5889 C C . PHE D 2 103 ? 114.503 -23.612 74.772 1.00 19.73 103 PHE B C 1
ATOM 5890 O O . PHE D 2 103 ? 114.654 -24.698 75.320 1.00 22.07 103 PHE B O 1
ATOM 5898 N N . GLY D 2 104 ? 113.332 -23.001 74.705 1.00 20.15 104 GLY B N 1
ATOM 5899 C CA . GLY D 2 104 ? 112.092 -23.702 75.053 1.00 21.06 104 GLY B CA 1
ATOM 5900 C C . GLY D 2 104 ? 111.769 -24.777 74.029 1.00 23.14 104 GLY B C 1
ATOM 5901 O O . GLY D 2 104 ? 112.407 -24.852 72.985 1.00 21.81 104 GLY B O 1
ATOM 5902 N N . SER D 2 105 ? 110.795 -25.633 74.319 1.00 24.84 105 SER B N 1
ATOM 5903 C CA . SER D 2 105 ? 110.463 -26.758 73.441 1.00 27.39 105 SER B CA 1
ATOM 5904 C C . SER D 2 105 ? 109.680 -26.384 72.178 1.00 26.61 105 SER B C 1
ATOM 5905 O O . SER D 2 105 ? 109.527 -27.211 71.277 1.00 26.21 105 SER B O 1
ATOM 5908 N N . GLY D 2 106 ? 109.221 -25.148 72.087 1.00 23.27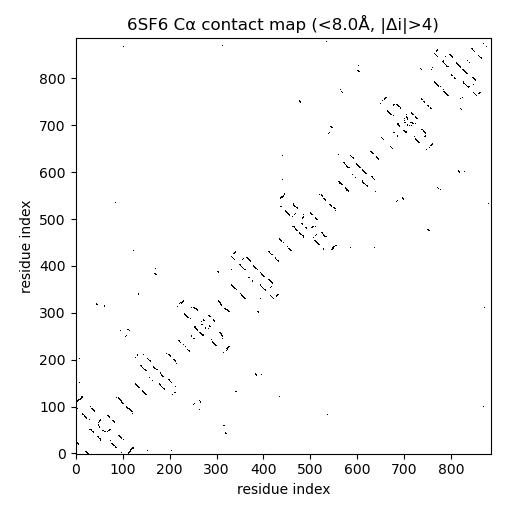 106 GLY B N 1
ATOM 5909 C CA . GLY D 2 106 ? 108.542 -24.700 70.900 1.00 23.81 106 GLY B CA 1
ATOM 5910 C C . GLY D 2 106 ? 107.032 -24.779 71.048 1.00 24.68 106 GLY B C 1
ATOM 5911 O O . GLY D 2 106 ? 106.510 -25.667 71.732 1.00 25.52 106 GLY B O 1
ATOM 5912 N N . THR D 2 107 ? 106.346 -23.851 70.385 1.00 23.44 107 THR B N 1
ATOM 5913 C CA . THR D 2 107 ? 104.917 -23.804 70.345 1.00 23.91 107 THR B CA 1
ATOM 5914 C C . THR D 2 107 ? 104.528 -23.714 68.873 1.00 24.36 107 THR B C 1
ATOM 5915 O O . THR D 2 107 ? 104.887 -22.751 68.196 1.00 23.00 107 THR B O 1
ATOM 5919 N N . LYS D 2 108 ? 103.808 -24.712 68.386 1.00 23.37 108 LYS B N 1
ATOM 5920 C CA . LYS D 2 108 ? 103.334 -24.668 67.020 1.00 25.15 108 LYS B CA 1
ATOM 5921 C C . LYS D 2 108 ? 102.016 -23.899 66.944 1.00 23.82 108 LYS B C 1
ATOM 5922 O O . LYS D 2 108 ? 101.008 -24.317 67.533 1.00 22.84 108 LYS B O 1
ATOM 5928 N N . LEU D 2 109 ? 102.038 -22.774 66.218 1.00 23.15 109 LEU B N 1
ATOM 5929 C CA . LEU D 2 109 ? 100.844 -21.971 65.997 1.00 24.07 109 LEU B CA 1
ATOM 5930 C C . LEU D 2 109 ? 100.109 -22.493 64.771 1.00 24.83 109 LEU B C 1
ATOM 5931 O O . LEU D 2 109 ? 100.700 -22.578 63.693 1.00 24.74 109 LEU B O 1
ATOM 5936 N N . GLU D 2 110 ? 98.832 -22.811 64.964 1.00 30.53 110 GLU B N 1
ATOM 5937 C CA . GLU D 2 110 ? 97.971 -23.353 63.937 1.00 30.42 110 GLU B CA 1
ATOM 5938 C C . GLU D 2 110 ? 96.805 -22.394 63.737 1.00 28.90 110 GLU B C 1
ATOM 5939 O O . GLU D 2 110 ? 96.342 -21.771 64.691 1.00 27.61 110 GLU B O 1
ATOM 5945 N N . ILE D 2 111 ? 96.346 -22.262 62.498 1.00 27.80 111 ILE B N 1
ATOM 5946 C CA . ILE D 2 111 ? 95.278 -21.322 62.159 1.00 28.21 111 ILE B CA 1
ATOM 5947 C C . ILE D 2 111 ? 93.957 -22.079 62.013 1.00 29.61 111 ILE B C 1
ATOM 5948 O O . ILE D 2 111 ? 93.904 -23.131 61.372 1.00 29.14 111 ILE B O 1
ATOM 5953 N N . LYS D 2 112 ? 92.915 -21.549 62.638 1.00 30.94 112 LYS B N 1
ATOM 5954 C CA . LYS D 2 112 ? 91.560 -22.030 62.452 1.00 32.95 112 LYS B CA 1
ATOM 5955 C C . LYS D 2 112 ? 90.949 -21.320 61.270 1.00 33.44 112 LYS B C 1
ATOM 5956 O O . LYS D 2 112 ? 91.194 -20.134 61.062 1.00 35.02 112 LYS B O 1
ATOM 5962 N N . ARG D 2 113 ? 90.135 -22.036 60.507 1.00 35.10 113 ARG B N 1
ATOM 5963 C CA . ARG D 2 113 ? 89.436 -21.444 59.367 1.00 35.55 113 ARG B CA 1
ATOM 5964 C C . ARG D 2 113 ? 88.220 -22.282 59.005 1.00 36.73 113 ARG B C 1
ATOM 5965 O O . ARG D 2 113 ? 87.969 -23.301 59.630 1.00 36.05 113 ARG B O 1
ATOM 5973 N N . ALA D 2 114 ? 87.484 -21.843 57.988 1.00 38.30 114 ALA B N 1
ATOM 5974 C CA . ALA D 2 114 ? 86.282 -22.533 57.538 1.00 40.73 114 ALA B CA 1
ATOM 5975 C C . ALA D 2 114 ? 86.645 -23.860 56.873 1.00 41.29 114 ALA B C 1
ATOM 5976 O O . ALA D 2 114 ? 87.744 -24.030 56.329 1.00 39.81 114 ALA B O 1
ATOM 5978 N N . ASP D 2 115 ? 85.734 -24.813 56.964 1.00 43.32 115 ASP B N 1
ATOM 5979 C CA . ASP D 2 115 ? 85.904 -26.108 56.315 1.00 44.20 115 ASP B CA 1
ATOM 5980 C C . ASP D 2 115 ? 86.038 -25.935 54.802 1.00 43.43 115 ASP B C 1
ATOM 5981 O O . ASP D 2 115 ? 85.398 -25.062 54.203 1.00 43.94 115 ASP B O 1
ATOM 5986 N N . ALA D 2 116 ? 86.896 -26.757 54.205 1.00 41.17 116 ALA B N 1
ATOM 5987 C CA . ALA D 2 116 ? 87.110 -26.770 52.769 1.00 40.82 116 ALA B CA 1
ATOM 5988 C C . ALA D 2 116 ? 87.262 -28.218 52.281 1.00 41.31 116 ALA B C 1
ATOM 5989 O O . ALA D 2 116 ? 87.970 -29.037 52.892 1.00 39.33 116 ALA B O 1
ATOM 5991 N N . ALA D 2 117 ? 86.605 -28.519 51.167 1.00 42.48 117 ALA B N 1
ATOM 5992 C CA . ALA D 2 117 ? 86.696 -29.826 50.546 1.00 42.89 117 ALA B CA 1
ATOM 5993 C C . ALA D 2 117 ? 88.003 -29.929 49.765 1.00 40.87 117 ALA B C 1
ATOM 5994 O O . ALA D 2 117 ? 88.493 -28.941 49.217 1.00 39.56 117 ALA B O 1
ATOM 5996 N N . PRO D 2 118 ? 88.589 -31.129 49.729 1.00 40.67 118 PRO B N 1
ATOM 5997 C CA . PRO D 2 118 ? 89.839 -31.316 48.996 1.00 38.61 118 PRO B CA 1
ATOM 5998 C C . PRO D 2 118 ? 89.638 -31.242 47.496 1.00 39.16 118 PRO B C 1
ATOM 5999 O O . PRO D 2 118 ? 88.583 -31.630 47.010 1.00 41.07 118 PRO B O 1
ATOM 6003 N N . THR D 2 119 ? 90.627 -30.719 46.780 1.00 37.31 119 THR B N 1
ATOM 6004 C CA . THR D 2 119 ? 90.670 -30.868 45.325 1.00 37.92 119 THR B CA 1
ATOM 6005 C C . THR D 2 119 ? 91.530 -32.096 45.034 1.00 37.04 119 THR B C 1
ATOM 6006 O O . THR D 2 119 ? 92.704 -32.142 45.417 1.00 36.26 119 THR B O 1
ATOM 6010 N N . VAL D 2 120 ? 90.936 -33.089 44.381 1.00 38.68 120 VAL B N 1
ATOM 6011 C CA . VAL D 2 120 ? 91.573 -34.391 44.151 1.00 38.65 120 VAL B CA 1
ATOM 6012 C C . VAL D 2 120 ? 92.017 -34.543 42.698 1.00 39.21 120 VAL B C 1
ATOM 6013 O O . VAL D 2 120 ? 91.244 -34.255 41.776 1.00 41.26 120 VAL B O 1
ATOM 6017 N N . SER D 2 121 ? 93.238 -35.040 42.508 1.00 37.68 121 SER B N 1
ATOM 6018 C CA . SER D 2 121 ? 93.801 -35.274 41.187 1.00 38.24 121 SER B CA 1
ATOM 6019 C C . SER D 2 121 ? 94.587 -36.585 41.196 1.00 36.94 121 SER B C 1
ATOM 6020 O O . SER D 2 121 ? 95.396 -36.828 42.090 1.00 35.48 121 SER B O 1
ATOM 6023 N N . ILE D 2 122 ? 94.358 -37.417 40.185 1.00 38.00 122 ILE B N 1
ATOM 6024 C CA . ILE D 2 122 ? 95.011 -38.730 40.090 1.00 37.23 122 ILE B CA 1
ATOM 6025 C C . ILE D 2 122 ? 95.901 -38.736 38.841 1.00 37.05 122 ILE B C 1
ATOM 6026 O O . ILE D 2 122 ? 95.563 -38.124 37.833 1.00 36.80 122 ILE B O 1
ATOM 6031 N N . PHE D 2 123 ? 97.063 -39.382 38.936 1.00 36.38 123 PHE B N 1
ATOM 6032 C CA . PHE D 2 123 ? 98.041 -39.414 37.841 1.00 36.60 123 PHE B CA 1
ATOM 6033 C C . PHE D 2 123 ? 98.564 -40.826 37.636 1.00 37.19 123 PHE B C 1
ATOM 6034 O O . PHE D 2 123 ? 99.004 -41.472 38.590 1.00 36.97 123 PHE B O 1
ATOM 6042 N N . PRO D 2 124 ? 98.540 -41.300 36.386 1.00 39.10 124 PRO B N 1
ATOM 6043 C CA . PRO D 2 124 ? 99.101 -42.610 36.094 1.00 39.95 124 PRO B CA 1
ATOM 6044 C C . PRO D 2 124 ? 100.634 -42.587 36.146 1.00 39.47 124 PRO B C 1
ATOM 6045 O O . PRO D 2 124 ? 101.241 -41.513 36.148 1.00 38.69 124 PRO B O 1
ATOM 6049 N N . PRO D 2 125 ? 101.256 -43.762 36.215 1.00 40.11 125 PRO B N 1
ATOM 6050 C CA . PRO D 2 125 ? 102.709 -43.823 36.111 1.00 40.50 125 PRO B CA 1
ATOM 6051 C C . PRO D 2 125 ? 103.177 -43.107 34.857 1.00 42.58 125 PRO B C 1
ATOM 6052 O O . PRO D 2 125 ? 102.519 -43.211 33.810 1.00 43.03 125 PRO B O 1
ATOM 6056 N N . SER D 2 126 ? 104.299 -42.404 34.949 1.00 43.07 126 SER B N 1
ATOM 6057 C CA . SER D 2 126 ? 104.939 -41.829 33.771 1.00 45.49 126 SER B CA 1
ATOM 6058 C C . SER D 2 126 ? 105.521 -42.917 32.876 1.00 47.45 126 SER B C 1
ATOM 6059 O O . SER D 2 126 ? 105.888 -43.995 33.350 1.00 47.14 126 SER B O 1
ATOM 6062 N N . SER D 2 127 ? 105.620 -42.629 31.585 1.00 49.19 127 SER B N 1
ATOM 6063 C CA . SER D 2 127 ? 106.276 -43.536 30.657 1.00 51.16 127 SER B CA 1
ATOM 6064 C C . SER D 2 127 ? 107.731 -43.760 31.060 1.00 51.49 127 SER B C 1
ATOM 6065 O O . SER D 2 127 ? 108.236 -44.865 30.945 1.00 50.81 127 SER B O 1
ATOM 6068 N N . GLU D 2 128 ? 108.386 -42.722 31.573 1.00 52.35 128 GLU B N 1
ATOM 6069 C CA . GLU D 2 128 ? 109.772 -42.854 32.041 1.00 54.13 128 GLU B CA 1
ATOM 6070 C C . GLU D 2 128 ? 109.920 -43.896 33.152 1.00 51.53 128 GLU B C 1
ATOM 6071 O O . GLU D 2 128 ? 110.832 -44.711 33.131 1.00 52.06 128 GLU B O 1
ATOM 6077 N N . GLN D 2 129 ? 109.019 -43.874 34.124 1.00 48.99 129 GLN B N 1
ATOM 6078 C CA . GLN D 2 129 ? 109.087 -44.829 35.230 1.00 47.55 129 GLN B CA 1
ATOM 6079 C C . GLN D 2 129 ? 108.842 -46.247 34.729 1.00 48.52 129 GLN B C 1
ATOM 6080 O O . GLN D 2 129 ? 109.522 -47.196 35.144 1.00 49.96 129 GLN B O 1
ATOM 6086 N N . LEU D 2 130 ? 107.864 -46.392 33.842 1.00 49.68 130 LEU B N 1
ATOM 6087 C CA . LEU D 2 130 ? 107.531 -47.702 33.275 1.00 51.05 130 LEU B CA 1
ATOM 6088 C C . LEU D 2 130 ? 108.731 -48.316 32.556 1.00 54.75 130 LEU B C 1
ATOM 6089 O O . LEU D 2 130 ? 108.967 -49.522 32.644 1.00 55.83 130 LEU B O 1
ATOM 6094 N N . THR D 2 131 ? 109.500 -47.482 31.869 1.00 58.45 131 THR B N 1
ATOM 6095 C CA . THR D 2 131 ? 110.733 -47.938 31.234 1.00 62.33 131 THR B CA 1
ATOM 6096 C C . THR D 2 131 ? 111.722 -48.491 32.261 1.00 63.88 131 THR B C 1
ATOM 6097 O O . THR D 2 131 ? 112.468 -49.413 31.971 1.00 65.80 131 THR B O 1
ATOM 6101 N N . SER D 2 132 ? 111.722 -47.941 33.466 1.00 64.16 132 SER B N 1
ATOM 6102 C CA . SER D 2 132 ? 112.598 -48.445 34.524 1.00 66.07 132 SER B CA 1
ATOM 6103 C C . SER D 2 132 ? 112.040 -49.678 35.261 1.00 64.86 132 SER B C 1
ATOM 6104 O O . SER D 2 132 ? 112.716 -50.223 36.138 1.00 65.80 132 SER B O 1
ATOM 6107 N N . GLY D 2 133 ? 110.819 -50.105 34.935 1.00 61.91 133 GLY B N 1
ATOM 6108 C CA . GLY D 2 133 ? 110.250 -51.338 35.506 1.00 61.13 133 GLY B CA 1
ATOM 6109 C C . GLY D 2 133 ? 109.421 -51.179 36.770 1.00 59.10 133 GLY B C 1
ATOM 6110 O O . GLY D 2 133 ? 109.000 -52.175 37.368 1.00 59.33 133 GLY B O 1
ATOM 6111 N N . GLY D 2 134 ? 109.167 -49.932 37.168 1.00 57.51 134 GLY B N 1
ATOM 6112 C CA . GLY D 2 134 ? 108.261 -49.628 38.279 1.00 54.55 134 GLY B CA 1
ATOM 6113 C C . GLY D 2 134 ? 107.013 -48.894 37.804 1.00 50.90 134 GLY B C 1
ATOM 6114 O O . GLY D 2 134 ? 106.960 -48.401 36.680 1.00 51.37 134 GLY B O 1
ATOM 6115 N N . ALA D 2 135 ? 106.004 -48.838 38.670 1.00 48.54 135 ALA B N 1
ATOM 6116 C CA . ALA D 2 135 ? 104.745 -48.153 38.389 1.00 46.24 135 ALA B CA 1
ATOM 6117 C C . ALA D 2 135 ? 104.185 -47.532 39.676 1.00 44.11 135 ALA B C 1
ATOM 6118 O O . ALA D 2 135 ? 103.729 -48.254 40.563 1.00 45.46 135 ALA B O 1
ATOM 6120 N N . SER D 2 136 ? 104.218 -46.203 39.764 1.00 40.65 136 SER B N 1
ATOM 6121 C CA . SER D 2 136 ? 103.640 -45.474 40.891 1.00 38.38 136 SER B CA 1
ATOM 6122 C C . SER D 2 136 ? 102.432 -44.680 40.426 1.00 37.98 136 SER B C 1
ATOM 6123 O O . SER D 2 136 ? 102.481 -43.980 39.414 1.00 38.11 136 SER B O 1
ATOM 6126 N N . VAL D 2 137 ? 101.325 -44.823 41.138 1.00 37.76 137 VAL B N 1
ATOM 6127 C CA . VAL D 2 137 ? 100.130 -44.052 40.835 1.00 37.03 137 VAL B CA 1
ATOM 6128 C C . VAL D 2 137 ? 100.000 -43.016 41.939 1.00 35.98 137 VAL B C 1
ATOM 6129 O O . VAL D 2 137 ? 100.043 -43.358 43.127 1.00 35.91 137 VAL B O 1
ATOM 6133 N N . VAL D 2 138 ? 99.862 -41.754 41.549 1.00 35.00 138 VAL B N 1
ATOM 6134 C CA . VAL D 2 138 ? 99.871 -40.655 42.509 1.00 34.46 138 VAL B CA 1
ATOM 6135 C C . VAL D 2 138 ? 98.522 -39.960 42.567 1.00 34.49 138 VAL B C 1
ATOM 6136 O O . VAL D 2 138 ? 97.892 -39.708 41.540 1.00 34.17 138 VAL B O 1
ATOM 6140 N N . CYS D 2 139 ? 98.083 -39.688 43.792 1.00 34.98 139 CYS B N 1
ATOM 6141 C CA . CYS D 2 139 ? 96.854 -38.967 44.043 1.00 36.34 139 CYS B CA 1
ATOM 6142 C C . CYS D 2 139 ? 97.138 -37.808 44.998 1.00 33.94 139 CYS B C 1
ATOM 6143 O O . CYS D 2 139 ? 97.676 -38.020 46.092 1.00 33.30 139 CYS B O 1
ATOM 6146 N N . PHE D 2 140 ? 96.827 -36.589 44.564 1.00 33.49 140 PHE B N 1
ATOM 6147 C CA . PHE D 2 140 ? 96.941 -35.398 45.418 1.00 33.63 140 PHE B CA 1
ATOM 6148 C C . PHE D 2 140 ? 95.565 -35.021 45.935 1.00 34.19 140 PHE B C 1
ATOM 6149 O O . PHE D 2 140 ? 94.617 -34.921 45.154 1.00 34.46 140 PHE B O 1
ATOM 6157 N N . LEU D 2 141 ? 95.470 -34.800 47.245 1.00 34.13 141 LEU B N 1
ATOM 6158 C CA . LEU D 2 141 ? 94.267 -34.282 47.874 1.00 35.77 141 LEU B CA 1
ATOM 6159 C C . LEU D 2 141 ? 94.637 -32.922 48.455 1.00 34.69 141 LEU B C 1
ATOM 6160 O O . LEU D 2 141 ? 95.289 -32.846 49.502 1.00 34.61 141 LEU B O 1
ATOM 6165 N N . ASN D 2 142 ? 94.263 -31.850 47.769 1.00 34.40 142 ASN B N 1
ATOM 6166 C CA . ASN D 2 142 ? 94.842 -30.530 48.060 1.00 33.26 142 ASN B CA 1
ATOM 6167 C C . ASN D 2 142 ? 93.877 -29.497 48.619 1.00 32.70 142 ASN B C 1
ATOM 6168 O O . ASN D 2 142 ? 92.706 -29.434 48.232 1.00 33.98 142 ASN B O 1
ATOM 6173 N N . ASN D 2 143 ? 94.413 -28.683 49.521 1.00 30.92 143 ASN B N 1
ATOM 6174 C CA . ASN D 2 143 ? 93.733 -27.515 50.087 1.00 31.57 143 ASN B CA 1
ATOM 6175 C C . ASN D 2 143 ? 92.417 -27.822 50.768 1.00 32.17 143 ASN B C 1
ATOM 6176 O O . ASN D 2 143 ? 91.365 -27.291 50.389 1.00 33.38 143 ASN B O 1
ATOM 6181 N N . PHE D 2 144 ? 92.482 -28.696 51.764 1.00 31.14 144 PHE B N 1
ATOM 6182 C CA . PHE D 2 144 ? 91.308 -29.044 52.557 1.00 32.23 144 PHE B CA 1
ATOM 6183 C C . PHE D 2 144 ? 91.486 -28.631 54.007 1.00 31.94 144 PHE B C 1
ATOM 6184 O O . PHE D 2 144 ? 92.603 -28.364 54.458 1.00 30.32 144 PHE B O 1
ATOM 6192 N N . TYR D 2 145 ? 90.368 -28.587 54.719 1.00 33.58 145 TYR B N 1
ATOM 6193 C CA . TYR D 2 145 ? 90.343 -28.275 56.141 1.00 34.66 145 TYR B CA 1
ATOM 6194 C C . TYR D 2 145 ? 89.088 -28.868 56.752 1.00 37.33 145 TYR B C 1
ATOM 6195 O O . TYR D 2 145 ? 88.010 -28.732 56.180 1.00 39.60 145 TYR B O 1
ATOM 6204 N N . PRO D 2 146 ? 89.198 -29.501 57.928 1.00 39.32 146 PRO B N 1
ATOM 6205 C CA . PRO D 2 146 ? 90.363 -29.665 58.782 1.00 39.16 146 PRO B CA 1
ATOM 6206 C C . PRO D 2 146 ? 91.279 -30.785 58.290 1.00 40.37 146 PRO B C 1
ATOM 6207 O O . PRO D 2 146 ? 91.004 -31.402 57.267 1.00 38.92 146 PRO B O 1
ATOM 6211 N N . LYS D 2 147 ? 92.360 -31.018 59.031 1.00 41.90 147 LYS B N 1
ATOM 6212 C CA . LYS D 2 147 ? 93.464 -31.850 58.578 1.00 43.96 147 LYS B CA 1
ATOM 6213 C C . LYS D 2 147 ? 93.148 -33.332 58.398 1.00 46.14 147 LYS B C 1
ATOM 6214 O O . LYS D 2 147 ? 93.828 -34.007 57.621 1.00 47.70 147 LYS B O 1
ATOM 6220 N N . ASP D 2 148 ? 92.140 -33.847 59.093 1.00 48.27 148 ASP B N 1
ATOM 6221 C CA . ASP D 2 148 ? 91.832 -35.281 59.024 1.00 50.87 148 ASP B CA 1
ATOM 6222 C C . ASP D 2 148 ? 91.161 -35.615 57.708 1.00 48.79 148 ASP B C 1
ATOM 6223 O O . ASP D 2 148 ? 90.217 -34.954 57.286 1.00 48.37 148 ASP B O 1
ATOM 6228 N N . ILE D 2 149 ? 91.658 -36.655 57.063 1.00 47.48 149 ILE B N 1
ATOM 6229 C CA . ILE D 2 149 ? 91.108 -37.099 55.797 1.00 46.90 149 ILE B CA 1
ATOM 6230 C C . ILE D 2 149 ? 91.426 -38.580 55.603 1.00 48.03 149 ILE B C 1
ATOM 6231 O O . ILE D 2 149 ? 92.373 -39.093 56.191 1.00 47.98 149 ILE B O 1
ATOM 6236 N N . ASN D 2 150 ? 90.610 -39.273 54.819 1.00 50.23 150 ASN B N 1
ATOM 6237 C CA . ASN D 2 150 ? 90.838 -40.686 54.531 1.00 51.60 150 ASN B CA 1
ATOM 6238 C C . ASN D 2 150 ? 90.973 -40.854 53.036 1.00 50.77 150 ASN B C 1
ATOM 6239 O O . ASN D 2 150 ? 90.221 -40.255 52.265 1.00 50.60 150 ASN B O 1
ATOM 6241 N N . VAL D 2 151 ? 91.934 -41.663 52.620 1.00 50.59 151 VAL B N 1
ATOM 6242 C CA . VAL D 2 151 ? 92.082 -41.995 51.201 1.00 49.85 151 VAL B CA 1
ATOM 6243 C C . VAL D 2 151 ? 92.042 -43.508 51.049 1.00 51.45 151 VAL B C 1
ATOM 6244 O O . VAL D 2 151 ? 92.632 -44.227 51.850 1.00 50.92 151 VAL B O 1
ATOM 6248 N N . LYS D 2 152 ? 91.328 -43.988 50.036 1.00 52.70 152 LYS B N 1
ATOM 6249 C CA . LYS D 2 152 ? 91.358 -45.406 49.711 1.00 55.43 152 LYS B CA 1
ATOM 6250 C C . LYS D 2 152 ? 91.601 -45.601 48.212 1.00 53.86 152 LYS B C 1
ATOM 6251 O O . LYS D 2 152 ? 91.176 -44.800 47.382 1.00 53.90 152 LYS B O 1
ATOM 6257 N N . TRP D 2 153 ? 92.349 -46.646 47.890 1.00 53.25 153 TRP B N 1
ATOM 6258 C CA . TRP D 2 153 ? 92.651 -46.984 46.512 1.00 52.00 153 TRP B CA 1
ATOM 6259 C C . TRP D 2 153 ? 91.881 -48.229 46.096 1.00 54.61 153 TRP B C 1
ATOM 6260 O O . TRP D 2 153 ? 91.744 -49.166 46.874 1.00 56.81 153 TRP B O 1
ATOM 6271 N N . LYS D 2 154 ? 91.380 -48.232 44.872 1.00 54.75 154 LYS B N 1
ATOM 6272 C CA . LYS D 2 154 ? 90.730 -49.415 44.326 1.00 58.26 154 LYS B CA 1
ATOM 6273 C C . LYS D 2 154 ? 91.294 -49.697 42.955 1.00 56.11 154 LYS B C 1
ATOM 6274 O O . LYS D 2 154 ? 91.524 -48.770 42.178 1.00 53.84 154 LYS B O 1
ATOM 6280 N N . ILE D 2 155 ? 91.527 -50.980 42.688 1.00 56.81 155 ILE B N 1
ATOM 6281 C CA . ILE D 2 155 ? 91.981 -51.452 41.392 1.00 55.84 155 ILE B CA 1
ATOM 6282 C C . ILE D 2 155 ? 90.911 -52.387 40.853 1.00 58.85 155 ILE B C 1
ATOM 6283 O O . ILE D 2 155 ? 90.618 -53.403 41.466 1.00 60.60 155 ILE B O 1
ATOM 6288 N N . ASP D 2 156 ? 90.318 -52.023 39.718 1.00 59.94 156 ASP B N 1
ATOM 6289 C CA . ASP D 2 156 ? 89.191 -52.765 39.141 1.00 64.00 156 ASP B CA 1
ATOM 6290 C C . ASP D 2 156 ? 88.118 -53.032 40.190 1.00 67.55 156 ASP B C 1
ATOM 6291 O O . ASP D 2 156 ? 87.649 -54.160 40.357 1.00 70.67 156 ASP B O 1
ATOM 6296 N N . GLY D 2 157 ? 87.753 -51.974 40.906 1.00 67.69 157 GLY B N 1
ATOM 6297 C CA . GLY D 2 157 ? 86.681 -52.030 41.889 1.00 71.44 157 GLY B CA 1
ATOM 6298 C C . GLY D 2 157 ? 87.056 -52.601 43.243 1.00 72.49 157 GLY B C 1
ATOM 6299 O O . GLY D 2 157 ? 86.235 -52.583 44.163 1.00 75.16 157 GLY B O 1
ATOM 6300 N N . SER D 2 158 ? 88.279 -53.102 43.382 1.00 71.06 158 SER B N 1
ATOM 6301 C CA . SER D 2 158 ? 88.665 -53.796 44.594 1.00 73.38 158 SER B CA 1
ATOM 6302 C C . SER D 2 158 ? 89.651 -52.979 45.410 1.00 70.88 158 SER B C 1
ATOM 6303 O O . SER D 2 158 ? 90.676 -52.534 44.900 1.00 66.69 158 SER B O 1
ATOM 6306 N N . GLU D 2 159 ? 89.347 -52.835 46.695 1.00 73.84 159 GLU B N 1
ATOM 6307 C CA . GLU D 2 159 ? 90.162 -52.035 47.588 1.00 73.57 159 GLU B CA 1
ATOM 6308 C C . GLU D 2 159 ? 91.561 -52.618 47.666 1.00 73.21 159 GLU B C 1
ATOM 6309 O O . GLU D 2 159 ? 91.743 -53.831 47.589 1.00 74.56 159 GLU B O 1
ATOM 6315 N N . ARG D 2 160 ? 92.552 -51.750 47.814 1.00 71.23 160 ARG B N 1
ATOM 6316 C CA . ARG D 2 160 ? 93.916 -52.191 47.979 1.00 71.85 160 ARG B CA 1
ATOM 6317 C C . ARG D 2 160 ? 94.569 -51.366 49.076 1.00 70.71 160 ARG B C 1
ATOM 6318 O O . ARG D 2 160 ? 94.727 -50.161 48.937 1.00 68.09 160 ARG B O 1
ATOM 6326 N N . GLN D 2 161 ? 94.890 -52.022 50.186 1.00 73.56 161 GLN B N 1
ATOM 6327 C CA . GLN D 2 161 ? 95.594 -51.405 51.306 1.00 73.22 161 GLN B CA 1
ATOM 6328 C C . GLN D 2 161 ? 97.115 -51.530 51.224 1.00 70.70 161 GLN B C 1
ATOM 6329 O O . GLN D 2 161 ? 97.830 -50.693 51.767 1.00 69.40 161 GLN B O 1
ATOM 6335 N N . ASN D 2 162 ? 97.601 -52.558 50.538 1.00 70.07 162 ASN B N 1
ATOM 6336 C CA . ASN D 2 162 ? 99.034 -52.766 50.387 1.00 68.80 162 ASN B CA 1
ATOM 6337 C C . ASN D 2 162 ? 99.703 -51.913 49.286 1.00 63.33 162 ASN B C 1
ATOM 6338 O O . ASN D 2 162 ? 99.192 -51.779 48.166 1.00 61.89 162 ASN B O 1
ATOM 6343 N N . GLY D 2 163 ? 100.874 -51.375 49.633 1.00 59.22 163 GLY B N 1
ATOM 6344 C CA . GLY D 2 163 ? 101.715 -50.606 48.716 1.00 54.89 163 GLY B CA 1
ATOM 6345 C C . GLY D 2 163 ? 101.440 -49.104 48.673 1.00 50.43 163 GLY B C 1
ATOM 6346 O O . GLY D 2 163 ? 101.919 -48.413 47.778 1.00 47.64 163 GLY B O 1
ATOM 6347 N N . VAL D 2 164 ? 100.670 -48.597 49.633 1.00 48.76 164 VAL B N 1
ATOM 6348 C CA . VAL D 2 164 ? 100.262 -47.198 49.627 1.00 45.67 164 VAL B CA 1
ATOM 6349 C C . VAL D 2 164 ? 101.081 -46.412 50.624 1.00 44.47 164 VAL B C 1
ATOM 6350 O O . VAL D 2 164 ? 101.210 -46.828 51.773 1.00 46.97 164 VAL B O 1
ATOM 6354 N N . LEU D 2 165 ? 101.638 -45.283 50.190 1.00 41.77 165 LEU B N 1
ATOM 6355 C CA . LEU D 2 165 ? 102.405 -44.404 51.081 1.00 41.69 165 LEU B CA 1
ATOM 6356 C C . LEU D 2 165 ? 101.834 -42.996 51.038 1.00 39.06 165 LEU B C 1
ATOM 6357 O O . LEU D 2 165 ? 101.528 -42.465 49.967 1.00 36.74 165 LEU B O 1
ATOM 6362 N N . ASN D 2 166 ? 101.694 -42.408 52.224 1.00 38.98 166 ASN B N 1
ATOM 6363 C CA . ASN D 2 166 ? 100.967 -41.166 52.394 1.00 37.78 166 ASN B CA 1
ATOM 6364 C C . ASN D 2 166 ? 101.830 -40.100 53.063 1.00 37.10 166 ASN B C 1
ATOM 6365 O O . ASN D 2 166 ? 102.685 -40.410 53.884 1.00 37.64 166 ASN B O 1
ATOM 6370 N N . SER D 2 167 ? 101.585 -38.843 52.711 1.00 35.62 167 SER B N 1
ATOM 6371 C CA . SER D 2 167 ? 102.369 -37.737 53.236 1.00 35.61 167 SER B CA 1
ATOM 6372 C C . SER D 2 167 ? 101.514 -36.475 53.338 1.00 34.66 167 SER B C 1
ATOM 6373 O O . SER D 2 167 ? 100.768 -36.160 52.407 1.00 33.17 167 SER B O 1
ATOM 6376 N N . TRP D 2 168 ? 101.650 -35.742 54.437 1.00 38.34 168 TRP B N 1
ATOM 6377 C CA . TRP D 2 168 ? 100.837 -34.546 54.703 1.00 39.27 168 TRP B CA 1
ATOM 6378 C C . TRP D 2 168 ? 101.716 -33.301 54.758 1.00 37.73 168 TRP B C 1
ATOM 6379 O O . TRP D 2 168 ? 102.785 -33.319 55.370 1.00 36.96 168 TRP B O 1
ATOM 6390 N N . THR D 2 169 ? 101.272 -32.220 54.130 1.00 35.31 169 THR B N 1
ATOM 6391 C CA . THR D 2 169 ? 101.979 -30.961 54.246 1.00 35.76 169 THR B CA 1
ATOM 6392 C C . THR D 2 169 ? 101.718 -30.301 55.582 1.00 36.41 169 THR B C 1
ATOM 6393 O O . THR D 2 169 ? 100.750 -30.595 56.280 1.00 35.49 169 THR B O 1
ATOM 6397 N N . ASP D 2 170 ? 102.600 -29.368 55.912 1.00 37.63 170 ASP B N 1
ATOM 6398 C CA . ASP D 2 170 ? 102.301 -28.386 56.932 1.00 38.12 170 ASP B CA 1
ATOM 6399 C C . ASP D 2 170 ? 101.172 -27.473 56.418 1.00 34.86 170 ASP B C 1
ATOM 6400 O O . ASP D 2 170 ? 100.907 -27.384 55.218 1.00 32.63 170 ASP B O 1
ATOM 6405 N N . GLN D 2 171 ? 100.525 -26.784 57.337 1.00 32.80 171 GLN B N 1
ATOM 6406 C CA . GLN D 2 171 ? 99.468 -25.856 56.989 1.00 31.64 171 GLN B CA 1
ATOM 6407 C C . GLN D 2 171 ? 99.975 -24.791 55.998 1.00 30.90 171 GLN B C 1
ATOM 6408 O O . GLN D 2 171 ? 101.100 -24.328 56.080 1.00 30.03 171 GLN B O 1
ATOM 6414 N N . ASP D 2 172 ? 99.129 -24.419 55.063 1.00 30.68 172 ASP B N 1
ATOM 6415 C CA . ASP D 2 172 ? 99.507 -23.457 54.033 1.00 32.28 172 ASP B CA 1
ATOM 6416 C C . ASP D 2 172 ? 99.498 -22.054 54.612 1.00 32.42 172 ASP B C 1
ATOM 6417 O O . ASP D 2 172 ? 98.549 -21.680 55.281 1.00 32.16 172 ASP B O 1
ATOM 6422 N N . SER D 2 173 ? 100.534 -21.270 54.342 1.00 33.93 173 SER B N 1
ATOM 6423 C CA . SER D 2 173 ? 100.639 -19.939 54.961 1.00 36.48 173 SER B CA 1
ATOM 6424 C C . SER D 2 173 ? 99.741 -18.896 54.306 1.00 37.45 173 SER B C 1
ATOM 6425 O O . SER D 2 173 ? 99.610 -17.796 54.837 1.00 37.22 173 SER B O 1
ATOM 6428 N N . LYS D 2 174 ? 99.128 -19.226 53.164 1.00 38.67 174 LYS B N 1
ATOM 6429 C CA . LYS D 2 174 ? 98.244 -18.287 52.474 1.00 41.38 174 LYS B CA 1
ATOM 6430 C C . LYS D 2 174 ? 96.768 -18.543 52.725 1.00 39.42 174 LYS B C 1
ATOM 6431 O O . LYS D 2 174 ? 96.034 -17.597 53.020 1.00 40.33 174 LYS B O 1
ATOM 6437 N N . ASP D 2 175 ? 96.316 -19.791 52.591 1.00 36.16 175 ASP B N 1
ATOM 6438 C CA . ASP D 2 175 ? 94.885 -20.083 52.782 1.00 35.37 175 ASP B CA 1
ATOM 6439 C C . ASP D 2 175 ? 94.584 -20.963 53.994 1.00 32.83 175 ASP B C 1
ATOM 6440 O O . ASP D 2 175 ? 93.442 -21.353 54.209 1.00 32.76 175 ASP B O 1
ATOM 6445 N N . SER D 2 176 ? 95.614 -21.254 54.777 1.00 30.85 176 SER B N 1
ATOM 6446 C CA . SER D 2 176 ? 95.485 -22.014 56.005 1.00 30.88 176 SER B CA 1
ATOM 6447 C C . SER D 2 176 ? 94.893 -23.422 55.814 1.00 30.79 176 SER B C 1
ATOM 6448 O O . SER D 2 176 ? 94.325 -23.984 56.745 1.00 30.73 176 SER B O 1
ATOM 6451 N N . THR D 2 177 ? 95.065 -24.004 54.633 1.00 30.26 177 THR B N 1
ATOM 6452 C CA . THR D 2 177 ? 94.607 -25.358 54.410 1.00 31.03 177 THR B CA 1
ATOM 6453 C C . THR D 2 177 ? 95.731 -26.369 54.546 1.00 30.66 177 THR B C 1
ATOM 6454 O O . THR D 2 177 ? 96.911 -26.008 54.711 1.00 31.35 177 THR B O 1
ATOM 6458 N N . TYR D 2 178 ? 95.339 -27.639 54.475 1.00 30.49 178 TYR B N 1
ATOM 6459 C CA . TYR D 2 178 ? 96.257 -28.759 54.481 1.00 30.92 178 TYR B CA 1
ATOM 6460 C C . TYR D 2 178 ? 96.148 -29.483 53.137 1.00 31.70 178 TYR B C 1
ATOM 6461 O O . TYR D 2 178 ? 95.140 -29.362 52.423 1.00 31.45 178 TYR B O 1
ATOM 6470 N N . SER D 2 179 ? 97.194 -30.225 52.801 1.00 31.40 179 SER B N 1
ATOM 6471 C CA . SER D 2 179 ? 97.180 -31.075 51.616 1.00 31.88 179 SER B CA 1
ATOM 6472 C C . SER D 2 179 ? 97.789 -32.413 51.952 1.00 32.61 179 SER B C 1
ATOM 6473 O O . SER D 2 179 ? 98.528 -32.543 52.930 1.00 32.38 179 SER B O 1
ATOM 6476 N N . MET D 2 180 ? 97.489 -33.403 51.119 1.00 33.98 180 MET B N 1
ATOM 6477 C CA . MET D 2 180 ? 97.988 -34.744 51.314 1.00 36.10 180 MET B CA 1
ATOM 6478 C C . MET D 2 180 ? 98.293 -35.413 49.977 1.00 35.21 180 MET B C 1
ATOM 6479 O O . MET D 2 180 ? 97.584 -35.226 48.991 1.00 34.29 180 MET B O 1
ATOM 6484 N N . SER D 2 181 ? 99.362 -36.190 49.962 1.00 34.29 181 SER B N 1
ATOM 6485 C CA . SER D 2 181 ? 99.760 -36.934 48.781 1.00 34.74 181 SER B CA 1
ATOM 6486 C C . SER D 2 181 ? 99.689 -38.422 49.124 1.00 34.74 181 SER B C 1
ATOM 6487 O O . SER D 2 181 ? 100.127 -38.824 50.193 1.00 34.68 181 SER B O 1
ATOM 6490 N N . SER D 2 182 ? 99.118 -39.219 48.223 1.00 34.24 182 SER B N 1
ATOM 6491 C CA . SER D 2 182 ? 99.051 -40.660 48.392 1.00 34.82 182 SER B CA 1
ATOM 6492 C C . SER D 2 182 ? 99.602 -41.322 47.145 1.00 34.93 182 SER B C 1
ATOM 6493 O O . SER D 2 182 ? 99.198 -40.979 46.028 1.00 35.18 182 SER B O 1
ATOM 6496 N N . THR D 2 183 ? 100.535 -42.248 47.336 1.00 34.94 183 THR B N 1
ATOM 6497 C CA . THR D 2 183 ? 101.173 -42.935 46.232 1.00 34.91 183 THR B CA 1
ATOM 6498 C C . THR D 2 183 ? 101.010 -44.444 46.371 1.00 36.10 183 THR B C 1
ATOM 6499 O O . THR D 2 183 ? 101.391 -45.034 47.382 1.00 36.60 183 THR B O 1
ATOM 6503 N N . LEU D 2 184 ? 100.432 -45.050 45.343 1.00 36.89 184 LEU B N 1
ATOM 6504 C CA . LEU D 2 184 ? 100.296 -46.497 45.247 1.00 38.57 184 LEU B CA 1
ATOM 6505 C C . LEU D 2 184 ? 101.429 -47.025 44.368 1.00 38.96 184 LEU B C 1
ATOM 6506 O O . LEU D 2 184 ? 101.497 -46.713 43.182 1.00 38.49 184 LEU B O 1
ATOM 6511 N N . THR D 2 185 ? 102.331 -47.809 44.941 1.00 40.57 185 THR B N 1
ATOM 6512 C CA . THR D 2 185 ? 103.428 -48.343 44.149 1.00 41.98 185 THR B CA 1
ATOM 6513 C C . THR D 2 185 ? 103.248 -49.834 43.875 1.00 42.69 185 THR B C 1
ATOM 6514 O O . THR D 2 185 ? 102.963 -50.620 44.778 1.00 42.64 185 THR B O 1
ATOM 6518 N N . LEU D 2 186 ? 103.416 -50.185 42.604 1.00 42.89 186 LEU B N 1
ATOM 6519 C CA . LEU D 2 186 ? 103.222 -51.540 42.098 1.00 45.06 186 LEU B CA 1
ATOM 6520 C C . LEU D 2 186 ? 104.394 -51.904 41.228 1.00 44.30 186 LEU B C 1
ATOM 6521 O O . LEU D 2 186 ? 105.162 -51.036 40.807 1.00 44.55 186 LEU B O 1
ATOM 6526 N N . THR D 2 187 ? 104.509 -53.189 40.930 1.00 44.42 187 THR B N 1
ATOM 6527 C CA . THR D 2 187 ? 105.406 -53.620 39.878 1.00 44.39 187 THR B CA 1
ATOM 6528 C C . THR D 2 187 ? 104.727 -53.261 38.575 1.00 43.71 187 THR B C 1
ATOM 6529 O O . THR D 2 187 ? 103.501 -53.180 38.505 1.00 42.25 187 THR B O 1
ATOM 6533 N N . LYS D 2 188 ? 105.534 -52.994 37.558 1.00 44.92 188 LYS B N 1
ATOM 6534 C CA . LYS D 2 188 ? 105.019 -52.803 36.215 1.00 45.81 188 LYS B CA 1
ATOM 6535 C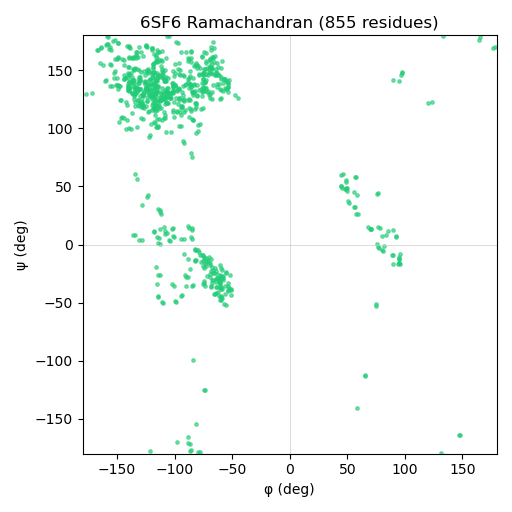 C . LYS D 2 188 ? 104.158 -54.007 35.827 1.00 47.14 188 LYS B C 1
ATOM 6536 O O . LYS D 2 188 ? 103.116 -53.847 35.196 1.00 46.58 188 LYS B O 1
ATOM 6542 N N . ASP D 2 189 ? 104.593 -55.212 36.218 1.00 47.95 189 ASP B N 1
ATOM 6543 C CA . ASP D 2 189 ? 103.851 -56.429 35.894 1.00 50.18 189 ASP B CA 1
ATOM 6544 C C . ASP D 2 189 ? 102.432 -56.372 36.413 1.00 49.96 189 ASP B C 1
ATOM 6545 O O . ASP D 2 189 ? 101.496 -56.619 35.654 1.00 50.09 189 ASP B O 1
ATOM 6550 N N . GLU D 2 190 ? 102.267 -56.045 37.694 1.00 49.25 190 GLU B N 1
ATOM 6551 C CA . GLU D 2 190 ? 100.925 -55.989 38.265 1.00 50.71 190 GLU B CA 1
ATOM 6552 C C . GLU D 2 190 ? 100.106 -54.825 37.684 1.00 48.61 190 GLU B C 1
ATOM 6553 O O . GLU D 2 190 ? 98.900 -54.960 37.485 1.00 49.11 190 GLU B O 1
ATOM 6559 N N . TYR D 2 191 ? 100.771 -53.707 37.409 1.00 45.88 191 TYR B N 1
ATOM 6560 C CA . TYR D 2 191 ? 100.108 -52.524 36.854 1.00 44.85 191 TYR B CA 1
ATOM 6561 C C . TYR D 2 191 ? 99.487 -52.863 35.497 1.00 46.30 191 TYR B C 1
ATOM 6562 O O . TYR D 2 191 ? 98.312 -52.576 35.244 1.00 46.14 191 TYR B O 1
ATOM 6571 N N . GLU D 2 192 ? 100.280 -53.519 34.656 1.00 47.45 192 GLU B N 1
ATOM 6572 C CA . GLU D 2 192 ? 99.867 -53.866 33.295 1.00 49.31 192 GLU B CA 1
ATOM 6573 C C . GLU D 2 192 ? 98.735 -54.878 33.242 1.00 50.63 192 GLU B C 1
ATOM 6574 O O . GLU D 2 192 ? 98.028 -54.945 32.252 1.00 51.88 192 GLU B O 1
ATOM 6580 N N . ARG D 2 193 ? 98.546 -55.654 34.307 1.00 50.77 193 ARG B N 1
ATOM 6581 C CA . ARG D 2 193 ? 97.467 -56.656 34.330 1.00 52.29 193 ARG B CA 1
ATOM 6582 C C . ARG D 2 193 ? 96.079 -56.127 34.676 1.00 53.40 193 ARG B C 1
ATOM 6583 O O . ARG D 2 193 ? 95.092 -56.830 34.503 1.00 55.22 193 ARG B O 1
ATOM 6591 N N . HIS D 2 194 ? 96.000 -54.904 35.179 1.00 52.75 194 HIS B N 1
ATOM 6592 C CA . HIS D 2 194 ? 94.702 -54.303 35.504 1.00 54.24 194 HIS B CA 1
ATOM 6593 C C . HIS D 2 194 ? 94.442 -53.050 34.690 1.00 53.68 194 HIS B C 1
ATOM 6594 O O . HIS D 2 194 ? 95.362 -52.489 34.099 1.00 52.20 194 HIS B O 1
ATOM 6601 N N . ASN D 2 195 ? 93.187 -52.620 34.652 1.00 55.68 195 ASN B N 1
ATOM 6602 C CA . ASN D 2 195 ? 92.831 -51.459 33.859 1.00 57.25 195 ASN B CA 1
ATOM 6603 C C . ASN D 2 195 ? 92.335 -50.228 34.627 1.00 56.32 195 ASN B C 1
ATOM 6604 O O . ASN D 2 195 ? 92.598 -49.109 34.217 1.00 55.68 195 ASN B O 1
ATOM 6609 N N . SER D 2 196 ? 91.623 -50.420 35.727 1.00 56.39 196 SER B N 1
ATOM 6610 C CA . SER D 2 196 ? 90.995 -49.299 36.419 1.00 55.34 196 SER B CA 1
ATOM 6611 C C . SER D 2 196 ? 91.677 -48.976 37.744 1.00 52.29 196 SER B C 1
ATOM 6612 O O . SER D 2 196 ? 91.813 -49.846 38.600 1.00 52.00 196 SER B O 1
ATOM 6615 N N . TYR D 2 197 ? 92.115 -47.725 37.901 1.00 49.57 197 TYR B N 1
ATOM 6616 C CA . TYR D 2 197 ? 92.801 -47.284 39.119 1.00 47.01 197 TYR B CA 1
ATOM 6617 C C . TYR D 2 197 ? 92.054 -46.087 39.704 1.00 47.08 197 TYR B C 1
ATOM 6618 O O . TYR D 2 197 ? 91.788 -45.109 39.018 1.00 46.16 197 TYR B O 1
ATOM 6627 N N . THR D 2 198 ? 91.702 -46.194 40.974 1.00 47.55 198 THR B N 1
ATOM 6628 C CA . THR D 2 198 ? 90.804 -45.255 41.586 1.00 48.79 198 THR B CA 1
ATOM 6629 C C . THR D 2 198 ? 91.343 -44.789 42.932 1.00 48.62 198 THR B C 1
ATOM 6630 O O . THR D 2 198 ? 91.751 -45.596 43.773 1.00 47.77 198 THR B O 1
ATOM 6634 N N . CYS D 2 199 ? 91.331 -43.467 43.104 1.00 48.37 199 CYS B N 1
ATOM 6635 C CA . CYS D 2 199 ? 91.687 -42.815 44.348 1.00 49.19 199 CYS B CA 1
ATOM 6636 C C . CYS D 2 199 ? 90.451 -42.080 44.822 1.00 50.16 199 CYS B C 1
ATOM 6637 O O . CYS D 2 199 ? 89.919 -41.248 44.080 1.00 51.51 199 CYS B O 1
ATOM 6640 N N . GLU D 2 200 ? 89.970 -42.390 46.024 1.00 50.81 200 GLU B N 1
ATOM 6641 C CA . GLU D 2 200 ? 88.818 -41.683 46.570 1.00 52.96 200 GLU B CA 1
ATOM 6642 C C . GLU D 2 200 ? 89.058 -41.205 47.999 1.00 52.14 200 GLU B C 1
ATOM 6643 O O . GLU D 2 200 ? 89.662 -41.896 48.811 1.00 51.73 200 GLU B O 1
ATOM 6649 N N . ALA D 2 201 ? 88.564 -40.007 48.280 1.00 51.34 201 ALA B N 1
ATOM 6650 C CA . ALA D 2 201 ? 88.858 -39.306 49.515 1.00 50.04 201 ALA B CA 1
ATOM 6651 C C . ALA D 2 201 ? 87.594 -39.115 50.308 1.00 51.84 201 ALA B C 1
ATOM 6652 O O . ALA D 2 201 ? 86.599 -38.649 49.777 1.00 52.67 201 ALA B O 1
ATOM 6654 N N . THR D 2 202 ? 87.645 -39.471 51.584 1.00 52.65 202 THR B N 1
ATOM 6655 C CA . THR D 2 202 ? 86.547 -39.215 52.492 1.00 55.69 202 THR B CA 1
ATOM 6656 C C . THR D 2 202 ? 86.958 -38.087 53.418 1.00 54.53 202 THR B C 1
ATOM 6657 O O . THR D 2 202 ? 87.977 -38.166 54.113 1.00 52.94 202 THR B O 1
ATOM 6661 N N . HIS D 2 203 ? 86.164 -37.024 53.401 1.00 55.41 203 HIS B N 1
ATOM 6662 C CA . HIS D 2 203 ? 86.429 -35.845 54.213 1.00 54.16 203 HIS B CA 1
ATOM 6663 C C . HIS D 2 203 ? 85.129 -35.398 54.878 1.00 57.08 203 HIS B C 1
ATOM 6664 O O . HIS D 2 203 ? 84.037 -35.609 54.342 1.00 59.27 203 HIS B O 1
ATOM 6671 N N . LYS D 2 204 ? 85.256 -34.785 56.051 1.00 57.43 204 LYS B N 1
ATOM 6672 C CA . LYS D 2 204 ? 84.087 -34.357 56.815 1.00 60.20 204 LYS B CA 1
ATOM 6673 C C . LYS D 2 204 ? 83.210 -33.340 56.052 1.00 60.40 204 LYS B C 1
ATOM 6674 O O . LYS D 2 204 ? 82.060 -33.142 56.405 1.00 63.77 204 LYS B O 1
ATOM 6680 N N . THR D 2 205 ? 83.746 -32.702 55.014 1.00 57.24 205 THR B N 1
ATOM 6681 C CA . THR D 2 205 ? 82.958 -31.769 54.210 1.00 58.25 205 THR B CA 1
ATOM 6682 C C . THR D 2 205 ? 81.791 -32.440 53.492 1.00 62.51 205 THR B C 1
ATOM 6683 O O . THR D 2 205 ? 80.784 -31.789 53.242 1.00 66.40 205 THR B O 1
ATOM 6687 N N . SER D 2 206 ? 81.907 -33.723 53.167 1.00 63.34 206 SER B N 1
ATOM 6688 C CA . SER D 2 206 ? 80.809 -34.426 52.519 1.00 68.31 206 SER B CA 1
ATOM 6689 C C . SER D 2 206 ? 80.595 -35.852 53.031 1.00 70.78 206 SER B C 1
ATOM 6690 O O . SER D 2 206 ? 81.527 -36.505 53.499 1.00 68.81 206 SER B O 1
ATOM 6693 N N . THR D 2 207 ? 79.355 -36.325 52.926 1.00 75.57 207 THR B N 1
ATOM 6694 C CA . THR D 2 207 ? 79.021 -37.696 53.293 1.00 78.84 207 THR B CA 1
ATOM 6695 C C . THR D 2 207 ? 79.527 -38.667 52.232 1.00 77.70 207 THR B C 1
ATOM 6696 O O . THR D 2 207 ? 79.927 -39.780 52.563 1.00 78.22 207 THR B O 1
ATOM 6700 N N . SER D 2 208 ? 79.521 -38.234 50.970 1.00 76.36 208 SER B N 1
ATOM 6701 C CA . SER D 2 208 ? 79.994 -39.051 49.849 1.00 74.97 208 SER B CA 1
ATOM 6702 C C . SER D 2 208 ? 81.472 -38.804 49.535 1.00 69.49 208 SER B C 1
ATOM 6703 O O . SER D 2 208 ? 81.911 -37.657 49.501 1.00 66.21 208 SER B O 1
ATOM 6706 N N . PRO D 2 209 ? 82.247 -39.876 49.281 1.00 68.06 209 PRO B N 1
ATOM 6707 C CA . PRO D 2 209 ? 83.658 -39.652 48.953 1.00 63.58 209 PRO B CA 1
ATOM 6708 C C . PRO D 2 209 ? 83.854 -38.998 47.586 1.00 61.88 209 PRO B C 1
ATOM 6709 O O . PRO D 2 209 ? 83.054 -39.211 46.679 1.00 63.84 209 PRO B O 1
ATOM 6713 N N . ILE D 2 210 ? 84.901 -38.189 47.457 1.00 57.78 210 ILE B N 1
ATOM 6714 C CA . ILE D 2 210 ? 85.297 -37.642 46.167 1.00 56.96 210 ILE B CA 1
ATOM 6715 C C . ILE D 2 210 ? 86.150 -38.688 45.491 1.00 55.75 210 ILE B C 1
ATOM 6716 O O . ILE D 2 210 ? 87.101 -39.186 46.083 1.00 53.08 210 ILE B O 1
ATOM 6721 N N . VAL D 2 211 ? 85.821 -38.987 44.240 1.00 57.12 211 VAL B N 1
ATOM 6722 C CA . VAL D 2 211 ? 86.408 -40.107 43.540 1.00 56.45 211 VAL B CA 1
ATOM 6723 C C . VAL D 2 211 ? 87.075 -39.633 42.263 1.00 55.26 211 VAL B C 1
ATOM 6724 O O . VAL D 2 211 ? 86.470 -38.915 41.470 1.00 55.86 211 VAL B O 1
ATOM 6728 N N . LYS D 2 212 ? 88.324 -40.045 42.066 1.00 52.32 212 LYS B N 1
ATOM 6729 C CA . LYS D 2 212 ? 89.024 -39.804 40.808 1.00 51.61 212 LYS B CA 1
ATOM 6730 C C . LYS D 2 212 ? 89.630 -41.097 40.307 1.00 51.22 212 LYS B C 1
ATOM 6731 O O . LYS D 2 212 ? 90.127 -41.891 41.100 1.00 50.03 212 LYS B O 1
ATOM 6737 N N . SER D 2 213 ? 89.591 -41.306 38.995 1.00 52.03 213 SER B N 1
ATOM 6738 C CA . SER D 2 213 ? 90.125 -42.532 38.421 1.00 52.03 213 SER B CA 1
ATOM 6739 C C . SER D 2 213 ? 90.534 -42.369 36.960 1.00 52.78 213 SER B C 1
ATOM 6740 O O . SER D 2 213 ? 90.270 -41.339 36.329 1.00 53.70 213 SER B O 1
ATOM 6743 N N . PHE D 2 214 ? 91.224 -43.383 36.447 1.00 51.59 214 PHE B N 1
ATOM 6744 C CA . PHE D 2 214 ? 91.580 -43.448 35.038 1.00 53.01 214 PHE B CA 1
ATOM 6745 C C . PHE D 2 214 ? 91.634 -44.901 34.618 1.00 54.23 214 PHE B C 1
ATOM 6746 O O . PHE D 2 214 ? 91.722 -45.786 35.472 1.00 52.59 214 PHE B O 1
ATOM 6754 N N . ASN D 2 215 ? 91.561 -45.136 33.311 1.00 57.00 215 ASN B N 1
ATOM 6755 C CA . ASN D 2 215 ? 91.801 -46.459 32.743 1.00 58.17 215 ASN B CA 1
ATOM 6756 C C . ASN D 2 215 ? 93.161 -46.486 32.064 1.00 56.91 215 ASN B C 1
ATOM 6757 O O . ASN D 2 215 ? 93.470 -45.607 31.267 1.00 57.10 215 ASN B O 1
ATOM 6762 N N . ARG D 2 216 ? 93.967 -47.492 32.378 1.00 56.19 216 ARG B N 1
ATOM 6763 C CA . ARG D 2 216 ? 95.275 -47.661 31.752 1.00 56.82 216 ARG B CA 1
ATOM 6764 C C . ARG D 2 216 ? 95.153 -47.805 30.235 1.00 61.62 216 ARG B C 1
ATOM 6765 O O . ARG D 2 216 ? 95.897 -47.182 29.487 1.00 62.31 216 ARG B O 1
ATOM 6773 N N . ASN D 2 217 ? 94.215 -48.627 29.785 1.00 66.67 217 ASN B N 1
ATOM 6774 C CA . ASN D 2 217 ? 94.098 -48.912 28.357 1.00 73.93 217 ASN B CA 1
ATOM 6775 C C . ASN D 2 217 ? 93.615 -47.688 27.576 1.00 77.90 217 ASN B C 1
ATOM 6776 O O . ASN D 2 217 ? 93.903 -47.545 26.387 1.00 81.84 217 ASN B O 1
ATOM 6781 N N . GLU D 2 218 ? 92.910 -46.797 28.264 1.00 79.47 218 GLU B N 1
ATOM 6782 C CA . GLU D 2 218 ? 92.239 -45.676 27.630 1.00 83.66 218 GLU B CA 1
ATOM 6783 C C . GLU D 2 218 ? 93.041 -44.394 27.838 1.00 80.91 218 GLU B C 1
ATOM 6784 O O . GLU D 2 218 ? 92.479 -43.332 28.087 1.00 79.20 218 GLU B O 1
ATOM 6790 N N . ASP E 3 9 ? 143.020 33.160 71.932 1.00 71.38 242 ASP C N 1
ATOM 6791 C CA . ASP E 3 9 ? 141.843 33.819 72.548 1.00 68.09 242 ASP C CA 1
ATOM 6792 C C . ASP E 3 9 ? 140.900 32.821 73.258 1.00 59.17 242 ASP C C 1
ATOM 6793 O O . ASP E 3 9 ? 141.155 31.619 73.337 1.00 57.82 242 ASP C O 1
ATOM 6805 N N . ILE E 3 11 ? 136.724 31.926 74.190 1.00 32.59 244 ILE C N 1
ATOM 6806 C CA . ILE E 3 11 ? 135.335 32.025 73.761 1.00 28.94 244 ILE C CA 1
ATOM 6807 C C . ILE E 3 11 ? 134.433 31.446 74.846 1.00 27.62 244 ILE C C 1
ATOM 6808 O O . ILE E 3 11 ? 134.665 30.325 75.317 1.00 25.93 244 ILE C O 1
ATOM 6813 N N . LEU E 3 12 ? 133.403 32.189 75.239 1.00 26.23 245 LEU C N 1
ATOM 6814 C CA . LEU E 3 12 ? 132.433 31.662 76.185 1.00 26.44 245 LEU C CA 1
ATOM 6815 C C . LEU E 3 12 ? 131.514 30.662 75.500 1.00 25.10 245 LEU C C 1
ATOM 6816 O O . LEU E 3 12 ? 130.808 31.016 74.543 1.00 25.49 245 LEU C O 1
ATOM 6821 N N . GLU E 3 13 ? 131.559 29.409 75.957 1.00 23.13 246 GLU C N 1
ATOM 6822 C CA . GLU E 3 13 ? 130.777 28.323 75.347 1.00 22.68 246 GLU C CA 1
ATOM 6823 C C . GLU E 3 13 ? 129.343 28.239 75.836 1.00 23.65 246 GLU C C 1
ATOM 6824 O O . GLU E 3 13 ? 129.012 28.649 76.947 1.00 24.59 246 GLU C O 1
ATOM 6830 N N . ARG E 3 14 ? 128.491 27.688 74.990 1.00 24.43 247 ARG C N 1
ATOM 6831 C CA . ARG E 3 14 ? 127.080 27.468 75.339 1.00 24.87 247 ARG C CA 1
ATOM 6832 C C . ARG E 3 14 ? 126.902 26.597 76.557 1.00 25.23 247 ARG C C 1
ATOM 6833 O O . ARG E 3 14 ? 125.931 26.755 77.271 1.00 25.87 247 ARG C O 1
ATOM 6841 N N . ASP E 3 15 ? 127.850 25.705 76.810 1.00 25.19 248 ASP C N 1
ATOM 6842 C CA . ASP E 3 15 ? 127.756 24.837 77.963 1.00 25.81 248 ASP C CA 1
ATOM 6843 C C . ASP E 3 15 ? 128.442 25.415 79.198 1.00 26.78 248 ASP C C 1
ATOM 6844 O O . ASP E 3 15 ? 128.552 24.733 80.213 1.00 27.40 248 ASP C O 1
ATOM 6849 N N . GLY E 3 16 ? 128.951 26.645 79.114 1.00 26.13 249 GLY C N 1
ATOM 6850 C CA . GLY E 3 16 ? 129.589 27.285 80.275 1.00 26.79 249 GLY C CA 1
ATOM 6851 C C . GLY E 3 16 ? 131.103 27.139 80.339 1.00 26.63 249 GLY C C 1
ATOM 6852 O O . GLY E 3 16 ? 131.751 27.775 81.162 1.00 27.61 249 GLY C O 1
ATOM 6853 N N . SER E 3 17 ? 131.689 26.291 79.491 1.00 26.01 250 SER C N 1
ATOM 6854 C CA . SER E 3 17 ? 133.138 26.266 79.352 1.00 25.84 250 SER C CA 1
ATOM 6855 C C . SER E 3 17 ? 133.662 27.593 78.764 1.00 25.52 250 SER C C 1
ATOM 6856 O O . SER E 3 17 ? 132.917 28.371 78.154 1.00 24.08 250 SER C O 1
ATOM 6859 N N . ARG E 3 18 ? 134.955 27.821 78.929 1.00 26.95 251 ARG C N 1
ATOM 6860 C CA . ARG E 3 18 ? 135.660 28.843 78.172 1.00 27.74 251 ARG C CA 1
ATOM 6861 C C . ARG E 3 18 ? 136.683 28.115 77.326 1.00 26.88 251 ARG C C 1
ATOM 6862 O O . ARG E 3 18 ? 137.600 27.458 77.836 1.00 26.54 251 ARG C O 1
ATOM 6870 N N . SER E 3 19 ? 136.520 28.214 76.020 1.00 26.75 252 SER C N 1
ATOM 6871 C CA . SER E 3 19 ? 137.334 27.437 75.097 1.00 27.26 252 SER C CA 1
ATOM 6872 C C . SER E 3 19 ? 138.436 28.248 74.475 1.00 29.26 252 SER C C 1
ATOM 6873 O O . SER E 3 19 ? 138.394 29.472 74.320 1.00 29.68 252 SER C O 1
ATOM 6877 N N . ASP F 3 9 ? 144.329 -6.614 73.296 1.00 67.31 242 ASP D N 1
ATOM 6878 C CA . ASP F 3 9 ? 143.605 -7.539 72.370 1.00 64.06 242 ASP D CA 1
ATOM 6879 C C . ASP F 3 9 ? 142.371 -8.203 72.987 1.00 57.45 242 ASP D C 1
ATOM 6880 O O . ASP F 3 9 ? 141.503 -8.671 72.256 1.00 56.93 242 ASP D O 1
ATOM 6892 N N . ILE F 3 11 ? 139.013 -9.575 74.639 1.00 36.73 244 ILE D N 1
ATOM 6893 C CA . ILE F 3 11 ? 137.598 -9.439 74.305 1.00 32.09 244 ILE D CA 1
ATOM 6894 C C . ILE F 3 11 ? 136.767 -10.024 75.437 1.00 29.72 244 ILE D C 1
ATOM 6895 O O . ILE F 3 11 ? 137.025 -11.147 75.884 1.00 29.10 244 ILE D O 1
ATOM 6900 N N . LEU F 3 12 ? 135.775 -9.282 75.914 1.00 28.49 245 LEU D N 1
ATOM 6901 C CA . LEU F 3 12 ? 134.875 -9.815 76.926 1.00 28.35 245 LEU D CA 1
ATOM 6902 C C . LEU F 3 12 ? 133.885 -10.755 76.234 1.00 26.17 245 LEU D C 1
ATOM 6903 O O . LEU F 3 12 ? 133.109 -10.342 75.383 1.00 25.29 245 LEU D O 1
ATOM 6908 N N . GLU F 3 13 ? 133.941 -12.022 76.610 1.00 24.66 246 GLU D N 1
ATOM 6909 C CA . GLU F 3 13 ? 133.109 -13.060 76.010 1.00 23.73 246 GLU D CA 1
ATOM 6910 C C . GLU F 3 13 ? 131.693 -13.084 76.565 1.00 24.34 246 GLU D C 1
ATOM 6911 O O . GLU F 3 13 ? 131.445 -12.753 77.730 1.00 25.99 246 GLU D O 1
ATOM 6917 N N . ARG F 3 14 ? 130.775 -13.585 75.746 1.00 24.82 247 ARG D N 1
ATOM 6918 C CA . ARG F 3 14 ? 129.377 -13.801 76.160 1.00 25.67 247 ARG D CA 1
ATOM 6919 C C . ARG F 3 14 ? 129.256 -14.633 77.406 1.00 25.98 247 ARG D C 1
ATOM 6920 O O . ARG F 3 14 ? 128.306 -14.453 78.174 1.00 28.29 247 ARG D O 1
ATOM 6928 N N . ASP F 3 15 ? 130.181 -15.572 77.587 1.00 24.65 248 ASP D N 1
ATOM 6929 C CA . ASP F 3 15 ? 130.095 -16.510 78.688 1.00 26.15 248 ASP D CA 1
ATOM 6930 C C . ASP F 3 15 ? 130.883 -16.053 79.904 1.00 26.73 248 ASP D C 1
ATOM 6931 O O . ASP F 3 15 ? 131.022 -16.793 80.860 1.00 27.86 248 ASP D O 1
ATOM 6936 N N . GLY F 3 16 ? 131.443 -14.849 79.848 1.00 25.32 249 GLY D N 1
ATOM 6937 C CA . GLY F 3 16 ? 132.173 -14.286 80.981 1.00 26.13 249 GLY D CA 1
ATOM 6938 C C . GLY F 3 16 ? 133.678 -14.494 80.936 1.00 26.28 249 GLY D C 1
ATOM 6939 O O . GLY F 3 16 ? 134.397 -13.966 81.786 1.00 26.37 249 GLY D O 1
ATOM 6940 N N . SER F 3 17 ? 134.181 -15.296 79.990 1.00 24.62 250 SER D N 1
ATOM 6941 C CA . SER F 3 17 ? 135.612 -15.364 79.773 1.00 25.04 250 SER D CA 1
ATOM 6942 C C . SER F 3 17 ? 136.145 -14.033 79.226 1.00 25.04 250 SER D C 1
ATOM 6943 O O . SER F 3 17 ? 135.385 -13.205 78.718 1.00 23.89 250 SER D O 1
ATOM 6946 N N . ARG F 3 18 ? 137.450 -13.834 79.358 1.00 26.68 251 ARG D N 1
ATOM 6947 C CA . ARG F 3 18 ? 138.147 -12.783 78.627 1.00 28.19 251 ARG D CA 1
ATOM 6948 C C . ARG F 3 18 ? 139.120 -13.474 77.693 1.00 27.68 251 ARG D C 1
ATOM 6949 O O . ARG F 3 18 ? 140.053 -14.173 78.134 1.00 27.93 251 ARG D O 1
ATOM 6957 N N . SER F 3 19 ? 138.896 -13.299 76.397 1.00 26.31 252 SER D N 1
ATOM 6958 C CA . SER F 3 19 ? 139.645 -14.055 75.401 1.00 27.52 252 SER D CA 1
ATOM 6959 C C . SER F 3 19 ? 140.727 -13.240 74.744 1.00 30.69 252 SER D C 1
ATOM 6960 O O . SER F 3 19 ? 140.674 -12.010 74.629 1.00 31.46 252 SER D O 1
#

CATH classification: 2.60.40.10 (+1 more: 2.60.40.10)

Foldseek 3Di:
DWAWAWFAEDEAAAQFKDKTKTFTDDDQLQQWKKWKWWDAVPGDIDTAWIARQNPGDIDGDPVCPVAWDWDADNVRSMIMIMGGNDDQVRFTWMKMFTADRNPDVVRRGGPYIYPTYGYGHHPDDWDAWDKDWAADPFKDKTKIKTDFTDDDDKDKDKPVPPQDPQKDWDDWDDDPNGTITMMMHMGTPVPPPVPKIWMWMAGRHVRDIDIGTHDD/DKAKAKPDQEDEDEAQAKDKIKIFIPFFQQAPVGFWFKWKWFDAPPGDIDTADTSFFHGDPPHDPQWGKHDHTGMIMIMGGRDALLRFGWMWMWGPRDPPTDIYPTYGYAYDDDFDFWDKDKDWADPVVVVVFKTKIKMKGDFGPDPDKDKWKDFPNHTDPPQKDKDKDDQDSHRRGIMMMIMRIDTSVVVVVTFKMKMWMDDPVDPDIDIDIGTD/DWAWEWFAEDEEAAQAKDKIKTFIDDDQLQFWKKWKWWDAPPDHIDTAWIARQNPGDIDGDPVCPVAWDWDADNVRSMIMIMGGNDDQVRFTKMKIFTADGNPDVVRRGGPYIHPIYGYGHHPDDFDAWDKDWAADPQKDKTKIKTDFGDDDDKDKDKPVPPQDPQKDWDDWDADPNGTITMMMHMDTPVCPPVPWMWMWMAGRVVRDIDIGIHDD/DKAKAKPDQEDEDEAQAKDKIKIFIPFFQQAPVGFWFKWKWFDAPPGDIDTADTSFFHGDPPHDPQWGKHDHTGMIMIMGGRDALQRFGWMKMWTPRDPPTDIYPTYGYAYDDDFDFWDKDKDWADPVVVVVFKTKIKMKGDFGPDPDKDKWKAFPNHTDPPQKDKDKDDQDSHNRGIMMMIMRIDTSVVVVVTFKIKMWMDDPVDPDIDIDIGTPVD/DAQDPVRDDD/DAQDPVRDDD

InterPro domains:
  IPR000742 EGF-like domain [PS01186] (251-264)
  IPR000742 EGF-like domain [PS50026] (125-162)
  IPR000742 EGF-like domain [SM00181] (88-124)
  IPR000742 EGF-like domain [SM00181] (128-177)
  IPR000742 EGF-like domain [SM00181] (181-220)
  IPR000742 EGF-like domain [SM00181] (226-265)
  IPR001881 EGF-like calcium-binding domain [SM00179] (125-177)
  IPR001881 EGF-like calcium-binding domain [SM00179] (178-220)
  IPR003367 Thrombospondin, type 3-like repeat [PF02412] (299-334)
  IPR003367 Thrombospondin, type 3-like repeat [PF02412] (358-393)
  IPR003367 Thrombospondin, type 3-like repeat [PF02412] (394-416)
  IPR003367 Thrombospondin, type 3-like repeat [PF02412] (417-454)
  IPR003367 Thrombospondin, type 3-like repeat [PF02412] (455-490)
  IPR003367 Thrombospondin, type 3-like repeat [PF02412] (491-525)
  IPR008859 Thrombospondin, C-terminal [PF05735] (544-741)
  IPR008859 Thrombospondin, C-terminal [PS51236] (530-744)
  IPR009030 Growth factor receptor cysteine-rich domain superfamily [SSF57184] (89-227)
  IPR013320 Concanavalin A-like lectin/glucanase domain superfamily [SSF49899] (527-742)
  IPR017897 Thrombospondin, type 3 repeat [PS51234] (299-334)
  IPR017897 Thrombospondin, type 3 repeat [PS51234] (358-393)

Solvent-accessible surface area: 38511 Å² total

Secondary structure (DSSP, 8-state):
--EEEE-SEEEE-TT--EEEEEEEESS-GGGEEEEEEEE-SSS--EEEEEE-TTT--EEE-GGGTTTEEEEEETTTTEEEEEE-S--GGG-EEEEEEEEEETT-GGG-S--EE---EEEEE-SSPPBPPEEEEE----EEEEEEEEEEEBSS--EEEEGGGTB-TTEEEPPPEEETTEEEEEEEEEEETTTTTTS--EEEEEEGGGTEEEEEE---/---EEEE-SEEEEETTS-EEEEEEESS--B-TTS-B-EEEEEE-TTS--EEEEETTTEEPTT--TTEEEEEETTEEEEEE-S--GGG-EEEEEEE-SSSSPEE---EEEEEE---BPPEEEEEPPPHHHHHTTEEEEEEEEEEEBSS--EEEEEETTEEE-TTEEEEEPPPPTTT--EEEEEEEEEEHHHHHH--EEEEEEE-TT-SSPEEEEEES--/--B-TTS-B-/--B-TTS-B-/--EEE--SEEEE-TT--EEEEEEEESS-GGGEEEEEEEE-TTS-EEEEEEE-TTT--EEE-GGGTTTEEEEEETTTTEEEEEE-S--GGG-EEEEEEEEEETT-GGG-S--EE---EEEEE-SSPPBPPEEEEE----EEEEEEEEEEEBSS--EEEEGGGT--TTEEEPPPEEETTEEEEEEEEEEETTTTTTS--EEEEEEGGGTEEEEEE---/---EEEE-SEEEEETTS-EEEEEEESS--B-TTS-B-EEEEEE-TTS--EEEEETTTEEPTT--TTEEEEEETTEEEEEESS--GGG-EEEEEEE-SSSSPEE---EEEEEE---BPPEEEEEPPPHHHHHTTEEEEEEEEEEEBSS--EEEEEETTEE--TTEEEEEPPPPTTT--EEEEEEEEEEHHHHHH--EEEEEEE-TT-SSPEEEEEE-

Nearest PDB structures (foldseek):
  6sf6-assembly2_A  TM=1.005E+00  e=8.845E-45  Mus musculus
  3wkm-assembly1_H  TM=9.282E-01  e=1.352E-31  Mus musculus
  6z7w-assembly1_B  TM=6.053E-01  e=1.158E-34  Mus musculus
  3v6f-assembly1_A  TM=8.373E-01  e=6.113E-29  Mus musculus
  1uwx-assembly2_M  TM=6.269E-01  e=9.506E-31  Mus musculus

Sequence (886 aa):
QVQLQQSGAELAKPGASSVNNLSCKASGYTFTNYWVHWVKQRPGQGLEWIGYINPSNTYISYNQQFKDKATLTADKSSSTAYMQLSSRLTYEDSSVYYCARGGFFYDYDVWYFDVWGTGTTVTVSSAKTTPPSVYPLAPNSMVTLGCLVKGYFPEPVTVTWNSGSLSSGVHTFPAVLQSDLYTLSSSVTVPSSSTWPSETVTCNVAHPASSTTKVDKKIVPDVLMTQIPLSLPVVSLGDQASISSCRSSQNIVHSNGNTYLEWYLQKPGQSSPKLLIYKVSNRFSGVPDRFSGSGSGTDFTLKISRVEAEDLGVYYCFQGSHVVPFTFGSGTKLEIKRADAAPTVSIFPPSSEQLTSGGASVVCFLNNFYPKDINVKWKIDGSERQNGVLNSWTDQDSKDSTYSMSSTLTLTKDEYERHNSYTCEATHKTSTSPIVKSFNRQVQLQQSSGAELAKPGASVNNLSCKASGYTFTNYWVHWVKQRPGQGLEWIGYINPSSNTYISYNQQFKDKATLTADKSSSTAYMQLSRLTYEDSSVYYCARGGFFYDYDVWYFDVWGTGTTVTVSSAKTTPPSVYPLAPNSMMVTLGCLVKGYFPEPVTVTWNSGSLSSGVHTFPAVLQSDLYTLSSSVTVPSSTWPSETVTCNVAHPASSTTKVDKKIVPDVLMTQIPLSLPVVSLGDQASSISCRSSQNIVHSNGNTYLEWYLQKPGQSSPKLLIYKVSNRFSGVPDRFSGSGSGTDDFTLKISRVEAEDLGVYYCFQGSHVVPFTFGSGTKLEIKRADAAPTVSIFPPSSEQLTSGGASVVCFLNNFYPKDINVKWKIDGSERQNGVLNSWTDQDSKDSTYSMSSTLTLTKDEYERHNSYTCEATHKTSTSPIVKSFNRNEDILERDGSRSDILERDGSRS

GO terms:
  GO:0005515 protein binding (F, IPI)
  GO:0005201 extracellular matrix structural constituent (F, IDA)
  GO:0001968 fibronectin binding (F, IDA)
  GO:0031012 extracellular matrix (C, IDA)
  GO:0005499 vitamin D binding (F, IMP)

B-factor: mean 38.48, std 17.61, range [13.8, 115.56]